Protein 8OV5 (pdb70)

Solvent-accessible surface area: 48465 Å² total; per-residue (Å²): 111,104,10,21,97,11,1,112,151,14,0,69,15,6,30,43,55,0,108,68,15,30,99,47,19,39,21,100,77,18,14,47,9,170,50,70,40,60,72,21,49,115,1,78,20,80,77,34,47,25,24,10,11,0,56,42,149,52,63,58,50,6,23,88,5,61,64,117,9,28,71,37,39,74,55,128,40,8,18,17,38,76,69,4,42,23,63,16,23,7,7,74,1,68,12,52,8,19,0,10,83,92,31,36,84,56,25,143,61,12,46,53,163,24,37,45,124,145,44,87,70,73,57,82,80,55,17,69,25,68,39,14,95,114,10,127,108,9,106,54,62,18,77,76,35,8,119,148,57,29,62,134,84,45,74,49,115,14,108,111,61,114,62,50,170,10,15,90,15,1,82,112,13,4,101,38,4,43,56,60,25,111,66,35,84,102,67,29,69,35,105,54,34,44,57,17,61,36,57,43,57,96,32,48,139,3,76,16,77,77,42,38,24,23,11,85,1,70,15,71,14,62,24,13,6,24,44,15,59,79,115,9,28,67,33,52,70,94,80,15,8,17,40,54,76,12,26,11,50,15,20,9,6,74,2,40,13,55,22,39,4,74,114,73,11,33,81,75,21,134,88,25,67,58,67,15,40,41,66,38,56,75,32,62,60,32,50,122,15,64,28,44,32,10,20,22,8,41,46,18,99,130,81,15,77,78,46,7,78,87,61,68,113,105,11,20,99,11,1,115,153,14,0,69,16,5,31,43,55,0,106,67,16,30,100,47,18,40,23,100,77,18,12,46,9,171,48,73,40,62,71,21,49,119,1,79,23,80,76,34,40,27,26,9,8,0,55,41,148,52,64,55,50,6,24,87,4,59,65,117,9,29,71,36,38,73,54,127,39,9,18,17,39,76,70,6,41,22,61,16,23,7,6,73,2,68,10,51,8,19,0,10,83,90,29,36,87,44,26,144,62,16,47,51,164,25,38,47,125,143,43,85,70,73,58,85,80,53,17,71,24,68,39,15,92,115,11,126,110,9,107,54,63,18,81,76,34,7,118,143,61,28,62,132,81,47,70,48,117,12,107,118,57,110,61,52,170,11,6,87,15,0,78,114,13,4,124,38,4,44,57,59,25,110,69,36,84,105,66,29,68,36,104,56,33,43,55,16,59,36,56,44,56,94,32,49,135,4,76,17,78,75,42,52,22,24,11,92,1,69,15,68,14,61,24,13,6,25,43,14,57,81,131,8,28,68,44,56,70,94,79,14,8,18,39,54,76,13,26,9,43,16,21,6,7,74,2,40,12,57,22,39,4,59,113,73,16,32,83,74,22,137,87,23,66,58,67,15,38,42,66,40,56,73,33,63,59,31,50,119,14,63,29,44,34,11,20,20,8,41,43,17,99,130,82,16,75,76,45,8,79,87,62,67,112,93,10,21,97,10,1,111,146,14,1,68,17,6,31,41,54,0,106,71,17,31,101,48,18,38,21,99,77,18,12,45,9,170,52,72,39,59,72,21,48,120,1,77,23,81,76,34,40,26,24,9,8,0,54,38,148,53,62,57,50,6,23,88,4,60,63,119,8,29,70,38,39,75,54,128,41,8,18,17,38,73,70,4,42,23,63,16,24,6,6,72,2,69,11,52,8,17,0,10,84,90,31,36,85,47,26,143,62,14,48,52,162,22,36,46,125,144,42,84,70,74,58,83,80,55,17,70,26,69,39,15,94,115,9,126,110,8,104,54,62,17,77,78,31,7,116,136,56,30,62,134,81,44,70,48,114,17,103,92,68,113,60,44,172,10,6,88,14,0,77,113,14,5,124,38,3,41,58,59,24,113,65,34,84,105,65,29,69,34,106,55,31,43,55,19,60,36,57,42,58,97,32,51,138,3,76,16,77,76,42,39,24,22,10,85,1,68,14,58,15,60,24,12,6,25,47,14,59,80,120,8,30,69,45,54,65,92,78,14,8,18,40,49,78,12,26,8,39,16,20,6,5,74,2,38,10,55,22,39,5,73,116,72,12,32,79,75,22,135,86,24,65,59,66,14,39,43,66,37,58,75,33,60,58,29,52,120,16,64,27,45,34,11,20,22,8,41,43,16,99,130,81,16,77,77,44,8,81,88,62,68

Foldseek 3Di:
DLLLVLLLLLLVQAVQVLVQAQQQDLCVLDFQPDQDPLLVVQLVLLVLVLLLQFDLLLLLQLLVLVLVQLVQFDDRSRGGDSVSSSSNSSSVLNRQQSAAPVSVVSNVVSSVVRHDPCSVVVSCVSGPVSSVVSSVVSVVSSVVSSPVSHDHHTDDAFDQDDPDLLLVLLLVLLVLQVQVLVQFQSRDPVSSDAQPPATPSLVVVLVSLVSNLSSQFDSRLSSQLSVLVSQQQVQADPRRGGDSVSSSSNSSSVLNRLLRHAPVSVVSNVVSVVVRHDPVVVVVRCVRGDVVSVVSSVVSVVVSVVSSNVSD/DLLLVLLLLLLVQAVQVLVQAQQQDLCVLDFQPDQDPLLVVQLVLLVLVLLLQFDLLLLLQLLVLVLVQLVQFDDRRRGGDSVSSSSNSSSVLNRQQSAAPVSVVSNVVSSVVRHDPCSVVVSCVSGPVSSVVSSVVSVVVSVVSSPVSHDHHTDDGFDQDDDDLLLVLLLQLLVLQVQVLVLAQSRDPPSSDAQPPATPSLVVVLVSLVSVLSSQFDSRLSSQLSVLVSVQQVQADPSRGGDSVSSSSNSSSVLNRLLRHAPVSVVSNVVSVVVRHDPVVVVVRCVSGDVVSVVSSVVSVVVSVVSSNVSD/DLLLVLLLLLLVQAVLVLVQAQQQDLCVLDFQPDQDPLLVVQLVLLVLVLLLQFDLLLLLQLLVLVLVQLVQFDDRRRGGDSVSSSSNSSSVLNRQQSAAPVSVVSNVVSSVVRHDPCSVVVRCVSGPVSSVVSSVVSVVVSVVSSPVSHDHHTDDGFDDDDPDLLLVLLLVLLVLQVQVLVLAQSRDPVSSDAQPPATPSLVVVLVSLVSVLSSQFDSRLSSQLSVLVSVQQVQADPRRGGDSVSSSSNSSSVLNRLLRDAPVSVVSNVVSVVVRHDPCVVVVRCVSGDVVSVVSSVVSVVVSVVSSNVSD

Radius of gyration: 34.54 Å; Cα contacts (8 Å, |Δi|>4): 1325; chains: 3; bounding box: 96×94×40 Å

Secondary structure (DSSP, 8-state):
-HHHHHHHHHHHHHHHHHHHS-TT-GGGGS-SSS--HHHHHHHHHHHHHHHHHS-HHHHHHHHHHHHHHHHT-BTTTTBPPHHHHHHHHHHHHHHHHTS-HHHHHHHHHHHHHHS-TTHHHHHHHTS-HHHHHHHHHHHHHHHHHHHHT--SS---PPP---S-HHHHHHHHHHHHHHHHHHHS-TT-SGGGSPPTT--HHHHHHHHHHHHHHHHHS-HHHHHHHHHHHHHHHHT--TTSPPPHHHHHHHHHHHHHHHTTS-HHHHHHHHHHHHHH--THHHHHHHHTS-HHHHHHHHHHHHHHHHHHHHH-/-HHHHHHHHHHHHHHHHHHHS-TT-GGGGS-SSS--HHHHHHHHHHHHHHHHHS-HHHHHHHHHHHHHHHHT-BTTTTBPPHHHHHHHHHHHHHHHHTS-HHHHHHHHHHHHHHS-TTHHHHHHHTS-HHHHHHHHHHHHHHHHHHHHT--SSPPP------S-HHHHHHHHHHHHHHHHHHHS-TT-SGGGSPPTT--HHHHHHHHHHHHHHHHHS-HHHHHHHHHHHHHHHHT--TTSPPPHHHHHHHHHHHHHHHTTS-HHHHHHHHHHHHHHS-THHHHHHHHTS-HHHHHHHHHHHHHHHHHHHHH-/-HHHHHHHHHHHHHHHHHHHS-TT-GGGGS-SSS--HHHHHHHHHHHHHHHHHS-HHHHHHHHHHHHHHHHT-BTTTTBPPHHHHHHHHHHHHHHHHTS-HHHHHHHHHHHHHHS-TTHHHHHHHTS-HHHHHHHHHHHHHHHHHHHHT--SSPPP-----SS-HHHHHHHHHHHHHHHHHHHS-TT-SGGGSPPTT--HHHHHHHHHHHHHHHHHS-HHHHHHHHHHHHHHHHT--TTSPPPHHHHHHHHHHHHHHHTTS-HHHHHHHHHHHHHHS-THHHHHHHHTS-HHHHHHHHHHHHHHHHHHHHH-

B-factor: mean 18.93, std 8.78, range [5.9, 73.39]

Nearest PDB structures (foldseek):
  8ov5-assembly1_O  TM=1.003E+00  e=8.237E-46  Amphidinium carterae
  3iis-assembly1_M  TM=1.005E+00  e=4.940E-17  Amphidinium carterae
  3iiu-assembly1_M-2  TM=1.005E+00  e=6.900E-17  Amphidinium carterae
  8ow6-assembly2_C  TM=9.645E-01  e=2.485E-11  Heterocapsa pygmaea
  8ow6-assembly2_D  TM=9.666E-01  e=7.105E-11  Heterocapsa pygmaea

Structure (mmCIF, N/CA/C/O backbone):
data_8OV5
#
_entry.id   8OV5
#
_cell.length_a   197.140
_cell.length_b   115.610
_cell.length_c   65.880
_cell.angle_alpha   90.000
_cell.angle_beta   94.970
_cell.angle_gamma   90.000
#
_symmetry.space_group_name_H-M   'C 1 2 1'
#
loop_
_entity.id
_entity.type
_entity.pdbx_description
1 polymer 'Peridinin-chlorophyll a-binding protein 1, chloroplastic'
2 non-polymer 'CHLOROPHYLL A'
3 non-polymer PERIDININ
4 non-polymer '[(2~{S})-3-[(2~{R},3~{R},4~{S},5~{R},6~{R})-6-[[(2~{S},3~{R},4~{S},5~{R},6~{R})-6-(hydroxymethyl)-3,4,5-tris(oxidanyl)oxan-2-yl]oxymethyl]-3,4,5-tris(oxidanyl)oxan-2-yl]oxy-2-[(6~{Z},9~{Z},12~{Z},15~{Z})-octadeca-6,9,12,15-tetraenoyl]oxy-propyl] (5~{Z},8~{Z},11~{Z},14~{Z},17~{Z})-icosa-5,8,11,14,17-pentaenoate'
5 non-polymer 'TETRAETHYLENE GLYCOL'
6 water water
#
loop_
_atom_site.group_PDB
_atom_site.id
_atom_site.type_symbol
_atom_site.label_atom_id
_atom_site.label_alt_id
_atom_site.label_comp_id
_atom_site.label_asym_id
_atom_site.label_entity_id
_atom_site.label_seq_id
_atom_site.pdbx_PDB_ins_code
_atom_site.Cartn_x
_atom_site.Cartn_y
_atom_site.Cartn_z
_atom_site.occupancy
_atom_site.B_iso_or_equiv
_atom_site.auth_seq_id
_atom_site.auth_comp_id
_atom_site.auth_asym_id
_atom_site.auth_atom_id
_atom_site.pdbx_PDB_model_num
ATOM 1 N N . ASP A 1 1 ? 77.37403 19.92196 30.54477 1.000 22.00477 1 ASP M N 1
ATOM 2 C CA . ASP A 1 1 ? 77.18038 19.02804 29.36466 1.000 21.20994 1 ASP M CA 1
ATOM 3 C C . ASP A 1 1 ? 78.30133 19.32088 28.36128 1.000 20.65725 1 ASP M C 1
ATOM 4 O O . ASP A 1 1 ? 79.19588 20.12213 28.64343 1.000 20.24667 1 ASP M O 1
ATOM 15 N N . GLU A 1 2 ? 78.28629 18.67135 27.19619 1.000 21.59157 2 GLU M N 1
ATOM 16 C CA . GLU A 1 2 ? 79.41591 18.81899 26.28090 1.000 22.18111 2 GLU M CA 1
ATOM 17 C C . GLU A 1 2 ? 79.53608 20.24710 25.76827 1.000 20.04928 2 GLU M C 1
ATOM 18 O O . GLU A 1 2 ? 80.64097 20.78164 25.65659 1.000 19.62291 2 GLU M O 1
ATOM 30 N N . ILE A 1 3 ? 78.41470 20.87410 25.42564 1.000 18.52015 3 ILE M N 1
ATOM 31 C CA . ILE A 1 3 ? 78.47135 22.23540 24.90794 1.000 17.78848 3 ILE M CA 1
ATOM 32 C C . ILE A 1 3 ? 78.91083 23.20502 25.99770 1.000 17.46476 3 ILE M C 1
ATOM 33 O O . ILE A 1 3 ? 79.70762 24.10685 25.74460 1.000 17.36738 3 ILE M O 1
ATOM 49 N N . GLY A 1 4 ? 78.45922 23.00047 27.23337 1.000 17.76479 4 GLY M N 1
ATOM 50 C CA . GLY A 1 4 ? 78.89651 23.86294 28.32097 1.000 17.80690 4 GLY M CA 1
ATOM 51 C C . GLY A 1 4 ? 80.38502 23.74963 28.59077 1.000 18.10168 4 GLY M C 1
ATOM 52 O O . GLY A 1 4 ? 81.07307 24.75488 28.78379 1.000 17.87007 4 GLY M O 1
ATOM 56 N N . ASP A 1 5 ? 80.90534 22.52332 28.59571 1.000 18.79650 5 ASP M N 1
ATOM 57 C CA . ASP A 1 5 ? 82.33831 22.33620 28.76629 1.000 19.35445 5 ASP M CA 1
ATOM 58 C C . ASP A 1 5 ? 83.09072 23.02580 27.63537 1.000 18.45962 5 ASP M C 1
ATOM 59 O O . ASP A 1 5 ? 84.10309 23.69840 27.86666 1.000 19.43868 5 ASP M O 1
ATOM 68 N N . ALA A 1 6 ? 82.59152 22.88909 26.40034 1.000 17.49371 6 ALA M N 1
ATOM 69 C CA . ALA A 1 6 ? 83.23432 23.54561 25.26770 1.000 17.17262 6 ALA M CA 1
ATOM 70 C C . ALA A 1 6 ? 83.13970 25.06528 25.34909 1.000 16.99364 6 ALA M C 1
ATOM 71 O O . ALA A 1 6 ? 84.04208 25.76696 24.88330 1.000 17.39633 6 ALA M O 1
ATOM 78 N N . ALA A 1 7 ? 82.04847 25.59466 25.89703 1.000 16.12249 7 ALA M N 1
ATOM 79 C CA . ALA A 1 7 ? 81.93378 27.03909 26.06017 1.000 16.27777 7 ALA M CA 1
ATOM 80 C C . ALA A 1 7 ? 82.96441 27.56757 27.04986 1.000 16.63834 7 ALA M C 1
ATOM 81 O O . ALA A 1 7 ? 83.42305 28.70522 26.91933 1.000 16.27515 7 ALA M O 1
ATOM 88 N N . LYS A 1 8 ? 83.35311 26.76451 28.03660 1.000 17.52266 8 LYS M N 1
ATOM 89 C CA . LYS A 1 8 ? 84.39430 27.21829 28.94455 1.000 18.51489 8 LYS M CA 1
ATOM 90 C C . LYS A 1 8 ? 85.71737 27.34742 28.20782 1.000 18.16747 8 LYS M C 1
ATOM 91 O O . LYS A 1 8 ? 86.43214 28.33874 28.37919 1.000 18.03062 8 LYS M O 1
ATOM 110 N N . LYS A 1 9 ? 86.04510 26.37791 27.35190 1.000 18.36486 9 LYS M N 1
ATOM 111 C CA . LYS A 1 9 ? 87.25411 26.50154 26.54099 1.000 18.71228 9 LYS M CA 1
ATOM 112 C C . LYS A 1 9 ? 87.15954 27.69049 25.59570 1.000 17.58056 9 LYS M C 1
ATOM 113 O O . LYS A 1 9 ? 88.14381 28.41958 25.38950 1.000 17.64109 9 LYS M O 1
ATOM 132 N N . LEU A 1 10 ? 85.97390 27.91312 25.02473 1.000 16.74889 10 LEU M N 1
ATOM 133 C CA . LEU A 1 10 ? 85.80785 29.05448 24.13941 1.000 16.44358 10 LEU M CA 1
ATOM 134 C C . LEU A 1 10 ? 86.04085 30.35128 24.89332 1.000 16.14881 10 LEU M C 1
ATOM 135 O O . LEU A 1 10 ? 86.62380 31.29332 24.34932 1.000 15.93299 10 LEU M O 1
ATOM 151 N N . GLY A 1 11 ? 85.59436 30.41939 26.15108 1.000 16.11986 11 GLY M N 1
ATOM 152 C CA . GLY A 1 11 ? 85.81344 31.62453 26.93906 1.000 16.15934 11 GLY M CA 1
ATOM 153 C C . GLY A 1 11 ? 87.28618 31.86397 27.21956 1.000 16.87784 11 GLY M C 1
ATOM 154 O O . GLY A 1 11 ? 87.76271 33.00430 27.18687 1.000 16.98575 11 GLY M O 1
ATOM 158 N N . ASP A 1 12 ? 88.03433 30.78855 27.47739 1.000 17.22263 12 ASP M N 1
ATOM 159 C CA . ASP A 1 12 ? 89.47398 30.91995 27.66548 1.000 18.20432 12 ASP M CA 1
ATOM 160 C C . ASP A 1 12 ? 90.09853 31.55569 26.43431 1.000 18.43329 12 ASP M C 1
ATOM 161 O O . ASP A 1 12 ? 91.02673 32.36685 26.53867 1.000 19.20707 12 ASP M O 1
ATOM 170 N N . ALA A 1 13 ? 89.58851 31.19649 25.25393 1.000 17.72269 13 ALA M N 1
ATOM 171 C CA . ALA A 1 13 ? 90.14059 31.69753 24.00580 1.000 17.73584 13 ALA M CA 1
ATOM 172 C C . ALA A 1 13 ? 89.64768 33.09129 23.63952 1.000 17.55160 13 ALA M C 1
ATOM 173 O O . ALA A 1 13 ? 90.34524 33.80338 22.90889 1.000 18.10431 13 ALA M O 1
ATOM 180 N N . SER A 1 14 ? 88.44864 33.49141 24.09835 1.000 16.24093 14 SER M N 1
ATOM 181 C CA . SER A 1 14 ? 87.74864 34.62639 23.51048 1.000 15.93563 14 SER M CA 1
ATOM 182 C C . SER A 1 14 ? 87.43570 35.75753 24.46424 1.000 15.51979 14 SER M C 1
ATOM 183 O O . SER A 1 14 ? 87.08168 36.83492 23.98843 1.000 15.12238 14 SER M O 1
ATOM 191 N N . TYR A 1 15 ? 87.57620 35.57302 25.77529 1.000 16.13038 15 TYR M N 1
ATOM 192 C CA . TYR A 1 15 ? 87.14633 36.63542 26.67665 1.000 15.28555 15 TYR M CA 1
ATOM 193 C C . TYR A 1 15 ? 88.08594 37.84239 26.61164 1.000 15.50663 15 TYR M C 1
ATOM 194 O O . TYR A 1 15 ? 87.64501 38.97672 26.82709 1.000 15.53032 15 TYR M O 1
ATOM 212 N N . ALA A 1 16 ? 89.37660 37.64120 26.31979 1.000 16.03564 16 ALA M N 1
ATOM 213 C CA . ALA A 1 16 ? 90.26151 38.79831 26.16060 1.000 16.06985 16 ALA M CA 1
ATOM 214 C C . ALA A 1 16 ? 89.75289 39.71248 25.04591 1.000 15.80930 16 ALA M C 1
ATOM 215 O O . ALA A 1 16 ? 89.69639 40.94017 25.19792 1.000 16.24356 16 ALA M O 1
ATOM 222 N N . PHE A 1 17 ? 89.36010 39.11662 23.92328 1.000 15.34609 17 PHE M N 1
ATOM 223 C CA . PHE A 1 17 ? 88.74229 39.85940 22.83419 1.000 15.19606 17 PHE M CA 1
ATOM 224 C C . PHE A 1 17 ? 87.46778 40.54268 23.29895 1.000 14.37755 17 PHE M C 1
ATOM 225 O O . PHE A 1 17 ? 87.25739 41.72729 23.02115 1.000 14.49861 17 PHE M O 1
ATOM 242 N N . ALA A 1 18 ? 86.60090 39.81576 24.01473 1.000 14.16173 18 ALA M N 1
ATOM 243 C CA . ALA A 1 18 ? 85.33896 40.40957 24.45480 1.000 14.24069 18 ALA M CA 1
ATOM 244 C C . ALA A 1 18 ? 85.58017 41.65739 25.29461 1.000 13.50903 18 ALA M C 1
ATOM 245 O O . ALA A 1 18 ? 84.85305 42.64659 25.17649 1.000 13.65641 18 ALA M O 1
ATOM 252 N N . LYS A 1 19 ? 86.58791 41.61985 26.16647 1.000 14.35912 19 LYS M N 1
ATOM 253 C CA . LYS A 1 19 ? 86.87742 42.77113 27.01467 1.000 15.39609 19 LYS M CA 1
ATOM 254 C C . LYS A 1 19 ? 87.35201 43.96333 26.20348 1.000 15.96721 19 LYS M C 1
ATOM 255 O O . LYS A 1 19 ? 87.16716 45.10938 26.62815 1.000 17.30947 19 LYS M O 1
ATOM 274 N N A GLU A 1 20 ? 87.95082 43.73843 25.03824 0.547 15.88562 20 GLU M N 1
ATOM 275 N N B GLU A 1 20 ? 87.93134 43.70865 25.02503 0.453 15.47768 20 GLU M N 1
ATOM 276 C CA A GLU A 1 20 ? 88.44142 44.87654 24.28043 0.547 16.23566 20 GLU M CA 1
ATOM 277 C CA B GLU A 1 20 ? 88.50100 44.74480 24.17424 0.453 15.36977 20 GLU M CA 1
ATOM 278 C C A GLU A 1 20 ? 87.42341 45.46158 23.31288 0.547 14.63284 20 GLU M C 1
ATOM 279 C C B GLU A 1 20 ? 87.48794 45.40144 23.25393 0.453 14.21437 20 GLU M C 1
ATOM 280 O O A GLU A 1 20 ? 87.56328 46.62840 22.92905 0.547 15.27239 20 GLU M O 1
ATOM 281 O O B GLU A 1 20 ? 87.69845 46.54716 22.83990 0.453 14.70390 20 GLU M O 1
ATOM 304 N N . VAL A 1 21 ? 86.42151 44.68544 22.89269 1.000 13.11687 21 VAL M N 1
ATOM 305 C CA . VAL A 1 21 ? 85.38436 45.23158 22.02560 1.000 12.34836 21 VAL M CA 1
ATOM 306 C C . VAL A 1 21 ? 84.67968 46.35660 22.76653 1.000 12.45626 21 VAL M C 1
ATOM 307 O O . VAL A 1 21 ? 84.37821 46.24103 23.95584 1.000 12.90895 21 VAL M O 1
ATOM 321 N N . ASP A 1 22 ? 84.42358 47.45802 22.06976 1.000 11.82724 22 ASP M N 1
ATOM 322 C CA . ASP A 1 22 ? 83.65739 48.57611 22.61868 1.000 11.53510 22 ASP M CA 1
ATOM 323 C C . ASP A 1 22 ? 82.19127 48.31947 22.29385 1.000 11.30349 22 ASP M C 1
ATOM 324 O O . ASP A 1 22 ? 81.67480 48.73125 21.24981 1.000 12.12728 22 ASP M O 1
ATOM 333 N N . TRP A 1 23 ? 81.50829 47.63219 23.21616 1.000 11.35613 23 TRP M N 1
ATOM 334 C CA . TRP A 1 23 ? 80.12627 47.22854 22.99813 1.000 11.46930 23 TRP M CA 1
ATOM 335 C C . TRP A 1 23 ? 79.16554 48.40690 23.01424 1.000 11.68248 23 TRP M C 1
ATOM 336 O O . TRP A 1 23 ? 78.01113 48.24377 22.59948 1.000 12.01148 23 TRP M O 1
ATOM 357 N N . ASN A 1 24 ? 79.60502 49.56773 23.49972 1.000 11.62458 24 ASN M N 1
ATOM 358 C CA . ASN A 1 24 ? 78.78351 50.75999 23.56813 1.000 11.56405 24 ASN M CA 1
ATOM 359 C C . ASN A 1 24 ? 78.88069 51.59961 22.30700 1.000 10.98767 24 ASN M C 1
ATOM 360 O O . ASN A 1 24 ? 78.26753 52.66626 22.25568 1.000 11.82724 24 ASN M O 1
ATOM 371 N N . ASN A 1 25 ? 79.61115 51.14008 21.29197 1.000 10.92187 25 ASN M N 1
ATOM 372 C CA . ASN A 1 25 ? 79.71087 51.86844 20.02995 1.000 11.19032 25 ASN M CA 1
ATOM 373 C C . ASN A 1 25 ? 78.34289 51.89841 19.34786 1.000 11.12189 25 ASN M C 1
ATOM 374 O O . ASN A 1 25 ? 77.69056 50.86300 19.20447 1.000 11.59300 25 ASN M O 1
ATOM 385 N N . GLY A 1 26 ? 77.90255 53.08419 18.92763 1.000 10.77975 26 GLY M N 1
ATOM 386 C CA . GLY A 1 26 ? 76.65531 53.19765 18.19738 1.000 11.42719 26 GLY M CA 1
ATOM 387 C C . GLY A 1 26 ? 76.66709 52.57509 16.81807 1.000 11.35087 26 GLY M C 1
ATOM 388 O O . GLY A 1 26 ? 75.59586 52.40500 16.22595 1.000 11.54826 26 GLY M O 1
ATOM 392 N N . ILE A 1 27 ? 77.83827 52.20311 16.30699 1.000 11.79566 27 ILE M N 1
ATOM 393 C CA . ILE A 1 27 ? 77.89737 51.65451 14.96013 1.000 12.11411 27 ILE M CA 1
ATOM 394 C C . ILE A 1 27 ? 77.03065 50.41139 14.82581 1.000 10.78501 27 ILE M C 1
ATOM 395 O O . ILE A 1 27 ? 76.52341 50.12927 13.73500 1.000 11.05347 27 ILE M O 1
ATOM 411 N N . PHE A 1 28 ? 76.84776 49.64633 15.91183 1.000 10.65868 28 PHE M N 1
ATOM 412 C CA . PHE A 1 28 ? 76.11632 48.38459 15.82640 1.000 10.89028 28 PHE M CA 1
ATOM 413 C C . PHE A 1 28 ? 74.61884 48.57088 15.61715 1.000 10.86923 28 PHE M C 1
ATOM 414 O O . PHE A 1 28 ? 73.93111 47.58412 15.33923 1.000 12.18781 28 PHE M O 1
ATOM 431 N N . LEU A 1 29 ? 74.11010 49.80117 15.74093 1.000 10.64289 29 LEU M N 1
ATOM 432 C CA . LEU A 1 29 ? 72.72847 50.09674 15.37177 1.000 10.72974 29 LEU M CA 1
ATOM 433 C C . LEU A 1 29 ? 72.56840 50.12349 13.85968 1.000 10.51656 29 LEU M C 1
ATOM 434 O O . LEU A 1 29 ? 71.45779 49.95342 13.33779 1.000 11.27718 29 LEU M O 1
ATOM 450 N N . GLN A 1 30 ? 73.65438 50.40110 13.15586 1.000 11.02451 30 GLN M N 1
ATOM 451 C CA . GLN A 1 30 ? 73.63485 50.57450 11.71878 1.000 11.34297 30 GLN M CA 1
ATOM 452 C C . GLN A 1 30 ? 73.81349 49.24766 10.98329 1.000 12.01411 30 GLN M C 1
ATOM 453 O O . GLN A 1 30 ? 74.33175 48.25804 11.51064 1.000 12.57996 30 GLN M O 1
ATOM 467 N N . ALA A 1 31 ? 73.41239 49.25800 9.72180 1.000 12.32730 31 ALA M N 1
ATOM 468 C CA . ALA A 1 31 ? 73.66453 48.12526 8.86540 1.000 13.05107 31 ALA M CA 1
ATOM 469 C C . ALA A 1 31 ? 75.16524 47.93267 8.68151 1.000 13.30373 31 ALA M C 1
ATOM 470 O O . ALA A 1 31 ? 75.93540 48.88581 8.76053 1.000 13.34322 31 ALA M O 1
ATOM 477 N N . PRO A 1 32 ? 75.59089 46.71649 8.37890 1.000 13.40112 32 PRO M N 1
ATOM 478 C CA . PRO A 1 32 ? 77.02623 46.42580 8.23551 1.000 13.80379 32 PRO M CA 1
ATOM 479 C C . PRO A 1 32 ? 77.52961 46.76508 6.84025 1.000 13.52482 32 PRO M C 1
ATOM 480 O O . PRO A 1 32 ? 78.02623 45.91863 6.10712 1.000 14.00382 32 PRO M O 1
ATOM 491 N N . GLY A 1 33 ? 77.41860 48.02749 6.49102 1.000 14.39333 33 GLY M N 1
ATOM 492 C CA . GLY A 1 33 ? 77.64538 48.53646 5.16430 1.000 15.23817 33 GLY M CA 1
ATOM 493 C C . GLY A 1 33 ? 76.42296 49.30990 4.71528 1.000 15.40399 33 GLY M C 1
ATOM 494 O O . GLY A 1 33 ? 75.56543 49.68464 5.51659 1.000 15.95931 33 GLY M O 1
ATOM 498 N N . LYS A 1 34 ? 76.32354 49.58195 3.42858 1.000 16.40937 34 LYS M N 1
ATOM 499 C CA . LYS A 1 34 ? 75.16648 50.30286 2.92574 1.000 17.56740 34 LYS M CA 1
ATOM 500 C C . LYS A 1 34 ? 73.87891 49.55131 3.25608 1.000 16.01722 34 LYS M C 1
ATOM 501 O O . LYS A 1 34 ? 73.79517 48.32560 3.11686 1.000 15.54085 34 LYS M O 1
ATOM 520 N N . LEU A 1 35 ? 72.86680 50.29838 3.69243 1.000 15.43820 35 LEU M N 1
ATOM 521 C CA . LEU A 1 35 ? 71.58286 49.70270 4.02928 1.000 14.84602 35 LEU M CA 1
ATOM 522 C C . LEU A 1 35 ? 70.87159 49.22747 2.76302 1.000 14.35386 35 LEU M C 1
ATOM 523 O O . LEU A 1 35 ? 70.72072 49.97702 1.79649 1.000 15.60137 35 LEU M O 1
ATOM 539 N N . GLN A 1 36 ? 70.45080 47.96833 2.76204 1.000 14.11699 36 GLN M N 1
ATOM 540 C CA . GLN A 1 36 ? 69.76232 47.33580 1.63273 1.000 14.57494 36 GLN M CA 1
ATOM 541 C C . GLN A 1 36 ? 68.54345 46.64638 2.22917 1.000 13.74589 36 GLN M C 1
ATOM 542 O O . GLN A 1 36 ? 68.58543 45.44072 2.51325 1.000 12.95107 36 GLN M O 1
ATOM 556 N N . PRO A 1 37 ? 67.44680 47.38430 2.45255 1.000 13.07476 37 PRO M N 1
ATOM 557 C CA . PRO A 1 37 ? 66.38865 46.85068 3.32576 1.000 12.81946 37 PRO M CA 1
ATOM 558 C C . PRO A 1 37 ? 65.80417 45.53559 2.86681 1.000 12.47732 37 PRO M C 1
ATOM 559 O O . PRO A 1 37 ? 65.61794 44.64013 3.69032 1.000 12.93527 37 PRO M O 1
ATOM 570 N N . LEU A 1 38 ? 65.48582 45.39068 1.58394 1.000 12.46679 38 LEU M N 1
ATOM 571 C CA . LEU A 1 38 ? 64.87052 44.14053 1.13736 1.000 13.11424 38 LEU M CA 1
ATOM 572 C C . LEU A 1 38 ? 65.86788 42.98082 1.09467 1.000 13.48007 38 LEU M C 1
ATOM 573 O O . LEU A 1 38 ? 65.47093 41.82609 1.30811 1.000 14.24595 38 LEU M O 1
ATOM 589 N N . GLU A 1 39 ? 67.15391 43.25585 0.84044 1.000 13.61693 39 GLU M N 1
ATOM 590 C CA . GLU A 1 39 ? 68.15046 42.19702 0.95088 1.000 13.88801 39 GLU M CA 1
ATOM 591 C C . GLU A 1 39 ? 68.34035 41.80355 2.40639 1.000 12.81157 39 GLU M C 1
ATOM 592 O O . GLU A 1 39 ? 68.49897 40.61856 2.72119 1.000 13.24583 39 GLU M O 1
ATOM 604 N N . ALA A 1 40 ? 68.33789 42.78589 3.30663 1.000 12.03253 40 ALA M N 1
ATOM 605 C CA . ALA A 1 40 ? 68.43583 42.47203 4.72475 1.000 12.04305 40 ALA M CA 1
ATOM 606 C C . ALA A 1 40 ? 67.22244 41.68402 5.19123 1.000 11.71144 40 ALA M C 1
ATOM 607 O O . ALA A 1 40 ? 67.32833 40.81972 6.06923 1.000 12.07464 40 ALA M O 1
ATOM 614 N N . LEU A 1 41 ? 66.04722 42.01551 4.66311 1.000 11.11927 41 LEU M N 1
ATOM 615 C CA . LEU A 1 41 ? 64.83677 41.31241 5.06719 1.000 11.32982 41 LEU M CA 1
ATOM 616 C C . LEU A 1 41 ? 64.93917 39.82769 4.74616 1.000 11.60353 41 LEU M C 1
ATOM 617 O O . LEU A 1 41 ? 64.39187 38.99322 5.47102 1.000 11.68512 41 LEU M O 1
ATOM 633 N N . LYS A 1 42 ? 65.61418 39.48073 3.65067 1.000 11.44825 42 LYS M N 1
ATOM 634 C CA . LYS A 1 42 ? 65.86402 38.07476 3.33728 1.000 12.48258 42 LYS M CA 1
ATOM 635 C C . LYS A 1 42 ? 66.67109 37.40067 4.43529 1.000 12.21676 42 LYS M C 1
ATOM 636 O O . LYS A 1 42 ? 66.42729 36.23898 4.77377 1.000 12.96685 42 LYS M O 1
ATOM 655 N N . ALA A 1 43 ? 67.65098 38.11162 4.99087 1.000 12.07727 43 ALA M N 1
ATOM 656 C CA . ALA A 1 43 ? 68.45619 37.55477 6.07643 1.000 11.97200 43 ALA M CA 1
ATOM 657 C C . ALA A 1 43 ? 67.64149 37.41535 7.35479 1.000 11.58511 43 ALA M C 1
ATOM 658 O O . ALA A 1 43 ? 67.70491 36.37921 8.02943 1.000 12.08254 43 ALA M O 1
ATOM 665 N N . ILE A 1 44 ? 66.86263 38.44256 7.69772 1.000 11.09295 44 ILE M N 1
ATOM 666 C CA . ILE A 1 44 ? 65.95851 38.33093 8.83666 1.000 11.63248 44 ILE M CA 1
ATOM 667 C C . ILE A 1 44 ? 65.01130 37.14929 8.64185 1.000 11.26138 44 ILE M C 1
ATOM 668 O O . ILE A 1 44 ? 64.70218 36.42183 9.59182 1.000 11.15085 44 ILE M O 1
ATOM 684 N N . ASP A 1 45 ? 64.50328 36.96353 7.42207 1.000 11.61406 45 ASP M N 1
ATOM 685 C CA . ASP A 1 45 ? 63.61633 35.83555 7.16024 1.000 11.96147 45 ASP M CA 1
ATOM 686 C C . ASP A 1 45 ? 64.30427 34.51627 7.50171 1.000 12.09043 45 ASP M C 1
ATOM 687 O O . ASP A 1 45 ? 63.70749 33.63760 8.13311 1.000 12.65629 45 ASP M O 1
ATOM 696 N N . LYS A 1 46 ? 65.56514 34.35033 7.08842 1.000 12.47205 46 LYS M N 1
ATOM 697 C CA . LYS A 1 46 ? 66.26961 33.11497 7.42769 1.000 12.99054 46 LYS M CA 1
ATOM 698 C C . LYS A 1 46 ? 66.39910 32.94808 8.94166 1.000 11.98516 46 LYS M C 1
ATOM 699 O O . LYS A 1 46 ? 66.29512 31.82671 9.45976 1.000 12.23255 46 LYS M O 1
ATOM 718 N N . MET A 1 47 ? 66.63158 34.04790 9.66838 1.000 11.45878 47 MET M N 1
ATOM 719 C CA A MET A 1 47 ? 66.69745 33.97480 11.12497 0.642 11.15085 47 MET M CA 1
ATOM 720 C CA B MET A 1 47 ? 66.70479 33.94666 11.12160 0.358 11.73249 47 MET M CA 1
ATOM 721 C C . MET A 1 47 ? 65.34407 33.59519 11.71770 1.000 11.37719 47 MET M C 1
ATOM 722 O O . MET A 1 47 ? 65.26952 32.80378 12.66379 1.000 11.85093 47 MET M O 1
ATOM 749 N N . ILE A 1 48 ? 64.25932 34.16481 11.17757 1.000 11.65091 48 ILE M N 1
ATOM 750 C CA . ILE A 1 48 ? 62.91294 33.86595 11.66823 1.000 11.87988 48 ILE M CA 1
ATOM 751 C C . ILE A 1 48 ? 62.58598 32.38848 11.47156 1.000 12.49311 48 ILE M C 1
ATOM 752 O O . ILE A 1 48 ? 62.05255 31.72581 12.37102 1.000 13.24320 48 ILE M O 1
ATOM 768 N N . VAL A 1 49 ? 62.91493 31.84646 10.29878 1.000 13.46691 49 VAL M N 1
ATOM 769 C CA . VAL A 1 49 ? 62.69699 30.42532 10.02623 1.000 14.54335 49 VAL M CA 1
ATOM 770 C C . VAL A 1 49 ? 63.48284 29.57625 11.01230 1.000 13.99856 49 VAL M C 1
ATOM 771 O O . VAL A 1 49 ? 62.97215 28.59159 11.57062 1.000 14.79602 49 VAL M O 1
ATOM 784 N N . MET A 1 50 ? 64.73109 29.96288 11.25919 1.000 13.78274 50 MET M N 1
ATOM 785 C CA . MET A 1 50 ? 65.55444 29.23586 12.21135 1.000 13.71957 50 MET M CA 1
ATOM 786 C C . MET A 1 50 ? 64.98679 29.33265 13.62143 1.000 13.68009 50 MET M C 1
ATOM 787 O O . MET A 1 50 ? 64.90022 28.32991 14.33320 1.000 14.10383 50 MET M O 1
ATOM 801 N N . GLY A 1 51 ? 64.57838 30.52464 14.04420 1.000 13.21951 51 GLY M N 1
ATOM 802 C CA . GLY A 1 51 ? 64.03265 30.65080 15.38437 1.000 13.41690 51 GLY M CA 1
ATOM 803 C C . GLY A 1 51 ? 62.75297 29.86213 15.56965 1.000 14.04330 51 GLY M C 1
ATOM 804 O O . GLY A 1 51 ? 62.52035 29.27703 16.63120 1.000 14.95130 51 GLY M O 1
ATOM 808 N N . ALA A 1 52 ? 61.91589 29.81294 14.53186 1.000 15.05131 52 ALA M N 1
ATOM 809 C CA . ALA A 1 52 ? 60.70509 29.00199 14.61313 1.000 16.74099 52 ALA M CA 1
ATOM 810 C C . ALA A 1 52 ? 61.02165 27.50889 14.72390 1.000 18.46488 52 ALA M C 1
ATOM 811 O O . ALA A 1 52 ? 60.22907 26.73951 15.28353 1.000 20.55197 52 ALA M O 1
ATOM 818 N N . ALA A 1 53 ? 62.15908 27.07226 14.19716 1.000 17.71742 53 ALA M N 1
ATOM 819 C CA . ALA A 1 53 ? 62.53316 25.67117 14.27152 1.000 18.32012 53 ALA M CA 1
ATOM 820 C C . ALA A 1 53 ? 63.24969 25.32110 15.56433 1.000 18.27801 53 ALA M C 1
ATOM 821 O O . ALA A 1 53 ? 63.25923 24.15225 15.95683 1.000 19.31497 53 ALA M O 1
ATOM 828 N N . ALA A 1 54 ? 63.79700 26.30558 16.25877 1.000 17.68584 54 ALA M N 1
ATOM 829 C CA . ALA A 1 54 ? 64.62126 26.04341 17.42211 1.000 17.64899 54 ALA M CA 1
ATOM 830 C C . ALA A 1 54 ? 63.78265 25.51718 18.58236 1.000 17.01207 54 ALA M C 1
ATOM 831 O O . ALA A 1 54 ? 62.57594 25.75504 18.68582 1.000 17.64636 54 ALA M O 1
ATOM 838 N N . ASP A 1 55 ? 64.44463 24.80240 19.46949 1.000 15.88299 55 ASP M N 1
ATOM 839 C CA A ASP A 1 55 ? 63.76090 24.26426 20.63407 0.504 15.78034 55 ASP M CA 1
ATOM 840 C CA B ASP A 1 55 ? 63.77859 24.25935 20.64595 0.496 15.94879 55 ASP M CA 1
ATOM 841 C C . ASP A 1 55 ? 63.28980 25.41513 21.51916 1.000 15.45399 55 ASP M C 1
ATOM 842 O O . ASP A 1 55 ? 64.11724 26.22523 21.96303 1.000 14.69338 55 ASP M O 1
ATOM 859 N N . PRO A 1 56 ? 61.97729 25.54113 21.79844 1.000 14.99078 56 PRO M N 1
ATOM 860 C CA . PRO A 1 56 ? 61.52881 26.71343 22.58226 1.000 14.52230 56 PRO M CA 1
ATOM 861 C C . PRO A 1 56 ? 62.12001 26.82086 23.97501 1.000 13.73274 56 PRO M C 1
ATOM 862 O O . PRO A 1 56 ? 62.34950 27.94175 24.44760 1.000 13.25373 56 PRO M O 1
ATOM 873 N N . LYS A 1 57 ? 62.37907 25.70168 24.65090 1.000 14.91445 57 LYS M N 1
ATOM 874 C CA . LYS A 1 57 ? 62.97545 25.79393 25.97502 1.000 15.61190 57 LYS M CA 1
ATOM 875 C C . LYS A 1 57 ? 64.41886 26.25938 25.89420 1.000 14.83813 57 LYS M C 1
ATOM 876 O O . LYS A 1 57 ? 64.87160 26.99081 26.77886 1.000 14.46177 57 LYS M O 1
ATOM 895 N N . LEU A 1 58 ? 65.14434 25.88469 24.83491 1.000 15.03552 58 LEU M N 1
ATOM 896 C CA . LEU A 1 58 ? 66.50901 26.37987 24.68238 1.000 14.94604 58 LEU M CA 1
ATOM 897 C C . LEU A 1 58 ? 66.53745 27.84850 24.27619 1.000 14.87760 58 LEU M C 1
ATOM 898 O O . LEU A 1 58 ? 67.42339 28.58904 24.70414 1.000 15.01973 58 LEU M O 1
ATOM 914 N N . LEU A 1 59 ? 65.58652 28.30176 23.45921 1.000 14.68021 59 LEU M N 1
ATOM 915 C CA . LEU A 1 59 ? 65.50197 29.73830 23.20309 1.000 13.88012 59 LEU M CA 1
ATOM 916 C C . LEU A 1 59 ? 65.24454 30.50220 24.49888 1.000 12.50100 59 LEU M C 1
ATOM 917 O O . LEU A 1 59 ? 65.85761 31.54303 24.74875 1.000 12.79051 59 LEU M O 1
ATOM 933 N N A LYS A 1 60 ? 64.30353 30.00329 25.30772 0.457 12.09043 60 LYS M N 1
ATOM 934 N N B LYS A 1 60 ? 64.34600 29.99716 25.34733 0.324 12.36415 60 LYS M N 1
ATOM 935 N N C LYS A 1 60 ? 64.34193 29.99767 25.34411 0.219 12.36151 60 LYS M N 1
ATOM 936 C CA A LYS A 1 60 ? 64.00632 30.60411 26.60249 0.457 12.04042 60 LYS M CA 1
ATOM 937 C CA B LYS A 1 60 ? 64.03334 30.70703 26.58657 0.324 12.46416 60 LYS M CA 1
ATOM 938 C CA C LYS A 1 60 ? 64.02971 30.69442 26.59159 0.219 12.40362 60 LYS M CA 1
ATOM 939 C C A LYS A 1 60 ? 65.27911 30.73892 27.41915 0.457 11.39298 60 LYS M C 1
ATOM 940 C C B LYS A 1 60 ? 65.22428 30.70920 27.54164 0.324 11.97726 60 LYS M C 1
ATOM 941 C C C LYS A 1 60 ? 65.22850 30.71154 27.53329 0.219 12.06148 60 LYS M C 1
ATOM 942 O O A LYS A 1 60 ? 65.63523 31.83256 27.87804 0.457 10.37707 60 LYS M O 1
ATOM 943 O O B LYS A 1 60 ? 65.44555 31.69086 28.26388 0.324 11.80355 60 LYS M O 1
ATOM 944 O O C LYS A 1 60 ? 65.45988 31.70127 28.23954 0.219 11.91936 60 LYS M O 1
ATOM 999 N N . ALA A 1 61 ? 66.00567 29.62787 27.55502 1.000 12.17991 61 ALA M N 1
ATOM 1000 C CA . ALA A 1 61 ? 67.20341 29.60506 28.37864 1.000 12.38521 61 ALA M CA 1
ATOM 1001 C C . ALA A 1 61 ? 68.25109 30.56252 27.84507 1.000 12.69313 61 ALA M C 1
ATOM 1002 O O . ALA A 1 61 ? 68.97181 31.19152 28.62304 1.000 12.85104 61 ALA M O 1
ATOM 1011 N N . ALA A 1 62 ? 68.34527 30.70070 26.52868 1.000 12.39573 62 ALA M N 1
ATOM 1012 C CA . ALA A 1 62 ? 69.30617 31.64463 25.97855 1.000 12.37731 62 ALA M CA 1
ATOM 1013 C C . ALA A 1 62 ? 68.88743 33.07496 26.27919 1.000 11.96147 62 ALA M C 1
ATOM 1014 O O . ALA A 1 62 ? 69.73491 33.92123 26.57269 1.000 12.49311 62 ALA M O 1
ATOM 1021 N N . ALA A 1 63 ? 67.58673 33.36992 26.22065 1.000 11.63775 63 ALA M N 1
ATOM 1022 C CA . ALA A 1 63 ? 67.13585 34.69923 26.61974 1.000 11.23507 63 ALA M CA 1
ATOM 1023 C C . ALA A 1 63 ? 67.47447 34.95060 28.08331 1.000 11.35351 63 ALA M C 1
ATOM 1024 O O . ALA A 1 63 ? 67.98958 36.01336 28.45065 1.000 12.11675 63 ALA M O 1
ATOM 1031 N N . GLU A 1 64 ? 67.18205 33.97760 28.93974 1.000 11.95620 64 GLU M N 1
ATOM 1032 C CA . GLU A 1 64 ? 67.50452 34.13485 30.34906 1.000 12.09570 64 GLU M CA 1
ATOM 1033 C C . GLU A 1 64 ? 68.99553 34.39532 30.55793 1.000 11.86146 64 GLU M C 1
ATOM 1034 O O . GLU A 1 64 ? 69.38332 35.20794 31.40244 1.000 12.41679 64 GLU M O 1
ATOM 1046 N N . ALA A 1 65 ? 69.85385 33.68665 29.82781 1.000 11.37719 65 ALA M N 1
ATOM 1047 C CA . ALA A 1 65 ? 71.29105 33.90607 29.96761 1.000 11.99042 65 ALA M CA 1
ATOM 1048 C C . ALA A 1 65 ? 71.67841 35.33560 29.59851 1.000 11.79302 65 ALA M C 1
ATOM 1049 O O . ALA A 1 65 ? 72.57580 35.91595 30.21139 1.000 12.00358 65 ALA M O 1
ATOM 1056 N N . HIS A 1 66 ? 71.04654 35.91095 28.57445 1.000 11.25876 66 HIS M N 1
ATOM 1057 C CA . HIS A 1 66 ? 71.35639 37.29170 28.21622 1.000 11.49826 66 HIS M CA 1
ATOM 1058 C C . HIS A 1 66 ? 70.85544 38.26300 29.27793 1.000 11.15611 66 HIS M C 1
ATOM 1059 O O . HIS A 1 66 ? 71.53739 39.24481 29.59263 1.000 11.52458 66 HIS M O 1
ATOM 1073 N N . HIS A 1 67 ? 69.66546 38.01615 29.83421 1.000 11.10610 67 HIS M N 1
ATOM 1074 C CA . HIS A 1 67 ? 69.19294 38.83287 30.94929 1.000 11.21665 67 HIS M CA 1
ATOM 1075 C C . HIS A 1 67 ? 70.21323 38.83718 32.08313 1.000 11.84040 67 HIS M C 1
ATOM 1076 O O . HIS A 1 67 ? 70.55931 39.89228 32.62883 1.000 12.34836 67 HIS M O 1
ATOM 1090 N N . LYS A 1 68 ? 70.70375 37.65875 32.45689 1.000 12.13518 68 LYS M N 1
ATOM 1091 C CA . LYS A 1 68 ? 71.68460 37.60087 33.53269 1.000 13.11161 68 LYS M CA 1
ATOM 1092 C C . LYS A 1 68 ? 72.96248 38.34767 33.14590 1.000 12.50100 68 LYS M C 1
ATOM 1093 O O . LYS A 1 68 ? 73.54883 39.06687 33.96489 1.000 13.42743 68 LYS M O 1
ATOM 1112 N N . ALA A 1 69 ? 73.40261 38.19669 31.89334 1.000 11.56669 69 ALA M N 1
ATOM 1113 C CA . ALA A 1 69 ? 74.63092 38.84258 31.42428 1.000 11.99568 69 ALA M CA 1
ATOM 1114 C C . ALA A 1 69 ? 74.53744 40.36380 31.48993 1.000 12.19833 69 ALA M C 1
ATOM 1115 O O . ALA A 1 69 ? 75.51354 41.04836 31.83686 1.000 12.94053 69 ALA M O 1
ATOM 1122 N N . ILE A 1 70 ? 73.36001 40.90807 31.19086 1.000 11.85620 70 ILE M N 1
ATOM 1123 C CA . ILE A 1 70 ? 73.16946 42.35273 31.27199 1.000 12.02463 70 ILE M CA 1
ATOM 1124 C C . ILE A 1 70 ? 73.43068 42.83836 32.68854 1.000 13.08002 70 ILE M C 1
ATOM 1125 O O . ILE A 1 70 ? 73.97334 43.92669 32.89066 1.000 14.05119 70 ILE M O 1
ATOM 1141 N N . GLY A 1 71 ? 73.07153 42.03493 33.69013 1.000 13.61167 71 GLY M N 1
ATOM 1142 C CA . GLY A 1 71 ? 73.24196 42.46213 35.06409 1.000 15.05394 71 GLY M CA 1
ATOM 1143 C C . GLY A 1 71 ? 74.68545 42.53790 35.52195 1.000 15.78297 71 GLY M C 1
ATOM 1144 O O . GLY A 1 71 ? 74.96468 43.20476 36.52102 1.000 17.39369 71 GLY M O 1
ATOM 1148 N N . SER A 1 72 ? 75.61658 41.90161 34.80682 1.000 14.80918 72 SER M N 1
ATOM 1149 C CA . SER A 1 72 ? 77.00808 41.86779 35.23993 1.000 14.81181 72 SER M CA 1
ATOM 1150 C C . SER A 1 72 ? 77.92782 42.73765 34.40186 1.000 14.93814 72 SER M C 1
ATOM 1151 O O . SER A 1 72 ? 79.14452 42.68160 34.58597 1.000 16.23303 72 SER M O 1
ATOM 1159 N N A VAL A 1 73 ? 77.37435 43.55853 33.50795 0.655 14.56967 73 VAL M N 1
ATOM 1160 N N B VAL A 1 73 ? 77.37601 43.54801 33.49635 0.345 14.98551 73 VAL M N 1
ATOM 1161 C CA A VAL A 1 73 ? 78.18560 44.46365 32.70114 0.655 14.38281 73 VAL M CA 1
ATOM 1162 C CA B VAL A 1 73 ? 78.20268 44.44312 32.70181 0.345 15.07237 73 VAL M CA 1
ATOM 1163 C C A VAL A 1 73 ? 78.98315 45.40670 33.59019 0.655 15.42504 73 VAL M C 1
ATOM 1164 C C B VAL A 1 73 ? 79.01463 45.34469 33.62693 0.345 15.66191 73 VAL M C 1
ATOM 1165 O O A VAL A 1 73 ? 78.47539 45.93082 34.58859 0.655 16.39883 73 VAL M O 1
ATOM 1166 O O B VAL A 1 73 ? 78.56722 45.72868 34.71172 0.345 16.21987 73 VAL M O 1
ATOM 1191 N N . SER A 1 74 ? 80.23200 45.66315 33.20515 1.000 16.00406 74 SER M N 1
ATOM 1192 C CA . SER A 1 74 ? 81.06197 46.58241 33.96694 1.000 17.98851 74 SER M CA 1
ATOM 1193 C C . SER A 1 74 ? 82.12600 47.16416 33.05649 1.000 19.26234 74 SER M C 1
ATOM 1194 O O . SER A 1 74 ? 82.48026 46.56964 32.03715 1.000 20.47564 74 SER M O 1
ATOM 1203 N N . GLY A 1 75 ? 82.68646 48.29733 33.48788 1.000 19.33604 75 GLY M N 1
ATOM 1204 C CA . GLY A 1 75 ? 83.77601 48.93855 32.79257 1.000 19.60185 75 GLY M CA 1
ATOM 1205 C C . GLY A 1 75 ? 83.27912 49.76739 31.62864 1.000 19.49658 75 GLY M C 1
ATOM 1206 O O . GLY A 1 75 ? 82.10247 49.73833 31.25993 1.000 20.18876 75 GLY M O 1
ATOM 1210 N N . PRO A 1 76 ? 84.18670 50.49411 30.98515 1.000 19.56764 76 PRO M N 1
ATOM 1211 C CA . PRO A 1 76 ? 83.75273 51.47402 29.98424 1.000 19.70186 76 PRO M CA 1
ATOM 1212 C C . PRO A 1 76 ? 83.36569 50.88039 28.64647 1.000 18.03851 76 PRO M C 1
ATOM 1213 O O . PRO A 1 76 ? 82.73823 51.58692 27.84536 1.000 18.70964 76 PRO M O 1
ATOM 1224 N N . ASN A 1 77 ? 83.69682 49.61705 28.38175 1.000 16.70415 77 ASN M N 1
ATOM 1225 C CA . ASN A 1 77 ? 83.34476 48.97412 27.12545 1.000 16.16460 77 ASN M CA 1
ATOM 1226 C C . ASN A 1 77 ? 82.04625 48.18827 27.19784 1.000 14.51441 77 ASN M C 1
ATOM 1227 O O . ASN A 1 77 ? 81.62473 47.65351 26.17859 1.000 14.88550 77 ASN M O 1
ATOM 1238 N N . GLY A 1 78 ? 81.42178 48.08228 28.36648 1.000 13.93539 78 GLY M N 1
ATOM 1239 C CA . GLY A 1 78 ? 80.16155 47.37515 28.49309 1.000 14.12225 78 GLY M CA 1
ATOM 1240 C C . GLY A 1 78 ? 80.24497 45.86151 28.50047 1.000 13.64325 78 GLY M C 1
ATOM 1241 O O . GLY A 1 78 ? 79.26260 45.18972 28.16787 1.000 14.85655 78 GLY M O 1
ATOM 1245 N N . VAL A 1 79 ? 81.37061 45.28655 28.88196 1.000 13.63009 79 VAL M N 1
ATOM 1246 C CA . VAL A 1 79 ? 81.50744 43.83550 28.80639 1.000 14.32227 79 VAL M CA 1
ATOM 1247 C C . VAL A 1 79 ? 80.90180 43.14845 30.02375 1.000 13.68273 79 VAL M C 1
ATOM 1248 O O . VAL A 1 79 ? 81.10411 43.56150 31.16796 1.000 13.74589 79 VAL M O 1
ATOM 1261 N N . THR A 1 80 ? 80.16838 42.06813 29.76559 1.000 12.75893 80 THR M N 1
ATOM 1262 C CA . THR A 1 80 ? 79.62354 41.19114 30.79364 1.000 12.79315 80 THR M CA 1
ATOM 1263 C C . THR A 1 80 ? 80.76074 40.40878 31.45802 1.000 13.27741 80 THR M C 1
ATOM 1264 O O . THR A 1 80 ? 81.90131 40.41063 30.99404 1.000 13.57745 80 THR M O 1
ATOM 1275 N N . SER A 1 81 ? 80.44747 39.75669 32.57728 1.000 14.02750 81 SER M N 1
ATOM 1276 C CA . SER A 1 81 ? 81.44777 38.98220 33.30172 1.000 14.67495 81 SER M CA 1
ATOM 1277 C C . SER A 1 81 ? 81.89474 37.76823 32.49203 1.000 14.46177 81 SER M C 1
ATOM 1278 O O . SER A 1 81 ? 81.19007 37.29213 31.59686 1.000 14.66705 81 SER M O 1
ATOM 1286 N N . ARG A 1 82 ? 83.06275 37.23103 32.86377 1.000 15.24080 82 ARG M N 1
ATOM 1287 C CA . ARG A 1 82 ? 83.56196 36.02440 32.21173 1.000 15.34082 82 ARG M CA 1
ATOM 1288 C C . ARG A 1 82 ? 82.56368 34.87742 32.34546 1.000 14.96183 82 ARG M C 1
ATOM 1289 O O . ARG A 1 82 ? 82.29360 34.16419 31.37544 1.000 15.71981 82 ARG M O 1
ATOM 1310 N N . ALA A 1 83 ? 81.97229 34.70406 33.52659 1.000 15.36714 83 ALA M N 1
ATOM 1311 C CA . ALA A 1 83 ? 81.04198 33.59467 33.71384 1.000 15.71981 83 ALA M CA 1
ATOM 1312 C C . ALA A 1 83 ? 79.81518 33.75787 32.82997 1.000 15.19080 83 ALA M C 1
ATOM 1313 O O . ALA A 1 83 ? 79.31438 32.78850 32.25279 1.000 15.45399 83 ALA M O 1
ATOM 1320 N N . ASP A 1 84 ? 79.33362 34.98717 32.68718 1.000 14.30649 84 ASP M N 1
ATOM 1321 C CA . ASP A 1 84 ? 78.15363 35.22138 31.86188 1.000 14.06436 84 ASP M CA 1
ATOM 1322 C C . ASP A 1 84 ? 78.45602 35.12119 30.38004 1.000 13.89065 84 ASP M C 1
ATOM 1323 O O . ASP A 1 84 ? 77.58909 34.69281 29.61060 1.000 14.35912 84 ASP M O 1
ATOM 1332 N N . TRP A 1 85 ? 79.65636 35.52441 29.96326 1.000 13.59324 85 TRP M N 1
ATOM 1333 C CA . TRP A 1 85 ? 80.08166 35.29269 28.58922 1.000 13.23531 85 TRP M CA 1
ATOM 1334 C C . TRP A 1 85 ? 79.97087 33.81083 28.25987 1.000 13.50639 85 TRP M C 1
ATOM 1335 O O . TRP A 1 85 ? 79.38283 33.42870 27.24093 1.000 13.92486 85 TRP M O 1
ATOM 1356 N N . ASP A 1 86 ? 80.51336 32.95599 29.13373 1.000 14.39333 86 ASP M N 1
ATOM 1357 C CA . ASP A 1 86 ? 80.47724 31.51940 28.88259 1.000 15.18290 86 ASP M CA 1
ATOM 1358 C C . ASP A 1 86 ? 79.04358 31.01016 28.89154 1.000 14.39071 86 ASP M C 1
ATOM 1359 O O . ASP A 1 86 ? 78.67228 30.15148 28.08754 1.000 14.75654 86 ASP M O 1
ATOM 1368 N N A ASN A 1 87 ? 78.22341 31.53493 29.79601 0.685 14.05909 87 ASN M N 1
ATOM 1369 N N B ASN A 1 87 ? 78.23245 31.50039 29.83123 0.315 14.33017 87 ASN M N 1
ATOM 1370 C CA A ASN A 1 87 ? 76.85158 31.06285 29.93567 0.685 14.41965 87 ASN M CA 1
ATOM 1371 C CA B ASN A 1 87 ? 76.84647 31.05687 29.91633 0.315 14.49861 87 ASN M CA 1
ATOM 1372 C C A ASN A 1 87 ? 76.02816 31.42619 28.70541 0.685 13.40374 87 ASN M C 1
ATOM 1373 C C B ASN A 1 87 ? 76.10607 31.38851 28.62890 0.315 13.88012 87 ASN M C 1
ATOM 1374 O O A ASN A 1 87 ? 75.17812 30.63937 28.26593 0.685 13.28005 87 ASN M O 1
ATOM 1375 O O B ASN A 1 87 ? 75.41075 30.54112 28.05805 0.315 14.15646 87 ASN M O 1
ATOM 1396 N N . VAL A 1 88 ? 76.26077 32.61904 28.14521 1.000 13.27215 88 VAL M N 1
ATOM 1397 C CA . VAL A 1 88 ? 75.61903 33.00551 26.89449 1.000 12.88263 88 VAL M CA 1
ATOM 1398 C C . VAL A 1 88 ? 76.07333 32.10123 25.76006 1.000 12.76157 88 VAL M C 1
ATOM 1399 O O . VAL A 1 88 ? 75.25334 31.61676 24.97250 1.000 12.85631 88 VAL M O 1
ATOM 1413 N N . ASN A 1 89 ? 77.38662 31.89323 25.62816 1.000 13.83274 89 ASN M N 1
ATOM 1414 C CA . ASN A 1 89 ? 77.86838 31.10284 24.50270 1.000 13.96434 89 ASN M CA 1
ATOM 1415 C C . ASN A 1 89 ? 77.37053 29.67084 24.57639 1.000 14.06961 89 ASN M C 1
ATOM 1416 O O . ASN A 1 89 ? 76.98202 29.09022 23.55370 1.000 14.27753 89 ASN M O 1
ATOM 1427 N N . ALA A 1 90 ? 77.36473 29.08238 25.77261 1.000 14.28806 90 ALA M N 1
ATOM 1428 C CA . ALA A 1 90 ? 76.83018 27.73277 25.90719 1.000 14.32754 90 ALA M CA 1
ATOM 1429 C C . ALA A 1 90 ? 75.36097 27.68761 25.50087 1.000 13.93802 90 ALA M C 1
ATOM 1430 O O . ALA A 1 90 ? 74.92816 26.79877 24.75427 1.000 15.07236 90 ALA M O 1
ATOM 1437 N N . ALA A 1 91 ? 74.57206 28.64243 25.98952 1.000 13.19319 91 ALA M N 1
ATOM 1438 C CA . ALA A 1 91 ? 73.14962 28.63632 25.67202 1.000 13.79326 91 ALA M CA 1
ATOM 1439 C C . ALA A 1 91 ? 72.91018 28.80245 24.17491 1.000 13.38269 91 ALA M C 1
ATOM 1440 O O . ALA A 1 91 ? 72.01453 28.16288 23.61070 1.000 13.24320 91 ALA M O 1
ATOM 1447 N N . LEU A 1 92 ? 73.67031 29.68226 23.51808 1.000 13.07477 92 LEU M N 1
ATOM 1448 C CA . LEU A 1 92 ? 73.51296 29.83665 22.07557 1.000 13.43006 92 LEU M CA 1
ATOM 1449 C C . LEU A 1 92 ? 73.95915 28.58729 21.33194 1.000 13.27215 92 LEU M C 1
ATOM 1450 O O . LEU A 1 92 ? 73.32384 28.18357 20.35581 1.000 13.99592 92 LEU M O 1
ATOM 1466 N N . GLY A 1 93 ? 75.04289 27.95661 21.77096 1.000 13.50113 93 GLY M N 1
ATOM 1467 C CA . GLY A 1 93 ? 75.45315 26.72058 21.12800 1.000 14.43281 93 GLY M CA 1
ATOM 1468 C C . GLY A 1 93 ? 74.36298 25.66316 21.18341 1.000 14.49335 93 GLY M C 1
ATOM 1469 O O . GLY A 1 93 ? 74.13398 24.93388 20.21063 1.000 14.31964 93 GLY M O 1
ATOM 1473 N N . ARG A 1 94 ? 73.67423 25.55658 22.32797 1.000 14.44335 94 ARG M N 1
ATOM 1474 C CA . ARG A 1 94 ? 72.57178 24.60193 22.42231 1.000 14.57230 94 ARG M CA 1
ATOM 1475 C C . ARG A 1 94 ? 71.44684 24.95629 21.45202 1.000 14.81444 94 ARG M C 1
ATOM 1476 O O . ARG A 1 94 ? 70.83133 24.06302 20.85546 1.000 15.40398 94 ARG M O 1
ATOM 1497 N N . VAL A 1 95 ? 71.13686 26.25127 21.30921 1.000 14.36702 95 VAL M N 1
ATOM 1498 C CA . VAL A 1 95 ? 70.13614 26.67617 20.32695 1.000 14.80654 95 VAL M CA 1
ATOM 1499 C C . VAL A 1 95 ? 70.54753 26.24437 18.92054 1.000 14.71443 95 VAL M C 1
ATOM 1500 O O . VAL A 1 95 ? 69.74121 25.68983 18.16220 1.000 15.05657 95 VAL M O 1
ATOM 1513 N N . ILE A 1 96 ? 71.79880 26.53669 18.53906 1.000 14.49335 96 ILE M N 1
ATOM 1514 C CA . ILE A 1 96 ? 72.29843 26.18990 17.21041 1.000 15.16974 96 ILE M CA 1
ATOM 1515 C C . ILE A 1 96 ? 72.15559 24.69522 16.96819 1.000 14.95656 96 ILE M C 1
ATOM 1516 O O . ILE A 1 96 ? 71.75076 24.26735 15.88473 1.000 15.38556 96 ILE M O 1
ATOM 1532 N N . ALA A 1 97 ? 72.48608 23.87694 17.97223 1.000 15.03815 97 ALA M N 1
ATOM 1533 C CA . ALA A 1 97 ? 72.40428 22.43003 17.81784 1.000 15.89089 97 ALA M CA 1
ATOM 1534 C C . ALA A 1 97 ? 70.97458 21.94373 17.66196 1.000 15.91194 97 ALA M C 1
ATOM 1535 O O . ALA A 1 97 ? 70.76840 20.81931 17.18504 1.000 16.74888 97 ALA M O 1
ATOM 1542 N N . SER A 1 98 ? 69.99141 22.76884 18.02000 1.000 15.48031 98 SER M N 1
ATOM 1543 C CA . SER A 1 98 ? 68.59774 22.34613 17.96849 1.000 16.03827 98 SER M CA 1
ATOM 1544 C C . SER A 1 98 ? 67.94813 22.53032 16.60352 1.000 16.13039 98 SER M C 1
ATOM 1545 O O . SER A 1 98 ? 66.78057 22.15485 16.44470 1.000 15.87509 98 SER M O 1
ATOM 1553 N N . VAL A 1 99 ? 68.67373 23.07234 15.62870 1.000 15.50399 99 VAL M N 1
ATOM 1554 C CA . VAL A 1 99 ? 68.17311 23.22874 14.26443 1.000 16.16723 99 VAL M CA 1
ATOM 1555 C C . VAL A 1 99 ? 69.16833 22.59777 13.30196 1.000 16.26725 99 VAL M C 1
ATOM 1556 O O . VAL A 1 99 ? 70.36507 22.46790 13.60021 1.000 15.95405 99 VAL M O 1
ATOM 1569 N N . PRO A 1 100 ? 68.71155 22.18956 12.12952 1.000 17.07787 100 PRO M N 1
ATOM 1570 C CA . PRO A 1 100 ? 69.63834 21.57298 11.18595 1.000 17.45160 100 PRO M CA 1
ATOM 1571 C C . PRO A 1 100 ? 70.64550 22.56801 10.61594 1.000 16.66466 100 PRO M C 1
ATOM 1572 O O . PRO A 1 100 ? 70.41582 23.77787 10.51833 1.000 16.31462 100 PRO M O 1
ATOM 1583 N N . GLU A 1 101 ? 71.77402 22.00578 10.18935 1.000 17.26473 101 GLU M N 1
ATOM 1584 C CA . GLU A 1 101 ? 72.88003 22.79390 9.66775 1.000 17.61478 101 GLU M CA 1
ATOM 1585 C C . GLU A 1 101 ? 72.45100 23.74275 8.55708 1.000 17.24105 101 GLU M C 1
ATOM 1586 O O . GLU A 1 101 ? 72.91730 24.88678 8.50132 1.000 17.00681 101 GLU M O 1
ATOM 1598 N N . ASN A 1 102 ? 71.56789 23.29511 7.65853 1.000 17.60425 102 ASN M N 1
ATOM 1599 C CA . ASN A 1 102 ? 71.22141 24.14167 6.51901 1.000 18.63595 102 ASN M CA 1
ATOM 1600 C C . ASN A 1 102 ? 70.56404 25.44143 6.96172 1.000 17.42528 102 ASN M C 1
ATOM 1601 O O . ASN A 1 102 ? 70.77098 26.48193 6.33082 1.000 17.58056 102 ASN M O 1
ATOM 1612 N N . MET A 1 103 ? 69.78056 25.40953 8.04239 1.000 16.30146 103 MET M N 1
ATOM 1613 C CA . MET A 1 103 ? 69.13230 26.63358 8.50664 1.000 16.31988 103 MET M CA 1
ATOM 1614 C C . MET A 1 103 ? 70.15851 27.63028 9.01867 1.000 16.13564 103 MET M C 1
ATOM 1615 O O . MET A 1 103 ? 70.00791 28.84397 8.81495 1.000 15.72245 103 MET M O 1
ATOM 1629 N N . VAL A 1 104 ? 71.20403 27.12083 9.68258 1.000 15.20133 104 VAL M N 1
ATOM 1630 C CA . VAL A 1 104 ? 72.26349 27.96267 10.22494 1.000 14.91182 104 VAL M CA 1
ATOM 1631 C C . VAL A 1 104 ? 73.08324 28.56091 9.08788 1.000 14.74338 104 VAL M C 1
ATOM 1632 O O . VAL A 1 104 ? 73.37697 29.76324 9.06731 1.000 14.86708 104 VAL M O 1
ATOM 1645 N N . MET A 1 105 ? 73.46719 27.71925 8.12465 1.000 15.32767 105 MET M N 1
ATOM 1646 C CA . MET A 1 105 ? 74.21757 28.19582 6.96992 1.000 16.62782 105 MET M CA 1
ATOM 1647 C C . MET A 1 105 ? 73.41160 29.19147 6.13968 1.000 16.25409 105 MET M C 1
ATOM 1648 O O . MET A 1 105 ? 73.98899 30.11193 5.55006 1.000 16.21987 105 MET M O 1
ATOM 1662 N N . ASP A 1 106 ? 72.08319 29.03764 6.08453 1.000 15.99879 106 ASP M N 1
ATOM 1663 C CA . ASP A 1 106 ? 71.26141 29.98485 5.33516 1.000 16.38305 106 ASP M CA 1
ATOM 1664 C C . ASP A 1 106 ? 71.32631 31.37375 5.96111 1.000 15.58295 106 ASP M C 1
ATOM 1665 O O . ASP A 1 106 ? 71.33391 32.38246 5.24650 1.000 15.20133 106 ASP M O 1
ATOM 1674 N N . VAL A 1 107 ? 71.38196 31.44493 7.29847 1.000 14.69601 107 VAL M N 1
ATOM 1675 C CA . VAL A 1 107 ? 71.56220 32.73297 7.96583 1.000 13.75905 107 VAL M CA 1
ATOM 1676 C C . VAL A 1 107 ? 72.92267 33.31403 7.61075 1.000 13.23794 107 VAL M C 1
ATOM 1677 O O . VAL A 1 107 ? 73.02378 34.45907 7.17211 1.000 13.66957 107 VAL M O 1
ATOM 1690 N N . TYR A 1 108 ? 73.98895 32.52771 7.78033 1.000 13.97487 108 TYR M N 1
ATOM 1691 C CA . TYR A 1 108 ? 75.32869 33.00253 7.44453 1.000 14.84076 108 TYR M CA 1
ATOM 1692 C C . TYR A 1 108 ? 75.38858 33.54358 6.02217 1.000 14.78023 108 TYR M C 1
ATOM 1693 O O . TYR A 1 108 ? 75.93205 34.62666 5.78084 1.000 15.16448 108 TYR M O 1
ATOM 1711 N N . ASP A 1 109 ? 74.86433 32.78183 5.06031 1.000 14.82760 109 ASP M N 1
ATOM 1712 C CA . ASP A 1 109 ? 74.94961 33.19479 3.66677 1.000 15.55400 109 ASP M CA 1
ATOM 1713 C C . ASP A 1 109 ? 74.18091 34.48518 3.42952 1.000 14.84339 109 ASP M C 1
ATOM 1714 O O . ASP A 1 109 ? 74.65468 35.36896 2.71073 1.000 15.75666 109 ASP M O 1
ATOM 1723 N N A SER A 1 110 ? 72.98226 34.60945 4.01643 0.587 13.87749 110 SER M N 1
ATOM 1724 N N B SER A 1 110 ? 72.97810 34.59710 3.98738 0.413 14.41966 110 SER M N 1
ATOM 1725 C CA A SER A 1 110 ? 72.14441 35.77679 3.74907 0.587 13.51955 110 SER M CA 1
ATOM 1726 C CA B SER A 1 110 ? 72.18200 35.78611 3.71914 0.413 14.41966 110 SER M CA 1
ATOM 1727 C C A SER A 1 110 ? 72.66441 37.02732 4.45178 0.587 13.68272 110 SER M C 1
ATOM 1728 C C B SER A 1 110 ? 72.78290 37.01474 4.38653 0.413 13.95907 110 SER M C 1
ATOM 1729 O O A SER A 1 110 ? 72.46296 38.14169 3.95522 0.587 14.20647 110 SER M O 1
ATOM 1730 O O B SER A 1 110 ? 72.79035 38.09789 3.79013 0.413 14.04593 110 SER M O 1
ATOM 1745 N N . VAL A 1 111 ? 73.30522 36.86915 5.61148 1.000 13.66957 111 VAL M N 1
ATOM 1746 C CA . VAL A 1 111 ? 73.94883 38.00306 6.27205 1.000 13.99592 111 VAL M CA 1
ATOM 1747 C C . VAL A 1 111 ? 75.20806 38.40484 5.51989 1.000 14.29069 111 VAL M C 1
ATOM 1748 O O . VAL A 1 111 ? 75.47933 39.59443 5.33935 1.000 14.19594 111 VAL M O 1
ATOM 1762 N N A SER A 1 112 ? 75.99634 37.41863 5.07842 0.467 14.69074 112 SER M N 1
ATOM 1763 N N B SER A 1 112 ? 75.98115 37.42920 5.03560 0.533 14.92761 112 SER M N 1
ATOM 1764 C CA A SER A 1 112 ? 77.18453 37.71236 4.28808 0.467 15.55400 112 SER M CA 1
ATOM 1765 C CA B SER A 1 112 ? 77.19888 37.76359 4.30415 0.533 16.07512 112 SER M CA 1
ATOM 1766 C C A SER A 1 112 ? 76.83533 38.63749 3.13474 0.467 15.43030 112 SER M C 1
ATOM 1767 C C B SER A 1 112 ? 76.88735 38.57575 3.05687 0.533 15.77508 112 SER M C 1
ATOM 1768 O O A SER A 1 112 ? 77.53565 39.62496 2.88514 0.467 15.22238 112 SER M O 1
ATOM 1769 O O B SER A 1 112 ? 77.68949 39.42186 2.65117 0.533 15.82245 112 SER M O 1
ATOM 1784 N N . LYS A 1 113 ? 75.72127 38.35525 2.45132 1.000 15.54348 113 LYS M N 1
ATOM 1785 C CA . LYS A 1 113 ? 75.36792 39.10159 1.25192 1.000 16.70677 113 LYS M CA 1
ATOM 1786 C C . LYS A 1 113 ? 75.16223 40.58545 1.51748 1.000 16.48832 113 LYS M C 1
ATOM 1787 O O . LYS A 1 113 ? 75.35302 41.38943 0.60263 1.000 17.95428 113 LYS M O 1
ATOM 1807 N N . ILE A 1 114 ? 74.76600 40.97412 2.73493 1.000 14.63811 114 ILE M N 1
ATOM 1808 C CA . ILE A 1 114 ? 74.58596 42.38507 3.06459 1.000 15.08553 114 ILE M CA 1
ATOM 1809 C C . ILE A 1 114 ? 75.76437 42.98282 3.80898 1.000 14.78286 114 ILE M C 1
ATOM 1810 O O . ILE A 1 114 ? 75.73260 44.17798 4.10647 1.000 14.95919 114 ILE M O 1
ATOM 1826 N N . THR A 1 115 ? 76.79616 42.21037 4.12200 1.000 14.46966 115 THR M N 1
ATOM 1827 C CA . THR A 1 115 ? 77.90574 42.70759 4.92671 1.000 14.73811 115 THR M CA 1
ATOM 1828 C C . THR A 1 115 ? 79.02826 43.17264 4.00646 1.000 14.72759 115 THR M C 1
ATOM 1829 O O . THR A 1 115 ? 79.53069 42.39201 3.19601 1.000 15.90404 115 THR M O 1
ATOM 1840 N N . ASP A 1 116 ? 79.41457 44.43784 4.12314 1.000 15.03552 116 ASP M N 1
ATOM 1841 C CA . ASP A 1 116 ? 80.51157 44.94492 3.30729 1.000 15.75666 116 ASP M CA 1
ATOM 1842 C C . ASP A 1 116 ? 81.76847 44.13127 3.59633 1.000 16.23040 116 ASP M C 1
ATOM 1843 O O . ASP A 1 116 ? 82.05851 43.84139 4.75723 1.000 15.88299 116 ASP M O 1
ATOM 1852 N N . PRO A 1 117 ? 82.51841 43.73397 2.56616 1.000 16.87522 117 PRO M N 1
ATOM 1853 C CA . PRO A 1 117 ? 83.70304 42.89908 2.79978 1.000 17.85954 117 PRO M CA 1
ATOM 1854 C C . PRO A 1 117 ? 84.70550 43.50102 3.75059 1.000 17.03313 117 PRO M C 1
ATOM 1855 O O . PRO A 1 117 ? 85.51868 42.75041 4.30528 1.000 17.69373 117 PRO M O 1
ATOM 1866 N N . LYS A 1 118 ? 84.71220 44.82288 3.92291 1.000 16.13039 118 LYS M N 1
ATOM 1867 C CA . LYS A 1 118 ? 85.68920 45.49594 4.76945 1.000 16.44358 118 LYS M CA 1
ATOM 1868 C C . LYS A 1 118 ? 85.26855 45.55625 6.23210 1.000 14.91445 118 LYS M C 1
ATOM 1869 O O . LYS A 1 118 ? 86.05729 45.99634 7.07049 1.000 14.56178 118 LYS M O 1
ATOM 1888 N N . VAL A 1 119 ? 84.06111 45.09622 6.56159 1.000 14.26437 119 VAL M N 1
ATOM 1889 C CA . VAL A 1 119 ? 83.58513 45.14782 7.94948 1.000 13.87749 119 VAL M CA 1
ATOM 1890 C C . VAL A 1 119 ? 84.47533 44.34257 8.89639 1.000 13.78537 119 VAL M C 1
ATOM 1891 O O . VAL A 1 119 ? 84.89313 44.88430 9.93229 1.000 13.70114 119 VAL M O 1
ATOM 1904 N N . PRO A 1 120 ? 84.80364 43.08500 8.61861 1.000 14.40386 120 PRO M N 1
ATOM 1905 C CA . PRO A 1 120 ? 85.66643 42.34966 9.56317 1.000 14.63810 120 PRO M CA 1
ATOM 1906 C C . PRO A 1 120 ? 86.96152 43.07828 9.87781 1.000 14.69074 120 PRO M C 1
ATOM 1907 O O . PRO A 1 120 ? 87.32718 43.21248 11.05153 1.000 14.86971 120 PRO M O 1
ATOM 1918 N N . ALA A 1 121 ? 87.66347 43.57113 8.85634 1.000 14.52230 121 ALA M N 1
ATOM 1919 C CA . ALA A 1 121 ? 88.93570 44.23885 9.10452 1.000 14.78812 121 ALA M CA 1
ATOM 1920 C C . ALA A 1 121 ? 88.74769 45.50048 9.94129 1.000 14.55389 121 ALA M C 1
ATOM 1921 O O . ALA A 1 121 ? 89.58273 45.80812 10.79933 1.000 15.23554 121 ALA M O 1
ATOM 1928 N N . TYR A 1 122 ? 87.65090 46.23788 9.73009 1.000 14.26438 122 TYR M N 1
ATOM 1929 C CA . TYR A 1 122 ? 87.43493 47.43506 10.53994 1.000 14.24595 122 TYR M CA 1
ATOM 1930 C C . TYR A 1 122 ? 87.18849 47.05191 11.99832 1.000 13.63009 122 TYR M C 1
ATOM 1931 O O . TYR A 1 122 ? 87.79252 47.61806 12.91714 1.000 13.60903 122 TYR M O 1
ATOM 1949 N N . MET A 1 123 ? 86.33850 46.05117 12.23064 1.000 13.41165 123 MET M N 1
ATOM 1950 C CA . MET A 1 123 ? 86.09977 45.59444 13.59812 1.000 13.56692 123 MET M CA 1
ATOM 1951 C C . MET A 1 123 ? 87.39487 45.13137 14.25995 1.000 13.45375 123 MET M C 1
ATOM 1952 O O . MET A 1 123 ? 87.68961 45.49097 15.41042 1.000 14.29069 123 MET M O 1
ATOM 1966 N N . LYS A 1 124 ? 88.19206 44.33949 13.53846 1.000 13.76958 124 LYS M N 1
ATOM 1967 C CA . LYS A 1 124 ? 89.43118 43.83847 14.11818 1.000 14.97762 124 LYS M CA 1
ATOM 1968 C C . LYS A 1 124 ? 90.39106 44.98104 14.40298 1.000 15.14606 124 LYS M C 1
ATOM 1969 O O . LYS A 1 124 ? 91.16086 44.91434 15.36139 1.000 16.08564 124 LYS M O 1
ATOM 1988 N N . SER A 1 125 ? 90.35413 46.04072 13.59430 1.000 15.30660 125 SER M N 1
ATOM 1989 C CA . SER A 1 125 ? 91.28277 47.14942 13.78665 1.000 15.91721 125 SER M CA 1
ATOM 1990 C C . SER A 1 125 ? 91.04629 47.88828 15.09613 1.000 16.58307 125 SER M C 1
ATOM 1991 O O . SER A 1 125 ? 91.94141 48.60255 15.56137 1.000 17.73847 125 SER M O 1
ATOM 1999 N N . LEU A 1 126 ? 89.87197 47.71594 15.71042 1.000 15.58559 126 LEU M N 1
ATOM 2000 C CA . LEU A 1 126 ? 89.55671 48.37907 16.96700 1.000 15.85667 126 LEU M CA 1
ATOM 2001 C C . LEU A 1 126 ? 89.99530 47.59445 18.19157 1.000 16.01722 126 LEU M C 1
ATOM 2002 O O . LEU A 1 126 ? 89.87247 48.11418 19.30343 1.000 16.06459 126 LEU M O 1
ATOM 2018 N N . VAL A 1 127 ? 90.50392 46.37638 18.02193 1.000 16.60413 127 VAL M N 1
ATOM 2019 C CA . VAL A 1 127 ? 90.87848 45.51660 19.13066 1.000 17.54634 127 VAL M CA 1
ATOM 2020 C C . VAL A 1 127 ? 92.29539 44.99978 18.90844 1.000 19.32813 127 VAL M C 1
ATOM 2021 O O . VAL A 1 127 ? 92.92101 45.24731 17.87851 1.000 19.47553 127 VAL M O 1
ATOM 2034 N N . ASN A 1 128 ? 92.79844 44.28344 19.90194 1.000 20.35194 128 ASN M N 1
ATOM 2035 C CA . ASN A 1 128 ? 94.07963 43.61838 19.75551 1.000 21.20468 128 ASN M CA 1
ATOM 2036 C C . ASN A 1 128 ? 93.92525 42.47947 18.75843 1.000 20.45196 128 ASN M C 1
ATOM 2037 O O . ASN A 1 128 ? 93.14242 41.55254 18.98657 1.000 19.74398 128 ASN M O 1
ATOM 2048 N N . GLY A 1 129 ? 94.69516 42.52483 17.67135 1.000 20.31773 129 GLY M N 1
ATOM 2049 C CA . GLY A 1 129 ? 94.50186 41.55044 16.61063 1.000 20.18877 129 GLY M CA 1
ATOM 2050 C C . GLY A 1 129 ? 94.75054 40.12117 17.05614 1.000 20.36510 129 GLY M C 1
ATOM 2051 O O . GLY A 1 129 ? 94.02535 39.20374 16.66037 1.000 20.24141 129 GLY M O 1
ATOM 2055 N N . ALA A 1 130 ? 95.79545 39.90123 17.86101 1.000 20.67830 130 ALA M N 1
ATOM 2056 C CA . ALA A 1 130 ? 96.08069 38.54203 18.31995 1.000 20.71515 130 ALA M CA 1
ATOM 2057 C C . ALA A 1 130 ? 94.92661 37.99575 19.15803 1.000 20.36247 130 ALA M C 1
ATOM 2058 O O . ALA A 1 130 ? 94.59731 36.80318 19.09557 1.000 20.39669 130 ALA M O 1
ATOM 2065 N N . ASP A 1 131 ? 94.29558 38.85370 19.95444 1.000 19.99664 131 ASP M N 1
ATOM 2066 C CA . ASP A 1 131 ? 93.16075 38.39034 20.74606 1.000 20.10192 131 ASP M CA 1
ATOM 2067 C C . ASP A 1 131 ? 91.97470 38.03620 19.85975 1.000 18.26749 131 ASP M C 1
ATOM 2068 O O . ASP A 1 131 ? 91.27372 37.05554 20.11968 1.000 17.49108 131 ASP M O 1
ATOM 2077 N N . ALA A 1 132 ? 91.74530 38.80086 18.79586 1.000 17.82532 132 ALA M N 1
ATOM 2078 C CA . ALA A 1 132 ? 90.66994 38.44769 17.87456 1.000 16.78573 132 ALA M CA 1
ATOM 2079 C C . ALA A 1 132 ? 90.97213 37.12343 17.17761 1.000 16.93575 132 ALA M C 1
ATOM 2080 O O . ALA A 1 132 ? 90.09217 36.26651 17.03186 1.000 16.91206 132 ALA M O 1
ATOM 2087 N N . GLU A 1 133 ? 92.22326 36.92657 16.76151 1.000 17.28843 133 GLU M N 1
ATOM 2088 C CA . GLU A 1 133 ? 92.58681 35.67993 16.09063 1.000 18.50435 133 GLU M CA 1
ATOM 2089 C C . GLU A 1 133 ? 92.38592 34.48949 17.01744 1.000 17.85954 133 GLU M C 1
ATOM 2090 O O . GLU A 1 133 ? 91.88521 33.43323 16.59907 1.000 18.61752 133 GLU M O 1
ATOM 2102 N N . LYS A 1 134 ? 92.75137 34.65693 18.29205 1.000 17.28580 134 LYS M N 1
ATOM 2103 C CA . LYS A 1 134 ? 92.57449 33.59505 19.27612 1.000 18.08325 134 LYS M CA 1
ATOM 2104 C C . LYS A 1 134 ? 91.09982 33.31567 19.51681 1.000 17.13840 134 LYS M C 1
ATOM 2105 O O . LYS A 1 134 ? 90.69306 32.16177 19.66131 1.000 17.46212 134 LYS M O 1
ATOM 2124 N N . ALA A 1 135 ? 90.28496 34.36047 19.56150 1.000 16.65940 135 ALA M N 1
ATOM 2125 C CA . ALA A 1 135 ? 88.84943 34.17071 19.72999 1.000 16.37779 135 ALA M CA 1
ATOM 2126 C C . ALA A 1 135 ? 88.25728 33.37372 18.56711 1.000 16.42779 135 ALA M C 1
ATOM 2127 O O . ALA A 1 135 ? 87.41770 32.48488 18.76878 1.000 16.34620 135 ALA M O 1
ATOM 2134 N N . TYR A 1 136 ? 88.67190 33.69000 17.34010 1.000 16.50938 136 TYR M N 1
ATOM 2135 C CA . TYR A 1 136 ? 88.11974 33.01217 16.17443 1.000 16.70151 136 TYR M CA 1
ATOM 2136 C C . TYR A 1 136 ? 88.55162 31.55474 16.14014 1.000 17.45949 136 TYR M C 1
ATOM 2137 O O . TYR A 1 136 ? 87.74400 30.67253 15.83113 1.000 17.08577 136 TYR M O 1
ATOM 2155 N N . GLU A 1 137 ? 89.80783 31.27479 16.49216 1.000 18.33592 137 GLU M N 1
ATOM 2156 C CA . GLU A 1 137 ? 90.22726 29.88474 16.59210 1.000 19.58606 137 GLU M CA 1
ATOM 2157 C C . GLU A 1 137 ? 89.41115 29.17254 17.65183 1.000 18.42277 137 GLU M C 1
ATOM 2158 O O . GLU A 1 137 ? 89.01706 28.01583 17.46856 1.000 18.52278 137 GLU M O 1
ATOM 2170 N N . GLY A 1 138 ? 89.09706 29.87233 18.74547 1.000 17.64899 138 GLY M N 1
ATOM 2171 C CA . GLY A 1 138 ? 88.20574 29.29968 19.74116 1.000 17.15683 138 GLY M CA 1
ATOM 2172 C C . GLY A 1 138 ? 86.81615 29.00871 19.19634 1.000 16.75678 138 GLY M C 1
ATOM 2173 O O . GLY A 1 138 ? 86.24192 27.94573 19.45803 1.000 16.91469 138 GLY M O 1
ATOM 2177 N N . PHE A 1 139 ? 86.25776 29.94751 18.42517 1.000 16.53307 139 PHE M N 1
ATOM 2178 C CA . PHE A 1 139 ? 84.95711 29.72450 17.79548 1.000 16.71730 139 PHE M CA 1
ATOM 2179 C C . PHE A 1 139 ? 84.97782 28.48610 16.90250 1.000 16.80415 139 PHE M C 1
ATOM 2180 O O . PHE A 1 139 ? 84.03609 27.68283 16.91815 1.000 16.76994 139 PHE M O 1
ATOM 2197 N N . LEU A 1 140 ? 86.04294 28.31234 16.11658 1.000 17.33579 140 LEU M N 1
ATOM 2198 C CA . LEU A 1 140 ? 86.09310 27.17462 15.20567 1.000 18.12273 140 LEU M CA 1
ATOM 2199 C C . LEU A 1 140 ? 86.09931 25.85409 15.96849 1.000 18.51752 140 LEU M C 1
ATOM 2200 O O . LEU A 1 140 ? 85.46870 24.88038 15.54068 1.000 19.70976 140 LEU M O 1
ATOM 2216 N N . ALA A 1 141 ? 86.79516 25.80023 17.10821 1.000 18.39645 141 ALA M N 1
ATOM 2217 C CA . ALA A 1 141 ? 86.76512 24.58987 17.93129 1.000 18.67017 141 ALA M CA 1
ATOM 2218 C C . ALA A 1 141 ? 85.38430 24.37785 18.54660 1.000 18.20695 141 ALA M C 1
ATOM 2219 O O . ALA A 1 141 ? 84.86480 23.25196 18.58292 1.000 18.63069 141 ALA M O 1
ATOM 2226 N N . PHE A 1 142 ? 84.76863 25.46035 19.01106 1.000 17.43318 142 PHE M N 1
ATOM 2227 C CA . PHE A 1 142 ? 83.45936 25.36971 19.64341 1.000 16.90417 142 PHE M CA 1
ATOM 2228 C C . PHE A 1 142 ? 82.40778 24.83555 18.67800 1.000 17.06998 142 PHE M C 1
ATOM 2229 O O . PHE A 1 142 ? 81.60274 23.96815 19.03791 1.000 17.85691 142 PHE M O 1
ATOM 2246 N N . LYS A 1 143 ? 82.37853 25.36545 17.45437 1.000 17.86481 143 LYS M N 1
ATOM 2247 C CA . LYS A 1 143 ? 81.33562 24.97447 16.51642 1.000 18.40961 143 LYS M CA 1
ATOM 2248 C C . LYS A 1 143 ? 81.46913 23.50632 16.13083 1.000 19.19391 143 LYS M C 1
ATOM 2249 O O . LYS A 1 143 ? 80.47093 22.87947 15.77003 1.000 19.10969 143 LYS M O 1
ATOM 2268 N N . ASP A 1 144 ? 82.67463 22.92586 16.21156 1.000 19.28077 144 ASP M N 1
ATOM 2269 C CA . ASP A 1 144 ? 82.80146 21.48201 15.98645 1.000 20.37300 144 ASP M CA 1
ATOM 2270 C C . ASP A 1 144 ? 82.04956 20.67989 17.05149 1.000 19.98348 144 ASP M C 1
ATOM 2271 O O . ASP A 1 144 ? 81.46197 19.62816 16.75511 1.000 20.44143 144 ASP M O 1
ATOM 2280 N N . VAL A 1 145 ? 82.10927 21.13057 18.30892 1.000 19.47289 145 VAL M N 1
ATOM 2281 C CA . VAL A 1 145 ? 81.38903 20.44427 19.37726 1.000 19.70713 145 VAL M CA 1
ATOM 2282 C C . VAL A 1 145 ? 79.88610 20.61579 19.18783 1.000 19.59922 145 VAL M C 1
ATOM 2283 O O . VAL A 1 145 ? 79.11399 19.65970 19.32812 1.000 20.36774 145 VAL M O 1
ATOM 2296 N N . VAL A 1 146 ? 79.45359 21.83333 18.84854 1.000 18.98073 146 VAL M N 1
ATOM 2297 C CA . VAL A 1 146 ? 78.04546 22.08904 18.55292 1.000 18.61490 146 VAL M CA 1
ATOM 2298 C C . VAL A 1 146 ? 77.54730 21.14478 17.46411 1.000 19.49132 146 VAL M C 1
ATOM 2299 O O . VAL A 1 146 ? 76.48456 20.52005 17.59291 1.000 20.17824 146 VAL M O 1
ATOM 2312 N N . LYS A 1 147 ? 78.30421 21.03656 16.36826 1.000 20.34142 147 LYS M N 1
ATOM 2313 C CA . LYS A 1 147 ? 77.85030 20.22068 15.25106 1.000 21.85476 147 LYS M CA 1
ATOM 2314 C C . LYS A 1 147 ? 77.67846 18.76109 15.65267 1.000 22.02057 147 LYS M C 1
ATOM 2315 O O . LYS A 1 147 ? 76.79403 18.07762 15.12722 1.000 21.68368 147 LYS M O 1
ATOM 2334 N N . LYS A 1 148 ? 78.50339 18.26125 16.57768 1.000 22.74171 148 LYS M N 1
ATOM 2335 C CA . LYS A 1 148 ? 78.39697 16.85808 16.97558 1.000 24.44718 148 LYS M CA 1
ATOM 2336 C C . LYS A 1 148 ? 77.02730 16.54000 17.55601 1.000 24.27873 148 LYS M C 1
ATOM 2337 O O . LYS A 1 148 ? 76.53157 15.41691 17.40775 1.000 24.45507 148 LYS M O 1
ATOM 2356 N N . SER A 1 149 ? 76.43295 17.51327 18.24782 1.000 24.40244 149 SER M N 1
ATOM 2357 C CA . SER A 1 149 ? 75.15607 17.43639 18.93909 1.000 25.52624 149 SER M CA 1
ATOM 2358 C C . SER A 1 149 ? 73.99131 17.86165 18.04629 1.000 23.45232 149 SER M C 1
ATOM 2359 O O . SER A 1 149 ? 72.83983 17.83347 18.50069 1.000 23.55496 149 SER M O 1
ATOM 2367 N N . GLN A 1 150 ? 74.24795 18.28402 16.80440 1.000 21.10993 150 GLN M N 1
ATOM 2368 C CA . GLN A 1 150 ? 73.22768 19.00566 16.04646 1.000 19.73082 150 GLN M CA 1
ATOM 2369 C C . GLN A 1 150 ? 72.21282 18.05712 15.40232 1.000 20.01769 150 GLN M C 1
ATOM 2370 O O . GLN A 1 150 ? 72.58444 17.03164 14.82963 1.000 20.35984 150 GLN M O 1
ATOM 2384 N N . VAL A 1 151 ? 70.91916 18.41465 15.50079 1.000 20.40195 151 VAL M N 1
ATOM 2385 C CA . VAL A 1 151 ? 69.83781 17.62236 14.89348 1.000 20.68883 151 VAL M CA 1
ATOM 2386 C C . VAL A 1 151 ? 69.97033 17.61816 13.37611 1.000 21.01782 151 VAL M C 1
ATOM 2387 O O . VAL A 1 151 ? 70.57232 18.51186 12.77345 1.000 20.71515 151 VAL M O 1
ATOM 2400 N N . THR A 1 152 ? 69.37899 16.61380 12.74740 1.000 22.85751 152 THR M N 1
ATOM 2401 C CA . THR A 1 152 ? 69.44246 16.53508 11.29601 1.000 25.68680 152 THR M CA 1
ATOM 2402 C C . THR A 1 152 ? 68.12280 16.87446 10.62839 1.000 27.26067 152 THR M C 1
ATOM 2403 O O . THR A 1 152 ? 68.07408 16.95029 9.39928 1.000 28.43449 152 THR M O 1
ATOM 2414 N N . SER A 1 153 ? 67.06401 17.10681 11.39615 1.000 27.87917 153 SER M N 1
ATOM 2415 C CA . SER A 1 153 ? 65.78346 17.48485 10.83056 1.000 28.90297 153 SER M CA 1
ATOM 2416 C C . SER A 1 153 ? 65.13909 18.50935 11.74062 1.000 28.25026 153 SER M C 1
ATOM 2417 O O . SER A 1 153 ? 65.43184 18.58327 12.93450 1.000 27.85021 153 SER M O 1
ATOM 2425 N N . ALA A 1 154 ? 64.25828 19.30506 11.15773 1.000 28.39502 154 ALA M N 1
ATOM 2426 C CA . ALA A 1 154 ? 63.60447 20.36565 11.89362 1.000 29.52147 154 ALA M CA 1
ATOM 2427 C C . ALA A 1 154 ? 62.27712 19.88211 12.44250 1.000 31.25588 154 ALA M C 1
ATOM 2428 O O . ALA A 1 154 ? 61.56105 19.11427 11.79766 1.000 31.53750 154 ALA M O 1
ATOM 2435 N N . ALA A 1 155 ? 61.95414 20.34420 13.64077 1.000 33.24033 155 ALA M N 1
ATOM 2436 C CA . ALA A 1 155 ? 60.63055 20.10818 14.19207 1.000 35.27215 155 ALA M CA 1
ATOM 2437 C C . ALA A 1 155 ? 59.55914 20.79472 13.33933 1.000 36.13278 155 ALA M C 1
ATOM 2438 O O . ALA A 1 155 ? 59.83227 21.71365 12.56406 1.000 36.28543 155 ALA M O 1
ATOM 2445 N N . GLY A 1 156 ? 58.31873 20.32684 13.48088 1.000 36.18805 156 GLY M N 1
ATOM 2446 C CA . GLY A 1 156 ? 57.22291 20.85505 12.69755 1.000 36.06435 156 GLY M CA 1
ATOM 2447 C C . GLY A 1 156 ? 56.70456 22.18577 13.23453 1.000 35.47218 156 GLY M C 1
ATOM 2448 O O . GLY A 1 156 ? 57.16658 22.71804 14.26211 1.000 36.10383 156 GLY M O 1
ATOM 2452 N N . PRO A 1 157 ? 55.74604 22.76312 12.50733 1.000 34.96949 157 PRO M N 1
ATOM 2453 C CA . PRO A 1 157 ? 55.22063 24.08374 12.86929 1.000 33.99305 157 PRO M CA 1
ATOM 2454 C C . PRO A 1 157 ? 54.20529 24.04135 14.00470 1.000 31.54802 157 PRO M C 1
ATOM 2455 O O . PRO A 1 157 ? 53.64594 23.01192 14.37419 1.000 32.76132 157 PRO M O 1
ATOM 2466 N N . ALA A 1 158 ? 53.95696 25.21866 14.54081 1.000 28.15026 158 ALA M N 1
ATOM 2467 C CA . ALA A 1 158 ? 53.05299 25.36226 15.65518 1.000 28.02129 158 ALA M CA 1
ATOM 2468 C C . ALA A 1 158 ? 51.60257 25.27125 15.19217 1.000 30.85320 158 ALA M C 1
ATOM 2469 O O . ALA A 1 158 ? 51.25121 25.63884 14.06491 1.000 31.62961 158 ALA M O 1
ATOM 2476 N N . THR A 1 159 ? 50.73487 24.90703 16.13021 1.000 32.44287 159 THR M N 1
ATOM 2477 C CA . THR A 1 159 ? 49.30175 25.01671 15.88400 1.000 34.11939 159 THR M CA 1
ATOM 2478 C C . THR A 1 159 ? 48.85285 26.47713 15.94576 1.000 34.85368 159 THR M C 1
ATOM 2479 O O . THR A 1 159 ? 49.36046 27.26836 16.75215 1.000 35.48534 159 THR M O 1
ATOM 2490 N N . VAL A 1 160 ? 47.94097 26.83979 15.04201 1.000 35.26952 160 VAL M N 1
ATOM 2491 C CA . VAL A 1 160 ? 47.39117 28.18285 14.88987 1.000 35.23794 160 VAL M CA 1
ATOM 2492 C C . VAL A 1 160 ? 45.92124 28.13412 15.30214 1.000 33.84304 160 VAL M C 1
ATOM 2493 O O . VAL A 1 160 ? 45.10736 27.49818 14.61224 1.000 34.14307 160 VAL M O 1
ATOM 2506 N N . PRO A 1 161 ? 45.53408 28.77782 16.40255 1.000 32.25864 161 PRO M N 1
ATOM 2507 C CA . PRO A 1 161 ? 44.11521 28.83019 16.76418 1.000 31.28747 161 PRO M CA 1
ATOM 2508 C C . PRO A 1 161 ? 43.32395 29.57323 15.69939 1.000 29.97415 161 PRO M C 1
ATOM 2509 O O . PRO A 1 161 ? 43.84985 30.41760 14.97244 1.000 30.06890 161 PRO M O 1
ATOM 2520 N N . SER A 1 162 ? 42.04143 29.26558 15.61342 1.000 29.37408 162 SER M N 1
ATOM 2521 C CA . SER A 1 162 ? 41.16368 29.97219 14.69509 1.000 29.70043 162 SER M CA 1
ATOM 2522 C C . SER A 1 162 ? 39.88418 30.32454 15.43122 1.000 27.53702 162 SER M C 1
ATOM 2523 O O . SER A 1 162 ? 39.27751 29.46177 16.07448 1.000 28.22920 162 SER M O 1
ATOM 2531 N N . GLY A 1 163 ? 39.48239 31.58769 15.34167 1.000 24.84196 163 GLY M N 1
ATOM 2532 C CA . GLY A 1 163 ? 38.23497 32.00033 15.92951 1.000 23.08911 163 GLY M CA 1
ATOM 2533 C C . GLY A 1 163 ? 38.26111 32.21717 17.41975 1.000 20.90990 163 GLY M C 1
ATOM 2534 O O . GLY A 1 163 ? 37.18518 32.34230 18.00850 1.000 21.46260 163 GLY M O 1
ATOM 2538 N N . ASP A 1 164 ? 39.43915 32.24463 18.05465 1.000 17.73058 164 ASP M N 1
ATOM 2539 C CA . ASP A 1 164 ? 39.51661 32.64815 19.45397 1.000 16.10933 164 ASP M CA 1
ATOM 2540 C C . ASP A 1 164 ? 39.26582 34.15069 19.54616 1.000 14.92762 164 ASP M C 1
ATOM 2541 O O . ASP A 1 164 ? 39.19626 34.85823 18.53806 1.000 14.84866 164 ASP M O 1
ATOM 2550 N N . LYS A 1 165 ? 39.08530 34.63837 20.76871 1.000 14.73811 165 LYS M N 1
ATOM 2551 C CA . LYS A 1 165 ? 38.71507 36.03902 20.92991 1.000 14.47230 165 LYS M CA 1
ATOM 2552 C C . LYS A 1 165 ? 39.78828 36.97144 20.38100 1.000 12.78262 165 LYS M C 1
ATOM 2553 O O . LYS A 1 165 ? 39.46592 37.97512 19.73379 1.000 12.26151 165 LYS M O 1
ATOM 2572 N N . ILE A 1 166 ? 41.06797 36.64548 20.59991 1.000 11.65091 166 ILE M N 1
ATOM 2573 C CA . ILE A 1 166 ? 42.14488 37.47492 20.06324 1.000 11.47720 166 ILE M CA 1
ATOM 2574 C C . ILE A 1 166 ? 42.14861 37.44737 18.53820 1.000 11.55089 166 ILE M C 1
ATOM 2575 O O . ILE A 1 166 ? 42.34910 38.47846 17.88818 1.000 11.75618 166 ILE M O 1
ATOM 2591 N N . GLY A 1 167 ? 41.93113 36.27887 17.93984 1.000 12.02463 167 GLY M N 1
ATOM 2592 C CA . GLY A 1 167 ? 41.92979 36.20150 16.48774 1.000 12.23518 167 GLY M CA 1
ATOM 2593 C C . GLY A 1 167 ? 40.82529 37.02846 15.86393 1.000 12.62471 167 GLY M C 1
ATOM 2594 O O . GLY A 1 167 ? 41.04500 37.74427 14.88163 1.000 13.26162 167 GLY M O 1
ATOM 2598 N N . VAL A 1 168 ? 39.62767 36.95333 16.43771 1.000 13.19056 168 VAL M N 1
ATOM 2599 C CA . VAL A 1 168 ? 38.50996 37.74782 15.94516 1.000 14.01171 168 VAL M CA 1
ATOM 2600 C C . VAL A 1 168 ? 38.81621 39.23277 16.09319 1.000 13.03528 168 VAL M C 1
ATOM 2601 O O . VAL A 1 168 ? 38.61851 40.02788 15.16519 1.000 13.40638 168 VAL M O 1
ATOM 2614 N N . ALA A 1 169 ? 39.32538 39.62407 17.25745 1.000 12.24572 169 ALA M N 1
ATOM 2615 C CA . ALA A 1 169 ? 39.65997 41.02598 17.47403 1.000 11.90620 169 ALA M CA 1
ATOM 2616 C C . ALA A 1 169 ? 40.76953 41.49524 16.53834 1.000 11.36666 169 ALA M C 1
ATOM 2617 O O . ALA A 1 169 ? 40.76446 42.64838 16.08352 1.000 11.64037 169 ALA M O 1
ATOM 2624 N N . ALA A 1 170 ? 41.73404 40.61754 16.24465 1.000 11.25612 170 ALA M N 1
ATOM 2625 C CA . ALA A 1 170 ? 42.81899 40.98790 15.34716 1.000 11.61406 170 ALA M CA 1
ATOM 2626 C C . ALA A 1 170 ? 42.31233 41.28112 13.94876 1.000 11.57722 170 ALA M C 1
ATOM 2627 O O . ALA A 1 170 ? 42.88524 42.12463 13.25034 1.000 11.59564 170 ALA M O 1
ATOM 2634 N N A GLN A 1 171 ? 41.23737 40.62190 13.51966 0.462 12.25624 171 GLN M N 1
ATOM 2635 N N B GLN A 1 171 ? 41.24414 40.60287 13.51566 0.538 11.97199 171 GLN M N 1
ATOM 2636 C CA A GLN A 1 171 ? 40.71529 40.91923 12.19190 0.462 13.20635 171 GLN M CA 1
ATOM 2637 C CA B GLN A 1 171 ? 40.68337 40.90917 12.20372 0.538 12.69839 171 GLN M CA 1
ATOM 2638 C C A GLN A 1 171 ? 40.20788 42.35712 12.12258 0.462 12.58523 171 GLN M C 1
ATOM 2639 C C B GLN A 1 171 ? 40.25082 42.36993 12.14973 0.538 12.06938 171 GLN M C 1
ATOM 2640 O O A GLN A 1 171 ? 40.40785 43.04848 11.11691 0.462 13.15371 171 GLN M O 1
ATOM 2641 O O B GLN A 1 171 ? 40.55413 43.09162 11.19456 0.538 12.32467 171 GLN M O 1
ATOM 2668 N N . GLN A 1 172 ? 39.55090 42.82545 13.18964 1.000 12.00359 172 GLN M N 1
ATOM 2669 C CA . GLN A 1 172 ? 39.06665 44.20166 13.22426 1.000 12.96422 172 GLN M CA 1
ATOM 2670 C C . GLN A 1 172 ? 40.22245 45.19355 13.31538 1.000 11.62196 172 GLN M C 1
ATOM 2671 O O . GLN A 1 172 ? 40.23436 46.20309 12.60511 1.000 11.82461 172 GLN M O 1
ATOM 2686 N N . LEU A 1 173 ? 41.20543 44.91947 14.17312 1.000 10.74290 173 LEU M N 1
ATOM 2687 C CA . LEU A 1 173 ? 42.36918 45.78668 14.26589 1.000 10.30075 173 LEU M CA 1
ATOM 2688 C C . LEU A 1 173 ? 43.04332 45.90128 12.91873 1.000 10.43497 173 LEU M C 1
ATOM 2689 O O . LEU A 1 173 ? 43.46070 46.99130 12.50755 1.000 10.64552 173 LEU M O 1
ATOM 2705 N N . SER A 1 174 ? 43.20140 44.76364 12.23920 1.000 10.11652 174 SER M N 1
ATOM 2706 C CA . SER A 1 174 ? 43.95680 44.74951 10.99481 1.000 10.53498 174 SER M CA 1
ATOM 2707 C C . SER A 1 174 ? 43.21675 45.49254 9.88611 1.000 11.02715 174 SER M C 1
ATOM 2708 O O . SER A 1 174 ? 43.83189 46.24263 9.12129 1.000 11.19822 174 SER M O 1
ATOM 2716 N N . GLU A 1 175 ? 41.90211 45.29274 9.76467 1.000 11.72460 175 GLU M N 1
ATOM 2717 C CA . GLU A 1 175 ? 41.13710 46.04650 8.77687 1.000 12.45100 175 GLU M CA 1
ATOM 2718 C C . GLU A 1 175 ? 41.24849 47.53940 9.02664 1.000 12.15096 175 GLU M C 1
ATOM 2719 O O . GLU A 1 175 ? 41.38669 48.32054 8.08424 1.000 12.56943 175 GLU M O 1
ATOM 2731 N N . ALA A 1 176 ? 41.19860 47.95295 10.28861 1.000 11.02189 176 ALA M N 1
ATOM 2732 C CA . ALA A 1 176 ? 41.23393 49.37032 10.59643 1.000 11.22980 176 ALA M CA 1
ATOM 2733 C C . ALA A 1 176 ? 42.60339 49.97764 10.37129 1.000 10.61657 176 ALA M C 1
ATOM 2734 O O . ALA A 1 176 ? 42.69520 51.17406 10.08028 1.000 11.31929 176 ALA M O 1
ATOM 2741 N N . SER A 1 177 ? 43.67147 49.20335 10.55578 1.000 10.25074 177 SER M N 1
ATOM 2742 C CA . SER A 1 177 ? 45.02055 49.75319 10.55110 1.000 9.94018 177 SER M CA 1
ATOM 2743 C C . SER A 1 177 ? 45.82543 49.46056 9.29249 1.000 9.69277 177 SER M C 1
ATOM 2744 O O . SER A 1 177 ? 46.93091 49.99259 9.16802 1.000 9.85069 177 SER M O 1
ATOM 2752 N N . TYR A 1 178 ? 45.33091 48.61723 8.38939 1.000 10.17178 178 TYR M N 1
ATOM 2753 C CA . TYR A 1 178 ? 46.07971 48.33561 7.16965 1.000 10.36391 178 TYR M CA 1
ATOM 2754 C C . TYR A 1 178 ? 46.32636 49.58813 6.33912 1.000 10.24548 178 TYR M C 1
ATOM 2755 O O . TYR A 1 178 ? 47.42045 49.69605 5.75700 1.000 10.86923 178 TYR M O 1
ATOM 2773 N N . PRO A 1 179 ? 45.41516 50.57159 6.26430 1.000 11.01925 179 PRO M N 1
ATOM 2774 C CA . PRO A 1 179 ? 45.76695 51.78667 5.51186 1.000 11.18243 179 PRO M CA 1
ATOM 2775 C C . PRO A 1 179 ? 46.99846 52.48140 6.06490 1.000 11.09820 179 PRO M C 1
ATOM 2776 O O . PRO A 1 179 ? 47.86975 52.90459 5.29734 1.000 11.54563 179 PRO M O 1
ATOM 2787 N N . PHE A 1 180 ? 47.09748 52.58498 7.38804 1.000 10.66658 180 PHE M N 1
ATOM 2788 C CA . PHE A 1 180 ? 48.29272 53.12537 8.03060 1.000 10.24021 180 PHE M CA 1
ATOM 2789 C C . PHE A 1 180 ? 49.51894 52.28337 7.70799 1.000 10.38496 180 PHE M C 1
ATOM 2790 O O . PHE A 1 180 ? 50.57007 52.82240 7.34916 1.000 10.39286 180 PHE M O 1
ATOM 2807 N N . LEU A 1 181 ? 49.40784 50.95658 7.83197 1.000 10.19021 181 LEU M N 1
ATOM 2808 C CA . LEU A 1 181 ? 50.52967 50.07135 7.52378 1.000 10.32970 181 LEU M CA 1
ATOM 2809 C C . LEU A 1 181 ? 51.06831 50.33674 6.12687 1.000 11.08242 181 LEU M C 1
ATOM 2810 O O . LEU A 1 181 ? 52.28426 50.38183 5.92142 1.000 11.80882 181 LEU M O 1
ATOM 2826 N N . LYS A 1 182 ? 50.17230 50.49823 5.15347 1.000 12.06148 182 LYS M N 1
ATOM 2827 C CA . LYS A 1 182 ? 50.57921 50.70798 3.77164 1.000 13.56955 182 LYS M CA 1
ATOM 2828 C C . LYS A 1 182 ? 51.27099 52.04454 3.54649 1.000 13.81432 182 LYS M C 1
ATOM 2829 O O . LYS A 1 182 ? 52.03138 52.17831 2.58444 1.000 15.64874 182 LYS M O 1
ATOM 2848 N N A GLU A 1 183 ? 51.04261 53.03263 4.39818 0.420 13.09845 183 GLU M N 1
ATOM 2849 N N B GLU A 1 183 ? 50.98785 53.03596 4.40427 0.580 13.14845 183 GLU M N 1
ATOM 2850 C CA A GLU A 1 183 ? 51.61511 54.35765 4.18556 0.420 13.35637 183 GLU M CA 1
ATOM 2851 C CA B GLU A 1 183 ? 51.56126 54.37739 4.27989 0.580 13.92222 183 GLU M CA 1
ATOM 2852 C C A GLU A 1 183 ? 52.96493 54.54952 4.87133 0.420 11.71143 183 GLU M C 1
ATOM 2853 C C B GLU A 1 183 ? 53.02119 54.41977 4.72245 0.580 12.50627 183 GLU M C 1
ATOM 2854 O O A GLU A 1 183 ? 53.62161 55.57936 4.66361 0.420 10.91661 183 GLU M O 1
ATOM 2855 O O B GLU A 1 183 ? 53.80900 55.22393 4.21044 0.580 13.29057 183 GLU M O 1
ATOM 2878 N N . ILE A 1 184 ? 53.37536 53.60830 5.71898 1.000 10.67974 184 ILE M N 1
ATOM 2879 C CA . ILE A 1 184 ? 54.68052 53.69823 6.35520 1.000 10.20337 184 ILE M CA 1
ATOM 2880 C C . ILE A 1 184 ? 55.75492 53.36134 5.33929 1.000 10.84817 184 ILE M C 1
ATOM 2881 O O . ILE A 1 184 ? 55.60116 52.45091 4.52361 1.000 10.80344 184 ILE M O 1
ATOM 2898 N N . ASP A 1 185 ? 56.86339 54.08715 5.38781 1.000 10.93766 185 ASP M N 1
ATOM 2899 C CA . ASP A 1 185 ? 58.01227 53.83127 4.51133 1.000 11.12716 185 ASP M CA 1
ATOM 2900 C C . ASP A 1 185 ? 58.88324 52.73634 5.12530 1.000 10.27180 185 ASP M C 1
ATOM 2901 O O . ASP A 1 185 ? 59.79307 52.99219 5.91428 1.000 11.03768 185 ASP M O 1
ATOM 2910 N N . TRP A 1 186 ? 58.59692 51.49031 4.75107 1.000 10.70079 186 TRP M N 1
ATOM 2911 C CA . TRP A 1 186 ? 59.29589 50.34015 5.30963 1.000 11.05083 186 TRP M CA 1
ATOM 2912 C C . TRP A 1 186 ? 60.74778 50.25269 4.86928 1.000 11.36140 186 TRP M C 1
ATOM 2913 O O . TRP A 1 186 ? 61.51462 49.49842 5.48177 1.000 12.51153 186 TRP M O 1
ATOM 2934 N N . LEU A 1 187 ? 61.14086 50.99675 3.83774 1.000 11.41667 187 LEU M N 1
ATOM 2935 C CA . LEU A 1 187 ? 62.48968 50.94017 3.29236 1.000 12.45100 187 LEU M CA 1
ATOM 2936 C C . LEU A 1 187 ? 63.36135 52.09239 3.75584 1.000 12.53259 187 LEU M C 1
ATOM 2937 O O . LEU A 1 187 ? 64.47046 52.26918 3.23820 1.000 13.84327 187 LEU M O 1
ATOM 2953 N N . SER A 1 188 ? 62.88877 52.86183 4.72399 1.000 11.92199 188 SER M N 1
ATOM 2954 C CA . SER A 1 188 ? 63.60849 54.01296 5.21041 1.000 12.18255 188 SER M CA 1
ATOM 2955 C C . SER A 1 188 ? 64.74186 53.58534 6.12993 1.000 12.42995 188 SER M C 1
ATOM 2956 O O . SER A 1 188 ? 64.68537 52.54631 6.79080 1.000 12.62734 188 SER M O 1
ATOM 2964 N N . ASP A 1 189 ? 65.74057 54.45754 6.22916 1.000 13.01949 189 ASP M N 1
ATOM 2965 C CA . ASP A 1 189 ? 66.82785 54.32761 7.19310 1.000 13.96434 189 ASP M CA 1
ATOM 2966 C C . ASP A 1 189 ? 66.50647 54.96041 8.54487 1.000 12.43258 189 ASP M C 1
ATOM 2967 O O . ASP A 1 189 ? 67.35297 54.92167 9.44335 1.000 12.93527 189 ASP M O 1
ATOM 2976 N N . VAL A 1 190 ? 65.32231 55.55825 8.70370 1.000 11.32192 190 VAL M N 1
ATOM 2977 C CA . VAL A 1 190 ? 65.04000 56.31972 9.91311 1.000 11.60615 190 VAL M CA 1
ATOM 2978 C C . VAL A 1 190 ? 65.04125 55.43119 11.14584 1.000 11.00609 190 VAL M C 1
ATOM 2979 O O . VAL A 1 190 ? 65.33016 55.90135 12.25207 1.000 11.02452 190 VAL M O 1
ATOM 2992 N N . TYR A 1 191 ? 64.74855 54.13580 10.97576 1.000 10.71658 191 TYR M N 1
ATOM 2993 C CA . TYR A 1 191 ? 64.60015 53.22143 12.10987 1.000 10.68237 191 TYR M CA 1
ATOM 2994 C C . TYR A 1 191 ? 65.92503 52.94541 12.78364 1.000 11.76670 191 TYR M C 1
ATOM 2995 O O . TYR A 1 191 ? 65.94177 52.44365 13.91423 1.000 12.94316 191 TYR M O 1
ATOM 3013 N N . MET A 1 192 ? 67.01782 53.25967 12.09936 1.000 11.21139 192 MET M N 1
ATOM 3014 C CA . MET A 1 192 ? 68.35956 53.14409 12.62092 1.000 12.39047 192 MET M CA 1
ATOM 3015 C C . MET A 1 192 ? 68.92960 54.49444 13.02495 1.000 13.04843 192 MET M C 1
ATOM 3016 O O . MET A 1 192 ? 70.11991 54.57921 13.28202 1.000 15.44872 192 MET M O 1
ATOM 3030 N N . LYS A 1 193 ? 68.11577 55.53831 13.14075 1.000 11.83251 193 LYS M N 1
ATOM 3031 C CA . LYS A 1 193 ? 68.62948 56.76191 13.74923 1.000 12.31940 193 LYS M CA 1
ATOM 3032 C C . LYS A 1 193 ? 68.52848 56.63920 15.26847 1.000 12.05358 193 LYS M C 1
ATOM 3033 O O . LYS A 1 193 ? 67.54281 56.10697 15.78950 1.000 12.80104 193 LYS M O 1
ATOM 3052 N N . PRO A 1 194 ? 69.55026 57.07741 15.98950 1.000 11.28770 194 PRO M N 1
ATOM 3053 C CA . PRO A 1 194 ? 69.61580 56.79539 17.42281 1.000 11.85356 194 PRO M CA 1
ATOM 3054 C C . PRO A 1 194 ? 68.59609 57.57965 18.24292 1.000 11.20875 194 PRO M C 1
ATOM 3055 O O . PRO A 1 194 ? 68.03707 58.59819 17.82724 1.000 12.08779 194 PRO M O 1
ATOM 3066 N N . LEU A 1 195 ? 68.35706 57.06229 19.43877 1.000 11.17980 195 LEU M N 1
ATOM 3067 C CA . LEU A 1 195 ? 67.42348 57.66525 20.37834 1.000 10.89029 195 LEU M CA 1
ATOM 3068 C C . LEU A 1 195 ? 68.07832 58.87753 21.03764 1.000 10.82975 195 LEU M C 1
ATOM 3069 O O . LEU A 1 195 ? 69.08268 58.72586 21.73459 1.000 11.24560 195 LEU M O 1
ATOM 3085 N N . PRO A 1 196 ? 67.54899 60.08011 20.86692 1.000 11.07453 196 PRO M N 1
ATOM 3086 C CA . PRO A 1 196 ? 68.25253 61.25795 21.39476 1.000 12.04832 196 PRO M CA 1
ATOM 3087 C C . PRO A 1 196 ? 68.45252 61.16804 22.90057 1.000 12.10622 196 PRO M C 1
ATOM 3088 O O . PRO A 1 196 ? 67.51930 60.87709 23.64479 1.000 12.61417 196 PRO M O 1
ATOM 3099 N N . GLY A 1 197 ? 69.68000 61.42502 23.34636 1.000 12.56417 197 GLY M N 1
ATOM 3100 C CA . GLY A 1 197 ? 69.97347 61.52895 24.75512 1.000 13.88274 197 GLY M CA 1
ATOM 3101 C C . GLY A 1 197 ? 70.04981 60.22240 25.51057 1.000 12.98791 197 GLY M C 1
ATOM 3102 O O . GLY A 1 197 ? 70.11450 60.25383 26.73816 1.000 14.85653 197 GLY M O 1
ATOM 3106 N N . VAL A 1 198 ? 70.08489 59.07728 24.83563 1.000 11.64565 198 VAL M N 1
ATOM 3107 C CA . VAL A 1 198 ? 70.00892 57.77110 25.48426 1.000 10.75344 198 VAL M CA 1
ATOM 3108 C C . VAL A 1 198 ? 71.31602 57.02103 25.25229 1.000 10.93766 198 VAL M C 1
ATOM 3109 O O . VAL A 1 198 ? 71.69913 56.75646 24.10784 1.000 11.75354 198 VAL M O 1
ATOM 3122 N N . SER A 1 199 ? 71.98435 56.65258 26.33142 1.000 11.25349 199 SER M N 1
ATOM 3123 C CA . SER A 1 199 ? 73.22518 55.91117 26.18263 1.000 11.59564 199 SER M CA 1
ATOM 3124 C C . SER A 1 199 ? 72.94079 54.45633 25.80253 1.000 11.20348 199 SER M C 1
ATOM 3125 O O . SER A 1 199 ? 71.85132 53.92371 26.01972 1.000 10.71132 199 SER M O 1
ATOM 3133 N N . ALA A 1 200 ? 73.97320 53.78266 25.30300 1.000 10.66921 200 ALA M N 1
ATOM 3134 C CA . ALA A 1 200 ? 73.83476 52.35910 25.01522 1.000 10.44287 200 ALA M CA 1
ATOM 3135 C C . ALA A 1 200 ? 73.42982 51.57776 26.25773 1.000 10.38760 200 ALA M C 1
ATOM 3136 O O . ALA A 1 200 ? 72.60164 50.66272 26.18687 1.000 10.69026 200 ALA M O 1
ATOM 3143 N N . GLN A 1 201 ? 74.00066 51.92008 27.40954 1.000 10.76922 201 GLN M N 1
ATOM 3144 C CA . GLN A 1 201 ? 73.64674 51.19426 28.62996 1.000 11.17979 201 GLN M CA 1
ATOM 3145 C C . GLN A 1 201 ? 72.19202 51.43517 29.02981 1.000 11.13769 201 GLN M C 1
ATOM 3146 O O . GLN A 1 201 ? 71.52282 50.52792 29.54271 1.000 12.38520 201 GLN M O 1
ATOM 3160 N N . GLN A 1 202 ? 71.67879 52.64407 28.79268 1.000 11.52721 202 GLN M N 1
ATOM 3161 C CA . GLN A 1 202 ? 70.26589 52.91305 29.05657 1.000 11.69565 202 GLN M CA 1
ATOM 3162 C C . GLN A 1 202 ? 69.36043 52.16561 28.08798 1.000 11.22980 202 GLN M C 1
ATOM 3163 O O . GLN A 1 202 ? 68.34542 51.59160 28.49618 1.000 11.76671 202 GLN M O 1
ATOM 3177 N N A SER A 1 203 ? 69.71982 52.15284 26.80642 0.745 10.52709 203 SER M N 1
ATOM 3178 N N B SER A 1 203 ? 69.72091 52.11201 26.80750 0.255 11.25875 203 SER M N 1
ATOM 3179 C CA A SER A 1 203 ? 68.97294 51.34394 25.84991 0.745 10.32443 203 SER M CA 1
ATOM 3180 C CA B SER A 1 203 ? 68.89298 51.34932 25.87821 0.255 11.38771 203 SER M CA 1
ATOM 3181 C C A SER A 1 203 ? 68.97156 49.87968 26.25849 0.745 10.15072 203 SER M C 1
ATOM 3182 C C B SER A 1 203 ? 69.03199 49.84053 26.08152 0.255 11.03504 203 SER M C 1
ATOM 3183 O O A SER A 1 203 ? 67.93069 49.20314 26.20552 0.745 9.43486 203 SER M O 1
ATOM 3184 O O B SER A 1 203 ? 68.13482 49.08913 25.68317 0.255 10.93503 203 SER M O 1
ATOM 3199 N N . LEU A 1 204 ? 70.13525 49.38129 26.68118 1.000 10.74817 204 LEU M N 1
ATOM 3200 C CA . LEU A 1 204 ? 70.26225 47.97356 27.03672 1.000 10.95609 204 LEU M CA 1
ATOM 3201 C C . LEU A 1 204 ? 69.30223 47.60676 28.15974 1.000 11.40351 204 LEU M C 1
ATOM 3202 O O . LEU A 1 204 ? 68.77594 46.49054 28.19983 1.000 11.52721 204 LEU M O 1
ATOM 3219 N N . LYS A 1 205 ? 69.09980 48.51042 29.11098 1.000 12.36415 205 LYS M N 1
ATOM 3220 C CA . LYS A 1 205 ? 68.17300 48.20683 30.19400 1.000 14.26174 205 LYS M CA 1
ATOM 3221 C C . LYS A 1 205 ? 66.72811 48.11103 29.69577 1.000 14.10120 205 LYS M C 1
ATOM 3222 O O . LYS A 1 205 ? 65.92640 47.35487 30.26409 1.000 15.35134 205 LYS M O 1
ATOM 3241 N N . ALA A 1 206 ? 66.36860 48.85012 28.63791 1.000 13.57482 206 ALA M N 1
ATOM 3242 C CA . ALA A 1 206 ? 65.03516 48.69139 28.04597 1.000 13.53008 206 ALA M CA 1
ATOM 3243 C C . ALA A 1 206 ? 64.92827 47.38546 27.25461 1.000 13.27215 206 ALA M C 1
ATOM 3244 O O . ALA A 1 206 ? 63.95217 46.63459 27.39545 1.000 14.21173 206 ALA M O 1
ATOM 3251 N N . ILE A 1 207 ? 65.94385 47.07991 26.44860 1.000 12.05622 207 ILE M N 1
ATOM 3252 C CA . ILE A 1 207 ? 65.99713 45.79719 25.74663 1.000 12.06148 207 ILE M CA 1
ATOM 3253 C C . ILE A 1 207 ? 65.86773 44.64412 26.74349 1.000 11.27191 207 ILE M C 1
ATOM 3254 O O . ILE A 1 207 ? 65.19891 43.64302 26.47349 1.000 11.46667 207 ILE M O 1
ATOM 3270 N N . ASP A 1 208 ? 66.52602 44.75542 27.89757 1.000 10.22706 208 ASP M N 1
ATOM 3271 C CA . ASP A 1 208 ? 66.43799 43.71710 28.91851 1.000 10.55077 208 ASP M CA 1
ATOM 3272 C C . ASP A 1 208 ? 64.99228 43.36278 29.23219 1.000 9.91649 208 ASP M C 1
ATOM 3273 O O . ASP A 1 208 ? 64.67352 42.18621 29.42768 1.000 10.61131 208 ASP M O 1
ATOM 3282 N N . LYS A 1 209 ? 64.11002 44.36308 29.34880 1.000 9.90596 209 LYS M N 1
ATOM 3283 C CA . LYS A 1 209 ? 62.72095 44.04877 29.68050 1.000 9.66646 209 LYS M CA 1
ATOM 3284 C C . LYS A 1 209 ? 62.05328 43.20889 28.59720 1.000 9.42695 209 LYS M C 1
ATOM 3285 O O . LYS A 1 209 ? 61.21155 42.35496 28.90211 1.000 9.48486 209 LYS M O 1
ATOM 3304 N N . MET A 1 210 ? 62.41538 43.43218 27.33470 1.000 9.55065 210 MET M N 1
ATOM 3305 C CA . MET A 1 210 ? 61.87128 42.61719 26.25310 1.000 9.85858 210 MET M CA 1
ATOM 3306 C C . MET A 1 210 ? 62.46777 41.21707 26.25085 1.000 9.80857 210 MET M C 1
ATOM 3307 O O . MET A 1 210 ? 61.75846 40.24253 25.97670 1.000 10.01913 210 MET M O 1
ATOM 3321 N N . ILE A 1 211 ? 63.75321 41.09486 26.58272 1.000 9.97176 211 ILE M N 1
ATOM 3322 C CA . ILE A 1 211 ? 64.37273 39.77895 26.71052 1.000 10.41654 211 ILE M CA 1
ATOM 3323 C C . ILE A 1 211 ? 63.69059 38.98373 27.82537 1.000 10.13757 211 ILE M C 1
ATOM 3324 O O . ILE A 1 211 ? 63.37422 37.79705 27.66355 1.000 10.61920 211 ILE M O 1
ATOM 3340 N N . VAL A 1 212 ? 63.45466 39.63323 28.97363 1.000 10.65868 212 VAL M N 1
ATOM 3341 C CA . VAL A 1 212 ? 62.74906 38.99471 30.08463 1.000 10.91924 212 VAL M CA 1
ATOM 3342 C C . VAL A 1 212 ? 61.36259 38.56146 29.64437 1.000 10.46392 212 VAL M C 1
ATOM 3343 O O . VAL A 1 212 ? 60.90655 37.46188 29.97069 1.000 11.15611 212 VAL M O 1
ATOM 3356 N N . MET A 1 213 ? 60.66049 39.42412 28.91330 1.000 10.43497 213 MET M N 1
ATOM 3357 C CA . MET A 1 213 ? 59.33164 39.06958 28.43103 1.000 10.29811 213 MET M CA 1
ATOM 3358 C C . MET A 1 213 ? 59.38515 37.85204 27.51389 1.000 10.16915 213 MET M C 1
ATOM 3359 O O . MET A 1 213 ? 58.56301 36.93969 27.63094 1.000 10.87976 213 MET M O 1
ATOM 3373 N N . GLY A 1 214 ? 60.34304 37.82897 26.58732 1.000 10.69816 214 GLY M N 1
ATOM 3374 C CA . GLY A 1 214 ? 60.51934 36.66591 25.73390 1.000 11.38771 214 GLY M CA 1
ATOM 3375 C C . GLY A 1 214 ? 60.74865 35.38880 26.51083 1.000 11.48510 214 GLY M C 1
ATOM 3376 O O . GLY A 1 214 ? 60.20549 34.34014 26.16142 1.000 12.26939 214 GLY M O 1
ATOM 3380 N N . ALA A 1 215 ? 61.54593 35.46240 27.57907 1.000 11.40087 215 ALA M N 1
ATOM 3381 C CA . ALA A 1 215 ? 61.81003 34.28000 28.38183 1.000 12.42205 215 ALA M CA 1
ATOM 3382 C C . ALA A 1 215 ? 60.56732 33.80101 29.10607 1.000 13.64061 215 ALA M C 1
ATOM 3383 O O . ALA A 1 215 ? 60.44341 32.60940 29.38170 1.000 14.93813 215 ALA M O 1
ATOM 3390 N N A GLN A 1 216 ? 59.64716 34.70607 29.41988 0.545 13.18003 216 GLN M N 1
ATOM 3391 N N B GLN A 1 216 ? 59.63556 34.69399 29.43057 0.455 13.99592 216 GLN M N 1
ATOM 3392 C CA A GLN A 1 216 ? 58.42418 34.31079 30.09633 0.545 13.56955 216 GLN M CA 1
ATOM 3393 C CA B GLN A 1 216 ? 58.43127 34.26217 30.12255 0.455 15.01446 216 GLN M CA 1
ATOM 3394 C C A GLN A 1 216 ? 57.37777 33.77710 29.14382 0.545 14.00382 216 GLN M C 1
ATOM 3395 C C B GLN A 1 216 ? 57.29901 33.87910 29.18330 0.455 14.56178 216 GLN M C 1
ATOM 3396 O O A GLN A 1 216 ? 56.56093 32.94125 29.53724 0.545 14.82760 216 GLN M O 1
ATOM 3397 O O B GLN A 1 216 ? 56.33746 33.24897 29.62875 0.455 15.02236 216 GLN M O 1
ATOM 3424 N N . ALA A 1 217 ? 57.36428 34.27460 27.91774 1.000 13.67483 217 ALA M N 1
ATOM 3425 C CA . ALA A 1 217 ? 56.27578 33.99918 27.00733 1.000 13.74326 217 ALA M CA 1
ATOM 3426 C C . ALA A 1 217 ? 56.16085 32.50832 26.68453 1.000 14.30385 217 ALA M C 1
ATOM 3427 O O . ALA A 1 217 ? 57.11235 31.72471 26.76875 1.000 16.90152 217 ALA M O 1
ATOM 3435 N N . ASP A 1 218 ? 54.97511 32.13952 26.22837 1.000 12.63787 218 ASP M N 1
ATOM 3436 C CA A ASP A 1 218 ? 54.73250 30.76446 25.82353 0.621 13.16424 218 ASP M CA 1
ATOM 3437 C CA B ASP A 1 218 ? 54.71393 30.76984 25.81261 0.379 13.30110 218 ASP M CA 1
ATOM 3438 C C . ASP A 1 218 ? 55.52001 30.43743 24.55804 1.000 13.38006 218 ASP M C 1
ATOM 3439 O O . ASP A 1 218 ? 55.41032 31.12202 23.53953 1.000 12.80894 218 ASP M O 1
ATOM 3456 N N . GLY A 1 219 ? 56.30750 29.36304 24.62216 1.000 14.34332 219 GLY M N 1
ATOM 3457 C CA . GLY A 1 219 ? 57.16294 29.00797 23.49877 1.000 14.59862 219 GLY M CA 1
ATOM 3458 C C . GLY A 1 219 ? 56.40575 28.67852 22.22352 1.000 14.06435 219 GLY M C 1
ATOM 3459 O O . GLY A 1 219 ? 56.86847 28.98566 21.12171 1.000 14.20648 219 GLY M O 1
ATOM 3463 N N . ASN A 1 220 ? 55.25167 28.01879 22.34791 1.000 14.56967 220 ASN M N 1
ATOM 3464 C CA . ASN A 1 220 ? 54.45435 27.71667 21.16396 1.000 14.96446 220 ASN M CA 1
ATOM 3465 C C . ASN A 1 220 ? 53.87822 28.98636 20.56197 1.000 14.29069 220 ASN M C 1
ATOM 3466 O O . ASN A 1 220 ? 53.83858 29.13142 19.34003 1.000 14.00645 220 ASN M O 1
ATOM 3477 N N . ALA A 1 221 ? 53.40346 29.90745 21.39995 1.000 13.66693 221 ALA M N 1
ATOM 3478 C CA . ALA A 1 221 ? 52.90527 31.17531 20.87788 1.000 13.41954 221 ALA M CA 1
ATOM 3479 C C . ALA A 1 221 ? 54.00842 31.94984 20.16277 1.000 12.37468 221 ALA M C 1
ATOM 3480 O O . ALA A 1 221 ? 53.77218 32.54855 19.10897 1.000 12.34047 221 ALA M O 1
ATOM 3487 N N A LEU A 1 222 ? 55.22857 31.96880 20.73230 0.616 12.37467 222 LEU M N 1
ATOM 3488 N N B LEU A 1 222 ? 55.21524 31.92308 20.69706 0.384 12.74577 222 LEU M N 1
ATOM 3489 C CA A LEU A 1 222 ? 56.34612 32.64887 20.07254 0.616 12.01673 222 LEU M CA 1
ATOM 3490 C CA B LEU A 1 222 ? 56.29749 32.64083 20.04847 0.384 12.92474 222 LEU M CA 1
ATOM 3491 C C A LEU A 1 222 ? 56.63270 31.99993 18.72226 0.616 11.56668 222 LEU M C 1
ATOM 3492 C C B LEU A 1 222 ? 56.67255 31.99201 18.72504 0.384 12.24571 222 LEU M C 1
ATOM 3493 O O A LEU A 1 222 ? 56.80060 32.68743 17.71016 0.616 11.00083 222 LEU M O 1
ATOM 3494 O O B LEU A 1 222 ? 56.97062 32.68239 17.74384 0.384 12.03516 222 LEU M O 1
ATOM 3525 N N . LYS A 1 223 ? 56.69302 30.66289 18.69562 1.000 11.83513 223 LYS M N 1
ATOM 3526 C CA A LYS A 1 223 ? 56.95104 29.94404 17.45287 0.473 11.60616 223 LYS M CA 1
ATOM 3527 C CA B LYS A 1 223 ? 56.94397 29.93325 17.45751 0.527 11.74302 223 LYS M CA 1
ATOM 3528 C C . LYS A 1 223 ? 55.90582 30.28395 16.40039 1.000 11.37456 223 LYS M C 1
ATOM 3529 O O . LYS A 1 223 ? 56.24280 30.56625 15.24600 1.000 11.36403 223 LYS M O 1
ATOM 3566 N N . ALA A 1 224 ? 54.63030 30.27037 16.78157 1.000 11.02715 224 ALA M N 1
ATOM 3567 C CA . ALA A 1 224 ? 53.57866 30.60033 15.83070 1.000 11.70354 224 ALA M CA 1
ATOM 3568 C C . ALA A 1 224 ? 53.72283 32.03088 15.33098 1.000 10.86923 224 ALA M C 1
ATOM 3569 O O . ALA A 1 224 ? 53.49381 32.30963 14.15187 1.000 11.32455 224 ALA M O 1
ATOM 3576 N N . ALA A 1 225 ? 54.11881 32.95417 16.20756 1.000 10.58499 225 ALA M N 1
ATOM 3577 C CA . ALA A 1 225 ? 54.29893 34.33979 15.78163 1.000 10.12704 225 ALA M CA 1
ATOM 3578 C C . ALA A 1 225 ? 55.46883 34.48288 14.81989 1.000 10.44812 225 ALA M C 1
ATOM 3579 O O . ALA A 1 225 ? 55.38154 35.23073 13.83848 1.000 10.28232 225 ALA M O 1
ATOM 3586 N N . ALA A 1 226 ? 56.55723 33.74868 15.05957 1.000 10.51656 226 ALA M N 1
ATOM 3587 C CA . ALA A 1 226 ? 57.65739 33.75086 14.10181 1.000 10.91397 226 ALA M CA 1
ATOM 3588 C C . ALA A 1 226 ? 57.19504 33.20270 12.75880 1.000 11.21401 226 ALA M C 1
ATOM 3589 O O . ALA A 1 226 ? 57.46004 33.79859 11.70652 1.000 10.55867 226 ALA M O 1
ATOM 3596 N N . GLU A 1 227 ? 56.46663 32.08311 12.77938 1.000 11.22454 227 GLU M N 1
ATOM 3597 C CA . GLU A 1 227 ? 55.94194 31.53170 11.53557 1.000 11.03768 227 GLU M CA 1
ATOM 3598 C C . GLU A 1 227 ? 55.07097 32.53021 10.78850 1.000 10.52445 227 GLU M C 1
ATOM 3599 O O . GLU A 1 227 ? 55.13857 32.61440 9.56046 1.000 11.31665 227 GLU M O 1
ATOM 3611 N N . ALA A 1 228 ? 54.24642 33.29077 11.50300 1.000 10.89818 228 ALA M N 1
ATOM 3612 C CA . ALA A 1 228 ? 53.39629 34.27836 10.84499 1.000 11.02715 228 ALA M CA 1
ATOM 3613 C C . ALA A 1 228 ? 54.22131 35.37519 10.18643 1.000 10.41128 228 ALA M C 1
ATOM 3614 O O . ALA A 1 228 ? 53.85705 35.86588 9.10931 1.000 10.52446 228 ALA M O 1
ATOM 3621 N N . HIS A 1 229 ? 55.34785 35.75957 10.80088 1.000 9.95597 229 HIS M N 1
ATOM 3622 C CA . HIS A 1 229 ? 56.20566 36.74865 10.15892 1.000 9.40327 229 HIS M CA 1
ATOM 3623 C C . HIS A 1 229 ? 56.92736 36.17888 8.94192 1.000 9.69278 229 HIS M C 1
ATOM 3624 O O . HIS A 1 229 ? 57.09930 36.89241 7.95033 1.000 10.62973 229 HIS M O 1
ATOM 3638 N N . HIS A 1 230 ? 57.34365 34.90504 8.96985 1.000 10.69552 230 HIS M N 1
ATOM 3639 C CA . HIS A 1 230 ? 57.91735 34.32244 7.75848 1.000 10.84291 230 HIS M CA 1
ATOM 3640 C C . HIS A 1 230 ? 56.91482 34.37839 6.60627 1.000 10.66131 230 HIS M C 1
ATOM 3641 O O . HIS A 1 230 ? 57.25582 34.77432 5.48457 1.000 10.92450 230 HIS M O 1
ATOM 3655 N N . LYS A 1 231 ? 55.66988 33.95427 6.86331 1.000 10.84028 231 LYS M N 1
ATOM 3656 C CA . LYS A 1 231 ? 54.62600 34.04247 5.84427 1.000 11.22454 231 LYS M CA 1
ATOM 3657 C C . LYS A 1 231 ? 54.51173 35.46767 5.31375 1.000 10.85607 231 LYS M C 1
ATOM 3658 O O . LYS A 1 231 ? 54.47354 35.70563 4.09919 1.000 11.31665 231 LYS M O 1
ATOM 3677 N N . ALA A 1 232 ? 54.45177 36.43033 6.22644 1.000 10.34812 232 ALA M N 1
ATOM 3678 C CA . ALA A 1 232 ? 54.22936 37.81689 5.84296 1.000 10.69026 232 ALA M CA 1
ATOM 3679 C C . ALA A 1 232 ? 55.36429 38.35074 4.98701 1.000 10.30337 232 ALA M C 1
ATOM 3680 O O . ALA A 1 232 ? 55.11704 39.10352 4.04447 1.000 10.91924 232 ALA M O 1
ATOM 3687 N N . ILE A 1 233 ? 56.61359 37.98900 5.29688 1.000 10.61920 233 ILE M N 1
ATOM 3688 C CA . ILE A 1 233 ? 57.72758 38.42967 4.46081 1.000 10.71132 233 ILE M CA 1
ATOM 3689 C C . ILE A 1 233 ? 57.53645 37.95215 3.02823 1.000 11.53509 233 ILE M C 1
ATOM 3690 O O . ILE A 1 233 ? 57.82600 38.67359 2.07193 1.000 11.52457 233 ILE M O 1
ATOM 3706 N N . GLY A 1 234 ? 57.06711 36.72374 2.85973 1.000 11.10874 234 GLY M N 1
ATOM 3707 C CA . GLY A 1 234 ? 56.89151 36.15854 1.54259 1.000 11.59300 234 GLY M CA 1
ATOM 3708 C C . GLY A 1 234 ? 55.85105 36.84778 0.69540 1.000 12.03516 234 GLY M C 1
ATOM 3709 O O . GLY A 1 234 ? 55.90375 36.73613 -0.53147 1.000 12.56417 234 GLY M O 1
ATOM 3713 N N . SER A 1 235 ? 54.92679 37.58289 1.30597 1.000 11.94041 235 SER M N 1
ATOM 3714 C CA . SER A 1 235 ? 53.82567 38.17243 0.56564 1.000 11.95620 235 SER M CA 1
ATOM 3715 C C . SER A 1 235 ? 53.98342 39.67426 0.31193 1.000 11.45615 235 SER M C 1
ATOM 3716 O O . SER A 1 235 ? 53.04627 40.28748 -0.19773 1.000 11.92462 235 SER M O 1
ATOM 3724 N N . ILE A 1 236 ? 55.13837 40.27535 0.63491 1.000 11.49036 236 ILE M N 1
ATOM 3725 C CA . ILE A 1 236 ? 55.31308 41.71383 0.44688 1.000 11.90357 236 ILE M CA 1
ATOM 3726 C C . ILE A 1 236 ? 55.23201 42.12143 -1.02030 1.000 12.90896 236 ILE M C 1
ATOM 3727 O O . ILE A 1 236 ? 55.59178 41.37207 -1.93515 1.000 13.68009 236 ILE M O 1
ATOM 3743 N N . ASP A 1 237 ? 54.79127 43.34361 -1.23070 1.000 14.38808 237 ASP M N 1
ATOM 3744 C CA . ASP A 1 237 ? 54.84797 43.98964 -2.52927 1.000 16.37252 237 ASP M CA 1
ATOM 3745 C C . ASP A 1 237 ? 56.21141 44.66613 -2.68686 1.000 17.04629 237 ASP M C 1
ATOM 3746 O O . ASP A 1 237 ? 57.11527 44.49238 -1.86885 1.000 17.53845 237 ASP M O 1
ATOM 3755 N N . ALA A 1 238 ? 56.38069 45.42866 -3.76534 1.000 18.44645 238 ALA M N 1
ATOM 3756 C CA . ALA A 1 238 ? 57.66440 46.04682 -4.08832 1.000 19.57817 238 ALA M CA 1
ATOM 3757 C C . ALA A 1 238 ? 58.07084 47.14074 -3.10559 1.000 20.02822 238 ALA M C 1
ATOM 3758 O O . ALA A 1 238 ? 59.24130 47.54796 -3.10474 1.000 21.51787 238 ALA M O 1
ATOM 3765 N N . THR A 1 239 ? 57.13496 47.63464 -2.29045 1.000 18.82808 239 THR M N 1
ATOM 3766 C CA . THR A 1 239 ? 57.41594 48.62746 -1.26270 1.000 18.71754 239 THR M CA 1
ATOM 3767 C C . THR A 1 239 ? 57.60170 47.98915 0.10012 1.000 16.70677 239 THR M C 1
ATOM 3768 O O . THR A 1 239 ? 57.80919 48.70210 1.08009 1.000 16.82258 239 THR M O 1
ATOM 3779 N N . GLY A 1 240 ? 57.56859 46.66594 0.17070 1.000 14.90393 240 GLY M N 1
ATOM 3780 C CA . GLY A 1 240 ? 57.76236 45.95990 1.40406 1.000 14.32228 240 GLY M CA 1
ATOM 3781 C C . GLY A 1 240 ? 56.51929 45.75174 2.23137 1.000 13.21689 240 GLY M C 1
ATOM 3782 O O . GLY A 1 240 ? 56.64792 45.33317 3.37539 1.000 14.26174 240 GLY M O 1
ATOM 3786 N N . VAL A 1 241 ? 55.32091 46.00616 1.70668 1.000 12.61418 241 VAL M N 1
ATOM 3787 C CA . VAL A 1 241 ? 54.09841 45.87175 2.50142 1.000 13.07476 241 VAL M CA 1
ATOM 3788 C C . VAL A 1 241 ? 53.49919 44.48772 2.29417 1.000 12.20360 241 VAL M C 1
ATOM 3789 O O . VAL A 1 241 ? 53.17379 44.11122 1.16569 1.000 12.64049 241 VAL M O 1
ATOM 3802 N N . THR A 1 242 ? 53.31227 43.75527 3.39121 1.000 11.22454 242 THR M N 1
ATOM 3803 C CA . THR A 1 242 ? 52.72462 42.42008 3.38784 1.000 10.74290 242 THR M CA 1
ATOM 3804 C C . THR A 1 242 ? 51.24543 42.47639 3.03593 1.000 11.07715 242 THR M C 1
ATOM 3805 O O . THR A 1 242 ? 50.62762 43.53767 3.03956 1.000 11.90093 242 THR M O 1
ATOM 3816 N N . SER A 1 243 ? 50.68314 41.30926 2.71786 1.000 11.55616 243 SER M N 1
ATOM 3817 C CA . SER A 1 243 ? 49.28111 41.26613 2.34403 1.000 11.68249 243 SER M CA 1
ATOM 3818 C C . SER A 1 243 ? 48.40451 41.50418 3.57121 1.000 11.50089 243 SER M C 1
ATOM 3819 O O . SER A 1 243 ? 48.80300 41.26646 4.71555 1.000 11.42193 243 SER M O 1
ATOM 3827 N N . ALA A 1 244 ? 47.16742 41.92167 3.31087 1.000 12.34309 244 ALA M N 1
ATOM 3828 C CA . ALA A 1 244 ? 46.22940 42.16578 4.39827 1.000 12.35625 244 ALA M CA 1
ATOM 3829 C C . ALA A 1 244 ? 45.97221 40.91543 5.23123 1.000 11.77724 244 ALA M C 1
ATOM 3830 O O . ALA A 1 244 ? 45.89664 40.99672 6.46215 1.000 11.74039 244 ALA M O 1
ATOM 3837 N N . ALA A 1 245 ? 45.84036 39.75059 4.58887 1.000 11.95094 245 ALA M N 1
ATOM 3838 C CA . ALA A 1 245 ? 45.57759 38.53494 5.35018 1.000 12.58786 245 ALA M CA 1
ATOM 3839 C C . ALA A 1 245 ? 46.76726 38.17301 6.22937 1.000 11.54563 245 ALA M C 1
ATOM 3840 O O . ALA A 1 245 ? 46.60087 37.72629 7.37070 1.000 11.68249 245 ALA M O 1
ATOM 3847 N N . ASP A 1 246 ? 47.97824 38.31132 5.69982 1.000 11.32192 246 ASP M N 1
ATOM 3848 C CA . ASP A 1 246 ? 49.15070 37.94174 6.48301 1.000 11.16400 246 ASP M CA 1
ATOM 3849 C C . ASP A 1 246 ? 49.37463 38.92255 7.62438 1.000 10.59288 246 ASP M C 1
ATOM 3850 O O . ASP A 1 246 ? 49.83473 38.53416 8.69941 1.000 10.60604 246 ASP M O 1
ATOM 3859 N N . TYR A 1 247 ? 49.03756 40.19027 7.41248 1.000 10.14546 247 TYR M N 1
ATOM 3860 C CA . TYR A 1 247 ? 49.08596 41.17928 8.48414 1.000 10.03756 247 TYR M CA 1
ATOM 3861 C C . TYR A 1 247 ? 48.14890 40.79193 9.61883 1.000 9.94806 247 TYR M C 1
ATOM 3862 O O . TYR A 1 247 ? 48.52108 40.84791 10.79979 1.000 10.11125 247 TYR M O 1
ATOM 3880 N N . ALA A 1 248 ? 46.92063 40.39988 9.27787 1.000 9.90597 248 ALA M N 1
ATOM 3881 C CA . ALA A 1 248 ? 45.96778 40.01632 10.31418 1.000 10.74553 248 ALA M CA 1
ATOM 3882 C C . ALA A 1 248 ? 46.47957 38.82616 11.12024 1.000 10.85607 248 ALA M C 1
ATOM 3883 O O . ALA A 1 248 ? 46.32395 38.78203 12.34535 1.000 11.27717 248 ALA M O 1
ATOM 3890 N N . ALA A 1 249 ? 47.10668 37.85619 10.45200 1.000 10.60078 249 ALA M N 1
ATOM 3891 C CA . ALA A 1 249 ? 47.65064 36.70276 11.16168 1.000 10.86660 249 ALA M CA 1
ATOM 3892 C C . ALA A 1 249 ? 48.80942 37.08449 12.07271 1.000 10.24547 249 ALA M C 1
ATOM 3893 O O . ALA A 1 249 ? 48.93924 36.52654 13.16480 1.000 10.43497 249 ALA M O 1
ATOM 3900 N N . VAL A 1 250 ? 49.63802 38.04842 11.66063 1.000 10.29022 250 VAL M N 1
ATOM 3901 C CA . VAL A 1 250 ? 50.67216 38.58723 12.54329 1.000 9.71383 250 VAL M CA 1
ATOM 3902 C C . VAL A 1 250 ? 50.04997 39.22518 13.77709 1.000 9.55329 250 VAL M C 1
ATOM 3903 O O . VAL A 1 250 ? 50.50119 38.98782 14.899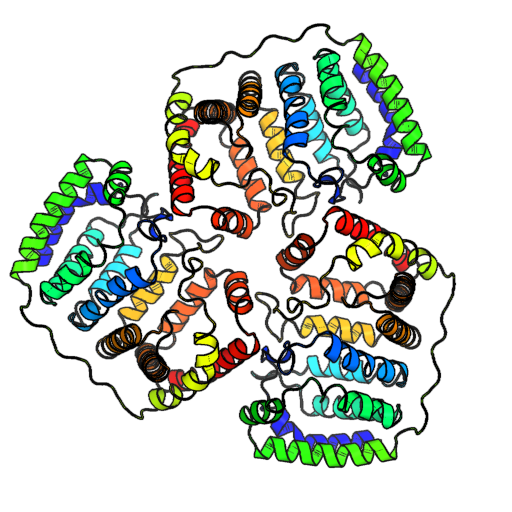25 1.000 10.06387 250 VAL M O 1
ATOM 3916 N N . ASN A 1 251 ? 49.02520 40.06641 13.59364 1.000 9.71647 251 ASN M N 1
ATOM 3917 C CA . ASN A 1 251 ? 48.42837 40.72736 14.74931 1.000 9.90596 251 ASN M CA 1
ATOM 3918 C C . ASN A 1 251 ? 47.80537 39.72505 15.70945 1.000 9.91122 251 ASN M C 1
ATOM 3919 O O . ASN A 1 251 ? 47.93279 39.86069 16.93271 1.000 10.13230 251 ASN M O 1
ATOM 3930 N N . ALA A 1 252 ? 47.13257 38.70609 15.18337 1.000 10.20074 252 ALA M N 1
ATOM 3931 C CA . ALA A 1 252 ? 46.56118 37.70103 16.06863 1.000 10.66394 252 ALA M CA 1
ATOM 3932 C C . ALA A 1 252 ? 47.66541 36.97651 16.82914 1.000 9.97176 252 ALA M C 1
ATOM 3933 O O . ALA A 1 252 ? 47.57033 36.76015 18.04407 1.000 10.35338 252 ALA M O 1
ATOM 3940 N N . ALA A 1 253 ? 48.72259 36.57832 16.11988 1.000 10.28495 253 ALA M N 1
ATOM 3941 C CA . ALA A 1 253 ? 49.78709 35.82789 16.76901 1.000 10.88502 253 ALA M CA 1
ATOM 3942 C C . ALA A 1 253 ? 50.48203 36.66265 17.82874 1.000 10.40076 253 ALA M C 1
ATOM 3943 O O . ALA A 1 253 ? 50.81652 36.15752 18.90542 1.000 10.32706 253 ALA M O 1
ATOM 3950 N N . LEU A 1 254 ? 50.70345 37.94549 17.55172 1.000 10.07177 254 LEU M N 1
ATOM 3951 C CA . LEU A 1 254 ? 51.35545 38.77849 18.55231 1.000 9.72436 254 LEU M CA 1
ATOM 3952 C C . LEU A 1 254 ? 50.44188 39.03573 19.73935 1.000 9.96386 254 LEU M C 1
ATOM 3953 O O . LEU A 1 254 ? 50.90381 39.02300 20.87849 1.000 10.18231 254 LEU M O 1
ATOM 3969 N N . GLY A 1 255 ? 49.14013 39.19447 19.51630 1.000 10.06387 255 GLY M N 1
ATOM 3970 C CA . GLY A 1 255 ? 48.24254 39.30792 20.65121 1.000 10.35864 255 GLY M CA 1
ATOM 3971 C C . GLY A 1 255 ? 48.30590 38.10086 21.56483 1.000 9.84016 255 GLY M C 1
ATOM 3972 O O . GLY A 1 255 ? 48.27318 38.23971 22.78710 1.000 9.90597 255 GLY M O 1
ATOM 3976 N N . ARG A 1 256 ? 48.40502 36.90100 20.98487 1.000 10.36128 256 ARG M N 1
ATOM 3977 C CA . ARG A 1 256 ? 48.52689 35.69959 21.80261 1.000 10.43497 256 ARG M CA 1
ATOM 3978 C C . ARG A 1 256 ? 49.84721 35.67536 22.56932 1.000 10.74553 256 ARG M C 1
ATOM 3979 O O . ARG A 1 256 ? 49.89476 35.18529 23.69876 1.000 11.76407 256 ARG M O 1
ATOM 4000 N N . VAL A 1 257 ? 50.93216 36.18788 21.97891 1.000 10.26653 257 VAL M N 1
ATOM 4001 C CA . VAL A 1 257 ? 52.18480 36.30790 22.72400 1.000 10.27442 257 VAL M CA 1
ATOM 4002 C C . VAL A 1 257 ? 52.00703 37.23335 23.92077 1.000 10.07703 257 VAL M C 1
ATOM 4003 O O . VAL A 1 257 ? 52.40051 36.90447 25.04447 1.000 10.28496 257 VAL M O 1
ATOM 4016 N N . ILE A 1 258 ? 51.41576 38.40733 23.69403 1.000 9.89017 258 ILE M N 1
ATOM 4017 C CA . ILE A 1 258 ? 51.20432 39.36025 24.77787 1.000 9.95596 258 ILE M CA 1
ATOM 4018 C C . ILE A 1 258 ? 50.40363 38.72182 25.90830 1.000 9.90333 258 ILE M C 1
ATOM 4019 O O . ILE A 1 258 ? 50.70397 38.92013 27.09249 1.000 10.37970 258 ILE M O 1
ATOM 4035 N N . ALA A 1 259 ? 49.35610 37.97413 25.56735 1.000 10.12967 259 ALA M N 1
ATOM 4036 C CA . ALA A 1 259 ? 48.49050 37.36621 26.56844 1.000 10.75343 259 ALA M CA 1
ATOM 4037 C C . ALA A 1 259 ? 49.11199 36.15378 27.25486 1.000 10.84029 259 ALA M C 1
ATOM 4038 O O . ALA A 1 259 ? 48.50510 35.62461 28.20087 1.000 11.79566 259 ALA M O 1
ATOM 4045 N N . SER A 1 260 ? 50.30627 35.73387 26.83251 1.000 10.69026 260 SER M N 1
ATOM 4046 C CA . SER A 1 260 ? 51.00125 34.61168 27.44116 1.000 10.72711 260 SER M CA 1
ATOM 4047 C C . SER A 1 260 ? 51.97012 35.02282 28.53578 1.000 10.02177 260 SER M C 1
ATOM 4048 O O . SER A 1 260 ? 52.62247 34.14925 29.11406 1.000 10.85344 260 SER M O 1
ATOM 4056 N N . VAL A 1 261 ? 52.03248 36.30921 28.86763 1.000 9.87964 261 VAL M N 1
ATOM 4057 C CA . VAL A 1 261 ? 52.78199 36.79685 30.02703 1.000 10.44286 261 VAL M CA 1
ATOM 4058 C C . VAL A 1 261 ? 51.84070 37.69678 30.81519 1.000 10.31391 261 VAL M C 1
ATOM 4059 O O . VAL A 1 261 ? 50.85243 38.19497 30.26552 1.000 10.44550 261 VAL M O 1
ATOM 4072 N N . PRO A 1 262 ? 52.06827 37.88309 32.10765 1.000 10.57446 262 PRO M N 1
ATOM 4073 C CA . PRO A 1 262 ? 51.17795 38.75941 32.86945 1.000 10.82449 262 PRO M CA 1
ATOM 4074 C C . PRO A 1 262 ? 51.31582 40.22416 32.47356 1.000 10.30864 262 PRO M C 1
ATOM 4075 O O . PRO A 1 262 ? 52.32743 40.67206 31.93196 1.000 10.16652 262 PRO M O 1
ATOM 4086 N N . LYS A 1 263 ? 50.27917 40.98463 32.83629 1.000 10.22968 263 LYS M N 1
ATOM 4087 C CA A LYS A 1 263 ? 50.25837 42.41543 32.55500 0.444 10.10861 263 LYS M CA 1
ATOM 4088 C CA B LYS A 1 263 ? 50.25458 42.41614 32.56248 0.556 9.99807 263 LYS M CA 1
ATOM 4089 C C . LYS A 1 263 ? 51.53160 43.10848 33.01755 1.000 10.11651 263 LYS M C 1
ATOM 4090 O O . LYS A 1 263 ? 52.06496 43.95283 32.30200 1.000 10.44550 263 LYS M O 1
ATOM 4127 N N . SER A 1 264 ? 52.02706 42.77850 34.21363 1.000 10.64289 264 SER M N 1
ATOM 4128 C CA . SER A 1 264 ? 53.19953 43.47088 34.74541 1.000 10.97977 264 SER M CA 1
ATOM 4129 C C . SER A 1 264 ? 54.42837 43.31600 33.85540 1.000 10.30601 264 SER M C 1
ATOM 4130 O O . SER A 1 264 ? 55.24552 44.23456 33.76204 1.000 11.13769 264 SER M O 1
ATOM 4138 N N . THR A 1 265 ? 54.59555 42.15166 33.22989 1.000 10.05335 265 THR M N 1
ATOM 4139 C CA . THR A 1 265 ? 55.73553 41.91658 32.35115 1.000 10.51129 265 THR M CA 1
ATOM 4140 C C . THR A 1 265 ? 55.66654 42.81559 31.13422 1.000 9.81120 265 THR M C 1
ATOM 4141 O O . THR A 1 265 ? 56.68685 43.35904 30.69338 1.000 10.09020 265 THR M O 1
ATOM 4152 N N . VAL A 1 266 ? 54.46370 42.99814 30.58792 1.000 9.23483 266 VAL M N 1
ATOM 4153 C CA . VAL A 1 266 ? 54.29896 43.86382 29.42239 1.000 9.68225 266 VAL M CA 1
ATOM 4154 C C . VAL A 1 266 ? 54.46413 45.32922 29.81178 1.000 9.49802 266 VAL M C 1
ATOM 4155 O O . VAL A 1 266 ? 55.09712 46.11286 29.09523 1.000 9.61382 266 VAL M O 1
ATOM 4168 N N . MET A 1 267 ? 53.89588 45.72590 30.94420 1.000 9.67699 267 MET M N 1
ATOM 4169 C CA . MET A 1 267 ? 54.05826 47.10345 31.37123 1.000 10.23232 267 MET M CA 1
ATOM 4170 C C . MET A 1 267 ? 55.50045 47.43028 31.70562 1.000 10.10072 267 MET M C 1
ATOM 4171 O O . MET A 1 267 ? 55.91554 48.57589 31.52898 1.000 10.75606 267 MET M O 1
ATOM 4185 N N . ASP A 1 268 ? 56.28984 46.45769 32.16213 1.000 10.10335 268 ASP M N 1
ATOM 4186 C CA . ASP A 1 268 ? 57.70615 46.74883 32.36123 1.000 10.33233 268 ASP M CA 1
ATOM 4187 C C . ASP A 1 268 ? 58.36732 47.13287 31.03622 1.000 9.86648 268 ASP M C 1
ATOM 4188 O O . ASP A 1 268 ? 59.24894 48.00087 30.99819 1.000 10.35865 268 ASP M O 1
ATOM 4197 N N . VAL A 1 269 ? 57.99928 46.45051 29.94650 1.000 9.46117 269 VAL M N 1
ATOM 4198 C CA . VAL A 1 269 ? 58.51167 46.82175 28.62899 1.000 9.14797 269 VAL M CA 1
ATOM 4199 C C . VAL A 1 269 ? 58.07711 48.23158 28.27920 1.000 8.90847 269 VAL M C 1
ATOM 4200 O O . VAL A 1 269 ? 58.89777 49.07251 27.89638 1.000 9.22957 269 VAL M O 1
ATOM 4213 N N . TYR A 1 270 ? 56.76860 48.48762 28.33992 1.000 9.49275 270 TYR M N 1
ATOM 4214 C CA . TYR A 1 270 ? 56.25513 49.79260 27.94929 1.000 9.13482 270 TYR M CA 1
ATOM 4215 C C . TYR A 1 270 ? 56.91458 50.91468 28.74660 1.000 9.04534 270 TYR M C 1
ATOM 4216 O O . TYR A 1 270 ? 57.33366 51.93117 28.17851 1.000 9.41117 270 TYR M O 1
ATOM 4234 N N . ASN A 1 271 ? 56.98805 50.76107 30.06987 1.000 9.40327 271 ASN M N 1
ATOM 4235 C CA . ASN A 1 271 ? 57.54809 51.82268 30.89648 1.000 9.99281 271 ASN M CA 1
ATOM 4236 C C . ASN A 1 271 ? 59.02009 52.04351 30.59228 1.000 9.44802 271 ASN M C 1
ATOM 4237 O O . ASN A 1 271 ? 59.48140 53.18538 30.55203 1.000 10.69290 271 ASN M O 1
ATOM 4248 N N . ALA A 1 272 ? 59.77044 50.97234 30.34459 1.000 10.01650 272 ALA M N 1
ATOM 4249 C CA . ALA A 1 272 ? 61.17525 51.14901 29.99824 1.000 10.23757 272 ALA M CA 1
ATOM 4250 C C . ALA A 1 272 ? 61.32030 51.83512 28.64316 1.000 9.92965 272 ALA M C 1
ATOM 4251 O O . ALA A 1 272 ? 62.16439 52.71960 28.47581 1.000 10.36918 272 ALA M O 1
ATOM 4258 N N . MET A 1 273 ? 60.50295 51.44670 27.66299 1.000 9.55592 273 MET M N 1
ATOM 4259 C CA . MET A 1 273 ? 60.53830 52.11051 26.36669 1.000 9.74278 273 MET M CA 1
ATOM 4260 C C . MET A 1 273 ? 60.14310 53.57495 26.48007 1.000 9.81910 273 MET M C 1
ATOM 4261 O O . MET A 1 273 ? 60.72103 54.43189 25.79955 1.000 9.93228 273 MET M O 1
ATOM 4275 N N . ALA A 1 274 ? 59.14943 53.88402 27.31753 1.000 10.03492 274 ALA M N 1
ATOM 4276 C CA . ALA A 1 274 ? 58.74444 55.27648 27.45989 1.000 10.61921 274 ALA M CA 1
ATOM 4277 C C . ALA A 1 274 ? 59.90549 56.11462 27.97734 1.000 11.30349 274 ALA M C 1
ATOM 4278 O O . ALA A 1 274 ? 60.04199 57.28885 27.62380 1.000 12.35626 274 ALA M O 1
ATOM 4285 N N . GLY A 1 275 ? 60.76105 55.52396 28.81322 1.000 10.76133 275 GLY M N 1
ATOM 4286 C CA . GLY A 1 275 ? 61.89118 56.24261 29.36536 1.000 11.65879 275 GLY M CA 1
ATOM 4287 C C . GLY A 1 275 ? 62.99782 56.51707 28.36527 1.000 11.88514 275 GLY M C 1
ATOM 4288 O O . GLY A 1 275 ? 63.83690 57.38166 28.61519 1.000 13.82484 275 GLY M O 1
ATOM 4292 N N . VAL A 1 276 ? 63.03577 55.80299 27.24118 1.000 10.76660 276 VAL M N 1
ATOM 4293 C CA . VAL A 1 276 ? 64.08137 56.01909 26.24377 1.000 10.85870 276 VAL M CA 1
ATOM 4294 C C . VAL A 1 276 ? 63.56646 56.60713 24.93689 1.000 10.50603 276 VAL M C 1
ATOM 4295 O O . VAL A 1 276 ? 64.37778 56.86179 24.03916 1.000 12.21676 276 VAL M O 1
ATOM 4308 N N . THR A 1 277 ? 62.26228 56.83064 24.78539 1.000 9.69542 277 THR M N 1
ATOM 4309 C CA . THR A 1 277 ? 61.70695 57.27230 23.50781 1.000 10.12967 277 THR M CA 1
ATOM 4310 C C . THR A 1 277 ? 61.36434 58.76312 23.56717 1.000 10.06387 277 THR M C 1
ATOM 4311 O O . THR A 1 277 ? 60.35700 59.15785 24.15348 1.000 11.05346 277 THR M O 1
ATOM 4322 N N . ASP A 1 278 ? 62.16460 59.57703 22.89467 1.000 9.95860 278 ASP M N 1
ATOM 4323 C CA . ASP A 1 278 ? 61.89697 61.00056 22.80791 1.000 10.31917 278 ASP M CA 1
ATOM 4324 C C . ASP A 1 278 ? 60.49432 61.21200 22.25192 1.000 10.60341 278 ASP M C 1
ATOM 4325 O O . ASP A 1 278 ? 60.07361 60.53954 21.30578 1.000 10.57709 278 ASP M O 1
ATOM 4334 N N . THR A 1 279 ? 59.78207 62.20650 22.78902 1.000 11.61406 279 THR M N 1
ATOM 4335 C CA . THR A 1 279 ? 58.40780 62.39765 22.32383 1.000 13.01160 279 THR M CA 1
ATOM 4336 C C . THR A 1 279 ? 58.33743 62.93739 20.89763 1.000 12.73788 279 THR M C 1
ATOM 4337 O O . THR A 1 279 ? 57.26295 62.88720 20.28002 1.000 13.92749 279 THR M O 1
ATOM 4348 N N . SER A 1 280 ? 59.44997 63.39770 20.33688 1.000 12.14044 280 SER M N 1
ATOM 4349 C CA . SER A 1 280 ? 59.41704 63.77127 18.93493 1.000 12.90368 280 SER M CA 1
ATOM 4350 C C . SER A 1 280 ? 59.46514 62.58023 17.98919 1.000 11.34823 280 SER M C 1
ATOM 4351 O O . SER A 1 280 ? 59.20709 62.77169 16.80123 1.000 11.07716 280 SER M O 1
ATOM 4359 N N . ILE A 1 281 ? 59.79051 61.37767 18.46239 1.000 10.22969 281 ILE M N 1
ATOM 4360 C CA . ILE A 1 281 ? 59.85020 60.20682 17.58257 1.000 10.33232 281 ILE M CA 1
ATOM 4361 C C . ILE A 1 281 ? 58.45187 59.79889 17.13487 1.000 10.31390 281 ILE M C 1
ATOM 4362 O O . ILE A 1 281 ? 58.21733 59.69153 15.92262 1.000 9.90596 281 ILE M O 1
ATOM 4378 N N . PRO A 1 282 ? 57.48035 59.61864 18.03021 1.000 10.68764 282 PRO M N 1
ATOM 4379 C CA . PRO A 1 282 ? 56.12705 59.35941 17.51913 1.000 11.37719 282 PRO M CA 1
ATOM 4380 C C . PRO A 1 282 ? 55.63236 60.47993 16.62143 1.000 10.27706 282 PRO M C 1
ATOM 4381 O O . PRO A 1 282 ? 54.97403 60.21075 15.61254 1.000 9.96913 282 PRO M O 1
ATOM 4392 N N . LEU A 1 283 ? 55.92641 61.73872 16.96505 1.000 10.45076 283 LEU M N 1
ATOM 4393 C CA . LEU A 1 283 ? 55.47050 62.84631 16.13092 1.000 10.41128 283 LEU M CA 1
ATOM 4394 C C . LEU A 1 283 ? 56.07753 62.75638 14.74067 1.000 9.96650 283 LEU M C 1
ATOM 4395 O O . LEU A 1 283 ? 55.38968 62.98214 13.74106 1.000 10.39812 283 LEU M O 1
ATOM 4411 N N . ASN A 1 284 ? 57.37932 62.46811 14.66123 1.000 9.69278 284 ASN M N 1
ATOM 4412 C CA . ASN A 1 284 ? 58.03119 62.35447 13.36133 1.000 10.27968 284 ASN M CA 1
ATOM 4413 C C . ASN A 1 284 ? 57.39082 61.24012 12.54098 1.000 9.86911 284 ASN M C 1
ATOM 4414 O O . ASN A 1 284 ? 57.12692 61.40915 11.35389 1.000 10.60604 284 ASN M O 1
ATOM 4425 N N . MET A 1 285 ? 57.13188 60.08897 13.15471 1.000 9.52434 285 MET M N 1
ATOM 4426 C CA . MET A 1 285 ? 56.49979 58.98766 12.42817 1.000 9.46907 285 MET M CA 1
ATOM 4427 C C . MET A 1 285 ? 55.09355 59.35739 11.96984 1.000 9.27167 285 MET M C 1
ATOM 4428 O O . MET A 1 285 ? 54.73169 59.13854 10.80712 1.000 9.62435 285 MET M O 1
ATOM 4442 N N . PHE A 1 286 ? 54.29617 59.93553 12.87223 1.000 9.49801 286 PHE M N 1
ATOM 4443 C CA . PHE A 1 286 ? 52.93659 60.34813 12.54303 1.000 9.63225 286 PHE M CA 1
ATOM 4444 C C . PHE A 1 286 ? 52.94048 61.33864 11.39931 1.000 10.41655 286 PHE M C 1
ATOM 4445 O O . PHE A 1 286 ? 52.07665 61.28515 10.52193 1.000 10.79291 286 PHE M O 1
ATOM 4462 N N . SER A 1 287 ? 53.90936 62.25414 11.39183 1.000 11.09821 287 SER M N 1
ATOM 4463 C CA . SER A 1 287 ? 53.93419 63.32076 10.39992 1.000 12.14570 287 SER M CA 1
ATOM 4464 C C . SER A 1 287 ? 54.17255 62.81253 8.98877 1.000 12.46153 287 SER M C 1
ATOM 4465 O O . SER A 1 287 ? 53.89557 63.54225 8.03641 1.000 13.89327 287 SER M O 1
ATOM 4473 N N . LYS A 1 288 ? 54.64667 61.58378 8.82913 1.000 11.97463 288 LYS M N 1
ATOM 4474 C CA . LYS A 1 288 ? 54.96135 61.03888 7.51699 1.000 12.69313 288 LYS M CA 1
ATOM 4475 C C . LYS A 1 288 ? 53.81171 60.26205 6.89793 1.000 12.60628 288 LYS M C 1
ATOM 4476 O O . LYS A 1 288 ? 53.94992 59.77569 5.77341 1.000 13.97223 288 LYS M O 1
ATOM 4495 N N . VAL A 1 289 ? 52.69693 60.10296 7.60496 1.000 11.76408 289 VAL M N 1
ATOM 4496 C CA . VAL A 1 289 ? 51.57594 59.31299 7.11308 1.000 11.58774 289 VAL M CA 1
ATOM 4497 C C . VAL A 1 289 ? 50.29937 60.15324 7.14215 1.000 11.43772 289 VAL M C 1
ATOM 4498 O O . VAL A 1 289 ? 50.27613 61.27259 7.64703 1.000 12.75366 289 VAL M O 1
ATOM 4511 N N . ASN A 1 290 ? 49.22768 59.59078 6.60723 1.000 11.80619 290 ASN M N 1
ATOM 4512 C CA . ASN A 1 290 ? 47.92113 60.23788 6.67168 1.000 12.36414 290 ASN M CA 1
ATOM 4513 C C . ASN A 1 290 ? 47.45382 60.27846 8.12190 1.000 11.46667 290 ASN M C 1
ATOM 4514 O O . ASN A 1 290 ? 47.37457 59.22715 8.77139 1.000 11.75618 290 ASN M O 1
ATOM 4525 N N . PRO A 1 291 ? 47.13607 61.45464 8.66694 1.000 11.42983 291 PRO M N 1
ATOM 4526 C CA . PRO A 1 291 ? 46.83856 61.53448 10.10490 1.000 11.66143 291 PRO M CA 1
ATOM 4527 C C . PRO A 1 291 ? 45.53611 60.86421 10.47465 1.000 10.71922 291 PRO M C 1
ATOM 4528 O O . PRO A 1 291 ? 45.36786 60.42439 11.62185 1.000 11.34823 291 PRO M O 1
ATOM 4539 N N . LEU A 1 292 ? 44.59864 60.78751 9.52820 1.000 10.78501 292 LEU M N 1
ATOM 4540 C CA . LEU A 1 292 ? 43.34642 60.08826 9.79310 1.000 11.15610 292 LEU M CA 1
ATOM 4541 C C . LEU A 1 292 ? 43.57990 58.59668 9.90134 1.000 11.48773 292 LEU M C 1
ATOM 4542 O O . LEU A 1 292 ? 43.03850 57.94008 10.80191 1.000 11.92463 292 LEU M O 1
ATOM 4558 N N . ASP A 1 293 ? 44.40997 58.05920 9.01121 1.000 11.41666 293 ASP M N 1
ATOM 4559 C CA . ASP A 1 293 ? 44.67817 56.63698 9.05622 1.000 11.50615 293 ASP M CA 1
ATOM 4560 C C . ASP A 1 293 ? 45.46133 56.26894 10.30624 1.000 11.21138 293 ASP M C 1
ATOM 4561 O O . ASP A 1 293 ? 45.26424 55.19195 10.86894 1.000 11.04821 293 ASP M O 1
ATOM 4570 N N . ALA A 1 294 ? 46.37979 57.12752 10.74306 1.000 11.00082 294 ALA M N 1
ATOM 4571 C CA . ALA A 1 294 ? 47.08184 56.85412 11.99357 1.000 10.39549 294 ALA M CA 1
ATOM 4572 C C . ALA A 1 294 ? 46.14547 56.87698 13.19842 1.000 10.14546 294 ALA M C 1
ATOM 4573 O O . ALA A 1 294 ? 46.21711 55.98581 14.05879 1.000 9.89018 294 ALA M O 1
ATOM 4580 N N . ASN A 1 295 ? 45.25263 57.87299 13.28168 1.000 10.50077 295 ASN M N 1
ATOM 4581 C CA . ASN A 1 295 ? 44.29787 57.86393 14.38789 1.000 10.98766 295 ASN M CA 1
ATOM 4582 C C . ASN A 1 295 ? 43.32914 56.68697 14.31328 1.000 10.76659 295 ASN M C 1
ATOM 4583 O O . ASN A 1 295 ? 42.91781 56.16933 15.36411 1.000 11.11663 295 ASN M O 1
ATOM 4594 N N . ALA A 1 296 ? 42.93579 56.26283 13.10174 1.000 10.65868 296 ALA M N 1
ATOM 4595 C CA . ALA A 1 296 ? 42.07005 55.08863 12.99145 1.000 10.61394 296 ALA M CA 1
ATOM 4596 C C . ALA A 1 296 ? 42.78470 53.85693 13.53062 1.000 10.20336 296 ALA M C 1
ATOM 4597 O O . ALA A 1 296 ? 42.18521 53.01480 14.21425 1.000 10.27180 296 ALA M O 1
ATOM 4604 N N . ALA A 1 297 ? 44.07000 53.72584 13.19730 1.000 9.85596 297 ALA M N 1
ATOM 4605 C CA . ALA A 1 297 ? 44.85647 52.59858 13.67003 1.000 9.83753 297 ALA M CA 1
ATOM 4606 C C . ALA A 1 297 ? 44.99873 52.63609 15.17279 1.000 9.50591 297 ALA M C 1
ATOM 4607 O O . ALA A 1 297 ? 44.86301 51.61182 15.83461 1.000 9.46644 297 ALA M O 1
ATOM 4614 N N . ALA A 1 298 ? 45.28325 53.80469 15.72997 1.000 9.50591 298 ALA M N 1
ATOM 4615 C CA . ALA A 1 298 ? 45.49792 53.90028 17.16790 1.000 9.78226 298 ALA M CA 1
ATOM 4616 C C . ALA A 1 298 ? 44.21200 53.61104 17.93350 1.000 9.77173 298 ALA M C 1
ATOM 4617 O O . ALA A 1 298 ? 44.22286 52.87726 18.92698 1.000 9.81910 298 ALA M O 1
ATOM 4624 N N . LYS A 1 299 ? 43.09001 54.18933 17.49790 1.000 10.11651 299 LYS M N 1
ATOM 4625 C CA . LYS A 1 299 ? 41.82040 53.88221 18.14927 1.000 10.34549 299 LYS M CA 1
ATOM 4626 C C . LYS A 1 299 ? 41.55253 52.37980 18.11938 1.000 9.83227 299 LYS M C 1
ATOM 4627 O O . LYS A 1 299 ? 41.12823 51.78736 19.12084 1.000 10.12441 299 LYS M O 1
ATOM 4646 N N . ALA A 1 300 ? 41.79468 51.74804 16.97398 1.000 9.63487 300 ALA M N 1
ATOM 4647 C CA . ALA A 1 300 ? 41.60689 50.30858 16.86412 1.000 9.84017 300 ALA M CA 1
ATOM 4648 C C . ALA A 1 300 ? 42.56174 49.53825 17.76889 1.000 9.61908 300 ALA M C 1
ATOM 4649 O O . ALA A 1 300 ? 42.17513 48.52087 18.34910 1.000 9.87438 300 ALA M O 1
ATOM 4656 N N . PHE A 1 301 ? 43.80705 50.00365 17.90905 1.000 9.30852 301 PHE M N 1
ATOM 4657 C CA . PHE A 1 301 ? 44.74080 49.34563 18.81859 1.000 9.30062 301 PHE M CA 1
ATOM 4658 C C . PHE A 1 301 ? 44.23305 49.39019 20.25610 1.000 9.39274 301 PHE M C 1
ATOM 4659 O O . PHE A 1 301 ? 44.27286 48.38634 20.97790 1.000 9.50065 301 PHE M O 1
ATOM 4676 N N . TYR A 1 302 ? 43.77247 50.55778 20.70010 1.000 9.59803 302 TYR M N 1
ATOM 4677 C CA . TYR A 1 302 ? 43.32462 50.66065 22.08007 1.000 10.24021 302 TYR M CA 1
ATOM 4678 C C . TYR A 1 302 ? 42.06972 49.83987 22.33247 1.000 10.76132 302 TYR M C 1
ATOM 4679 O O . TYR A 1 302 ? 41.86847 49.38026 23.45034 1.000 12.03779 302 TYR M O 1
ATOM 4697 N N . THR A 1 303 ? 41.24536 49.60614 21.31652 1.000 10.24285 303 THR M N 1
ATOM 4698 C CA . THR A 1 303 ? 40.14641 48.64459 21.43198 1.000 10.67184 303 THR M CA 1
ATOM 4699 C C . THR A 1 303 ? 40.66221 47.20521 21.48107 1.000 9.79016 303 THR M C 1
ATOM 4700 O O . THR A 1 303 ? 40.24712 46.40952 22.33344 1.000 10.95608 303 THR M O 1
ATOM 4711 N N . PHE A 1 304 ? 41.57348 46.85546 20.57276 1.000 9.78226 304 PHE M N 1
ATOM 4712 C CA . PHE A 1 304 ? 42.11847 45.49861 20.51390 1.000 9.80068 304 PHE M CA 1
ATOM 4713 C C . PHE A 1 304 ? 42.77835 45.09984 21.81964 1.000 9.96649 304 PHE M C 1
ATOM 4714 O O . PHE A 1 304 ? 42.62553 43.95946 22.28092 1.000 10.44287 304 PHE M O 1
ATOM 4731 N N . LYS A 1 305 ? 43.55229 46.01121 22.41419 1.000 10.08493 305 LYS M N 1
ATOM 4732 C CA A LYS A 1 305 ? 44.29457 45.66293 23.62013 0.498 10.12177 305 LYS M CA 1
ATOM 4733 C CA B LYS A 1 305 ? 44.29491 45.64422 23.61199 0.502 10.29284 305 LYS M CA 1
ATOM 4734 C C . LYS A 1 305 ? 43.36603 45.29740 24.76723 1.000 10.09546 305 LYS M C 1
ATOM 4735 O O . LYS A 1 305 ? 43.78564 44.58821 25.67810 1.000 10.59288 305 LYS M O 1
ATOM 4772 N N . ASP A 1 306 ? 42.10423 45.75035 24.73979 1.000 10.42181 306 ASP M N 1
ATOM 4773 C CA . ASP A 1 306 ? 41.18635 45.33948 25.80122 1.000 11.19296 306 ASP M CA 1
ATOM 4774 C C . ASP A 1 306 ? 40.84277 43.85238 25.69461 1.000 10.95608 306 ASP M C 1
ATOM 4775 O O . ASP A 1 306 ? 40.64511 43.18222 26.71745 1.000 11.11927 306 ASP M O 1
ATOM 4784 N N . VAL A 1 307 ? 40.75618 43.32986 24.46711 1.000 10.68764 307 VAL M N 1
ATOM 4785 C CA . VAL A 1 307 ? 40.53670 41.89868 24.27415 1.000 10.72711 307 VAL M CA 1
ATOM 4786 C C . VAL A 1 307 ? 41.75889 41.10968 24.71882 1.000 10.14020 307 VAL M C 1
ATOM 4787 O O . VAL A 1 307 ? 41.64031 40.09346 25.41714 1.000 10.70605 307 VAL M O 1
ATOM 4800 N N . VAL A 1 308 ? 42.95220 41.58043 24.35150 1.000 10.16125 308 VAL M N 1
ATOM 4801 C CA . VAL A 1 308 ? 44.17818 40.93977 24.81527 1.000 9.75068 308 VAL M CA 1
ATOM 4802 C C . VAL A 1 308 ? 44.25543 40.96936 26.33133 1.000 9.81121 308 VAL M C 1
ATOM 4803 O O . VAL A 1 308 ? 44.60618 39.96777 26.96209 1.000 9.92175 308 VAL M O 1
ATOM 4816 N N . GLN A 1 309 ? 43.93350 42.11990 26.93427 1.000 9.66120 309 GLN M N 1
ATOM 4817 C CA . GLN A 1 309 ? 43.99267 42.26621 28.38213 1.000 9.84806 309 GLN M CA 1
ATOM 4818 C C . GLN A 1 309 ? 43.09579 41.24147 29.06444 1.000 10.19810 309 GLN M C 1
ATOM 4819 O O . GLN A 1 309 ? 43.47021 40.65022 30.08140 1.000 10.02177 309 GLN M O 1
ATOM 4833 N N . ALA A 1 310 ? 41.88644 41.04768 28.54406 1.000 10.27969 310 ALA M N 1
ATOM 4834 C CA . ALA A 1 310 ? 40.97576 40.08717 29.15289 1.000 10.55604 310 ALA M CA 1
ATOM 4835 C C . ALA A 1 310 ? 41.53157 38.66644 29.06495 1.000 10.39023 310 ALA M C 1
ATOM 4836 O O . ALA A 1 310 ? 41.42061 37.88527 30.01597 1.000 10.77185 310 ALA M O 1
ATOM 4843 N N . ALA A 1 311 ? 42.09184 38.29733 27.91321 1.000 10.26916 311 ALA M N 1
ATOM 4844 C CA . ALA A 1 311 ? 42.66665 36.96321 27.75717 1.000 10.21389 311 ALA M CA 1
ATOM 4845 C C . ALA A 1 311 ? 43.88658 36.76529 28.65621 1.000 10.11124 311 ALA M C 1
ATOM 4846 O O . ALA A 1 311 ? 44.10432 35.67315 29.19262 1.000 10.86135 311 ALA M O 1
ATOM 4853 N N . GLN A 1 312 ? 44.69988 37.80108 28.80879 1.000 9.94807 312 GLN M N 1
ATOM 4854 C CA . GLN A 1 312 ? 45.90691 37.76978 29.61464 1.000 9.57434 312 GLN M CA 1
ATOM 4855 C C . GLN A 1 312 ? 45.57675 37.59262 31.07828 1.000 10.30075 312 GLN M C 1
ATOM 4856 O O . GLN A 1 312 ? 46.35285 36.88575 31.75636 1.000 10.80869 312 GLN M O 1
ATOM 4871 N N . ASP B 1 1 ? 96.84212 104.09542 30.75999 1.000 28.05024 1 ASP N N 1
ATOM 4872 C CA . ASP B 1 1 ? 97.67408 104.39583 29.55790 1.000 27.55807 1 ASP N CA 1
ATOM 4873 C C . ASP B 1 1 ? 96.81636 105.24036 28.60588 1.000 27.44490 1 ASP N C 1
ATOM 4874 O O . ASP B 1 1 ? 95.66525 105.57928 28.92199 1.000 27.36067 1 ASP N O 1
ATOM 4885 N N . GLU B 1 2 ? 97.37530 105.57771 27.43955 1.000 27.94759 2 GLU N N 1
ATOM 4886 C CA . GLU B 1 2 ? 96.69227 106.50003 26.53691 1.000 28.66347 2 GLU N CA 1
ATOM 4887 C C . GLU B 1 2 ? 95.41160 105.88323 26.00386 1.000 26.59480 2 GLU N C 1
ATOM 4888 O O . GLU B 1 2 ? 94.38657 106.56074 25.88738 1.000 26.86588 2 GLU N O 1
ATOM 4900 N N . ILE B 1 3 ? 95.44970 104.59970 25.66992 1.000 25.37097 3 ILE N N 1
ATOM 4901 C CA . ILE B 1 3 ? 94.24914 103.96834 25.14655 1.000 24.33400 3 ILE N CA 1
ATOM 4902 C C . ILE B 1 3 ? 93.18667 103.84625 26.23338 1.000 23.51811 3 ILE N C 1
ATOM 4903 O O . ILE B 1 3 ? 91.99775 104.05703 25.96998 1.000 23.18386 3 ILE N O 1
ATOM 4919 N N . GLY B 1 4 ? 93.58883 103.52433 27.47128 1.000 23.84710 4 GLY N N 1
ATOM 4920 C CA . GLY B 1 4 ? 92.62007 103.47312 28.56394 1.000 23.86815 4 GLY N CA 1
ATOM 4921 C C . GLY B 1 4 ? 91.95987 104.81488 28.83614 1.000 24.14188 4 GLY N C 1
ATOM 4922 O O . GLY B 1 4 ? 90.73959 104.89955 29.02825 1.000 24.42085 4 GLY N O 1
ATOM 4926 N N . ASP B 1 5 ? 92.75554 105.88269 28.86804 1.000 24.62877 5 ASP N N 1
ATOM 4927 C CA . ASP B 1 5 ? 92.18103 107.20792 29.05523 1.000 25.05777 5 ASP N CA 1
ATOM 4928 C C . ASP B 1 5 ? 91.20452 107.51699 27.92863 1.000 23.99449 5 ASP N C 1
ATOM 4929 O O . ASP B 1 5 ? 90.11744 108.06417 28.15743 1.000 24.27083 5 ASP N O 1
ATOM 4938 N N . ALA B 1 6 ? 91.58189 107.17402 26.69639 1.000 23.24703 6 ALA N N 1
ATOM 4939 C CA . ALA B 1 6 ? 90.70271 107.43594 25.56707 1.000 22.89699 6 ALA N CA 1
ATOM 4940 C C . ALA B 1 6 ? 89.43311 106.59055 25.62722 1.000 22.17584 6 ALA N C 1
ATOM 4941 O O . ALA B 1 6 ? 88.37750 107.03980 25.16651 1.000 22.43903 6 ALA N O 1
ATOM 4948 N N . ALA B 1 7 ? 89.51251 105.35933 26.15785 1.000 21.10467 7 ALA N N 1
ATOM 4949 C CA . ALA B 1 7 ? 88.31568 104.53151 26.29602 1.000 21.05992 7 ALA N CA 1
ATOM 4950 C C . ALA B 1 7 ? 87.33455 105.15047 27.27826 1.000 20.98097 7 ALA N C 1
ATOM 4951 O O . ALA B 1 7 ? 86.12081 104.97850 27.12959 1.000 20.66778 7 ALA N O 1
ATOM 4958 N N . LYS B 1 8 ? 87.83002 105.88368 28.27785 1.000 21.91792 8 LYS N N 1
ATOM 4959 C CA . LYS B 1 8 ? 86.90765 106.57195 29.17406 1.000 22.99174 8 LYS N CA 1
ATOM 4960 C C . LYS B 1 8 ? 86.13298 107.64418 28.41610 1.000 22.70749 8 LYS N C 1
ATOM 4961 O O . LYS B 1 8 ? 84.90933 107.75924 28.56025 1.000 22.48115 8 LYS N O 1
ATOM 4980 N N . LYS B 1 9 ? 86.81727 108.41221 27.56837 1.000 22.95489 9 LYS N N 1
ATOM 4981 C CA . LYS B 1 9 ? 86.11541 109.40642 26.75893 1.000 23.33388 9 LYS N CA 1
ATOM 4982 C C . LYS B 1 9 ? 85.15394 108.73715 25.77856 1.000 22.07057 9 LYS N C 1
ATOM 4983 O O . LYS B 1 9 ? 84.03203 109.21241 25.56592 1.000 22.11794 9 LYS N O 1
ATOM 5002 N N . LEU B 1 10 ? 85.56778 107.61927 25.18117 1.000 21.06255 10 LEU N N 1
ATOM 5003 C CA . LEU B 1 10 ? 84.65942 106.87095 24.31572 1.000 20.14666 10 LEU N CA 1
ATOM 5004 C C . LEU B 1 10 ? 83.40503 106.45192 25.07106 1.000 19.26761 10 LEU N C 1
ATOM 5005 O O . LEU B 1 10 ? 82.29595 106.49448 24.52542 1.000 19.59659 10 LEU N O 1
ATOM 5021 N N . GLY B 1 11 ? 83.56577 106.03349 26.32675 1.000 19.58343 11 GLY N N 1
ATOM 5022 C CA . GLY B 1 11 ? 82.41776 105.60870 27.11072 1.000 19.86504 11 GLY N CA 1
ATOM 5023 C C . GLY B 1 11 ? 81.46316 106.75083 27.40348 1.000 20.03612 11 GLY N C 1
ATOM 5024 O O . GLY B 1 11 ? 80.23803 106.59007 27.32890 1.000 19.94400 11 GLY N O 1
ATOM 5028 N N . ASP B 1 12 ? 82.00942 107.92548 27.72626 1.000 20.81516 12 ASP N N 1
ATOM 5029 C CA . ASP B 1 12 ? 81.17174 109.11011 27.87299 1.000 21.40471 12 ASP N CA 1
ATOM 5030 C C . ASP B 1 12 ? 80.33091 109.33276 26.61818 1.000 21.20994 12 ASP N C 1
ATOM 5031 O O . ASP B 1 12 ? 79.16922 109.74702 26.69530 1.000 22.14426 12 ASP N O 1
ATOM 5040 N N . ALA B 1 13 ? 80.91552 109.07658 25.44726 1.000 20.83621 13 ALA N N 1
ATOM 5041 C CA . ALA B 1 13 ? 80.21999 109.33016 24.19535 1.000 20.84411 13 ALA N CA 1
ATOM 5042 C C . ALA B 1 13 ? 79.25197 108.22297 23.79305 1.000 20.48617 13 ALA N C 1
ATOM 5043 O O . ALA B 1 13 ? 78.30369 108.50299 23.05780 1.000 20.52039 13 ALA N O 1
ATOM 5050 N N . SER B 1 14 ? 79.47102 106.96884 24.22896 1.000 19.60975 14 SER N N 1
ATOM 5051 C CA . SER B 1 14 ? 78.81926 105.80924 23.62107 1.000 19.12285 14 SER N CA 1
ATOM 5052 C C . SER B 1 14 ? 77.99224 104.97028 24.57273 1.000 18.57278 14 SER N C 1
ATOM 5053 O O . SER B 1 14 ? 77.22394 104.12742 24.10028 1.000 18.12537 14 SER N O 1
ATOM 5061 N N . TYR B 1 15 ? 78.12126 105.15279 25.88568 1.000 18.02536 15 TYR N N 1
ATOM 5062 C CA . TYR B 1 15 ? 77.39619 104.25466 26.78114 1.000 18.03588 15 TYR N CA 1
ATOM 5063 C C . TYR B 1 15 ? 75.88290 104.46089 26.71432 1.000 18.15168 15 TYR N C 1
ATOM 5064 O O . TYR B 1 15 ? 75.12952 103.50707 26.93665 1.000 18.58068 15 TYR N O 1
ATOM 5082 N N . ALA B 1 16 ? 75.41388 105.67844 26.42405 1.000 18.07272 16 ALA N N 1
ATOM 5083 C CA . ALA B 1 16 ? 73.97745 105.88120 26.25348 1.000 17.89112 16 ALA N CA 1
ATOM 5084 C C . ALA B 1 16 ? 73.44301 104.99615 25.13144 1.000 17.69899 16 ALA N C 1
ATOM 5085 O O . ALA B 1 16 ? 72.40614 104.34384 25.27799 1.000 17.79374 16 ALA N O 1
ATOM 5092 N N . PHE B 1 17 ? 74.14481 104.97094 23.99454 1.000 16.91469 17 PHE N N 1
ATOM 5093 C CA . PHE B 1 17 ? 73.82229 104.05114 22.90237 1.000 16.16460 17 PHE N CA 1
ATOM 5094 C C . PHE B 1 17 ? 73.87854 102.59858 23.36404 1.000 15.65665 17 PHE N C 1
ATOM 5095 O O . PHE B 1 17 ? 72.94028 101.82283 23.12548 1.000 16.02774 17 PHE N O 1
ATOM 5112 N N . ALA B 1 18 ? 74.94649 102.22262 24.07829 1.000 16.06722 18 ALA N N 1
ATOM 5113 C CA . ALA B 1 18 ? 75.06002 100.83413 24.52351 1.000 15.95668 18 ALA N CA 1
ATOM 5114 C C . ALA B 1 18 ? 73.85555 100.40679 25.37208 1.000 15.84877 18 ALA N C 1
ATOM 5115 O O . ALA B 1 18 ? 73.36364 99.27909 25.24032 1.000 15.74350 18 ALA N O 1
ATOM 5122 N N . LYS B 1 19 ? 73.35321 101.29930 26.23883 1.000 16.37252 19 LYS N N 1
ATOM 5123 C CA . LYS B 1 19 ? 72.21051 100.95684 27.08813 1.000 17.35685 19 LYS N CA 1
ATOM 5124 C C . LYS B 1 19 ? 70.94740 100.75220 26.26702 1.000 17.65688 19 LYS N C 1
ATOM 5125 O O . LYS B 1 19 ? 70.06056 99.98956 26.67405 1.000 18.92545 19 LYS N O 1
ATOM 5144 N N A GLU B 1 20 ? 70.84349 101.39399 25.10584 0.482 17.21999 20 GLU N N 1
ATOM 5145 N N B GLU B 1 20 ? 70.87129 101.41733 25.10948 0.518 17.01734 20 GLU N N 1
ATOM 5146 C CA A GLU B 1 20 ? 69.63024 101.27362 24.31460 0.482 17.18578 20 GLU N CA 1
ATOM 5147 C CA B GLU B 1 20 ? 69.71308 101.37490 24.22640 0.518 16.84626 20 GLU N CA 1
ATOM 5148 C C A GLU B 1 20 ? 69.67499 100.18020 23.25199 0.482 15.73560 20 GLU N C 1
ATOM 5149 C C B GLU B 1 20 ? 69.68570 100.12317 23.35928 0.518 15.63033 20 GLU N C 1
ATOM 5150 O O A GLU B 1 20 ? 68.62076 99.84140 22.69921 0.482 15.63033 20 GLU N O 1
ATOM 5151 O O B GLU B 1 20 ? 68.60787 99.60010 23.06296 0.518 15.66717 20 GLU N O 1
ATOM 5174 N N . VAL B 1 21 ? 70.85194 99.64189 22.92615 1.000 14.59863 21 VAL N N 1
ATOM 5175 C CA . VAL B 1 21 ? 70.90697 98.47880 22.04886 1.000 13.55113 21 VAL N CA 1
ATOM 5176 C C . VAL B 1 21 ? 70.26462 97.29346 22.75558 1.000 12.53522 21 VAL N C 1
ATOM 5177 O O . VAL B 1 21 ? 70.50186 97.05940 23.94612 1.000 13.29847 21 VAL N O 1
ATOM 5191 N N . ASP B 1 22 ? 69.44744 96.53126 22.02650 1.000 12.56154 22 ASP N N 1
ATOM 5192 C CA . ASP B 1 22 ? 68.85311 95.30607 22.56485 1.000 12.28520 22 ASP N CA 1
ATOM 5193 C C . ASP B 1 22 ? 69.80049 94.16282 22.24969 1.000 11.86409 22 ASP N C 1
ATOM 5194 O O . ASP B 1 22 ? 69.72374 93.52947 21.20063 1.000 12.36941 22 ASP N O 1
ATOM 5203 N N . TRP B 1 23 ? 70.72474 93.91412 23.17449 1.000 11.55089 23 TRP N N 1
ATOM 5204 C CA . TRP B 1 23 ? 71.76586 92.91381 22.96494 1.000 11.43509 23 TRP N CA 1
ATOM 5205 C C . TRP B 1 23 ? 71.22393 91.49279 22.98121 1.000 11.73249 23 TRP N C 1
ATOM 5206 O O . TRP B 1 23 ? 71.93563 90.57321 22.55064 1.000 12.14833 23 TRP N O 1
ATOM 5227 N N . ASN B 1 24 ? 69.99508 91.30426 23.46633 1.000 11.58248 24 ASN N N 1
ATOM 5228 C CA . ASN B 1 24 ? 69.35266 90.00519 23.52230 1.000 11.34298 24 ASN N CA 1
ATOM 5229 C C . ASN B 1 24 ? 68.59970 89.67422 22.24513 1.000 11.19559 24 ASN N C 1
ATOM 5230 O O . ASN B 1 24 ? 67.99467 88.60734 22.17471 1.000 11.74566 24 ASN N O 1
ATOM 5241 N N . ASN B 1 25 ? 68.63996 90.54123 21.23305 1.000 11.35087 25 ASN N N 1
ATOM 5242 C CA . ASN B 1 25 ? 67.98124 90.25488 19.95979 1.000 11.46667 25 ASN N CA 1
ATOM 5243 C C . ASN B 1 25 ? 68.64482 89.05313 19.28888 1.000 11.61142 25 ASN N C 1
ATOM 5244 O O . ASN B 1 25 ? 69.86708 88.99440 19.16815 1.000 12.24571 25 ASN N O 1
ATOM 5255 N N . GLY B 1 26 ? 67.84030 88.08271 18.85789 1.000 11.55879 26 GLY N N 1
ATOM 5256 C CA . GLY B 1 26 ? 68.37770 86.94573 18.13674 1.000 12.33782 26 GLY N CA 1
ATOM 5257 C C . GLY B 1 26 ? 68.91901 87.27189 16.77332 1.000 11.80356 26 GLY N C 1
ATOM 5258 O O . GLY B 1 26 ? 69.59950 86.43010 16.18362 1.000 12.18255 26 GLY N O 1
ATOM 5262 N N . ILE B 1 27 ? 68.63885 88.46459 16.25631 1.000 11.75355 27 ILE N N 1
ATOM 5263 C CA . ILE B 1 27 ? 69.08491 88.78934 14.91167 1.000 12.52995 27 ILE N CA 1
ATOM 5264 C C . ILE B 1 27 ? 70.59878 88.67195 14.77846 1.000 11.25612 27 ILE N C 1
ATOM 5265 O O . ILE B 1 27 ? 71.09659 88.38550 13.68562 1.000 11.41403 27 ILE N O 1
ATOM 5281 N N . PHE B 1 28 ? 71.35540 88.87514 15.86915 1.000 11.13768 28 PHE N N 1
ATOM 5282 C CA . PHE B 1 28 ? 72.81160 88.87422 15.77447 1.000 11.84566 28 PHE N CA 1
ATOM 5283 C C . PHE B 1 28 ? 73.38761 87.48615 15.56508 1.000 11.62722 28 PHE N C 1
ATOM 5284 O O . PHE B 1 28 ? 74.57571 87.37924 15.26156 1.000 13.13266 28 PHE N O 1
ATOM 5301 N N . LEU B 1 29 ? 72.58419 86.43308 15.70564 1.000 11.32718 29 LEU N N 1
ATOM 5302 C CA . LEU B 1 29 ? 73.01132 85.09739 15.30932 1.000 11.79303 29 LEU N CA 1
ATOM 5303 C C . LEU B 1 29 ? 73.05541 84.96764 13.79732 1.000 11.65354 29 LEU N C 1
ATOM 5304 O O . LEU B 1 29 ? 73.76175 84.10566 13.26559 1.000 12.41415 29 LEU N O 1
ATOM 5320 N N . GLN B 1 30 ? 72.28358 85.78280 13.10110 1.000 11.26665 30 GLN N N 1
ATOM 5321 C CA . GLN B 1 30 ? 72.13192 85.66664 11.66258 1.000 11.77197 30 GLN N CA 1
ATOM 5322 C C . GLN B 1 30 ? 73.18505 86.49470 10.93549 1.000 12.29835 30 GLN N C 1
ATOM 5323 O O . GLN B 1 30 ? 73.78895 87.41604 11.49383 1.000 13.05897 30 GLN N O 1
ATOM 5337 N N . ALA B 1 31 ? 73.39805 86.14540 9.66941 1.000 12.91421 31 ALA N N 1
ATOM 5338 C CA . ALA B 1 31 ? 74.26146 86.93416 8.81930 1.000 13.77221 31 ALA N CA 1
ATOM 5339 C C . ALA B 1 31 ? 73.67254 88.33006 8.64565 1.000 13.78800 31 ALA N C 1
ATOM 5340 O O . ALA B 1 31 ? 72.45196 88.51363 8.71106 1.000 14.07488 31 ALA N O 1
ATOM 5347 N N . PRO B 1 32 ? 74.51728 89.32345 8.37609 1.000 14.29596 32 PRO N N 1
ATOM 5348 C CA . PRO B 1 32 ? 74.04358 90.70836 8.20784 1.000 14.60652 32 PRO N CA 1
ATOM 5349 C C . PRO B 1 32 ? 73.50721 90.96136 6.80540 1.000 14.73812 32 PRO N C 1
ATOM 5350 O O . PRO B 1 32 ? 74.01010 91.80285 6.05434 1.000 15.18291 32 PRO N O 1
ATOM 5361 N N . GLY B 1 33 ? 72.44033 90.24729 6.47526 1.000 15.71455 33 GLY N N 1
ATOM 5362 C CA . GLY B 1 33 ? 71.90830 90.18384 5.13499 1.000 16.06985 33 GLY N CA 1
ATOM 5363 C C . GLY B 1 33 ? 71.84945 88.74717 4.66928 1.000 16.74888 33 GLY N C 1
ATOM 5364 O O . GLY B 1 33 ? 71.95197 87.83274 5.48544 1.000 17.01207 33 GLY N O 1
ATOM 5368 N N . LYS B 1 34 ? 71.67772 88.52609 3.37469 1.000 17.70163 34 LYS N N 1
ATOM 5369 C CA . LYS B 1 34 ? 71.65372 87.16782 2.85273 1.000 18.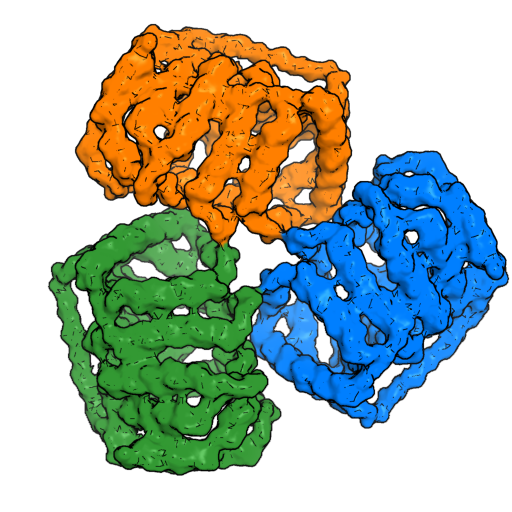59121 34 LYS N CA 1
ATOM 5370 C C . LYS B 1 34 ? 72.95316 86.43453 3.18951 1.000 17.49371 34 LYS N C 1
ATOM 5371 O O . LYS B 1 34 ? 74.05291 86.98165 3.06532 1.000 16.92785 34 LYS N O 1
ATOM 5390 N N . LEU B 1 35 ? 72.82693 85.18130 3.61823 1.000 16.39884 35 LEU N N 1
ATOM 5391 C CA . LEU B 1 35 ? 74.00309 84.38772 3.95424 1.000 16.25672 35 LEU N CA 1
ATOM 5392 C C . LEU B 1 35 ? 74.78339 84.04583 2.68650 1.000 16.58834 35 LEU N C 1
ATOM 5393 O O . LEU B 1 35 ? 74.20775 83.57540 1.70319 1.000 17.19630 35 LEU N O 1
ATOM 5409 N N . GLN B 1 36 ? 76.09373 84.30505 2.70214 1.000 15.84088 36 GLN N N 1
ATOM 5410 C CA . GLN B 1 36 ? 76.98845 84.04490 1.57303 1.000 16.49885 36 GLN N CA 1
ATOM 5411 C C . GLN B 1 36 ? 78.19342 83.32604 2.15724 1.000 15.64085 36 GLN N C 1
ATOM 5412 O O . GLN B 1 36 ? 79.20586 83.95658 2.48543 1.000 15.98037 36 GLN N O 1
ATOM 5426 N N . PRO B 1 37 ? 78.08829 82.01780 2.38751 1.000 14.79339 37 PRO N N 1
ATOM 5427 C CA . PRO B 1 37 ? 79.08969 81.36571 3.24895 1.000 14.91709 37 PRO N CA 1
ATOM 5428 C C . PRO B 1 37 ? 80.52583 81.51670 2.78269 1.000 14.99604 37 PRO N C 1
ATOM 5429 O O . PRO B 1 37 ? 81.40982 81.76782 3.61012 1.000 15.16185 37 PRO N O 1
ATOM 5440 N N . LEU B 1 38 ? 80.80796 81.30085 1.49594 1.000 15.67244 38 LEU N N 1
ATOM 5441 C CA . LEU B 1 38 ? 82.19837 81.40778 1.04608 1.000 16.55939 38 LEU N CA 1
ATOM 5442 C C . LEU B 1 38 ? 82.70154 82.84939 1.04756 1.000 16.96996 38 LEU N C 1
ATOM 5443 O O . LEU B 1 38 ? 83.89248 83.07783 1.27123 1.000 17.30685 38 LEU N O 1
ATOM 5459 N N . GLU B 1 39 ? 81.83575 83.82810 0.79445 1.000 16.83574 39 GLU N N 1
ATOM 5460 C CA . GLU B 1 39 ? 82.26383 85.21340 0.93501 1.000 17.29369 39 GLU N CA 1
ATOM 5461 C C . GLU B 1 39 ? 82.48265 85.56640 2.40043 1.000 16.08302 39 GLU N C 1
ATOM 5462 O O . GLU B 1 39 ? 83.41920 86.30215 2.73626 1.000 16.94627 39 GLU N O 1
ATOM 5474 N N . ALA B 1 40 ? 81.62717 85.06333 3.28914 1.000 15.61717 40 ALA N N 1
ATOM 5475 C CA . ALA B 1 40 ? 81.84812 85.30543 4.70653 1.000 15.32240 40 ALA N CA 1
ATOM 5476 C C . ALA B 1 40 ? 83.12077 84.62034 5.18551 1.000 15.07500 40 ALA N C 1
ATOM 5477 O O . ALA B 1 40 ? 83.83849 85.15841 6.03472 1.000 15.30397 40 ALA N O 1
ATOM 5484 N N . LEU B 1 41 ? 83.42571 83.43631 4.64955 1.000 14.30122 41 LEU N N 1
ATOM 5485 C CA . LEU B 1 41 ? 84.65081 82.75532 5.04731 1.000 15.02499 41 LEU N CA 1
ATOM 5486 C C . LEU B 1 41 ? 85.87898 83.59489 4.72906 1.000 14.80918 41 LEU N C 1
ATOM 5487 O O . LEU B 1 41 ? 86.87615 83.53004 5.45904 1.000 15.64085 41 LEU N O 1
ATOM 5503 N N . LYS B 1 42 ? 85.83205 84.38874 3.65390 1.000 15.25134 42 LYS N N 1
ATOM 5504 C CA . LYS B 1 42 ? 86.93626 85.30123 3.36679 1.000 16.21724 42 LYS N CA 1
ATOM 5505 C C . LYS B 1 42 ? 87.10352 86.33576 4.47121 1.000 16.03038 42 LYS N C 1
ATOM 5506 O O . LYS B 1 42 ? 88.22805 86.71142 4.82189 1.000 16.84100 42 LYS N O 1
ATOM 5525 N N . ALA B 1 43 ? 85.99634 86.82346 5.02142 1.000 15.67507 43 ALA N N 1
ATOM 5526 C CA . ALA B 1 43 ? 86.09300 87.78008 6.11933 1.000 15.06447 43 ALA N CA 1
ATOM 5527 C C . ALA B 1 43 ? 86.60337 87.11032 7.39339 1.000 14.88813 43 ALA N C 1
ATOM 5528 O O . ALA B 1 43 ? 87.46674 87.65674 8.09204 1.000 15.50663 43 ALA N O 1
ATOM 5535 N N . ILE B 1 44 ? 86.08699 85.92369 7.71464 1.000 14.96446 44 ILE N N 1
ATOM 5536 C CA . ILE B 1 44 ? 86.62865 85.17432 8.84436 1.000 15.35661 44 ILE N CA 1
ATOM 5537 C C . ILE B 1 44 ? 88.12954 84.95483 8.66522 1.000 15.45925 44 ILE N C 1
ATOM 5538 O O . ILE B 1 44 ? 88.90135 85.06458 9.62273 1.000 15.90931 44 ILE N O 1
ATOM 5554 N N . ASP B 1 45 ? 88.57032 84.63644 7.44326 1.000 15.43031 45 ASP N N 1
ATOM 5555 C CA . ASP B 1 45 ? 90.00052 84.42775 7.20689 1.000 16.41200 45 ASP N CA 1
ATOM 5556 C C . ASP B 1 45 ? 90.81808 85.66950 7.55834 1.000 16.91469 45 ASP N C 1
ATOM 5557 O O . ASP B 1 45 ? 91.86205 85.56585 8.21395 1.000 17.52266 45 ASP N O 1
ATOM 5566 N N . LYS B 1 46 ? 90.34768 86.85327 7.15680 1.000 16.96733 46 LYS N N 1
ATOM 5567 C CA . LYS B 1 46 ? 91.03303 88.08495 7.53121 1.000 17.61215 46 LYS N CA 1
ATOM 5568 C C . LYS B 1 46 ? 91.06040 88.27491 9.04470 1.000 16.94364 46 LYS N C 1
ATOM 5569 O O . LYS B 1 46 ? 92.05814 88.75455 9.58651 1.000 16.77520 46 LYS N O 1
ATOM 5588 N N . MET B 1 47 ? 89.99362 87.88676 9.75267 1.000 16.20145 47 MET N N 1
ATOM 5589 C CA A MET B 1 47 ? 90.01009 87.96741 11.21286 0.470 15.86720 47 MET N CA 1
ATOM 5590 C CA B MET B 1 47 ? 90.02177 87.97711 11.21048 0.530 16.37515 47 MET N CA 1
ATOM 5591 C C . MET B 1 47 ? 91.01846 86.99078 11.80509 1.000 16.13302 47 MET N C 1
ATOM 5592 O O . MET B 1 47 ? 91.73303 87.32415 12.75811 1.000 16.21461 47 MET N O 1
ATOM 5619 N N . ILE B 1 48 ? 91.08866 85.77916 11.24919 1.000 15.75666 48 ILE N N 1
ATOM 5620 C CA . ILE B 1 48 ? 92.03697 84.77709 11.73266 1.000 16.35410 48 ILE N CA 1
ATOM 5621 C C . ILE B 1 48 ? 93.47536 85.25843 11.54489 1.000 17.42528 48 ILE N C 1
ATOM 5622 O O . ILE B 1 48 ? 94.31334 85.10620 12.44022 1.000 17.55424 48 ILE N O 1
ATOM 5638 N N . VAL B 1 49 ? 93.79046 85.83311 10.37825 1.000 18.34118 49 VAL N N 1
ATOM 5639 C CA . VAL B 1 49 ? 95.12480 86.38811 10.13467 1.000 19.24655 49 VAL N CA 1
ATOM 5640 C C . VAL B 1 49 ? 95.44660 87.45646 11.17155 1.000 18.72806 49 VAL N C 1
ATOM 5641 O O . VAL B 1 49 ? 96.53492 87.48202 11.76058 1.000 18.87282 49 VAL N O 1
ATOM 5654 N N . MET B 1 50 ? 94.48857 88.34682 11.41725 1.000 17.96219 50 MET N N 1
ATOM 5655 C CA . MET B 1 50 ? 94.68193 89.40519 12.39746 1.000 18.11220 50 MET N CA 1
ATOM 5656 C C . MET B 1 50 ? 94.87609 88.83554 13.79235 1.000 18.10431 50 MET N C 1
ATOM 5657 O O . MET B 1 50 ? 95.77120 89.26347 14.52860 1.000 18.29380 50 MET N O 1
ATOM 5671 N N . GLY B 1 51 ? 94.03989 87.87515 14.18008 1.000 18.29907 51 GLY N N 1
ATOM 5672 C CA . GLY B 1 51 ? 94.17205 87.30376 15.50692 1.000 18.24906 51 GLY N CA 1
ATOM 5673 C C . GLY B 1 51 ? 95.50378 86.60840 15.70679 1.000 18.59121 51 GLY N C 1
ATOM 5674 O O . GLY B 1 51 ? 96.09216 86.67241 16.78849 1.000 18.42013 51 GLY N O 1
ATOM 5678 N N . ALA B 1 52 ? 95.98705 85.91584 14.67128 1.000 19.67029 52 ALA N N 1
ATOM 5679 C CA . ALA B 1 52 ? 97.28906 85.25516 14.75019 1.000 20.80200 52 ALA N CA 1
ATOM 5680 C C . ALA B 1 52 ? 98.43783 86.25964 14.88173 1.000 22.00477 52 ALA N C 1
ATOM 5681 O O . ALA B 1 52 ? 99.49244 85.93931 15.45098 1.000 23.60759 52 ALA N O 1
ATOM 5688 N N . ALA B 1 53 ? 98.25894 87.47314 14.35394 1.000 21.63368 53 ALA N N 1
ATOM 5689 C CA . ALA B 1 53 ? 99.28533 88.50723 14.43577 1.000 21.73369 53 ALA N CA 1
ATOM 5690 C C . ALA B 1 53 ? 99.22342 89.29474 15.74114 1.000 21.65210 53 ALA N C 1
ATOM 5691 O O . ALA B 1 53 ? 100.22182 89.90737 16.13329 1.000 22.15479 53 ALA N O 1
ATOM 5698 N N . ALA B 1 54 ? 98.08994 89.27291 16.43336 1.000 21.16520 54 ALA N N 1
ATOM 5699 C CA . ALA B 1 54 ? 97.89248 90.10483 17.60968 1.000 20.94675 54 ALA N CA 1
ATOM 5700 C C . ALA B 1 54 ? 98.75883 89.62385 18.76918 1.000 20.82306 54 ALA N C 1
ATOM 5701 O O . ALA B 1 54 ? 99.13365 88.45690 18.86117 1.000 21.40470 54 ALA N O 1
ATOM 5708 N N . ASP B 1 55 ? 99.05312 90.54103 19.67144 1.000 20.77831 55 ASP N N 1
ATOM 5709 C CA A ASP B 1 55 ? 99.84414 90.20859 20.83993 0.449 20.64935 55 ASP N CA 1
ATOM 5710 C CA B ASP B 1 55 ? 99.84165 90.22125 20.85033 0.551 20.79411 55 ASP N CA 1
ATOM 5711 C C . ASP B 1 55 ? 99.07392 89.21571 21.70211 1.000 20.48880 55 ASP N C 1
ATOM 5712 O O . ASP B 1 55 ? 97.96960 89.53051 22.15573 1.000 19.90979 55 ASP N O 1
ATOM 5729 N N . PRO B 1 56 ? 99.61445 88.02104 21.96889 1.000 20.00717 56 PRO N N 1
ATOM 5730 C CA . PRO B 1 56 ? 98.81573 87.04157 22.73295 1.000 19.67292 56 PRO N CA 1
ATOM 5731 C C . PRO B 1 56 ? 98.40584 87.49840 24.12978 1.000 19.10442 56 PRO N C 1
ATOM 5732 O O . PRO B 1 56 ? 97.32505 87.13316 24.60124 1.000 18.48067 56 PRO N O 1
ATOM 5743 N N . LYS B 1 57 ? 99.25361 88.24754 24.83474 1.000 19.19128 57 LYS N N 1
ATOM 5744 C CA . LYS B 1 57 ? 98.87581 88.72896 26.16394 1.000 19.63081 57 LYS N CA 1
ATOM 5745 C C . LYS B 1 57 ? 97.73035 89.73273 26.08947 1.000 19.14127 57 LYS N C 1
ATOM 5746 O O . LYS B 1 57 ? 96.86105 89.75367 26.97155 1.000 19.01231 57 LYS N O 1
ATOM 5765 N N . LEU B 1 58 ? 97.70622 90.56671 25.03916 1.000 19.37288 58 LEU N N 1
ATOM 5766 C CA . LEU B 1 58 ? 96.60104 91.50791 24.86736 1.000 19.56501 58 LEU N CA 1
ATOM 5767 C C . LEU B 1 58 ? 95.31568 90.80654 24.43479 1.000 19.06232 58 LEU N C 1
ATOM 5768 O O . LEU B 1 58 ? 94.22352 91.21452 24.84041 1.000 19.38078 58 LEU N O 1
ATOM 5784 N N . LEU B 1 59 ? 95.41205 89.75683 23.61185 1.000 18.11221 59 LEU N N 1
ATOM 5785 C CA . LEU B 1 59 ? 94.22145 88.96485 23.32165 1.000 17.99903 59 LEU N CA 1
ATOM 5786 C C . LEU B 1 59 ? 93.66820 88.36920 24.60441 1.000 16.71466 59 LEU N C 1
ATOM 5787 O O . LEU B 1 59 ? 92.45913 88.41600 24.85491 1.000 16.41990 59 LEU N O 1
ATOM 5803 N N A LYS B 1 60 ? 94.54828 87.78489 25.41746 0.420 16.06196 60 LYS N N 1
ATOM 5804 N N B LYS B 1 60 ? 94.54404 87.81190 25.44563 0.377 16.18039 60 LYS N N 1
ATOM 5805 N N C LYS B 1 60 ? 94.54039 87.81955 25.45180 0.203 16.23303 60 LYS N N 1
ATOM 5806 C CA A LYS B 1 60 ? 94.13860 87.22947 26.69798 0.420 16.04090 60 LYS N CA 1
ATOM 5807 C CA B LYS B 1 60 ? 94.07206 87.21093 26.68826 0.377 16.22777 60 LYS N CA 1
ATOM 5808 C CA C LYS B 1 60 ? 94.05785 87.21187 26.68769 0.203 16.03827 60 LYS N CA 1
ATOM 5809 C C A LYS B 1 60 ? 93.42257 88.27260 27.54036 0.420 15.79350 60 LYS N C 1
ATOM 5810 C C B LYS B 1 60 ? 93.44187 88.25254 27.60424 0.377 15.83825 60 LYS N C 1
ATOM 5811 C C C LYS B 1 60 ? 93.45264 88.24946 27.62495 0.203 15.85667 60 LYS N C 1
ATOM 5812 O O A LYS B 1 60 ? 92.34299 88.01601 28.08076 0.420 15.55663 60 LYS N O 1
ATOM 5813 O O B LYS B 1 60 ? 92.43252 87.97310 28.25971 0.377 15.54084 60 LYS N O 1
ATOM 5814 O O C LYS B 1 60 ? 92.46935 87.96209 28.31648 0.203 15.71192 60 LYS N O 1
ATOM 5869 N N . ALA B 1 61 ? 94.01657 89.45742 27.66703 1.000 15.91720 61 ALA N N 1
ATOM 5870 C CA . ALA B 1 61 ? 93.43124 90.49244 28.51141 1.000 16.25145 61 ALA N CA 1
ATOM 5871 C C . ALA B 1 61 ? 92.07202 90.92496 27.97374 1.000 15.74613 61 ALA N C 1
ATOM 5872 O O . ALA B 1 61 ? 91.16128 91.24519 28.74454 1.000 15.45926 61 ALA N O 1
ATOM 5881 N N . ALA B 1 62 ? 91.92115 90.97258 26.65137 1.000 15.88562 62 ALA N N 1
ATOM 5882 C CA . ALA B 1 62 ? 90.62706 91.33241 26.08611 1.000 16.11722 62 ALA N CA 1
ATOM 5883 C C . ALA B 1 62 ? 89.59379 90.24395 26.34766 1.000 15.55400 62 ALA N C 1
ATOM 5884 O O . ALA B 1 62 ? 88.43968 90.54810 26.64533 1.000 15.43294 62 ALA N O 1
ATOM 5891 N N . ALA B 1 63 ? 89.98449 88.97112 26.26520 1.000 14.81971 63 ALA N N 1
ATOM 5892 C CA . ALA B 1 63 ? 89.06975 87.89981 26.65400 1.000 14.55915 63 ALA N CA 1
ATOM 5893 C C . ALA B 1 63 ? 88.66954 88.04066 28.12061 1.000 14.55388 63 ALA N C 1
ATOM 5894 O O . ALA B 1 63 ? 87.48261 87.96444 28.46753 1.000 14.74601 63 ALA N O 1
ATOM 5901 N N . GLU B 1 64 ? 89.65010 88.28489 28.99476 1.000 15.01184 64 GLU N N 1
ATOM 5902 C CA . GLU B 1 64 ? 89.34733 88.48055 30.40777 1.000 16.06985 64 GLU N CA 1
ATOM 5903 C C . GLU B 1 64 ? 88.36600 89.62951 30.62347 1.000 15.62769 64 GLU N C 1
ATOM 5904 O O . GLU B 1 64 ? 87.46753 89.53411 31.47086 1.000 15.95668 64 GLU N O 1
ATOM 5916 N N . ALA B 1 65 ? 88.55434 90.74168 29.90253 1.000 14.75391 65 ALA N N 1
ATOM 5917 C CA . ALA B 1 65 ? 87.65696 91.88668 30.03834 1.000 15.21712 65 ALA N CA 1
ATOM 5918 C C . ALA B 1 65 ? 86.22352 91.50799 29.67096 1.000 14.80391 65 ALA N C 1
ATOM 5919 O O . ALA B 1 65 ? 85.27032 91.98601 30.29166 1.000 15.36450 65 ALA N O 1
ATOM 5926 N N . HIS B 1 66 ? 86.04443 90.67900 28.64080 1.000 14.34597 66 HIS N N 1
ATOM 5927 C CA . HIS B 1 66 ? 84.69813 90.24517 28.28479 1.000 13.98276 66 HIS N CA 1
ATOM 5928 C C . HIS B 1 66 ? 84.11264 89.30712 29.33188 1.000 13.23004 66 HIS N C 1
ATOM 5929 O O . HIS B 1 66 ? 82.92395 89.40354 29.64690 1.000 13.37480 66 HIS N O 1
ATOM 5943 N N . HIS B 1 67 ? 84.92076 88.39212 29.87499 1.000 13.61166 67 HIS N N 1
ATOM 5944 C CA . HIS B 1 67 ? 84.46260 87.55952 30.98414 1.000 13.75116 67 HIS N CA 1
ATOM 5945 C C . HIS B 1 67 ? 83.93047 88.41582 32.12725 1.000 14.53020 67 HIS N C 1
ATOM 5946 O O . HIS B 1 67 ? 82.82530 88.19092 32.64201 1.000 15.10395 67 HIS N O 1
ATOM 5960 N N . LYS B 1 68 ? 84.68753 89.44136 32.50020 1.000 15.10132 68 LYS N N 1
ATOM 5961 C CA . LYS B 1 68 ? 84.24440 90.32055 33.57391 1.000 15.86457 68 LYS N CA 1
ATOM 5962 C C . LYS B 1 68 ? 82.96063 91.05579 33.20175 1.000 15.64085 68 LYS N C 1
ATOM 5963 O O . LYS B 1 68 ? 82.03602 91.16446 34.01995 1.000 16.10407 68 LYS N O 1
ATOM 5982 N N . ALA B 1 69 ? 82.87527 91.52892 31.95809 1.000 14.67758 69 ALA N N 1
ATOM 5983 C CA . ALA B 1 69 ? 81.70568 92.27125 31.50676 1.000 14.43545 69 ALA N CA 1
ATOM 5984 C C . ALA B 1 69 ? 80.44256 91.41111 31.54325 1.000 14.83286 69 ALA N C 1
ATOM 5985 O O . ALA B 1 69 ? 79.35908 91.90582 31.86253 1.000 15.36187 69 ALA N O 1
ATOM 5992 N N . ILE B 1 70 ? 80.55149 90.12016 31.22796 1.000 14.59863 70 ILE N N 1
ATOM 5993 C CA . ILE B 1 70 ? 79.38361 89.23596 31.29088 1.000 14.31438 70 ILE N CA 1
ATOM 5994 C C . ILE B 1 70 ? 78.80855 89.21487 32.70154 1.000 15.23291 70 ILE N C 1
ATOM 5995 O O . ILE B 1 70 ? 77.59107 89.13102 32.88967 1.000 15.52768 70 ILE N O 1
ATOM 6011 N N . GLY B 1 71 ? 79.67606 89.27829 33.71471 1.000 15.60927 71 GLY N N 1
ATOM 6012 C CA . GLY B 1 71 ? 79.21525 89.24542 35.09111 1.000 16.69097 71 GLY N CA 1
ATOM 6013 C C . GLY B 1 71 ? 78.41358 90.45765 35.53761 1.000 17.31737 71 GLY N C 1
ATOM 6014 O O . GLY B 1 71 ? 77.63932 90.34744 36.49559 1.000 19.04915 71 GLY N O 1
ATOM 6018 N N . SER B 1 72 ? 78.53488 91.59512 34.84994 1.000 16.95417 72 SER N N 1
ATOM 6019 C CA . SER B 1 72 ? 77.85546 92.81159 35.28727 1.000 17.14103 72 SER N CA 1
ATOM 6020 C C . SER B 1 72 ? 76.63347 93.16743 34.44259 1.000 16.89627 72 SER N C 1
ATOM 6021 O O . SER B 1 72 ? 76.05616 94.23909 34.63336 1.000 17.63056 72 SER N O 1
ATOM 6029 N N A VAL B 1 73 ? 76.22030 92.28871 33.52730 0.591 16.50675 73 VAL N N 1
ATOM 6030 N N B VAL B 1 73 ? 76.22951 92.29755 33.51422 0.409 16.74888 73 VAL N N 1
ATOM 6031 C CA A VAL B 1 73 ? 75.04369 92.54285 32.70412 0.591 16.39358 73 VAL N CA 1
ATOM 6032 C CA B VAL B 1 73 ? 75.05262 92.57715 32.70365 0.409 16.83047 73 VAL N CA 1
ATOM 6033 C C A VAL B 1 73 ? 73.81764 92.74782 33.58017 0.591 17.18841 73 VAL N C 1
ATOM 6034 C C B VAL B 1 73 ? 73.84917 92.79555 33.60611 0.409 17.46739 73 VAL N C 1
ATOM 6035 O O A VAL B 1 73 ? 73.61644 92.04308 34.57579 0.591 17.50160 73 VAL N O 1
ATOM 6036 O O B VAL B 1 73 ? 73.70921 92.16120 34.65858 0.409 17.78848 73 VAL N O 1
ATOM 6061 N N . SER B 1 74 ? 72.97250 93.70383 33.19780 1.000 17.91218 74 SER N N 1
ATOM 6062 C CA . SER B 1 74 ? 71.76202 93.97433 33.95800 1.000 19.85189 74 SER N CA 1
ATOM 6063 C C . SER B 1 74 ? 70.75497 94.64146 33.04022 1.000 20.55723 74 SER N C 1
ATOM 6064 O O . SER B 1 74 ? 71.11526 95.25212 32.03069 1.000 21.43628 74 SER N O 1
ATOM 6073 N N . GLY B 1 75 ? 69.48813 94.53916 33.42671 1.000 20.25456 75 GLY N N 1
ATOM 6074 C CA . GLY B 1 75 ? 68.41419 95.19680 32.72589 1.000 19.92295 75 GLY N CA 1
ATOM 6075 C C . GLY B 1 75 ? 67.91946 94.35631 31.56904 1.000 19.93611 75 GLY N C 1
ATOM 6076 O O . GLY B 1 75 ? 68.52232 93.34458 31.19458 1.000 20.38616 75 GLY N O 1
ATOM 6080 N N . PRO B 1 76 ? 66.84889 94.81825 30.92051 1.000 20.20456 76 PRO N N 1
ATOM 6081 C CA . PRO B 1 76 ? 66.18140 93.97830 29.91527 1.000 19.80188 76 PRO N CA 1
ATOM 6082 C C . PRO B 1 76 ? 66.92157 93.88618 28.59331 1.000 18.01219 76 PRO N C 1
ATOM 6083 O O . PRO B 1 76 ? 66.62456 92.98832 27.79609 1.000 18.53067 76 PRO N O 1
ATOM 6094 N N . ASN B 1 77 ? 67.86498 94.78148 28.32782 1.000 16.84889 77 ASN N N 1
ATOM 6095 C CA . ASN B 1 77 ? 68.59831 94.80620 27.07135 1.000 15.86193 77 ASN N CA 1
ATOM 6096 C C . ASN B 1 77 ? 69.94377 94.09219 27.14399 1.000 14.41440 77 ASN N C 1
ATOM 6097 O O . ASN B 1 77 ? 70.62593 93.98753 26.12460 1.000 14.41702 77 ASN N O 1
ATOM 6108 N N . GLY B 1 78 ? 70.33971 93.59078 28.30889 1.000 14.39597 78 GLY N N 1
ATOM 6109 C CA . GLY B 1 78 ? 71.58073 92.85167 28.42581 1.000 14.38018 78 GLY N CA 1
ATOM 6110 C C . GLY B 1 78 ? 72.84669 93.67466 28.46473 1.000 14.76706 78 GLY N C 1
ATOM 6111 O O . GLY B 1 78 ? 73.90768 93.13503 28.15894 1.000 15.15396 78 GLY N O 1
ATOM 6115 N N . VAL B 1 79 ? 72.79489 94.95025 28.84509 1.000 14.62231 79 VAL N N 1
ATOM 6116 C CA . VAL B 1 79 ? 73.99423 95.78596 28.80629 1.000 15.14606 79 VAL N CA 1
ATOM 6117 C C . VAL B 1 79 ? 74.86090 95.57827 30.04465 1.000 14.96709 79 VAL N C 1
ATOM 6118 O O . VAL B 1 79 ? 74.37556 95.53651 31.18461 1.000 15.38030 79 VAL N O 1
ATOM 6131 N N . THR B 1 80 ? 76.16614 95.45065 29.80403 1.000 14.66969 80 THR N N 1
ATOM 6132 C CA . THR B 1 80 ? 77.17902 95.41630 30.84847 1.000 14.91972 80 THR N CA 1
ATOM 6133 C C . THR B 1 80 ? 77.29446 96.78579 31.52632 1.000 15.45926 80 THR N C 1
ATOM 6134 O O . THR B 1 80 ? 76.73295 97.78217 31.08019 1.000 15.76455 80 THR N O 1
ATOM 6145 N N . SER B 1 81 ? 78.02964 96.83141 32.62904 1.000 16.01985 81 SER N N 1
ATOM 6146 C CA . SER B 1 81 ? 78.14816 98.07891 33.36484 1.000 16.49359 81 SER N CA 1
ATOM 6147 C C . SER B 1 81 ? 78.99645 99.08380 32.59246 1.000 17.18841 81 SER N C 1
ATOM 6148 O O . SER B 1 81 ? 79.74012 98.73262 31.66790 1.000 17.32000 81 SER N O 1
ATOM 6156 N N . ARG B 1 82 ? 78.88915 100.35333 32.99966 1.000 17.83586 82 ARG N N 1
ATOM 6157 C CA . ARG B 1 82 ? 79.66944 101.39355 32.34172 1.000 18.55436 82 ARG N CA 1
ATOM 6158 C C . ARG B 1 82 ? 81.16075 101.11286 32.46913 1.000 18.68859 82 ARG N C 1
ATOM 6159 O O . ARG B 1 82 ? 81.91737 101.28126 31.50775 1.000 18.55173 82 ARG N O 1
ATOM 6180 N N . ALA B 1 83 ? 81.60615 100.70521 33.65565 1.000 18.50436 83 ALA N N 1
ATOM 6181 C CA . ALA B 1 83 ? 83.02553 100.44486 33.85518 1.000 18.93599 83 ALA N CA 1
ATOM 6182 C C . ALA B 1 83 ? 83.50527 99.31029 32.96407 1.000 18.48330 83 ALA N C 1
ATOM 6183 O O . ALA B 1 83 ? 84.62265 99.34825 32.43322 1.000 19.16496 83 ALA N O 1
ATOM 6190 N N . ASP B 1 84 ? 82.68402 98.27890 32.80606 1.000 17.62004 84 ASP N N 1
ATOM 6191 C CA . ASP B 1 84 ? 83.10173 97.14322 31.99930 1.000 17.55424 84 ASP N CA 1
ATOM 6192 C C . ASP B 1 84 ? 83.02647 97.44170 30.51348 1.000 16.76731 84 ASP N C 1
ATOM 6193 O O . ASP B 1 84 ? 83.82223 96.89574 29.74363 1.000 16.77257 84 ASP N O 1
ATOM 6202 N N . TRP B 1 85 ? 82.08524 98.28961 30.09462 1.000 16.69098 85 TRP N N 1
ATOM 6203 C CA . TRP B 1 85 ? 82.08523 98.78299 28.72453 1.000 16.76731 85 TRP N CA 1
ATOM 6204 C C . TRP B 1 85 ? 83.41102 99.45330 28.40668 1.000 16.83047 85 TRP N C 1
ATOM 6205 O O . TRP B 1 85 ? 84.03950 99.14984 27.38854 1.000 17.12788 85 TRP N O 1
ATOM 6226 N N . ASP B 1 86 ? 83.87607 100.33868 29.29290 1.000 16.92522 86 ASP N N 1
ATOM 6227 C CA . ASP B 1 86 ? 85.14999 101.01266 29.05845 1.000 17.61478 86 ASP N CA 1
ATOM 6228 C C . ASP B 1 86 ? 86.31221 100.02394 29.07606 1.000 17.58583 86 ASP N C 1
ATOM 6229 O O . ASP B 1 86 ? 87.24791 100.13853 28.27389 1.000 18.23327 86 ASP N O 1
ATOM 6238 N N A ASN B 1 87 ? 86.26398 99.04091 29.97446 0.725 17.40159 87 ASN N N 1
ATOM 6239 N N B ASN B 1 87 ? 86.28433 99.06072 30.00225 0.275 17.63057 87 ASN N N 1
ATOM 6240 C CA A ASN B 1 87 ? 87.36758 98.09220 30.10699 0.725 17.85691 87 ASN N CA 1
ATOM 6241 C CA B ASN B 1 87 ? 87.37842 98.09837 30.09350 0.275 17.87270 87 ASN N CA 1
ATOM 6242 C C A ASN B 1 87 ? 87.48281 97.22925 28.85476 0.725 17.35948 87 ASN N C 1
ATOM 6243 C C B ASN B 1 87 ? 87.48062 97.27380 28.81678 0.275 17.24631 87 ASN N C 1
ATOM 6244 O O A ASN B 1 87 ? 88.59277 96.95373 28.37531 0.725 17.66741 87 ASN N O 1
ATOM 6245 O O B ASN B 1 87 ? 88.58081 97.04312 28.29789 0.275 17.36211 87 ASN N O 1
ATOM 6266 N N . VAL B 1 88 ? 86.33657 96.82562 28.29597 1.000 16.48569 88 VAL N N 1
ATOM 6267 C CA . VAL B 1 88 ? 86.32350 96.08369 27.03920 1.000 15.76456 88 VAL N CA 1
ATOM 6268 C C . VAL B 1 88 ? 86.87121 96.93915 25.90518 1.000 15.84877 88 VAL N C 1
ATOM 6269 O O . VAL B 1 88 ? 87.69974 96.47664 25.11750 1.000 16.20408 88 VAL N O 1
ATOM 6283 N N . ASN B 1 89 ? 86.38009 98.17753 25.76457 1.000 16.23830 89 ASN N N 1
ATOM 6284 C CA . ASN B 1 89 ? 86.84007 99.01391 24.65760 1.000 17.20683 89 ASN N CA 1
ATOM 6285 C C . ASN B 1 89 ? 88.33882 99.27638 24.74029 1.000 17.82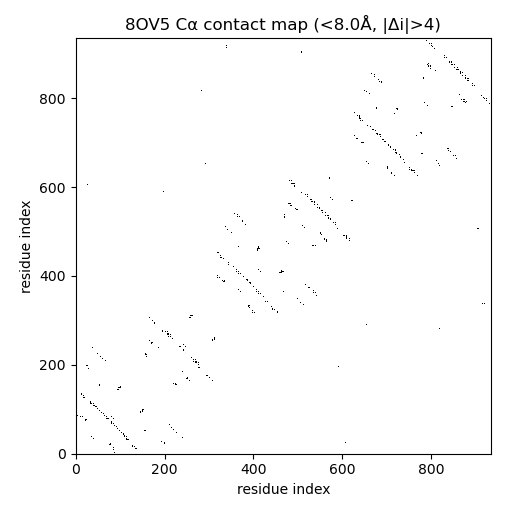796 89 ASN N C 1
ATOM 6286 O O . ASN B 1 89 ? 89.03067 99.24792 23.71915 1.000 18.12010 89 ASN N O 1
ATOM 6297 N N . ALA B 1 90 ? 88.85882 99.55291 25.93958 1.000 18.00166 90 ALA N N 1
ATOM 6298 C CA . ALA B 1 90 ? 90.29278 99.77946 26.07927 1.000 18.79386 90 ALA N CA 1
ATOM 6299 C C . ALA B 1 90 ? 91.06517 98.53071 25.68364 1.000 18.15168 90 ALA N C 1
ATOM 6300 O O . ALA B 1 90 ? 92.03684 98.60661 24.92436 1.000 18.78860 90 ALA N O 1
ATOM 6307 N N . ALA B 1 91 ? 90.61666 97.36221 26.14739 1.000 17.29895 91 ALA N N 1
ATOM 6308 C CA . ALA B 1 91 ? 91.33522 96.12916 25.84287 1.000 16.90943 91 ALA N CA 1
ATOM 6309 C C . ALA B 1 91 ? 91.31760 95.84173 24.34819 1.000 17.08313 91 ALA N C 1
ATOM 6310 O O . ALA B 1 91 ? 92.32858 95.41603 23.78193 1.000 17.19368 91 ALA N O 1
ATOM 6317 N N . LEU B 1 92 ? 90.18519 96.08999 23.68587 1.000 16.80415 92 LEU N N 1
ATOM 6318 C CA . LEU B 1 92 ? 90.12376 95.88270 22.24254 1.000 16.59623 92 LEU N CA 1
ATOM 6319 C C . LEU B 1 92 ? 90.98706 96.89262 21.50629 1.000 17.00944 92 LEU N C 1
ATOM 6320 O O . LEU B 1 92 ? 91.67140 96.53525 20.54437 1.000 17.52266 92 LEU N O 1
ATOM 6336 N N . GLY B 1 93 ? 90.98686 98.15023 21.94965 1.000 17.57266 93 GLY N N 1
ATOM 6337 C CA . GLY B 1 93 ? 91.88322 99.12647 21.34480 1.000 18.48856 93 GLY N CA 1
ATOM 6338 C C . GLY B 1 93 ? 93.34197 98.68885 21.40121 1.000 18.73860 93 GLY N C 1
ATOM 6339 O O . GLY B 1 93 ? 94.10253 98.85799 20.43857 1.000 19.40446 93 GLY N O 1
ATOM 6343 N N . ARG B 1 94 ? 93.76086 98.11377 22.53057 1.000 19.17286 94 ARG N N 1
ATOM 6344 C CA . ARG B 1 94 ? 95.14903 97.66432 22.62923 1.000 19.73608 94 ARG N CA 1
ATOM 6345 C C . ARG B 1 94 ? 95.42107 96.51945 21.65615 1.000 19.38341 94 ARG N C 1
ATOM 6346 O O . ARG B 1 94 ? 96.50497 96.43461 21.06786 1.000 20.41248 94 ARG N O 1
ATOM 6367 N N . VAL B 1 95 ? 94.44728 95.62486 21.47822 1.000 18.76229 95 VAL N N 1
ATOM 6368 C CA . VAL B 1 95 ? 94.59010 94.54161 20.50632 1.000 19.18865 95 VAL N CA 1
ATOM 6369 C C . VAL B 1 95 ? 94.74752 95.10522 19.10100 1.000 19.88610 95 VAL N C 1
ATOM 6370 O O . VAL B 1 95 ? 95.62877 94.68525 18.33808 1.000 20.19666 95 VAL N O 1
ATOM 6383 N N . ILE B 1 96 ? 93.87482 96.05285 18.73621 1.000 20.14402 96 ILE N N 1
ATOM 6384 C CA . ILE B 1 96 ? 93.93290 96.68162 17.42042 1.000 20.68093 96 ILE N CA 1
ATOM 6385 C C . ILE B 1 96 ? 95.30041 97.31353 17.18693 1.000 21.21520 96 ILE N C 1
ATOM 6386 O O . ILE B 1 96 ? 95.88225 97.18786 16.10396 1.000 21.40470 96 ILE N O 1
ATOM 6402 N N . ALA B 1 97 ? 95.83264 98.00911 18.19207 1.000 21.20205 97 ALA N N 1
ATOM 6403 C CA . ALA B 1 97 ? 97.12811 98.65997 18.03691 1.000 21.73369 97 ALA N CA 1
ATOM 6404 C C . ALA B 1 97 ? 98.27945 97.66486 17.89470 1.000 21.80212 97 ALA N C 1
ATOM 6405 O O . ALA B 1 97 ? 99.36879 98.04505 17.45359 1.000 22.47851 97 ALA N O 1
ATOM 6412 N N . SER B 1 98 ? 98.06765 96.39910 18.23734 1.000 21.23100 98 SER N N 1
ATOM 6413 C CA . SER B 1 98 ? 99.13147 95.40326 18.17773 1.000 21.46787 98 SER N CA 1
ATOM 6414 C C . SER B 1 98 ? 99.27897 94.77089 16.79974 1.000 21.81002 98 SER N C 1
ATOM 6415 O O . SER B 1 98 ? 100.18323 93.94983 16.61123 1.000 22.57853 98 SER N O 1
ATOM 6423 N N . VAL B 1 99 ? 98.40833 95.09520 15.85224 1.000 21.54156 99 VAL N N 1
ATOM 6424 C CA . VAL B 1 99 ? 98.55986 94.60482 14.48441 1.000 21.70474 99 VAL N CA 1
ATOM 6425 C C . VAL B 1 99 ? 98.64898 95.79536 13.54329 1.000 21.96266 99 VAL N C 1
ATOM 6426 O O . VAL B 1 99 ? 98.14460 96.89019 13.84724 1.000 22.53378 99 VAL N O 1
ATOM 6439 N N . PRO B 1 100 ? 99.20930 95.59418 12.34843 1.000 22.65749 100 PRO N N 1
ATOM 6440 C CA . PRO B 1 100 ? 99.28318 96.69443 11.38611 1.000 23.08122 100 PRO N CA 1
ATOM 6441 C C . PRO B 1 100 ? 97.91525 97.09498 10.84606 1.000 22.74697 100 PRO N C 1
ATOM 6442 O O . PRO B 1 100 ? 96.97366 96.29969 10.76215 1.000 22.40482 100 PRO N O 1
ATOM 6453 N N . GLU B 1 101 ? 97.84814 98.35418 10.42523 1.000 22.91541 101 GLU N N 1
ATOM 6454 C CA . GLU B 1 101 ? 96.62656 98.94511 9.89700 1.000 23.68392 101 GLU N CA 1
ATOM 6455 C C . GLU B 1 101 ? 96.00913 98.11505 8.77841 1.000 23.46285 101 GLU N C 1
ATOM 6456 O O . GLU B 1 101 ? 94.78510 97.96888 8.71144 1.000 23.03121 101 GLU N O 1
ATOM 6468 N N . ASN B 1 102 ? 96.82907 97.56197 7.88506 1.000 23.88395 102 ASN N N 1
ATOM 6469 C CA . ASN B 1 102 ? 96.25758 96.86931 6.73424 1.000 24.42612 102 ASN N CA 1
ATOM 6470 C C . ASN B 1 102 ? 95.44131 95.66154 7.16883 1.000 22.97331 102 ASN N C 1
ATOM 6471 O O . ASN B 1 102 ? 94.44865 95.31453 6.52295 1.000 23.03121 102 ASN N O 1
ATOM 6482 N N . MET B 1 103 ? 95.86665 94.97998 8.23515 1.000 22.14427 103 MET N N 1
ATOM 6483 C CA . MET B 1 103 ? 95.13106 93.80148 8.69063 1.000 21.68631 103 MET N CA 1
ATOM 6484 C C . MET B 1 103 ? 93.75580 94.18972 9.22436 1.000 20.98360 103 MET N C 1
ATOM 6485 O O . MET B 1 103 ? 92.77011 93.46495 9.02197 1.000 20.90991 103 MET N O 1
ATOM 6499 N N . VAL B 1 104 ? 93.68220 95.32982 9.91728 1.000 20.91254 104 VAL N N 1
ATOM 6500 C CA . VAL B 1 104 ? 92.41261 95.84790 10.41646 1.000 20.23614 104 VAL N CA 1
ATOM 6501 C C . VAL B 1 104 ? 91.51921 96.26937 9.25535 1.000 19.98611 104 VAL N C 1
ATOM 6502 O O . VAL B 1 104 ? 90.34646 95.89697 9.18746 1.000 19.59133 104 VAL N O 1
ATOM 6515 N N . MET B 1 105 ? 92.06023 97.03838 8.31421 1.000 20.54408 105 MET N N 1
ATOM 6516 C CA . MET B 1 105 ? 91.26461 97.45863 7.16447 1.000 21.06256 105 MET N CA 1
ATOM 6517 C C . MET B 1 105 ? 90.80772 96.27081 6.32497 1.000 20.64672 105 MET N C 1
ATOM 6518 O O . MET B 1 105 ? 89.71401 96.30363 5.75127 1.000 21.06782 105 MET N O 1
ATOM 6532 N N . ASP B 1 106 ? 91.61992 95.21649 6.24136 1.000 20.26509 106 ASP N N 1
ATOM 6533 C CA . ASP B 1 106 ? 91.20778 94.03239 5.49917 1.000 20.44669 106 ASP N CA 1
ATOM 6534 C C . ASP B 1 106 ? 89.97528 93.38480 6.11771 1.000 19.24655 106 ASP N C 1
ATOM 6535 O O . ASP B 1 106 ? 89.10299 92.89347 5.39452 1.000 19.21760 106 ASP N O 1
ATOM 6544 N N . VAL B 1 107 ? 89.88351 93.36201 7.45290 1.000 18.22275 107 VAL N N 1
ATOM 6545 C CA . VAL B 1 107 ? 88.67031 92.84954 8.09533 1.000 18.06483 107 VAL N CA 1
ATOM 6546 C C . VAL B 1 107 ? 87.47908 93.73107 7.74311 1.000 17.98324 107 VAL N C 1
ATOM 6547 O O . VAL B 1 107 ? 86.43285 93.25072 7.29043 1.000 17.62004 107 VAL N O 1
ATOM 6560 N N . TYR B 1 108 ? 87.64077 95.04268 7.90365 1.000 18.18327 108 TYR N N 1
ATOM 6561 C CA . TYR B 1 108 ? 86.56397 95.96570 7.57268 1.000 19.04126 108 TYR N CA 1
ATOM 6562 C C . TYR B 1 108 ? 86.08920 95.76970 6.13676 1.000 18.82808 108 TYR N C 1
ATOM 6563 O O . TYR B 1 108 ? 84.88332 95.67573 5.88344 1.000 19.36498 108 TYR N O 1
ATOM 6581 N N . ASP B 1 109 ? 87.02049 95.71106 5.17818 1.000 18.79650 109 ASP N N 1
ATOM 6582 C CA . ASP B 1 109 ? 86.62312 95.59754 3.77573 1.000 19.52027 109 ASP N CA 1
ATOM 6583 C C . ASP B 1 109 ? 85.88538 94.28555 3.51810 1.000 18.62279 109 ASP N C 1
ATOM 6584 O O . ASP B 1 109 ? 84.86939 94.25532 2.81022 1.000 19.24918 109 ASP N O 1
ATOM 6593 N N A SER B 1 110 ? 86.37524 93.18667 4.09814 0.767 17.85428 110 SER N N 1
ATOM 6594 N N B SER B 1 110 ? 86.37947 93.18690 4.09010 0.233 18.13326 110 SER N N 1
ATOM 6595 C CA A SER B 1 110 ? 85.76991 91.88249 3.82235 0.767 17.88849 110 SER N CA 1
ATOM 6596 C CA B SER B 1 110 ? 85.76680 91.88856 3.82330 0.233 17.90691 110 SER N CA 1
ATOM 6597 C C A SER B 1 110 ? 84.41178 91.70987 4.51019 0.767 17.39633 110 SER N C 1
ATOM 6598 C C B SER B 1 110 ? 84.39098 91.76919 4.47574 0.233 17.53845 110 SER N C 1
ATOM 6599 O O A SER B 1 110 ? 83.51689 91.04967 3.96493 0.767 17.69899 110 SER N O 1
ATOM 6600 O O B SER B 1 110 ? 83.46414 91.20968 3.87741 0.233 17.67531 110 SER N O 1
ATOM 6615 N N . VAL B 1 111 ? 84.23146 92.28712 5.69627 1.000 17.21473 111 VAL N N 1
ATOM 6616 C CA . VAL B 1 111 ? 82.91417 92.27091 6.32713 1.000 17.28842 111 VAL N CA 1
ATOM 6617 C C . VAL B 1 111 ? 81.95591 93.17980 5.56800 1.000 17.32264 111 VAL N C 1
ATOM 6618 O O . VAL B 1 111 ? 80.78175 92.83269 5.35609 1.000 17.61477 111 VAL N O 1
ATOM 6632 N N A SER B 1 112 ? 82.43331 94.35790 5.15215 0.461 17.65425 112 SER N N 1
ATOM 6633 N N B SER B 1 112 ? 82.43561 94.33881 5.11218 0.539 17.80953 112 SER N N 1
ATOM 6634 C CA A SER B 1 112 ? 81.58666 95.24779 4.36963 0.461 18.53067 112 SER N CA 1
ATOM 6635 C CA B SER B 1 112 ? 81.54130 95.23320 4.39019 0.539 18.95967 112 SER N CA 1
ATOM 6636 C C A SER B 1 112 ? 80.94632 94.48234 3.22432 0.461 18.70964 112 SER N C 1
ATOM 6637 C C B SER B 1 112 ? 80.98569 94.57382 3.13637 0.539 18.91230 112 SER N C 1
ATOM 6638 O O A SER B 1 112 ? 79.73600 94.57719 2.99733 0.461 18.52541 112 SER N O 1
ATOM 6639 O O B SER B 1 112 ? 79.86814 94.88498 2.71362 0.539 18.58858 112 SER N O 1
ATOM 6654 N N . LYS B 1 113 ? 81.75138 93.67624 2.51875 1.000 19.02547 113 LYS N N 1
ATOM 6655 C CA . LYS B 1 113 ? 81.27676 93.02479 1.30459 1.000 20.33353 113 LYS N CA 1
ATOM 6656 C C . LYS B 1 113 ? 80.09089 92.10695 1.55969 1.000 20.05717 113 LYS N C 1
ATOM 6657 O O . LYS B 1 113 ? 79.29329 91.88254 0.64475 1.000 21.47576 113 LYS N O 1
ATOM 6677 N N . ILE B 1 114 ? 79.96329 91.54421 2.76510 1.000 18.04115 114 ILE N N 1
ATOM 6678 C CA . ILE B 1 114 ? 78.83425 90.66854 3.06610 1.000 17.79901 114 ILE N CA 1
ATOM 6679 C C . ILE B 1 114 ? 77.72493 91.36839 3.83032 1.000 17.03576 114 ILE N C 1
ATOM 6680 O O . ILE B 1 114 ? 76.69008 90.74279 4.09901 1.000 16.84890 114 ILE N O 1
ATOM 6696 N N . THR B 1 115 ? 77.87772 92.64314 4.15938 1.000 16.61203 115 THR N N 1
ATOM 6697 C CA . THR B 1 115 ? 76.87699 93.34568 4.94684 1.000 16.59887 115 THR N CA 1
ATOM 6698 C C . THR B 1 115 ? 75.92118 94.08751 4.01394 1.000 16.68309 115 THR N C 1
ATOM 6699 O O . THR B 1 115 ? 76.34926 94.93741 3.22541 1.000 17.50949 115 THR N O 1
ATOM 6710 N N . ASP B 1 116 ? 74.63155 93.77465 4.11300 1.000 16.64624 116 ASP N N 1
ATOM 6711 C CA . ASP B 1 116 ? 73.64343 94.45307 3.28954 1.000 17.07524 116 ASP N CA 1
ATOM 6712 C C . ASP B 1 116 ? 73.70110 95.94601 3.58240 1.000 17.46213 116 ASP N C 1
ATOM 6713 O O . ASP B 1 116 ? 73.80790 96.34031 4.75016 1.000 16.99629 116 ASP N O 1
ATOM 6722 N N . PRO B 1 117 ? 73.68338 96.79772 2.54900 1.000 18.70438 117 PRO N N 1
ATOM 6723 C CA . PRO B 1 117 ? 73.80764 98.24418 2.78834 1.000 19.04916 117 PRO N CA 1
ATOM 6724 C C . PRO B 1 117 ? 72.77788 98.82393 3.74352 1.000 18.40171 117 PRO N C 1
ATOM 6725 O O . PRO B 1 117 ? 73.02550 99.91089 4.29342 1.000 19.32813 117 PRO N O 1
ATOM 6736 N N . LYS B 1 118 ? 71.62993 98.15852 3.92430 1.000 17.73058 118 LYS N N 1
ATOM 6737 C CA . LYS B 1 118 ? 70.54762 98.65069 4.76098 1.000 18.20958 118 LYS N CA 1
ATOM 6738 C C . LYS B 1 118 ? 70.70507 98.26218 6.21850 1.000 16.46464 118 LYS N C 1
ATOM 6739 O O . LYS B 1 118 ? 69.90558 98.69972 7.04556 1.000 16.18039 118 LYS N O 1
ATOM 6758 N N . VAL B 1 119 ? 71.70669 97.44842 6.55151 1.000 15.44610 119 VAL N N 1
ATOM 6759 C CA . VAL B 1 119 ? 71.89162 97.02015 7.94248 1.000 15.31713 119 VAL N CA 1
ATOM 6760 C C . VAL B 1 119 ? 72.13763 98.19559 8.88415 1.000 15.99352 119 VAL N C 1
ATOM 6761 O O . VAL B 1 119 ? 71.48208 98.26589 9.93650 1.000 15.41978 119 VAL N O 1
ATOM 6774 N N . PRO B 1 120 ? 73.06211 99.11131 8.60420 1.000 16.40674 120 PRO N N 1
ATOM 6775 C CA . PRO B 1 120 ? 73.30460 100.19939 9.56677 1.000 16.36989 120 PRO N CA 1
ATOM 6776 C C . PRO B 1 120 ? 72.03115 100.97111 9.88549 1.000 15.41188 120 PRO N C 1
ATOM 6777 O O . PRO B 1 120 ? 71.72282 101.21806 11.06163 1.000 15.61190 120 PRO N O 1
ATOM 6788 N N . ALA B 1 121 ? 71.25956 101.34466 8.85803 1.000 15.87773 121 ALA N N 1
ATOM 6789 C CA . ALA B 1 121 ? 70.02196 102.08032 9.09619 1.000 16.08301 121 ALA N CA 1
ATOM 6790 C C . ALA B 1 121 ? 69.03244 101.27852 9.94038 1.000 15.30660 121 ALA N C 1
ATOM 6791 O O . ALA B 1 121 ? 68.36104 101.84570 10.80237 1.000 15.98037 121 ALA N O 1
ATOM 6798 N N . TYR B 1 122 ? 68.93615 99.96263 9.74048 1.000 14.09857 122 TYR N N 1
ATOM 6799 C CA . TYR B 1 122 ? 67.99568 99.19193 10.55102 1.000 14.10646 122 TYR N CA 1
ATOM 6800 C C . TYR B 1 122 ? 68.44200 99.16491 12.01028 1.000 13.76958 122 TYR N C 1
ATOM 6801 O O . TYR B 1 122 ? 67.63873 99.38265 12.92423 1.000 14.60915 122 TYR N O 1
ATOM 6819 N N . MET B 1 123 ? 69.72758 98.90554 12.25063 1.000 13.52482 123 MET N N 1
ATOM 6820 C CA . MET B 1 123 ? 70.23358 98.94179 13.61793 1.000 14.52230 123 MET N CA 1
ATOM 6821 C C . MET B 1 123 ? 69.98085 100.30278 14.25627 1.000 14.92498 123 MET N C 1
ATOM 6822 O O . MET B 1 123 ? 69.50326 100.38884 15.39240 1.000 15.26186 123 MET N O 1
ATOM 6836 N N . LYS B 1 124 ? 70.29384 101.38372 13.53936 1.000 14.60916 124 LYS N N 1
ATOM 6837 C CA . LYS B 1 124 ? 70.09226 102.70904 14.11051 1.000 15.74350 124 LYS N CA 1
ATOM 6838 C C . LYS B 1 124 ? 68.62176 102.95077 14.40640 1.000 15.65402 124 LYS N C 1
ATOM 6839 O O . LYS B 1 124 ? 68.29483 103.60494 15.39981 1.000 16.73045 124 LYS N O 1
ATOM 6858 N N . SER B 1 125 ? 67.72322 102.39643 13.58383 1.000 15.45136 125 SER N N 1
ATOM 6859 C CA . SER B 1 125 ? 66.29198 102.61612 13.77529 1.000 16.48306 125 SER N CA 1
ATOM 6860 C C . SER B 1 125 ? 65.78224 102.04590 15.09518 1.000 16.82784 125 SER N C 1
ATOM 6861 O O . SER B 1 125 ? 64.71674 102.45472 15.57453 1.000 17.88059 125 SER N O 1
ATOM 6869 N N . LEU B 1 126 ? 66.51356 101.11363 15.69413 1.000 16.30673 126 LEU N N 1
ATOM 6870 C CA . LEU B 1 126 ? 66.09083 100.49301 16.93758 1.000 16.28830 126 LEU N CA 1
ATOM 6871 C C . LEU B 1 126 ? 66.54222 101.26486 18.16543 1.000 16.71466 126 LEU N C 1
ATOM 6872 O O . LEU B 1 126 ? 66.14847 100.90998 19.27306 1.000 17.00680 126 LEU N O 1
ATOM 6888 N N . VAL B 1 127 ? 67.33199 102.32151 18.00136 1.000 16.86469 127 VAL N N 1
ATOM 6889 C CA . VAL B 1 127 ? 67.88930 103.07056 19.11797 1.000 17.73321 127 VAL N CA 1
ATOM 6890 C C . VAL B 1 127 ? 67.63052 104.55394 18.88653 1.000 19.01757 127 VAL N C 1
ATOM 6891 O O . VAL B 1 127 ? 67.12042 104.97480 17.84726 1.000 19.21233 127 VAL N O 1
ATOM 6904 N N . ASN B 1 128 ? 67.98204 105.34486 19.88475 1.000 20.33352 128 ASN N N 1
ATOM 6905 C CA . ASN B 1 128 ? 67.92319 106.78793 19.74455 1.000 21.74159 128 ASN N CA 1
ATOM 6906 C C . ASN B 1 128 ? 69.00886 107.24662 18.77755 1.000 21.57841 128 ASN N C 1
ATOM 6907 O O . ASN B 1 128 ? 70.19923 107.01932 19.00928 1.000 21.15994 128 ASN N O 1
ATOM 6918 N N . GLY B 1 129 ? 68.59824 107.88939 17.68705 1.000 22.09426 129 GLY N N 1
ATOM 6919 C CA . GLY B 1 129 ? 69.54487 108.21239 16.63265 1.000 22.24954 129 GLY N CA 1
ATOM 6920 C C . GLY B 1 129 ? 70.65589 109.14110 17.08451 1.000 22.28638 129 GLY N C 1
ATOM 6921 O O . GLY B 1 129 ? 71.81041 108.96814 16.69524 1.000 21.97583 129 GLY N O 1
ATOM 6925 N N . ALA B 1 130 ? 70.32132 110.15201 17.89588 1.000 22.02583 130 ALA N N 1
ATOM 6926 C CA . ALA B 1 130 ? 71.34034 111.08278 18.38185 1.000 22.51799 130 ALA N CA 1
ATOM 6927 C C . ALA B 1 130 ? 72.38176 110.36602 19.23254 1.000 22.52589 130 ALA N C 1
ATOM 6928 O O . ALA B 1 130 ? 73.57518 110.68810 19.17308 1.000 22.91278 130 ALA N O 1
ATOM 6935 N N . ASP B 1 131 ? 71.95086 109.39940 20.04196 1.000 21.76527 131 ASP N N 1
ATOM 6936 C CA . ASP B 1 131 ? 72.91616 108.64784 20.83117 1.000 22.14163 131 ASP N CA 1
ATOM 6937 C C . ASP B 1 131 ? 73.80301 107.77724 19.95122 1.000 20.16508 131 ASP N C 1
ATOM 6938 O O . ASP B 1 131 ? 74.99339 107.62630 20.23622 1.000 19.96769 131 ASP N O 1
ATOM 6947 N N . ALA B 1 132 ? 73.25592 107.18699 18.88694 1.000 19.89399 132 ALA N N 1
ATOM 6948 C CA . ALA B 1 132 ? 74.11031 106.44232 17.96719 1.000 19.58080 132 ALA N CA 1
ATOM 6949 C C . ALA B 1 132 ? 75.12085 107.36314 17.28804 1.000 19.85452 132 ALA N C 1
ATOM 6950 O O . ALA B 1 132 ? 76.29595 107.00245 17.14156 1.000 18.97810 132 ALA N O 1
ATOM 6957 N N . GLU B 1 133 ? 74.68589 108.56630 16.88505 1.000 20.59408 133 GLU N N 1
ATOM 6958 C CA . GLU B 1 133 ? 75.59081 109.51129 16.23414 1.000 21.85212 133 GLU N CA 1
ATOM 6959 C C . GLU B 1 133 ? 76.70541 109.92504 17.18594 1.000 21.45734 133 GLU N C 1
ATOM 6960 O O . GLU B 1 133 ? 77.87416 110.01260 16.79005 1.000 22.14953 133 GLU N O 1
ATOM 6972 N N . LYS B 1 134 ? 76.35634 110.17176 18.45238 1.000 21.04940 134 LYS N N 1
ATOM 6973 C CA . LYS B 1 134 ? 77.34971 110.52467 19.46052 1.000 21.34944 134 LYS N CA 1
ATOM 6974 C C . LYS B 1 134 ? 78.33926 109.38734 19.67977 1.000 20.81252 134 LYS N C 1
ATOM 6975 O O . LYS B 1 134 ? 79.53639 109.62614 19.86563 1.000 21.20731 134 LYS N O 1
ATOM 6994 N N . ALA B 1 135 ? 77.85234 108.14339 19.68083 1.000 19.95453 135 ALA N N 1
ATOM 6995 C CA . ALA B 1 135 ? 78.72957 106.99192 19.85212 1.000 19.28603 135 ALA N CA 1
ATOM 6996 C C . ALA B 1 135 ? 79.70465 106.86302 18.69002 1.000 19.55974 135 ALA N C 1
ATOM 6997 O O . ALA B 1 135 ? 80.89447 106.60102 18.89881 1.000 19.82557 135 ALA N O 1
ATOM 7004 N N . TYR B 1 136 ? 79.23028 107.07106 17.45775 1.000 19.70976 136 TYR N N 1
ATOM 7005 C CA . TYR B 1 136 ? 80.12180 106.95532 16.30718 1.000 20.25983 136 TYR N CA 1
ATOM 7006 C C . TYR B 1 136 ? 81.15962 108.07273 16.29878 1.000 21.12309 136 TYR N C 1
ATOM 7007 O O . TYR B 1 136 ? 82.33989 107.83159 16.01761 1.000 20.80200 136 TYR N O 1
ATOM 7025 N N . GLU B 1 137 ? 80.75713 109.29883 16.63077 1.000 21.36523 137 GLU N N 1
ATOM 7026 C CA . GLU B 1 137 ? 81.75762 110.35258 16.75737 1.000 22.40746 137 GLU N CA 1
ATOM 7027 C C . GLU B 1 137 ? 82.78964 109.98029 17.81551 1.000 21.83370 137 GLU N C 1
ATOM 7028 O O . GLU B 1 137 ? 83.98681 110.21869 17.63359 1.000 22.57589 137 GLU N O 1
ATOM 7040 N N . GLY B 1 138 ? 82.34735 109.35596 18.91112 1.000 20.71778 138 GLY N N 1
ATOM 7041 C CA . GLY B 1 138 ? 83.29016 108.87873 19.91490 1.000 20.49407 138 GLY N CA 1
ATOM 7042 C C . GLY B 1 138 ? 84.24186 107.81661 19.38808 1.000 20.20456 138 GLY N C 1
ATOM 7043 O O . GLY B 1 138 ? 85.44501 107.84914 19.67018 1.000 20.79937 138 GLY N O 1
ATOM 7047 N N . PHE B 1 139 ? 83.71973 106.86790 18.60508 1.000 19.87294 139 PHE N N 1
ATOM 7048 C CA . PHE B 1 139 ? 84.56813 105.85773 17.98351 1.000 19.97821 139 PHE N CA 1
ATOM 7049 C C . PHE B 1 139 ? 85.61973 106.50232 17.08941 1.000 19.90189 139 PHE N C 1
ATOM 7050 O O . PHE B 1 139 ? 86.79406 106.10804 17.10845 1.000 20.05191 139 PHE N O 1
ATOM 7067 N N . LEU B 1 140 ? 85.22521 107.51388 16.31272 1.000 20.73883 140 LEU N N 1
ATOM 7068 C CA . LEU B 1 140 ? 86.19121 108.14643 15.42266 1.000 21.64158 140 LEU N CA 1
ATOM 7069 C C . LEU B 1 140 ? 87.32280 108.80837 16.20166 1.000 22.24165 140 LEU N C 1
ATOM 7070 O O . LEU B 1 140 ? 88.47714 108.78031 15.76752 1.000 23.53390 140 LEU N O 1
ATOM 7086 N N . ALA B 1 141 ? 87.01439 109.43506 17.33570 1.000 21.99951 141 ALA N N 1
ATOM 7087 C CA . ALA B 1 141 ? 88.07321 110.00446 18.15983 1.000 22.31797 141 ALA N CA 1
ATOM 7088 C C . ALA B 1 141 ? 88.93886 108.90720 18.76723 1.000 22.59168 141 ALA N C 1
ATOM 7089 O O . ALA B 1 141 ? 90.16904 109.02079 18.79542 1.000 23.24703 141 ALA N O 1
ATOM 7096 N N . PHE B 1 142 ? 88.31032 107.82118 19.22430 1.000 21.77053 142 PHE N N 1
ATOM 7097 C CA . PHE B 1 142 ? 89.04191 106.73561 19.87019 1.000 21.35470 142 PHE N CA 1
ATOM 7098 C C . PHE B 1 142 ? 90.02841 106.08697 18.91258 1.000 21.59946 142 PHE N C 1
ATOM 7099 O O . PHE B 1 142 ? 91.18015 105.82823 19.27909 1.000 21.60209 142 PHE N O 1
ATOM 7116 N N . LYS B 1 143 ? 89.60118 105.81679 17.68160 1.000 22.37851 143 LYS N N 1
ATOM 7117 C CA . LYS B 1 143 ? 90.47354 105.11595 16.74938 1.000 23.30230 143 LYS N CA 1
ATOM 7118 C C . LYS B 1 143 ? 91.67692 105.97206 16.37286 1.000 23.98922 143 LYS N C 1
ATOM 7119 O O . LYS B 1 143 ? 92.72109 105.42982 15.99746 1.000 24.43664 143 LYS N O 1
ATOM 7138 N N . ASP B 1 144 ? 91.57122 107.29957 16.49019 1.000 24.48928 144 ASP N N 1
ATOM 7139 C CA . ASP B 1 144 ? 92.74731 108.14106 16.27549 1.000 25.45255 144 ASP N CA 1
ATOM 7140 C C . ASP B 1 144 ? 93.80455 107.90637 17.35237 1.000 25.24990 144 ASP N C 1
ATOM 7141 O O . ASP B 1 144 ? 95.00963 107.95153 17.06777 1.000 25.82628 144 ASP N O 1
ATOM 7150 N N . VAL B 1 145 ? 93.37418 107.70038 18.60169 1.000 24.75510 145 VAL N N 1
ATOM 7151 C CA . VAL B 1 145 ? 94.32098 107.39854 19.67134 1.000 24.63930 145 VAL N CA 1
ATOM 7152 C C . VAL B 1 145 ? 94.93469 106.02141 19.45829 1.000 24.79195 145 VAL N C 1
ATOM 7153 O O . VAL B 1 145 ? 96.14445 105.82377 19.64404 1.000 25.28148 145 VAL N O 1
ATOM 7166 N N . VAL B 1 146 ? 94.10548 105.04782 19.06874 1.000 24.04186 146 VAL N N 1
ATOM 7167 C CA . VAL B 1 146 ? 94.59890 103.70465 18.77693 1.000 23.92343 146 VAL N CA 1
ATOM 7168 C C . VAL B 1 146 ? 95.65529 103.75405 17.68337 1.000 24.75510 146 VAL N C 1
ATOM 7169 O O . VAL B 1 146 ? 96.72059 103.13940 17.80019 1.000 24.80511 146 VAL N O 1
ATOM 7182 N N . LYS B 1 147 ? 95.40127 104.51623 16.62171 1.000 25.61574 147 LYS N N 1
ATOM 7183 C CA . LYS B 1 147 ? 96.34363 104.53369 15.51097 1.000 27.12644 147 LYS N CA 1
ATOM 7184 C C . LYS B 1 147 ? 97.69622 105.09038 15.94355 1.000 27.55544 147 LYS N C 1
ATOM 7185 O O . LYS B 1 147 ? 98.73669 104.64014 15.45333 1.000 27.08959 147 LYS N O 1
ATOM 7204 N N . LYS B 1 148 ? 97.70940 106.06073 16.86067 1.000 28.40555 148 LYS N N 1
ATOM 7205 C CA . LYS B 1 148 ? 98.97462 106.65748 17.28718 1.000 30.12680 148 LYS N CA 1
ATOM 7206 C C . LYS B 1 148 ? 99.93659 105.62324 17.86111 1.000 30.30051 148 LYS N C 1
ATOM 7207 O O . LYS B 1 148 ? 101.16145 105.79138 17.77151 1.000 30.63212 148 LYS N O 1
ATOM 7226 N N . SER B 1 149 ? 99.39450 104.57300 18.48408 1.000 30.47684 149 SER N N 1
ATOM 7227 C CA . SER B 1 149 ? 100.13999 103.51361 19.15679 1.000 30.76635 149 SER N CA 1
ATOM 7228 C C . SER B 1 149 ? 100.29000 102.25913 18.31253 1.000 28.72663 149 SER N C 1
ATOM 7229 O O . SER B 1 149 ? 100.85836 101.26879 18.78625 1.000 29.07667 149 SER N O 1
ATOM 7237 N N . GLN B 1 150 ? 99.81192 102.27702 17.07638 1.000 26.53164 150 GLN N N 1
ATOM 7238 C CA . GLN B 1 150 ? 99.69990 101.05632 16.29234 1.000 25.43151 150 GLN N CA 1
ATOM 7239 C C . GLN B 1 150 ? 101.03484 100.67151 15.66249 1.000 25.88155 150 GLN N C 1
ATOM 7240 O O . GLN B 1 150 ? 101.76442 101.51929 15.14771 1.000 25.99735 150 GLN N O 1
ATOM 7254 N N . VAL B 1 151 ? 101.35006 99.37230 15.71051 1.000 26.13422 151 VAL N N 1
ATOM 7255 C CA . VAL B 1 151 ? 102.59368 98.85853 15.11693 1.000 26.81851 151 VAL N CA 1
ATOM 7256 C C . VAL B 1 151 ? 102.54506 98.99253 13.60136 1.000 27.98444 151 VAL N C 1
ATOM 7257 O O . VAL B 1 151 ? 101.47270 99.07699 12.99354 1.000 27.31331 151 VAL N O 1
ATOM 7270 N N . THR B 1 152 ? 103.72699 98.96825 12.97745 1.000 29.90572 152 THR N N 1
ATOM 7271 C CA . THR B 1 152 ? 103.80447 99.09311 11.52887 1.000 32.01124 152 THR N CA 1
ATOM 7272 C C . THR B 1 152 ? 104.06796 97.77141 10.82117 1.000 33.21927 152 THR N C 1
ATOM 7273 O O . THR B 1 152 ? 103.90439 97.70423 9.59888 1.000 34.34309 152 THR N O 1
ATOM 7284 N N . SER B 1 153 ? 104.44374 96.72310 11.54796 1.000 33.09032 153 SER N N 1
ATOM 7285 C CA . SER B 1 153 ? 104.71145 95.43271 10.93870 1.000 33.43772 153 SER N CA 1
ATOM 7286 C C . SER B 1 153 ? 104.15972 94.33886 11.83222 1.000 33.35614 153 SER N C 1
ATOM 7287 O O . SER B 1 153 ? 104.00798 94.51529 13.04369 1.000 33.15348 153 SER N O 1
ATOM 7295 N N . ALA B 1 154 ? 103.86306 93.19898 11.22055 1.000 33.58774 154 ALA N N 1
ATOM 7296 C CA . ALA B 1 154 ? 103.24517 92.10201 11.93701 1.000 34.34836 154 ALA N CA 1
ATOM 7297 C C . ALA B 1 154 ? 104.30971 91.26300 12.61986 1.000 35.50376 154 ALA N C 1
ATOM 7298 O O . ALA B 1 154 ? 105.38063 91.01025 12.05958 1.000 35.56956 154 ALA N O 1
ATOM 7305 N N . ALA B 1 155 ? 104.00372 90.83837 13.83760 1.000 36.79076 155 ALA N N 1
ATOM 7306 C CA . ALA B 1 155 ? 104.86158 89.89337 14.52215 1.000 37.79614 155 ALA N CA 1
ATOM 7307 C C . ALA B 1 155 ? 104.91177 88.58448 13.74090 1.000 38.17776 155 ALA N C 1
ATOM 7308 O O . ALA B 1 155 ? 104.04710 88.29042 12.91219 1.000 38.11723 155 ALA N O 1
ATOM 7315 N N . GLY B 1 156 ? 105.94582 87.79561 14.01405 1.000 38.37779 156 GLY N N 1
ATOM 7316 C CA . GLY B 1 156 ? 106.19292 86.56925 13.27755 1.000 38.24356 156 GLY N CA 1
ATOM 7317 C C . GLY B 1 156 ? 105.25162 85.45573 13.68081 1.000 37.97774 156 GLY N C 1
ATOM 7318 O O . GLY B 1 156 ? 104.48461 85.55261 14.64055 1.000 38.11723 156 GLY N O 1
ATOM 7322 N N . PRO B 1 157 ? 105.29095 84.36323 12.91459 1.000 37.82246 157 PRO N N 1
ATOM 7323 C CA . PRO B 1 157 ? 104.40333 83.22540 13.18763 1.000 37.94879 157 PRO N CA 1
ATOM 7324 C C . PRO B 1 157 ? 104.84822 82.38645 14.38326 1.000 38.36726 157 PRO N C 1
ATOM 7325 O O . PRO B 1 157 ? 105.89487 82.59210 15.00105 1.000 39.16999 157 PRO N O 1
ATOM 7336 N N . ALA B 1 158 ? 104.00521 81.41975 14.70734 1.000 37.78562 158 ALA N N 1
ATOM 7337 C CA . ALA B 1 158 ? 104.26800 80.52829 15.81954 1.000 38.41464 158 ALA N CA 1
ATOM 7338 C C . ALA B 1 158 ? 105.09770 79.34203 15.34796 1.000 40.06483 158 ALA N C 1
ATOM 7339 O O . ALA B 1 158 ? 105.14359 79.01454 14.15804 1.000 40.04378 158 ALA N O 1
ATOM 7346 N N . THR B 1 159 ? 105.73534 78.67841 16.30777 1.000 41.47290 159 THR N N 1
ATOM 7347 C CA . THR B 1 159 ? 106.40648 77.41300 16.03913 1.000 42.54408 159 THR N CA 1
ATOM 7348 C C . THR B 1 159 ? 105.37624 76.28451 15.91176 1.000 43.21784 159 THR N C 1
ATOM 7349 O O . THR B 1 159 ? 104.44897 76.17967 16.72945 1.000 43.45472 159 THR N O 1
ATOM 7360 N N . VAL B 1 160 ? 105.52170 75.47841 14.85744 1.000 43.58894 160 VAL N N 1
ATOM 7361 C CA . VAL B 1 160 ? 104.63814 74.35124 14.56117 1.000 43.72580 160 VAL N CA 1
ATOM 7362 C C . VAL B 1 160 ? 105.34170 73.07679 15.02442 1.000 43.30733 160 VAL N C 1
ATOM 7363 O O . VAL B 1 160 ? 106.32175 72.65434 14.38249 1.000 43.60473 160 VAL N O 1
ATOM 7376 N N . PRO B 1 161 ? 104.89974 72.44344 16.10980 1.000 42.63619 161 PRO N N 1
ATOM 7377 C CA . PRO B 1 161 ? 105.53082 71.19126 16.52964 1.000 41.84926 161 PRO N CA 1
ATOM 7378 C C . PRO B 1 161 ? 105.31525 70.10275 15.49053 1.000 40.47278 161 PRO N C 1
ATOM 7379 O O . PRO B 1 161 ? 104.38979 70.14098 14.67503 1.000 40.68859 161 PRO N O 1
ATOM 7390 N N . SER B 1 162 ? 106.19755 69.11872 15.51896 1.000 38.90417 162 SER N N 1
ATOM 7391 C CA . SER B 1 162 ? 106.06928 67.99608 14.61195 1.000 37.25397 162 SER N CA 1
ATOM 7392 C C . SER B 1 162 ? 106.41354 66.73529 15.37632 1.000 34.75893 162 SER N C 1
ATOM 7393 O O . SER B 1 162 ? 107.41560 66.70435 16.09634 1.000 34.91685 162 SER N O 1
ATOM 7401 N N . GLY B 1 163 ? 105.57813 65.71073 15.21905 1.000 32.10599 163 GLY N N 1
ATOM 7402 C CA . GLY B 1 163 ? 105.84852 64.39987 15.76142 1.000 29.46883 163 GLY N CA 1
ATOM 7403 C C . GLY B 1 163 ? 105.61663 64.24014 17.24526 1.000 26.99221 163 GLY N C 1
ATOM 7404 O O . GLY B 1 163 ? 106.05134 63.22917 17.80886 1.000 27.04485 163 GLY N O 1
ATOM 7408 N N . ASP B 1 164 ? 105.01398 65.22444 17.91284 1.000 24.23136 164 ASP N N 1
ATOM 7409 C CA . ASP B 1 164 ? 104.63711 65.03335 19.30500 1.000 21.89950 164 ASP N CA 1
ATOM 7410 C C . ASP B 1 164 ? 103.47839 64.04368 19.36848 1.000 19.81768 164 ASP N C 1
ATOM 7411 O O . ASP B 1 164 ? 102.90845 63.65560 18.34816 1.000 19.25445 164 ASP N O 1
ATOM 7420 N N . LYS B 1 165 ? 103.14779 63.59490 20.57896 1.000 19.36762 165 LYS N N 1
ATOM 7421 C CA . LYS B 1 165 ? 102.10996 62.56976 20.70202 1.000 18.87283 165 LYS N CA 1
ATOM 7422 C C . LYS B 1 165 ? 100.76990 63.04672 20.14428 1.000 16.86468 165 LYS N C 1
ATOM 7423 O O . LYS B 1 165 ? 100.04450 62.26831 19.51124 1.000 16.00406 165 LYS N O 1
ATOM 7442 N N . ILE B 1 166 ? 100.40927 64.31333 20.39606 1.000 15.82772 166 ILE N N 1
ATOM 7443 C CA . ILE B 1 166 ? 99.14894 64.84894 19.87926 1.000 15.46189 166 ILE N CA 1
ATOM 7444 C C . ILE B 1 166 ? 99.16162 64.89089 18.35883 1.000 15.48557 166 ILE N C 1
ATOM 7445 O O . ILE B 1 166 ? 98.15889 64.56333 17.71728 1.000 15.27765 166 ILE N O 1
ATOM 7461 N N . GLY B 1 167 ? 100.28853 65.29224 17.75813 1.000 16.19355 167 GLY N N 1
ATOM 7462 C CA . GLY B 1 167 ? 100.36151 65.35003 16.30468 1.000 16.73309 167 GLY N CA 1
ATOM 7463 C C . GLY B 1 167 ? 100.21492 63.98471 15.66656 1.000 16.67519 167 GLY N C 1
ATOM 7464 O O . GLY B 1 167 ? 99.47941 63.81562 14.68942 1.000 17.21472 167 GLY N O 1
ATOM 7468 N N . VAL B 1 168 ? 100.87528 62.98429 16.23848 1.000 16.99365 168 VAL N N 1
ATOM 7469 C CA . VAL B 1 168 ? 100.75273 61.62923 15.71986 1.000 17.36474 168 VAL N CA 1
ATOM 7470 C C . VAL B 1 168 ? 99.31748 61.14398 15.85560 1.000 16.26988 168 VAL N C 1
ATOM 7471 O O . VAL B 1 168 ? 98.73812 60.56454 14.92725 1.000 16.22776 168 VAL N O 1
ATOM 7484 N N . ALA B 1 169 ? 98.71291 61.38243 17.01129 1.000 15.51979 169 ALA N N 1
ATOM 7485 C CA . ALA B 1 169 ? 97.33232 60.95413 17.20803 1.000 15.07763 169 ALA N CA 1
ATOM 7486 C C . ALA B 1 169 ? 96.36178 61.68881 16.28730 1.000 14.48019 169 ALA N C 1
ATOM 7487 O O . ALA B 1 169 ? 95.34985 61.11767 15.85113 1.000 14.78812 169 ALA N O 1
ATOM 7494 N N . ALA B 1 170 ? 96.64927 62.95161 15.98878 1.000 14.60652 170 ALA N N 1
ATOM 7495 C CA . ALA B 1 170 ? 95.79126 63.71960 15.10343 1.000 14.84076 170 ALA N CA 1
ATOM 7496 C C . ALA B 1 170 ? 95.80522 63.16704 13.68643 1.000 15.31450 170 ALA N C 1
ATOM 7497 O O . ALA B 1 170 ? 94.79780 63.27346 12.97864 1.000 14.79339 170 ALA N O 1
ATOM 7504 N N A GLN B 1 171 ? 96.92718 62.58859 13.24695 0.568 16.10144 171 GLN N N 1
ATOM 7505 N N B GLN B 1 171 ? 96.91460 62.56882 13.24953 0.432 16.05669 171 GLN N N 1
ATOM 7506 C CA A GLN B 1 171 ? 96.94665 61.95334 11.93504 0.568 16.83047 171 GLN N CA 1
ATOM 7507 C CA B GLN B 1 171 ? 96.92100 61.97386 11.91864 0.432 16.76730 171 GLN N CA 1
ATOM 7508 C C A GLN B 1 171 ? 95.89388 60.85238 11.87494 0.568 16.03037 171 GLN N C 1
ATOM 7509 C C B GLN B 1 171 ? 95.93199 60.81411 11.84623 0.432 16.16986 171 GLN N C 1
ATOM 7510 O O A GLN B 1 171 ? 95.11187 60.76315 10.92004 0.568 15.89089 171 GLN N O 1
ATOM 7511 O O B GLN B 1 171 ? 95.23215 60.64311 10.84102 0.432 16.24356 171 GLN N O 1
ATOM 7538 N N . GLN B 1 172 ? 95.84393 60.01608 12.91534 1.000 15.78825 172 GLN N N 1
ATOM 7539 C CA . GLN B 1 172 ? 94.89342 58.90838 12.93284 1.000 16.32515 172 GLN N CA 1
ATOM 7540 C C . GLN B 1 172 ? 93.46483 59.40930 13.03343 1.000 14.68285 172 GLN N C 1
ATOM 7541 O O . GLN B 1 172 ? 92.58591 58.92545 12.31569 1.000 14.77760 172 GLN N O 1
ATOM 7556 N N . LEU B 1 173 ? 93.21516 60.39218 13.90067 1.000 13.33795 173 LEU N N 1
ATOM 7557 C CA . LEU B 1 173 ? 91.87429 60.95757 13.98899 1.000 13.26952 173 LEU N CA 1
ATOM 7558 C C . LEU B 1 173 ? 91.43805 61.51269 12.64548 1.000 13.28267 173 LEU N C 1
ATOM 7559 O O . LEU B 1 173 ? 90.29283 61.32896 12.21677 1.000 13.29584 173 LEU N O 1
ATOM 7575 N N . SER B 1 174 ? 92.34457 62.20727 11.97308 1.000 13.33269 174 SER N N 1
ATOM 7576 C CA . SER B 1 174 ? 91.98749 62.90521 10.74699 1.000 13.92749 174 SER N CA 1
ATOM 7577 C C . SER B 1 174 ? 91.70904 61.92836 9.61480 1.000 14.54599 174 SER N C 1
ATOM 7578 O O . SER B 1 174 ? 90.74331 62.10683 8.86210 1.000 14.27490 174 SER N O 1
ATOM 7586 N N . GLU B 1 175 ? 92.52297 60.87500 9.49655 1.000 15.05921 175 GLU N N 1
ATOM 7587 C CA . GLU B 1 175 ? 92.26818 59.85769 8.48346 1.000 16.21724 175 GLU N CA 1
ATOM 7588 C C . GLU B 1 175 ? 90.91066 59.20588 8.70165 1.000 15.30924 175 GLU N C 1
ATOM 7589 O O . GLU B 1 175 ? 90.16952 58.95382 7.74342 1.000 15.54084 175 GLU N O 1
ATOM 7601 N N . ALA B 1 176 ? 90.57949 58.90692 9.95342 1.000 14.00908 176 ALA N N 1
ATOM 7602 C CA . ALA B 1 176 ? 89.33358 58.21762 10.24244 1.000 14.17489 176 ALA N CA 1
ATOM 7603 C C . ALA B 1 176 ? 88.11739 59.10121 10.03111 1.000 13.21951 176 ALA N C 1
ATOM 7604 O O . ALA B 1 176 ? 87.03727 58.59877 9.70252 1.000 13.79590 176 ALA N O 1
ATOM 7611 N N . SER B 1 177 ? 88.26018 60.40344 10.24236 1.000 12.64576 177 SER N N 1
ATOM 7612 C CA . SER B 1 177 ? 87.12781 61.31840 10.24184 1.000 12.34046 177 SER N CA 1
ATOM 7613 C C . SER B 1 177 ? 87.00715 62.19599 9.00610 1.000 12.52206 177 SER N C 1
ATOM 7614 O O . SER B 1 177 ? 85.99256 62.88424 8.86793 1.000 12.62207 177 SER N O 1
ATOM 7622 N N . TYR B 1 178 ? 87.97211 62.16943 8.09441 1.000 13.22214 178 TYR N N 1
ATOM 7623 C CA . TYR B 1 178 ? 87.84457 62.98974 6.89488 1.000 13.63535 178 TYR N CA 1
ATOM 7624 C C . TYR B 1 178 ? 86.64410 62.61083 6.04120 1.000 13.28531 178 TYR N C 1
ATOM 7625 O O . TYR B 1 178 ? 86.00854 63.52511 5.49262 1.000 13.61430 178 TYR N O 1
ATOM 7643 N N . PRO B 1 179 ? 86.24467 61.34439 5.91696 1.000 13.88012 179 PRO N N 1
ATOM 7644 C CA . PRO B 1 179 ? 85.01262 61.07533 5.16044 1.000 13.48270 179 PRO N CA 1
ATOM 7645 C C . PRO B 1 179 ? 83.80713 61.80907 5.72850 1.000 13.54850 179 PRO N C 1
ATOM 7646 O O . PRO B 1 179 ? 82.99241 62.33802 4.96981 1.000 14.03803 179 PRO N O 1
ATOM 7657 N N . PHE B 1 180 ? 83.64276 61.80118 7.05050 1.000 12.85631 180 PHE N N 1
ATOM 7658 C CA . PHE B 1 180 ? 82.57271 62.55709 7.70215 1.000 12.73787 180 PHE N CA 1
ATOM 7659 C C . PHE B 1 180 ? 82.70684 64.04274 7.40352 1.000 12.26677 180 PHE N C 1
ATOM 7660 O O . PHE B 1 180 ? 81.72517 64.70207 7.03700 1.000 12.81157 180 PHE N O 1
ATOM 7677 N N . LEU B 1 181 ? 83.91964 64.58850 7.55014 1.000 12.36152 181 LEU N N 1
ATOM 7678 C CA . LEU B 1 181 ? 84.12310 66.00719 7.30451 1.000 12.62997 181 LEU N CA 1
ATOM 7679 C C . LEU B 1 181 ? 83.66606 66.38114 5.90987 1.000 13.48797 181 LEU N C 1
ATOM 7680 O O . LEU B 1 181 ? 83.03436 67.42847 5.72000 1.000 14.22226 181 LEU N O 1
ATOM 7696 N N . LYS B 1 182 ? 83.98911 65.53581 4.92109 1.000 14.44071 182 LYS N N 1
ATOM 7697 C CA . LYS B 1 182 ? 83.61845 65.80711 3.53746 1.000 15.96195 182 LYS N CA 1
ATOM 7698 C C . LYS B 1 182 ? 82.11215 65.76652 3.28989 1.000 16.42779 182 LYS N C 1
ATOM 7699 O O . LYS B 1 182 ? 81.63758 66.39392 2.33600 1.000 18.08061 182 LYS N O 1
ATOM 7718 N N A GLU B 1 183 ? 81.35274 65.03103 4.10293 0.367 15.73297 183 GLU N N 1
ATOM 7719 N N B GLU B 1 183 ? 81.36904 64.99382 4.09785 0.633 16.23830 183 GLU N N 1
ATOM 7720 C CA A GLU B 1 183 ? 79.91527 64.86956 3.90161 0.367 15.64348 183 GLU N CA 1
ATOM 7721 C CA B GLU B 1 183 ? 79.92067 64.85232 3.94505 0.633 17.14893 183 GLU N CA 1
ATOM 7722 C C A GLU B 1 183 ? 79.07812 65.92606 4.61835 0.367 14.65652 183 GLU N C 1
ATOM 7723 C C B GLU B 1 183 ? 79.17095 66.08898 4.43769 0.633 15.71981 183 GLU N C 1
ATOM 7724 O O A GLU B 1 183 ? 77.85489 65.98096 4.41798 0.367 14.28543 183 GLU N O 1
ATOM 7725 O O B GLU B 1 183 ? 78.07890 66.40722 3.94444 0.633 16.00406 183 GLU N O 1
ATOM 7748 N N . ILE B 1 184 ? 79.69606 66.73911 5.47341 1.000 13.54851 184 ILE N N 1
ATOM 7749 C CA . ILE B 1 184 ? 78.97699 67.82762 6.11512 1.000 12.93527 184 ILE N CA 1
ATOM 7750 C C . ILE B 1 184 ? 78.71673 68.94033 5.11719 1.000 13.10371 184 ILE N C 1
ATOM 7751 O O . ILE B 1 184 ? 79.57759 69.28945 4.30791 1.000 14.01171 184 ILE N O 1
ATOM 7768 N N . ASP B 1 185 ? 77.53754 69.54467 5.20340 1.000 12.43521 185 ASP N N 1
ATOM 7769 C CA . ASP B 1 185 ? 77.18806 70.66730 4.33086 1.000 12.87473 185 ASP N CA 1
ATOM 7770 C C . ASP B 1 185 ? 77.71053 71.95329 4.95994 1.000 13.08002 185 ASP N C 1
ATOM 7771 O O . ASP B 1 185 ? 77.04601 72.60097 5.76335 1.000 12.77473 185 ASP N O 1
ATOM 7780 N N . TRP B 1 186 ? 78.91805 72.34272 4.56700 1.000 13.24584 186 TRP N N 1
ATOM 7781 C CA . TRP B 1 186 ? 79.56418 73.51070 5.15585 1.000 13.56166 186 TRP N CA 1
ATOM 7782 C C . TRP B 1 186 ? 78.91997 74.82201 4.74443 1.000 13.72747 186 TRP N C 1
ATOM 7783 O O . TRP B 1 186 ? 79.19746 75.85071 5.37659 1.000 14.09856 186 TRP N O 1
ATOM 7804 N N . LEU B 1 187 ? 78.06617 74.79985 3.72381 1.000 13.44586 187 LEU N N 1
ATOM 7805 C CA . LEU B 1 187 ? 77.45328 75.99243 3.16626 1.000 14.06435 187 LEU N CA 1
ATOM 7806 C C . LEU B 1 187 ? 76.01659 76.15362 3.63260 1.000 13.92486 187 LEU N C 1
ATOM 7807 O O . LEU B 1 187 ? 75.30951 77.04291 3.15298 1.000 15.35397 187 LEU N O 1
ATOM 7823 N N . SER B 1 188 ? 75.60145 75.36393 4.61077 1.000 13.23531 188 SER N N 1
ATOM 7824 C CA . SER B 1 188 ? 74.23539 75.39705 5.08894 1.000 13.55639 188 SER N CA 1
ATOM 7825 C C . SER B 1 188 ? 74.00680 76.57780 6.03074 1.000 13.43796 188 SER N C 1
ATOM 782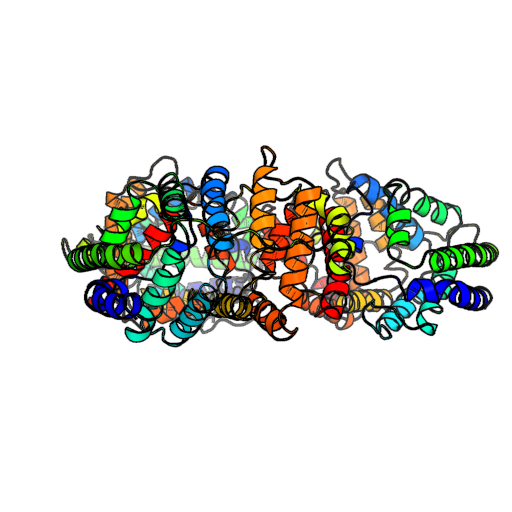6 O O . SER B 1 188 ? 74.92150 77.06803 6.69299 1.000 13.46691 188 SER N O 1
ATOM 7834 N N . ASP B 1 189 ? 72.74618 76.99657 6.12365 1.000 13.95381 189 ASP N N 1
ATOM 7835 C CA . ASP B 1 189 ? 72.31925 77.98071 7.11010 1.000 14.35913 189 ASP N CA 1
ATOM 7836 C C . ASP B 1 189 ? 71.92149 77.36659 8.44916 1.000 13.19846 189 ASP N C 1
ATOM 7837 O O . ASP B 1 189 ? 71.54988 78.11108 9.36254 1.000 13.66167 189 ASP N O 1
ATOM 7846 N N . VAL B 1 190 ? 72.01987 76.04101 8.60072 1.000 12.35362 190 VAL N N 1
ATOM 7847 C CA . VAL B 1 190 ? 71.49221 75.38876 9.79758 1.000 11.71670 190 VAL N CA 1
ATOM 7848 C C . VAL B 1 190 ? 72.25438 75.82487 11.04128 1.000 11.41403 190 VAL N C 1
ATOM 7849 O O . VAL B 1 190 ? 71.70059 75.81759 12.14613 1.000 11.67459 190 VAL N O 1
ATOM 7862 N N . TYR B 1 191 ? 73.52371 76.21982 10.88876 1.000 11.39298 191 TYR N N 1
ATOM 7863 C CA . TYR B 1 191 ? 74.37789 76.51497 12.04106 1.000 11.92462 191 TYR N CA 1
ATOM 7864 C C . TYR B 1 191 ? 73.95042 77.80426 12.70899 1.000 12.59312 191 TYR N C 1
ATOM 7865 O O . TYR B 1 191 ? 74.37149 78.08057 13.83598 1.000 13.65903 191 TYR N O 1
ATOM 7883 N N . MET B 1 192 ? 73.13806 78.59961 12.01805 1.000 11.81409 192 MET N N 1
ATOM 7884 C CA . MET B 1 192 ? 72.56191 79.81915 12.54682 1.000 12.74840 192 MET N CA 1
ATOM 7885 C C . MET B 1 192 ? 71.09981 79.64513 12.95681 1.000 13.35374 192 MET N C 1
ATOM 7886 O O . MET B 1 192 ? 70.42900 80.63853 13.21233 1.000 15.32502 192 MET N O 1
ATOM 7900 N N . LYS B 1 193 ? 70.60081 78.41743 13.07820 1.000 12.25361 193 LYS N N 1
ATOM 7901 C CA . LYS B 1 193 ? 69.28332 78.22868 13.66734 1.000 12.17992 193 LYS N CA 1
ATOM 7902 C C . LYS B 1 193 ? 69.44916 78.20029 15.17946 1.000 11.88514 193 LYS N C 1
ATOM 7903 O O . LYS B 1 193 ? 70.40753 77.62021 15.68769 1.000 12.58785 193 LYS N O 1
ATOM 7922 N N . PRO B 1 194 ? 68.56627 78.85898 15.90723 1.000 11.15348 194 PRO N N 1
ATOM 7923 C CA . PRO B 1 194 ? 68.78146 79.03372 17.33902 1.000 11.59037 194 PRO N CA 1
ATOM 7924 C C . PRO B 1 194 ? 68.57954 77.76092 18.14392 1.000 11.60354 194 PRO N C 1
ATOM 7925 O O . PRO B 1 194 ? 67.97643 76.77203 17.71084 1.000 12.45099 194 PRO N O 1
ATOM 7936 N N . LEU B 1 195 ? 69.09906 77.82281 19.35412 1.000 11.17453 195 LEU N N 1
ATOM 7937 C CA . LEU B 1 195 ? 69.03746 76.70624 20.27152 1.000 11.07452 195 LEU N CA 1
ATOM 7938 C C . LEU B 1 195 ? 67.67579 76.67949 20.95414 1.000 11.01661 195 LEU N C 1
ATOM 7939 O O . LEU B 1 195 ? 67.33127 77.63202 21.65981 1.000 11.40614 195 LEU N O 1
ATOM 7955 N N . PRO B 1 196 ? 66.88140 75.62578 20.78481 1.000 10.81397 196 PRO N N 1
ATOM 7956 C CA . PRO B 1 196 ? 65.51683 75.64751 21.32976 1.000 12.64312 196 PRO N CA 1
ATOM 7957 C C . PRO B 1 196 ? 65.50151 75.85106 22.83641 1.000 12.03253 196 PRO N C 1
ATOM 7958 O O . PRO B 1 196 ? 66.22952 75.19182 23.57194 1.000 12.40625 196 PRO N O 1
ATOM 7969 N N . GLY B 1 197 ? 64.65270 76.76296 23.29846 1.000 11.91936 197 GLY N N 1
ATOM 7970 C CA . GLY B 1 197 ? 64.45844 76.94863 24.71869 1.000 13.49059 197 GLY N CA 1
ATOM 7971 C C . GLY B 1 197 ? 65.55876 77.68016 25.45870 1.000 13.21688 197 GLY N C 1
ATOM 7972 O O . GLY B 1 197 ? 65.50600 77.73712 26.68848 1.000 15.39608 197 GLY N O 1
ATOM 7976 N N . VAL B 1 198 ? 66.52415 78.28631 24.76827 1.000 11.65618 198 VAL N N 1
ATOM 7977 C CA . VAL B 1 198 ? 67.70093 78.88342 25.40642 1.000 11.40351 198 VAL N CA 1
ATOM 7978 C C . VAL B 1 198 ? 67.68625 80.39360 25.17610 1.000 11.56142 198 VAL N C 1
ATOM 7979 O O . VAL B 1 198 ? 67.73018 80.85691 24.03216 1.000 12.24307 198 VAL N O 1
ATOM 7992 N N . SER B 1 199 ? 67.67317 81.16341 26.25208 1.000 11.62984 199 SER N N 1
ATOM 7993 C CA . SER B 1 199 ? 67.69697 82.61173 26.10183 1.000 11.74828 199 SER N CA 1
ATOM 7994 C C . SER B 1 199 ? 69.10403 83.09001 25.74266 1.000 11.10084 199 SER N C 1
ATOM 7995 O O . SER B 1 199 ? 70.10000 82.39172 25.95864 1.000 11.19822 199 SER N O 1
ATOM 8003 N N . ALA B 1 200 ? 69.18476 84.32318 25.23796 1.000 10.52183 200 ALA N N 1
ATOM 8004 C CA . ALA B 1 200 ? 70.48963 84.90247 24.96081 1.000 10.76659 200 ALA N CA 1
ATOM 8005 C C . ALA B 1 200 ? 71.35667 84.93852 26.20986 1.000 11.16400 200 ALA N C 1
ATOM 8006 O O . ALA B 1 200 ? 72.55700 84.68069 26.13485 1.000 11.93252 200 ALA N O 1
ATOM 8013 N N . GLN B 1 201 ? 70.77551 85.23184 27.37113 1.000 11.47720 201 GLN N N 1
ATOM 8014 C CA . GLN B 1 201 ? 71.58791 85.28515 28.58308 1.000 12.28782 201 GLN N CA 1
ATOM 8015 C C . GLN B 1 201 ? 72.09106 83.90583 28.99247 1.000 12.50627 201 GLN N C 1
ATOM 8016 O O . GLN B 1 201 ? 73.21517 83.78430 29.48674 1.000 13.06686 201 GLN N O 1
ATOM 8030 N N . GLN B 1 202 ? 71.31373 82.85336 28.73389 1.000 12.34573 202 GLN N N 1
ATOM 8031 C CA . GLN B 1 202 ? 71.78827 81.49316 28.98079 1.000 12.73788 202 GLN N CA 1
ATOM 8032 C C . GLN B 1 202 ? 72.89085 81.09849 28.00459 1.000 12.42205 202 GLN N C 1
ATOM 8033 O O . GLN B 1 202 ? 73.88635 80.47991 28.39658 1.000 13.36953 202 GLN N O 1
ATOM 8047 N N A SER B 1 203 ? 72.70970 81.41098 26.72469 0.785 11.88251 203 SER N N 1
ATOM 8048 N N B SER B 1 203 ? 72.74731 81.44358 26.72724 0.215 12.30624 203 SER N N 1
ATOM 8049 C CA A SER B 1 203 ? 73.77566 81.18192 25.76365 0.785 11.41404 203 SER N CA 1
ATOM 8050 C CA B SER B 1 203 ? 73.81009 81.12025 25.78460 0.215 12.19570 203 SER N CA 1
ATOM 8051 C C A SER B 1 203 ? 75.03585 81.90874 26.18232 0.785 11.32981 203 SER N C 1
ATOM 8052 C C B SER B 1 203 ? 75.04668 81.98385 26.00347 0.215 11.85619 203 SER N C 1
ATOM 8053 O O A SER B 1 203 ? 76.13446 81.34957 26.11418 0.785 11.41140 203 SER N O 1
ATOM 8054 O O B SER B 1 203 ? 76.14319 81.57761 25.60764 0.215 11.40877 203 SER N O 1
ATOM 8069 N N . LEU B 1 204 ? 74.89177 83.17106 26.59968 1.000 11.97989 204 LEU N N 1
ATOM 8070 C CA . LEU B 1 204 ? 76.04998 83.97760 26.97531 1.000 12.32466 204 LEU N CA 1
ATOM 8071 C C . LEU B 1 204 ? 76.84792 83.31916 28.10203 1.000 12.66682 204 LEU N C 1
ATOM 8072 O O . LEU B 1 204 ? 78.08361 83.40287 28.13190 1.000 12.99844 204 LEU N O 1
ATOM 8089 N N . LYS B 1 205 ? 76.16468 82.68218 29.05548 1.000 14.04067 205 LYS N N 1
ATOM 8090 C CA . LYS B 1 205 ? 76.88150 82.02030 30.14080 1.000 15.70928 205 LYS N CA 1
ATOM 8091 C C . LYS B 1 205 ? 77.66613 80.80646 29.64147 1.000 15.26187 205 LYS N C 1
ATOM 8092 O O . LYS B 1 205 ? 78.70831 80.47682 30.21593 1.000 16.53043 205 LYS N O 1
ATOM 8111 N N . ALA B 1 206 ? 77.21433 80.15037 28.55978 1.000 14.66179 206 ALA N N 1
ATOM 8112 C CA . ALA B 1 206 ? 78.00023 79.06538 27.95516 1.000 14.47230 206 ALA N CA 1
ATOM 8113 C C . ALA B 1 206 ? 79.20639 79.62328 27.18178 1.000 14.43282 206 ALA N C 1
ATOM 8114 O O . ALA B 1 206 ? 80.34163 79.14164 27.31881 1.000 15.62506 206 ALA N O 1
ATOM 8121 N N . ILE B 1 207 ? 78.98068 80.66364 26.38178 1.000 13.06950 207 ILE N N 1
ATOM 8122 C CA . ILE B 1 207 ? 80.07306 81.33800 25.68523 1.000 13.80642 207 ILE N CA 1
ATOM 8123 C C . ILE B 1 207 ? 81.12573 81.79768 26.68295 1.000 12.44311 207 ILE N C 1
ATOM 8124 O O . ILE B 1 207 ? 82.32938 81.70580 26.41945 1.000 13.54060 207 ILE N O 1
ATOM 8140 N N . ASP B 1 208 ? 80.68914 82.30491 27.84025 1.000 12.03780 208 ASP N N 1
ATOM 8141 C CA . ASP B 1 208 ? 81.62781 82.74130 28.87253 1.000 12.20624 208 ASP N CA 1
ATOM 8142 C C . ASP B 1 208 ? 82.64461 81.64936 29.19752 1.000 12.52995 208 ASP N C 1
ATOM 8143 O O . ASP B 1 208 ? 83.82460 81.93576 29.40532 1.000 13.09844 208 ASP N O 1
ATOM 8152 N N . LYS B 1 209 ? 82.21590 80.39118 29.28287 1.000 12.13518 209 LYS N N 1
ATOM 8153 C CA . LYS B 1 209 ? 83.18030 79.34415 29.61312 1.000 12.59575 209 LYS N CA 1
ATOM 8154 C C . LYS B 1 209 ? 84.24993 79.19312 28.53881 1.000 12.21150 209 LYS N C 1
ATOM 8155 O O . LYS B 1 209 ? 85.40297 78.87823 28.85940 1.000 11.93252 209 LYS N O 1
ATOM 8174 N N . MET B 1 210 ? 83.89051 79.40440 27.26735 1.000 12.40625 210 MET N N 1
ATOM 8175 C CA . MET B 1 210 ? 84.87642 79.34750 26.18995 1.000 12.34572 210 MET N CA 1
ATOM 8176 C C . MET B 1 210 ? 85.79150 80.56583 26.21671 1.000 12.78525 210 MET N C 1
ATOM 8177 O O . MET B 1 210 ? 86.99881 80.44206 25.99392 1.000 13.30110 210 MET N O 1
ATOM 8191 N N . ILE B 1 211 ? 85.25388 81.73637 26.55709 1.000 12.80368 211 ILE N N 1
ATOM 8192 C CA . ILE B 1 211 ? 86.09089 82.92786 26.71084 1.000 13.11161 211 ILE N CA 1
ATOM 8193 C C . ILE B 1 211 ? 87.11730 82.72582 27.82449 1.000 13.53271 211 ILE N C 1
ATOM 8194 O O . ILE B 1 211 ? 88.31239 83.01897 27.65899 1.000 14.02224 211 ILE N O 1
ATOM 8210 N N . VAL B 1 212 ? 86.66923 82.18126 28.96017 1.000 13.40374 212 VAL N N 1
ATOM 8211 C CA . VAL B 1 212 ? 87.56064 81.87320 30.07932 1.000 13.52218 212 VAL N CA 1
ATOM 8212 C C . VAL B 1 212 ? 88.63920 80.88513 29.64719 1.000 13.88801 212 VAL N C 1
ATOM 8213 O O . VAL B 1 212 ? 89.82048 81.02720 29.98624 1.000 14.56967 212 VAL N O 1
ATOM 8226 N N . MET B 1 213 ? 88.24854 79.85402 28.91049 1.000 13.55376 213 MET N N 1
ATOM 8227 C CA . MET B 1 213 ? 89.22458 78.88302 28.43528 1.000 13.39059 213 MET N CA 1
ATOM 8228 C C . MET B 1 213 ? 90.24653 79.53270 27.51098 1.000 13.83275 213 MET N C 1
ATOM 8229 O O . MET B 1 213 ? 91.44820 79.26520 27.61619 1.000 14.27753 213 MET N O 1
ATOM 8243 N N . GLY B 1 214 ? 89.78760 80.38532 26.59741 1.000 14.11436 214 GLY N N 1
ATOM 8244 C CA . GLY B 1 214 ? 90.70980 81.10040 25.73881 1.000 15.06446 214 GLY N CA 1
ATOM 8245 C C . GLY B 1 214 ? 91.70625 81.92727 26.52495 1.000 15.53822 214 GLY N C 1
ATOM 8246 O O . GLY B 1 214 ? 92.88824 81.97739 26.18210 1.000 17.15682 214 GLY N O 1
ATOM 8250 N N . ALA B 1 215 ? 91.23919 82.59513 27.58593 1.000 15.62243 215 ALA N N 1
ATOM 8251 C CA . ALA B 1 215 ? 92.12680 83.41408 28.40567 1.000 16.67782 215 ALA N CA 1
ATOM 8252 C C . ALA B 1 215 ? 93.17532 82.57068 29.11790 1.000 17.16472 215 ALA N C 1
ATOM 8253 O O . ALA B 1 215 ? 94.25658 83.06812 29.43997 1.000 18.27011 215 ALA N O 1
ATOM 8260 N N A GLN B 1 216 ? 92.87228 81.30702 29.38947 0.593 16.90153 216 GLN N N 1
ATOM 8261 N N B GLN B 1 216 ? 92.87089 81.30633 29.39905 0.407 17.32264 216 GLN N N 1
ATOM 8262 C CA A GLN B 1 216 ? 93.80989 80.45175 30.09814 0.593 17.61740 216 GLN N CA 1
ATOM 8263 C CA B GLN B 1 216 ? 93.81542 80.43883 30.09073 0.407 18.18853 216 GLN N CA 1
ATOM 8264 C C A GLN B 1 216 ? 94.75356 79.69319 29.17658 0.593 18.00430 216 GLN N C 1
ATOM 8265 C C B GLN B 1 216 ? 94.79259 79.75272 29.15376 0.407 18.17537 216 GLN N C 1
ATOM 8266 O O A GLN B 1 216 ? 95.79987 79.22284 29.63548 0.593 18.60963 216 GLN N O 1
ATOM 8267 O O B GLN B 1 216 ? 95.89954 79.39891 29.57347 0.407 18.73596 216 GLN N O 1
ATOM 8294 N N . ALA B 1 217 ? 94.38903 79.52826 27.91075 1.000 17.70690 217 ALA N N 1
ATOM 8295 C CA . ALA B 1 217 ? 95.14637 78.69893 27.00075 1.000 18.04377 217 ALA N CA 1
ATOM 8296 C C . ALA B 1 217 ? 96.49909 79.32667 26.67345 1.000 18.43856 217 ALA N C 1
ATOM 8297 O O . ALA B 1 217 ? 96.71389 80.53638 26.79172 1.000 19.97031 217 ALA N O 1
ATOM 8305 N N . ASP B 1 218 ? 97.41008 78.48131 26.20830 1.000 18.17538 218 ASP N N 1
ATOM 8306 C CA A ASP B 1 218 ? 98.73631 78.94302 25.82182 0.656 18.69122 218 ASP N CA 1
ATOM 8307 C CA B ASP B 1 218 ? 98.74093 78.92861 25.81361 0.344 18.80439 218 ASP N CA 1
ATOM 8308 C C . ASP B 1 218 ? 98.64177 79.82973 24.58542 1.000 18.34381 218 ASP N C 1
ATOM 8309 O O . ASP B 1 218 ? 98.09132 79.42375 23.55818 1.000 17.16999 218 ASP N O 1
ATOM 8326 N N . GLY B 1 219 ? 99.19110 81.04411 24.68474 1.000 19.05178 219 GLY N N 1
ATOM 8327 C CA . GLY B 1 219 ? 99.08147 82.00228 23.58967 1.000 19.51500 219 GLY N CA 1
ATOM 8328 C C . GLY B 1 219 ? 99.74158 81.54817 22.30071 1.000 19.40446 219 GLY N C 1
ATOM 8329 O O . GLY B 1 219 ? 99.23536 81.82008 21.20658 1.000 19.07021 219 GLY N O 1
ATOM 8333 N N . ASN B 1 220 ? 100.87942 80.85651 22.40591 1.000 19.35446 220 ASN N N 1
ATOM 8334 C CA . ASN B 1 220 ? 101.53507 80.34746 21.20516 1.000 19.49658 220 ASN N CA 1
ATOM 8335 C C . ASN B 1 220 ? 100.71878 79.22491 20.57424 1.000 18.77281 220 ASN N C 1
ATOM 8336 O O . ASN B 1 220 ? 100.58253 79.16421 19.34905 1.000 18.73070 220 ASN N O 1
ATOM 8347 N N . ALA B 1 221 ? 100.17020 78.32411 21.39480 1.000 18.64384 221 ALA N N 1
ATOM 8348 C CA . ALA B 1 221 ? 99.28233 77.28618 20.87307 1.000 17.89639 221 ALA N CA 1
ATOM 8349 C C . ALA B 1 221 ? 98.05624 77.88541 20.17985 1.000 16.63571 221 ALA N C 1
ATOM 8350 O O . ALA B 1 221 ? 97.64098 77.41633 19.11544 1.000 16.60939 221 ALA N O 1
ATOM 8357 N N A LEU B 1 222 ? 97.43573 78.90826 20.78011 0.622 16.12775 222 LEU N N 1
ATOM 8358 N N B LEU B 1 222 ? 97.46881 78.91982 20.76486 0.378 16.55149 222 LEU N N 1
ATOM 8359 C CA A LEU B 1 222 ? 96.30363 79.56070 20.11877 0.622 15.71192 222 LEU N CA 1
ATOM 8360 C CA B LEU B 1 222 ? 96.32143 79.54820 20.12619 0.378 16.52254 222 LEU N CA 1
ATOM 8361 C C A LEU B 1 222 ? 96.73029 80.15265 18.78343 0.622 15.77771 222 LEU N C 1
ATOM 8362 C C B LEU B 1 222 ? 96.71204 80.18643 18.80369 0.378 16.26724 222 LEU N C 1
ATOM 8363 O O A LEU B 1 222 ? 96.04543 79.99045 17.76694 0.622 15.56190 222 LEU N O 1
ATOM 8364 O O B LEU B 1 222 ? 95.97939 80.08624 17.81225 0.378 16.22777 222 LEU N O 1
ATOM 8395 N N . LYS B 1 223 ? 97.85645 80.86707 18.78123 1.000 15.89089 223 LYS N N 1
ATOM 8396 C CA A LYS B 1 223 ? 98.35745 81.48065 17.55777 0.537 16.28040 223 LYS N CA 1
ATOM 8397 C CA B LYS B 1 223 ? 98.34899 81.48086 17.55604 0.463 16.44358 223 LYS N CA 1
ATOM 8398 C C . LYS B 1 223 ? 98.59573 80.43060 16.47973 1.000 16.44621 223 LYS N C 1
ATOM 8399 O O . LYS B 1 223 ? 98.18638 80.60047 15.32569 1.000 16.60939 223 LYS N O 1
ATOM 8436 N N . ALA B 1 224 ? 99.23894 79.32308 16.84648 1.000 15.83035 224 ALA N N 1
ATOM 8437 C CA . ALA B 1 224 ? 99.49048 78.26285 15.88119 1.000 15.78035 224 ALA N CA 1
ATOM 8438 C C . ALA B 1 224 ? 98.18653 77.68959 15.35719 1.000 15.53295 224 ALA N C 1
ATOM 8439 O O . ALA B 1 224 ? 98.07606 77.37524 14.17148 1.000 15.54348 224 ALA N O 1
ATOM 8446 N N . ALA B 1 225 ? 97.18003 77.56651 16.21969 1.000 15.37503 225 ALA N N 1
ATOM 8447 C CA . ALA B 1 225 ? 95.90485 77.02087 15.77872 1.000 14.39334 225 ALA N CA 1
ATOM 8448 C C . ALA B 1 225 ? 95.19736 77.97685 14.83530 1.000 14.74075 225 ALA N C 1
ATOM 8449 O O . ALA B 1 225 ? 94.58905 77.54085 13.85318 1.000 14.78023 225 ALA N O 1
ATOM 8456 N N . ALA B 1 226 ? 95.29433 79.28504 15.08962 1.000 14.87760 226 ALA N N 1
ATOM 8457 C CA . ALA B 1 226 ? 94.74668 80.24825 14.14051 1.000 15.01710 226 ALA N CA 1
ATOM 8458 C C . ALA B 1 226 ? 95.45194 80.12496 12.79799 1.000 15.43030 226 ALA N C 1
ATOM 8459 O O . ALA B 1 226 ? 94.80628 80.06114 11.74330 1.000 15.10132 226 ALA N O 1
ATOM 8466 N N . GLU B 1 227 ? 96.78200 80.03424 12.82504 1.000 16.16723 227 GLU N N 1
ATOM 8467 C CA . GLU B 1 227 ? 97.53194 79.90937 11.58274 1.000 17.01734 227 GLU N CA 1
ATOM 8468 C C . GLU B 1 227 ? 97.14854 78.64850 10.82487 1.000 16.12249 227 GLU N C 1
ATOM 8469 O O . GLU B 1 227 ? 97.03624 78.68027 9.59883 1.000 16.45674 227 GLU N O 1
ATOM 8481 N N . ALA B 1 228 ? 96.91620 77.53435 11.52791 1.000 15.83298 228 ALA N N 1
ATOM 8482 C CA . ALA B 1 228 ? 96.49333 76.31321 10.84178 1.000 15.36977 228 ALA N CA 1
ATOM 8483 C C . ALA B 1 228 ? 95.13562 76.47930 10.16407 1.000 14.34597 228 ALA N C 1
ATOM 8484 O O . ALA B 1 228 ? 94.91060 75.91647 9.08516 1.000 14.57757 228 ALA N O 1
ATOM 8491 N N . HIS B 1 229 ? 94.22240 77.25221 10.76417 1.000 14.43282 229 HIS N N 1
ATOM 8492 C CA . HIS B 1 229 ? 92.93453 77.47814 10.11537 1.000 14.11699 229 HIS N CA 1
ATOM 8493 C C . HIS B 1 229 ? 93.08660 78.38679 8.90567 1.000 14.58810 229 HIS N C 1
ATOM 8494 O O . HIS B 1 229 ? 92.40856 78.18389 7.89330 1.000 14.93550 229 HIS N O 1
ATOM 8508 N N . HIS B 1 230 ? 93.96457 79.39285 8.98548 1.000 14.99604 230 HIS N N 1
ATOM 8509 C CA . HIS B 1 230 ? 94.22074 80.21832 7.81261 1.000 16.04880 230 HIS N CA 1
ATOM 8510 C C . HIS B 1 230 ? 94.73225 79.36047 6.66152 1.000 16.02248 230 HIS N C 1
ATOM 8511 O O . HIS B 1 230 ? 94.28051 79.49984 5.52135 1.000 16.60676 230 HIS N O 1
ATOM 8525 N N . LYS B 1 231 ? 95.68791 78.46842 6.93516 1.000 16.13039 231 LYS N N 1
ATOM 8526 C CA . LYS B 1 231 ? 96.17396 77.58095 5.88093 1.000 17.44370 231 LYS N CA 1
ATOM 8527 C C . LYS B 1 231 ? 95.05049 76.69702 5.34479 1.000 16.94364 231 LYS N C 1
ATOM 8528 O O . LYS B 1 231 ? 94.92782 76.50230 4.12965 1.000 17.64636 231 LYS N O 1
ATOM 8547 N N . ALA B 1 232 ? 94.21834 76.15411 6.23694 1.000 16.06986 232 ALA N N 1
ATOM 8548 C CA . ALA B 1 232 ? 93.14879 75.25732 5.80704 1.000 16.03300 232 ALA N CA 1
ATOM 8549 C C . ALA B 1 232 ? 92.15387 75.97789 4.90478 1.000 15.43294 232 ALA N C 1
ATOM 8550 O O . ALA B 1 232 ? 91.66753 75.40937 3.91989 1.000 15.98037 232 ALA N O 1
ATOM 8557 N N . ILE B 1 233 ? 91.84104 77.23402 5.21288 1.000 15.71718 233 ILE N N 1
ATOM 8558 C CA . ILE B 1 233 ? 90.94400 77.98325 4.33996 1.000 15.94615 233 ILE N CA 1
ATOM 8559 C C . ILE B 1 233 ? 91.53255 78.06546 2.93658 1.000 16.65940 233 ILE N C 1
ATOM 8560 O O . ILE B 1 233 ? 90.80600 78.00781 1.93599 1.000 17.05155 233 ILE N O 1
ATOM 8576 N N . GLY B 1 234 ? 92.86066 78.17762 2.84033 1.000 17.44107 234 GLY N N 1
ATOM 8577 C CA . GLY B 1 234 ? 93.48180 78.32722 1.53910 1.000 18.50698 234 GLY N CA 1
ATOM 8578 C C . GLY B 1 234 ? 93.31880 77.13103 0.62113 1.000 19.23602 234 GLY N C 1
ATOM 8579 O O . GLY B 1 234 ? 93.41399 77.28636 -0.60358 1.000 20.69672 234 GLY N O 1
ATOM 8583 N N . SER B 1 235 ? 93.07967 75.94094 1.17536 1.000 18.63332 235 SER N N 1
ATOM 8584 C CA . SER B 1 235 ? 93.04306 74.71856 0.38246 1.000 18.93335 235 SER N CA 1
ATOM 8585 C C . SER B 1 235 ? 91.63310 74.18240 0.15441 1.000 19.12548 235 SER N C 1
ATOM 8586 O O . SER B 1 235 ? 91.48085 73.06061 -0.33582 1.000 19.99400 235 SER N O 1
ATOM 8594 N N . ILE B 1 236 ? 90.59676 74.96761 0.45618 1.000 18.96757 236 ILE N N 1
ATOM 8595 C CA . ILE B 1 236 ? 89.23670 74.47296 0.30170 1.000 19.15970 236 ILE N CA 1
ATOM 8596 C C . ILE B 1 236 ? 88.89828 74.17790 -1.15819 1.000 19.91242 236 ILE N C 1
ATOM 8597 O O . ILE B 1 236 ? 89.37464 74.84751 -2.08108 1.000 20.32826 236 ILE N O 1
ATOM 8613 N N . ASP B 1 237 ? 88.02343 73.18848 -1.35786 1.000 20.78358 237 ASP N N 1
ATOM 8614 C CA . ASP B 1 237 ? 87.43946 72.91106 -2.66335 1.000 21.97056 237 ASP N CA 1
ATOM 8615 C C . ASP B 1 237 ? 86.16577 73.73763 -2.85268 1.000 22.52325 237 ASP N C 1
ATOM 8616 O O . ASP B 1 237 ? 85.84494 74.61857 -2.05238 1.000 21.80212 237 ASP N O 1
ATOM 8625 N N . ALA B 1 238 ? 85.42772 73.46197 -3.92894 1.000 23.39441 238 ALA N N 1
ATOM 8626 C CA . ALA B 1 238 ? 84.26502 74.27031 -4.26633 1.000 24.26294 238 ALA N CA 1
ATOM 8627 C C . ALA B 1 238 ? 83.12125 74.08157 -3.28452 1.000 24.25241 238 ALA N C 1
ATOM 8628 O O . ALA B 1 238 ? 82.17374 74.88002 -3.28933 1.000 25.56046 238 ALA N O 1
ATOM 8635 N N . THR B 1 239 ? 83.16599 73.03447 -2.46555 1.000 23.24966 239 THR N N 1
ATOM 8636 C CA . THR B 1 239 ? 82.15991 72.84620 -1.43211 1.000 22.72328 239 THR N CA 1
ATOM 8637 C C . THR B 1 239 ? 82.62588 73.36679 -0.08183 1.000 20.78621 239 THR N C 1
ATOM 8638 O O . THR B 1 239 ? 81.91209 73.20330 0.91334 1.000 20.89938 239 THR N O 1
ATOM 8649 N N . GLY B 1 240 ? 83.80404 73.98103 -0.02536 1.000 19.04916 240 GLY N N 1
ATOM 8650 C CA . GLY B 1 240 ? 84.33501 74.49845 1.21234 1.000 17.64110 240 GLY N CA 1
ATOM 8651 C C . GLY B 1 240 ? 85.15146 73.53071 2.04023 1.000 16.92259 240 GLY N C 1
ATOM 8652 O O . GLY B 1 240 ? 85.56037 73.89008 3.14545 1.000 17.98323 240 GLY N O 1
ATOM 8656 N N . VAL B 1 241 ? 85.43454 72.33413 1.54619 1.000 16.56992 241 VAL N N 1
ATOM 8657 C CA . VAL B 1 241 ? 86.15346 71.33058 2.32793 1.000 16.46990 241 VAL N CA 1
ATOM 8658 C C . VAL B 1 241 ? 87.66124 71.47505 2.11776 1.000 15.79614 241 VAL N C 1
ATOM 8659 O O . VAL B 1 241 ? 88.15515 71.36983 0.99107 1.000 16.35673 241 VAL N O 1
ATOM 8672 N N . THR B 1 242 ? 88.39697 71.64454 3.21820 1.000 14.99341 242 THR N N 1
ATOM 8673 C CA . THR B 1 242 ? 89.85028 71.77682 3.22197 1.000 15.13554 242 THR N CA 1
ATOM 8674 C C . THR B 1 242 ? 90.51111 70.44882 2.87210 1.000 15.64085 242 THR N C 1
ATOM 8675 O O . THR B 1 242 ? 89.87612 69.39208 2.87644 1.000 16.00142 242 THR N O 1
ATOM 8686 N N . SER B 1 243 ? 91.81306 70.50508 2.60262 1.000 16.11196 243 SER N N 1
ATOM 8687 C CA . SER B 1 243 ? 92.51629 69.28665 2.25106 1.000 16.28304 243 SER N CA 1
ATOM 8688 C C . SER B 1 243 ? 92.71722 68.39118 3.47571 1.000 16.14618 243 SER N C 1
ATOM 8689 O O . SER B 1 243 ? 92.66504 68.83035 4.62361 1.000 15.88036 243 SER N O 1
ATOM 8697 N N . ALA B 1 244 ? 92.97427 67.11019 3.20887 1.000 16.39621 244 ALA N N 1
ATOM 8698 C CA . ALA B 1 244 ? 93.17666 66.15076 4.28840 1.000 17.35948 244 ALA N CA 1
ATOM 8699 C C . ALA B 1 244 ? 94.36352 66.53805 5.15067 1.000 16.72520 244 ALA N C 1
ATOM 8700 O O . ALA B 1 244 ? 94.30537 66.42113 6.38124 1.000 17.33053 244 ALA N O 1
ATOM 8707 N N . ALA B 1 245 ? 95.43948 67.02230 4.51873 1.000 16.78573 245 ALA N N 1
ATOM 8708 C CA . ALA B 1 245 ? 96.63268 67.40863 5.26058 1.000 17.62267 245 ALA N CA 1
ATOM 8709 C C . ALA B 1 245 ? 96.36233 68.61825 6.13780 1.000 17.40159 245 ALA N C 1
ATOM 8710 O O . ALA B 1 245 ? 96.80027 68.66112 7.28915 1.000 18.10957 245 ALA N O 1
ATOM 8717 N N . ASP B 1 246 ? 95.65890 69.61988 5.61658 1.000 16.26988 246 ASP N N 1
ATOM 8718 C CA . ASP B 1 246 ? 95.41509 70.80658 6.42694 1.000 15.96458 246 ASP N CA 1
ATOM 8719 C C . ASP B 1 246 ? 94.42657 70.52569 7.54127 1.000 15.25134 246 ASP N C 1
ATOM 8720 O O . ASP B 1 246 ? 94.52449 71.12018 8.61676 1.000 15.14080 246 ASP N O 1
ATOM 8729 N N . TYR B 1 247 ? 93.47995 69.62528 7.29925 1.000 14.64863 247 TYR N N 1
ATOM 8730 C CA . TYR B 1 247 ? 92.58047 69.17230 8.35155 1.000 14.39333 247 TYR N CA 1
ATOM 8731 C C . TYR B 1 247 ? 93.35447 68.51512 9.48704 1.000 14.18805 247 TYR N C 1
ATOM 8732 O O . TYR B 1 247 ? 93.12221 68.81289 10.66290 1.000 14.39597 247 TYR N O 1
ATOM 8750 N N . ALA B 1 248 ? 94.30157 67.63459 9.15486 1.000 14.67495 248 ALA N N 1
ATOM 8751 C CA . ALA B 1 248 ? 95.10145 66.99382 10.19459 1.000 15.23028 248 ALA N CA 1
ATOM 8752 C C . ALA B 1 248 ? 95.87182 68.02459 11.01287 1.000 15.40925 248 ALA N C 1
ATOM 8753 O O . ALA B 1 248 ? 95.97616 67.90218 12.23855 1.000 15.84351 248 ALA N O 1
ATOM 8760 N N . ALA B 1 249 ? 96.42138 69.04637 10.35529 1.000 15.38556 249 ALA N N 1
ATOM 8761 C CA . ALA B 1 249 ? 97.16401 70.06483 11.08944 1.000 15.53558 249 ALA N CA 1
ATOM 8762 C C . ALA B 1 249 ? 96.24951 70.88766 11.99581 1.000 14.89076 249 ALA N C 1
ATOM 8763 O O . ALA B 1 249 ? 96.66329 71.29291 13.09064 1.000 14.97762 249 ALA N O 1
ATOM 8770 N N . VAL B 1 250 ? 95.00472 71.13110 11.57072 1.000 14.16173 250 VAL N N 1
ATOM 8771 C CA . VAL B 1 250 ? 94.02291 71.77157 12.44565 1.000 13.65377 250 VAL N CA 1
ATOM 8772 C C . VAL B 1 250 ? 93.76357 70.91016 13.67423 1.000 13.66957 250 VAL N C 1
ATOM 8773 O O . VAL B 1 250 ? 93.75285 71.41064 14.80386 1.000 14.03803 250 VAL N O 1
ATOM 8786 N N . ASN B 1 251 ? 93.52495 69.60610 13.47659 1.000 13.54324 251 ASN N N 1
ATOM 8787 C CA . ASN B 1 251 ? 93.23874 68.74641 14.62213 1.000 13.81695 251 ASN N CA 1
ATOM 8788 C C . ASN B 1 251 ? 94.40122 68.70358 15.59908 1.000 13.97750 251 ASN N C 1
ATOM 8789 O O . ASN B 1 251 ? 94.19475 68.74891 16.81860 1.000 13.92749 251 ASN N O 1
ATOM 8800 N N . ALA B 1 252 ? 95.62898 68.62480 15.08086 1.000 14.07225 252 ALA N N 1
ATOM 8801 C CA . ALA B 1 252 ? 96.79892 68.61587 15.94596 1.000 14.82759 252 ALA N CA 1
ATOM 8802 C C . ALA B 1 252 ? 96.87466 69.91851 16.71970 1.000 14.46177 252 ALA N C 1
ATOM 8803 O O . ALA B 1 252 ? 97.05062 69.92637 17.94338 1.000 14.47230 252 ALA N O 1
ATOM 8810 N N . ALA B 1 253 ? 96.68655 71.03911 16.02364 1.000 14.24858 253 ALA N N 1
ATOM 8811 C CA . ALA B 1 253 ? 96.80679 72.33152 16.69084 1.000 14.21437 253 ALA N CA 1
ATOM 8812 C C . ALA B 1 253 ? 95.72289 72.50990 17.74892 1.000 14.03014 253 ALA N C 1
ATOM 8813 O O . ALA B 1 253 ? 95.98231 73.04077 18.83335 1.000 14.21700 253 ALA N O 1
ATOM 8820 N N . LEU B 1 254 ? 94.49962 72.07217 17.46243 1.000 13.80380 254 LEU N N 1
ATOM 8821 C CA . LEU B 1 254 ? 93.44648 72.21252 18.46479 1.000 13.25635 254 LEU N CA 1
ATOM 8822 C C . LEU B 1 254 ? 93.67931 71.28649 19.65046 1.000 13.15898 254 LEU N C 1
ATOM 8823 O O . LEU B 1 254 ? 93.46386 71.67809 20.79625 1.000 13.65904 254 LEU N O 1
ATOM 8839 N N . GLY B 1 255 ? 94.16043 70.07729 19.41127 1.000 13.14318 255 GLY N N 1
ATOM 8840 C CA . GLY B 1 255 ? 94.52048 69.22422 20.52637 1.000 13.06160 255 GLY N CA 1
ATOM 8841 C C . GLY B 1 255 ? 95.52656 69.86713 21.45648 1.000 13.51165 255 GLY N C 1
ATOM 8842 O O . GLY B 1 255 ? 95.40409 69.75987 22.67921 1.000 13.40901 255 GLY N O 1
ATOM 8846 N N . ARG B 1 256 ? 96.52766 70.55236 20.89599 1.000 13.74853 256 ARG N N 1
ATOM 8847 C CA . ARG B 1 256 ? 97.50421 71.22720 21.74612 1.000 14.31438 256 ARG N CA 1
ATOM 8848 C C . ARG B 1 256 ? 96.85607 72.35967 22.53845 1.000 14.21963 256 ARG N C 1
ATOM 8849 O O . ARG B 1 256 ? 97.23774 72.61933 23.68112 1.000 14.99077 256 ARG N O 1
ATOM 8870 N N . VAL B 1 257 ? 95.89643 73.06861 21.94257 1.000 13.68536 257 VAL N N 1
ATOM 8871 C CA . VAL B 1 257 ? 95.15416 74.08519 22.68946 1.000 14.08540 257 VAL N CA 1
ATOM 8872 C C . VAL B 1 257 ? 94.41685 73.45792 23.86713 1.000 13.50902 257 VAL N C 1
ATOM 8873 O O . VAL B 1 257 ? 94.50002 73.94836 24.99557 1.000 13.69062 257 VAL N O 1
ATOM 8886 N N . ILE B 1 258 ? 93.69543 72.35704 23.62122 1.000 13.42217 258 ILE N N 1
ATOM 8887 C CA . ILE B 1 258 ? 92.95707 71.67097 24.68331 1.000 13.30373 258 ILE N CA 1
ATOM 8888 C C . ILE B 1 258 ? 93.90075 71.28289 25.81626 1.000 13.44585 258 ILE N C 1
ATOM 8889 O O . ILE B 1 258 ? 93.58061 71.45103 26.99843 1.000 13.38795 258 ILE N O 1
ATOM 8905 N N . ALA B 1 259 ? 95.07117 70.73472 25.47108 1.000 13.37216 259 ALA N N 1
ATOM 8906 C CA . ALA B 1 259 ? 96.00564 70.26055 26.48383 1.000 13.90117 259 ALA N CA 1
ATOM 8907 C C . ALA B 1 259 ? 96.74476 71.38934 27.20079 1.000 13.74853 259 ALA N C 1
ATOM 8908 O O . ALA B 1 259 ? 97.48392 71.11768 28.15506 1.000 14.36964 259 ALA N O 1
ATOM 8915 N N . SER B 1 260 ? 96.54203 72.64369 26.79810 1.000 13.67484 260 SER N N 1
ATOM 8916 C CA . SER B 1 260 ? 97.18799 73.79572 27.42233 1.000 14.16700 260 SER N CA 1
ATOM 8917 C C . SER B 1 260 ? 96.33556 74.42795 28.52661 1.000 13.99329 260 SER N C 1
ATOM 8918 O O . SER B 1 260 ? 96.73709 75.43597 29.11813 1.000 14.62494 260 SER N O 1
ATOM 8926 N N . VAL B 1 261 ? 95.17506 73.85761 28.82688 1.000 13.98013 261 VAL N N 1
ATOM 8927 C CA . VAL B 1 261 ? 94.37115 74.25364 29.98355 1.000 13.76695 261 VAL N CA 1
ATOM 8928 C C . VAL B 1 261 ? 94.05294 72.97961 30.75043 1.000 13.64851 261 VAL N C 1
ATOM 8929 O O . VAL B 1 261 ? 94.09449 71.88679 30.17941 1.000 13.59324 261 VAL N O 1
ATOM 8942 N N . PRO B 1 262 ? 93.74643 73.06669 32.03376 1.000 13.81695 262 PRO N N 1
ATOM 8943 C CA . PRO B 1 262 ? 93.43645 71.83877 32.77892 1.000 13.78537 262 PRO N CA 1
ATOM 8944 C C . PRO B 1 262 ? 92.09216 71.24286 32.37356 1.000 12.88526 262 PRO N C 1
ATOM 8945 O O . PRO B 1 262 ? 91.20919 71.91008 31.82233 1.000 12.70893 262 PRO N O 1
ATOM 8956 N N . LYS B 1 263 ? 91.93185 69.96196 32.71416 1.000 12.52469 263 LYS N N 1
ATOM 8957 C CA A LYS B 1 263 ? 90.69849 69.25097 32.39140 0.407 12.39573 263 LYS N CA 1
ATOM 8958 C CA B LYS B 1 263 ? 90.69946 69.24632 32.39886 0.593 12.59312 263 LYS N CA 1
ATOM 8959 C C . LYS B 1 263 ? 89.46097 70.00089 32.87387 1.000 12.21413 263 LYS N C 1
ATOM 8960 O O . LYS B 1 263 ? 88.46210 70.07082 32.15755 1.000 12.16939 263 LYS N O 1
ATOM 8997 N N . SER B 1 264 ? 89.50932 70.58364 34.07519 1.000 12.90105 264 SER N N 1
ATOM 8998 C CA . SER B 1 264 ? 88.32712 71.24717 34.62719 1.000 13.79853 264 SER N CA 1
ATOM 8999 C C . SER B 1 264 ? 87.87046 72.42415 33.76419 1.000 12.94843 264 SER N C 1
ATOM 9000 O O . SER B 1 264 ? 86.67216 72.69190 33.65501 1.000 13.34321 264 SER N O 1
ATOM 9008 N N . THR B 1 265 ? 88.81038 73.15368 33.16318 1.000 12.61155 265 THR N N 1
ATOM 9009 C CA . THR B 1 265 ? 88.45718 74.25989 32.27297 1.000 12.97738 265 THR N CA 1
ATOM 9010 C C . THR B 1 265 ? 87.72274 73.76681 31.03828 1.000 12.66418 265 THR N C 1
ATOM 9011 O O . THR B 1 265 ? 86.72951 74.37175 30.61979 1.000 12.40889 265 THR N O 1
ATOM 9022 N N . VAL B 1 266 ? 88.18197 72.65507 30.45570 1.000 12.08517 266 VAL N N 1
ATOM 9023 C CA . VAL B 1 266 ? 87.51573 72.07814 29.29243 1.000 12.02989 266 VAL N CA 1
ATOM 9024 C C . VAL B 1 266 ? 86.15309 71.50656 29.66346 1.000 11.87725 266 VAL N C 1
ATOM 9025 O O . VAL B 1 266 ? 85.17290 71.69373 28.93088 1.000 11.99305 266 VAL N O 1
ATOM 9038 N N . MET B 1 267 ? 86.06360 70.81749 30.80830 1.000 11.95357 267 MET N N 1
ATOM 9039 C CA . MET B 1 267 ? 84.78716 70.24533 31.22540 1.000 12.06675 267 MET N CA 1
ATOM 9040 C C . MET B 1 267 ? 83.78024 71.32760 31.58397 1.000 12.22729 267 MET N C 1
ATOM 9041 O O . MET B 1 267 ? 82.58309 71.13754 31.38049 1.000 12.14307 267 MET N O 1
ATOM 9055 N N . ASP B 1 268 ? 84.23321 72.48848 32.04887 1.000 12.29572 268 ASP N N 1
ATOM 9056 C CA . ASP B 1 268 ? 83.29373 73.58502 32.25293 1.000 11.96410 268 ASP N CA 1
ATOM 9057 C C . ASP B 1 268 ? 82.63908 74.00144 30.92922 1.000 11.55089 268 ASP N C 1
ATOM 9058 O O . ASP B 1 268 ? 81.44242 74.31567 30.88857 1.000 11.79829 268 ASP N O 1
ATOM 9067 N N . VAL B 1 269 ? 83.41790 74.05148 29.84119 1.000 11.52457 269 VAL N N 1
ATOM 9068 C CA . VAL B 1 269 ? 82.84245 74.32264 28.52384 1.000 11.38771 269 VAL N CA 1
ATOM 9069 C C . VAL B 1 269 ? 81.83802 73.24333 28.15305 1.000 11.18769 269 VAL N C 1
ATOM 9070 O O . VAL B 1 269 ? 80.71376 73.53501 27.73782 1.000 11.21928 269 VAL N O 1
ATOM 9083 N N . TYR B 1 270 ? 82.25933 71.98296 28.23210 1.000 11.31139 270 TYR N N 1
ATOM 9084 C CA . TYR B 1 270 ? 81.40975 70.88010 27.81066 1.000 11.50615 270 TYR N CA 1
ATOM 9085 C C . TYR B 1 270 ? 80.10122 70.87650 28.58684 1.000 10.85871 270 TYR N C 1
ATOM 9086 O O . TYR B 1 270 ? 79.02314 70.75784 28.00330 1.000 10.71658 270 TYR N O 1
ATOM 9104 N N . ASN B 1 271 ? 80.17646 71.00125 29.90604 1.000 11.54826 271 ASN N N 1
ATOM 9105 C CA . ASN B 1 271 ? 78.96977 70.95286 30.71789 1.000 11.46931 271 ASN N CA 1
ATOM 9106 C C . ASN B 1 271 ? 78.05144 72.13310 30.43538 1.000 10.97977 271 ASN N C 1
ATOM 9107 O O . ASN B 1 271 ? 76.83293 71.96777 30.37881 1.000 11.61669 271 ASN N O 1
ATOM 9118 N N . ALA B 1 272 ? 78.60619 73.31964 30.20147 1.000 10.95871 272 ALA N N 1
ATOM 9119 C CA . ALA B 1 272 ? 77.76340 74.45678 29.84588 1.000 11.55089 272 ALA N CA 1
ATOM 9120 C C . ALA B 1 272 ? 77.11106 74.24714 28.48357 1.000 11.14295 272 ALA N C 1
ATOM 9121 O O . ALA B 1 272 ? 75.92289 74.52390 28.31044 1.000 11.54563 272 ALA N O 1
ATOM 9128 N N . MET B 1 273 ? 77.85928 73.72762 27.51037 1.000 10.64816 273 MET N N 1
ATOM 9129 C CA . MET B 1 273 ? 77.28070 73.45077 26.20156 1.000 11.23506 273 MET N CA 1
ATOM 9130 C C . MET B 1 273 ? 76.22051 72.36222 26.28391 1.000 10.73764 273 MET N C 1
ATOM 9131 O O . MET B 1 273 ? 75.18902 72.45125 25.61263 1.000 10.82449 273 MET N O 1
ATOM 9145 N N . ALA B 1 274 ? 76.43612 71.33878 27.11531 1.000 11.14032 274 ALA N N 1
ATOM 9146 C CA . ALA B 1 274 ? 75.41996 70.30100 27.26807 1.000 11.22454 274 ALA N CA 1
ATOM 9147 C C . ALA B 1 274 ? 74.12693 70.88217 27.80931 1.000 11.42982 274 ALA N C 1
ATOM 9148 O O . ALA B 1 274 ? 73.03776 70.43101 27.44629 1.000 12.77736 274 ALA N O 1
ATOM 9155 N N . GLY B 1 275 ? 74.22637 71.92707 28.62414 1.000 11.82987 275 GLY N N 1
ATOM 9156 C CA . GLY B 1 275 ? 73.04486 72.55291 29.17008 1.000 12.57733 275 GLY N CA 1
ATOM 9157 C C . GLY B 1 275 ? 72.25167 73.39086 28.19420 1.000 12.12991 275 GLY N C 1
ATOM 9158 O O . GLY B 1 275 ? 71.07700 73.67697 28.47434 1.000 13.80905 275 GLY N O 1
ATOM 9162 N N . VAL B 1 276 ? 72.85834 73.80421 27.07352 1.000 10.99031 276 VAL N N 1
ATOM 9163 C CA . VAL B 1 276 ? 72.16137 74.60593 26.07031 1.000 11.54037 276 VAL N CA 1
ATOM 9164 C C . VAL B 1 276 ? 71.91633 73.87822 24.75803 1.000 11.68512 276 VAL N C 1
ATOM 9165 O O . VAL B 1 276 ? 71.24742 74.44871 23.88736 1.000 12.86683 276 VAL N O 1
ATOM 9178 N N . THR B 1 277 ? 72.35122 72.62462 24.60244 1.000 10.76659 277 THR N N 1
ATOM 9179 C CA . THR B 1 277 ? 72.24550 71.93184 23.32038 1.000 10.42971 277 THR N CA 1
ATOM 9180 C C . THR B 1 277 ? 71.13244 70.88594 23.39675 1.000 10.09546 277 THR N C 1
ATOM 9181 O O . THR B 1 277 ? 71.30119 69.81043 23.97532 1.000 10.56920 277 THR N O 1
ATOM 9192 N N . ASP B 1 278 ? 70.00663 71.17733 22.76368 1.000 10.11651 278 ASP N N 1
ATOM 9193 C CA . ASP B 1 278 ? 68.91639 70.21064 22.66488 1.000 10.34022 278 ASP N CA 1
ATOM 9194 C C . ASP B 1 278 ? 69.43181 68.90242 22.09121 1.000 10.51656 278 ASP N C 1
ATOM 9195 O O . ASP B 1 278 ? 70.21942 68.89435 21.14555 1.000 10.96135 278 ASP N O 1
ATOM 9204 N N . THR B 1 279 ? 68.94381 67.78512 22.62724 1.000 11.10874 279 THR N N 1
ATOM 9205 C CA . THR B 1 279 ? 69.45275 66.49534 22.15573 1.000 12.32467 279 THR N CA 1
ATOM 9206 C C . THR B 1 279 ? 69.02732 66.16220 20.71928 1.000 12.11938 279 THR N C 1
ATOM 9207 O O . THR B 1 279 ? 69.60210 65.25521 20.09884 1.000 12.75104 279 THR N O 1
ATOM 9218 N N . SER B 1 280 ? 68.07476 66.89737 20.15114 1.000 11.56405 280 SER N N 1
ATOM 9219 C CA . SER B 1 280 ? 67.76507 66.70923 18.74250 1.000 11.86936 280 SER N CA 1
ATOM 9220 C C . SER B 1 280 ? 68.77712 67.35433 17.80828 1.000 10.99030 280 SER N C 1
ATOM 9221 O O . SER B 1 280 ? 68.76383 67.04367 16.62028 1.000 11.01662 280 SER N O 1
ATOM 9229 N N . ILE B 1 281 ? 69.63599 68.24341 18.29275 1.000 10.58500 281 ILE N N 1
ATOM 9230 C CA . ILE B 1 281 ? 70.61881 68.88753 17.42063 1.000 10.23231 281 ILE N CA 1
ATOM 9231 C C . ILE B 1 281 ? 71.67314 67.88723 16.95615 1.000 10.30864 281 ILE N C 1
ATOM 9232 O O . ILE B 1 281 ? 71.88020 67.76258 15.73986 1.000 10.37707 281 ILE N O 1
ATOM 9248 N N . PRO B 1 282 ? 72.32492 67.12147 17.83872 1.000 10.64027 282 PRO N N 1
ATOM 9249 C CA . PRO B 1 282 ? 73.22574 66.08121 17.32228 1.000 11.98252 282 PRO N CA 1
ATOM 9250 C C . PRO B 1 282 ? 72.51057 65.10728 16.40562 1.000 10.99030 282 PRO N C 1
ATOM 9251 O O . PRO B 1 282 ? 73.07017 64.69890 15.38174 1.000 10.86397 282 PRO N O 1
ATOM 9262 N N . LEU B 1 283 ? 71.27178 64.73133 16.73127 1.000 11.10347 283 LEU N N 1
ATOM 9263 C CA . LEU B 1 283 ? 70.54072 63.80628 15.86402 1.000 11.18769 283 LEU N CA 1
ATOM 9264 C C . LEU B 1 283 ? 70.29529 64.41063 14.48696 1.000 10.95082 283 LEU N C 1
ATOM 9265 O O . LEU B 1 283 ? 70.43978 63.73186 13.46235 1.000 11.33508 283 LEU N O 1
ATOM 9281 N N . ASN B 1 284 ? 69.90977 65.68420 14.44355 1.000 10.53761 284 ASN N N 1
ATOM 9282 C CA . ASN B 1 284 ? 69.67962 66.32380 13.15772 1.000 10.59551 284 ASN N CA 1
ATOM 9283 C C . ASN B 1 284 ? 70.96217 66.33989 12.33086 1.000 10.97713 284 ASN N C 1
ATOM 9284 O O . ASN B 1 284 ? 70.94792 66.04053 11.13023 1.000 11.61405 284 ASN N O 1
ATOM 9295 N N . MET B 1 285 ? 72.09198 66.66440 12.96003 1.000 10.57446 285 MET N N 1
ATOM 9296 C CA . MET B 1 285 ? 73.36433 66.67195 12.23446 1.000 10.78238 285 MET N CA 1
ATOM 9297 C C . MET B 1 285 ? 73.74392 65.27425 11.74930 1.000 10.55604 285 MET N C 1
ATOM 9298 O O . MET B 1 285 ? 74.09895 65.08272 10.58184 1.000 10.94555 285 MET N O 1
ATOM 9312 N N . PHE B 1 286 ? 73.65357 64.28320 12.63758 1.000 10.33496 286 PHE N N 1
ATOM 9313 C CA . PHE B 1 286 ? 73.94601 62.89461 12.28473 1.000 10.86923 286 PHE N CA 1
ATOM 9314 C C . PHE B 1 286 ? 73.08613 62.43449 11.12061 1.000 11.52984 286 PHE N C 1
ATOM 9315 O O . PHE B 1 286 ? 73.56014 61.72486 10.23168 1.000 12.13780 286 PHE N O 1
ATOM 9332 N N . SER B 1 287 ? 71.82102 62.84207 11.09710 1.000 12.16676 287 SER N N 1
ATOM 9333 C CA . SER B 1 287 ? 70.89097 62.35730 10.08739 1.000 13.60114 287 SER N CA 1
ATOM 9334 C C . SER B 1 287 ? 71.22145 62.83480 8.69009 1.000 14.53282 287 SER N C 1
ATOM 9335 O O . SER B 1 287 ? 70.69304 62.27534 7.73096 1.000 15.90140 287 SER N O 1
ATOM 9343 N N . LYS B 1 288 ? 72.04202 63.86547 8.55562 1.000 13.41691 288 LYS N N 1
ATOM 9344 C CA . LYS B 1 288 ? 72.36989 64.42397 7.25821 1.000 13.82748 288 LYS N CA 1
ATOM 9345 C C . LYS B 1 288 ? 73.60894 63.80957 6.64068 1.000 14.13804 288 LYS N C 1
ATOM 9346 O O . LYS B 1 288 ? 73.95477 64.17180 5.51380 1.000 15.85403 288 LYS N O 1
ATOM 9365 N N . VAL B 1 289 ? 74.28296 62.89297 7.33068 1.000 13.01160 289 VAL N N 1
ATOM 9366 C CA . VAL B 1 289 ? 75.51477 62.30996 6.82776 1.000 13.50112 289 VAL N CA 1
ATOM 9367 C C . VAL B 1 289 ? 75.42389 60.78571 6.84936 1.000 13.71957 289 VAL N C 1
ATOM 9368 O O . VAL B 1 289 ? 74.48062 60.19763 7.36884 1.000 14.41439 289 VAL N O 1
ATOM 9381 N N . ASN B 1 290 ? 76.43629 60.14935 6.30037 1.000 13.48271 290 ASN N N 1
ATOM 9382 C CA . ASN B 1 290 ? 76.52687 58.69163 6.34388 1.000 13.80905 290 ASN N CA 1
ATOM 9383 C C . ASN B 1 290 ? 76.72821 58.24816 7.78752 1.000 12.89316 290 ASN N C 1
ATOM 9384 O O . ASN B 1 290 ? 77.67022 58.70581 8.44807 1.000 12.71946 290 ASN N O 1
ATOM 9395 N N . PRO B 1 291 ? 75.86020 57.38985 8.32266 1.000 12.53523 291 PRO N N 1
ATOM 9396 C CA . PRO B 1 291 ? 75.94854 57.05313 9.75357 1.000 12.32730 291 PRO N CA 1
ATOM 9397 C C . PRO B 1 291 ? 77.17888 56.24990 10.10797 1.000 12.07727 291 PRO N C 1
ATOM 9398 O O . PRO B 1 291 ? 77.64354 56.30458 11.25733 1.000 12.31414 291 PRO N O 1
ATOM 9409 N N . LEU B 1 292 ? 77.70013 55.47833 9.15629 1.000 12.12728 292 LEU N N 1
ATOM 9410 C CA . LEU B 1 292 ? 78.92400 54.72627 9.40904 1.000 12.15623 292 LEU N CA 1
ATOM 9411 C C . LEU B 1 292 ? 80.11557 55.66717 9.51573 1.000 12.37994 292 LEU N C 1
ATOM 9412 O O . LEU B 1 292 ? 80.97100 55.52212 10.40042 1.000 12.75893 292 LEU N O 1
ATOM 9428 N N . ASP B 1 293 ? 80.17449 56.64988 8.62782 1.000 13.09844 293 ASP N N 1
ATOM 9429 C CA . ASP B 1 293 ? 81.27086 57.60448 8.66598 1.000 13.95118 293 ASP N CA 1
ATOM 9430 C C . ASP B 1 293 ? 81.21461 58.46287 9.91898 1.000 12.31678 293 ASP N C 1
ATOM 9431 O O . ASP B 1 293 ? 82.25590 58.79668 10.48707 1.000 12.76420 293 ASP N O 1
ATOM 9440 N N . ALA B 1 294 ? 80.01431 58.82095 10.37364 1.000 12.76419 294 ALA N N 1
ATOM 9441 C CA . ALA B 1 294 ? 79.90620 59.57630 11.61713 1.000 12.46152 294 ALA N CA 1
ATOM 9442 C C . ALA B 1 294 ? 80.35108 58.74720 12.81516 1.000 11.85882 294 ALA N C 1
ATOM 9443 O O . ALA B 1 294 ? 81.07685 59.24306 13.67862 1.000 11.56932 294 ALA N O 1
ATOM 9450 N N . ASN B 1 295 ? 79.94456 57.48008 12.88607 1.000 11.88778 295 ASN N N 1
ATOM 9451 C CA . ASN B 1 295 ? 80.41945 56.63186 13.97959 1.000 12.22729 295 ASN N CA 1
ATOM 9452 C C . ASN B 1 295 ? 81.92126 56.35794 13.89789 1.000 12.19570 295 ASN N C 1
ATOM 9453 O O . ASN B 1 295 ? 82.58090 56.24286 14.93629 1.000 12.33783 295 ASN N O 1
ATOM 9464 N N . ALA B 1 296 ? 82.48588 56.24714 12.69462 1.000 11.87988 296 ALA N N 1
ATOM 9465 C CA . ALA B 1 296 ? 83.93223 56.08986 12.58381 1.000 12.21149 296 ALA N CA 1
ATOM 9466 C C . ALA B 1 296 ? 84.65030 57.31933 13.11971 1.000 11.71407 296 ALA N C 1
ATOM 9467 O O . ALA B 1 296 ? 85.66668 57.20775 13.81084 1.000 11.96147 296 ALA N O 1
ATOM 9474 N N . ALA B 1 297 ? 84.14063 58.50304 12.78924 1.000 11.28244 297 ALA N N 1
ATOM 9475 C CA . ALA B 1 297 ? 84.71772 59.74668 13.28361 1.000 11.61143 297 ALA N CA 1
ATOM 9476 C C . ALA B 1 297 ? 84.61943 59.83660 14.79690 1.000 11.76933 297 ALA N C 1
ATOM 9477 O O . ALA B 1 297 ? 85.58307 60.21711 15.46929 1.000 11.49299 297 ALA N O 1
ATOM 9484 N N . ALA B 1 298 ? 83.45338 59.49450 15.34966 1.000 11.02452 298 ALA N N 1
ATOM 9485 C CA . ALA B 1 298 ? 83.25536 59.60860 16.78872 1.000 11.51667 298 ALA N CA 1
ATOM 9486 C C . ALA B 1 298 ? 84.15205 58.63116 17.54324 1.000 11.06136 298 ALA N C 1
ATOM 9487 O O . ALA B 1 298 ? 84.78238 59.00794 18.53477 1.000 11.49035 298 ALA N O 1
ATOM 9494 N N . LYS B 1 299 ? 84.24390 57.37889 17.08467 1.000 10.96135 299 LYS N N 1
ATOM 9495 C CA . LYS B 1 299 ? 85.12536 56.42340 17.74614 1.000 10.79291 299 LYS N CA 1
ATOM 9496 C C . LYS B 1 299 ? 86.55900 56.92487 17.71260 1.000 11.65353 299 LYS N C 1
ATOM 9497 O O . LYS B 1 299 ? 87.27952 56.85963 18.71751 1.000 12.25097 299 LYS N O 1
ATOM 9516 N N . ALA B 1 300 ? 86.97540 57.47334 16.57280 1.000 11.57984 300 ALA N N 1
ATOM 9517 C CA . ALA B 1 300 ? 88.32026 58.02233 16.46982 1.000 12.02727 300 ALA N CA 1
ATOM 9518 C C . ALA B 1 300 ? 88.50551 59.21676 17.40492 1.000 11.79039 300 ALA N C 1
ATOM 9519 O O . ALA B 1 300 ? 89.57238 59.38469 17.99481 1.000 12.13517 300 ALA N O 1
ATOM 9526 N N . PHE B 1 301 ? 87.48010 60.05632 17.56087 1.000 11.35877 301 PHE N N 1
ATOM 9527 C CA . PHE B 1 301 ? 87.57767 61.18401 18.48177 1.000 11.80618 301 PHE N CA 1
ATOM 9528 C C . PHE B 1 301 ? 87.77759 60.71034 19.91624 1.000 10.97451 301 PHE N C 1
ATOM 9529 O O . PHE B 1 301 ? 88.61589 61.24807 20.64362 1.000 11.16138 301 PHE N O 1
ATOM 9546 N N . TYR B 1 302 ? 86.99993 59.71746 20.35185 1.000 11.40614 302 TYR N N 1
ATOM 9547 C CA . TYR B 1 302 ? 87.11445 59.26351 21.73473 1.000 11.82987 302 TYR N CA 1
ATOM 9548 C C . TYR B 1 302 ? 88.45391 58.57722 21.99010 1.000 12.61418 302 TYR N C 1
ATOM 9549 O O . TYR B 1 302 ? 88.94711 58.61481 23.11857 1.000 14.32753 302 TYR N O 1
ATOM 9567 N N . THR B 1 303 ? 89.09347 58.02723 20.95438 1.000 12.21677 303 THR N N 1
ATOM 9568 C CA . THR B 1 303 ? 90.46817 57.53329 21.08009 1.000 12.58523 303 THR N CA 1
ATOM 9569 C C . THR B 1 303 ? 91.46733 58.68978 21.14436 1.000 12.29835 303 THR N C 1
ATOM 9570 O O . THR B 1 303 ? 92.34935 58.71553 22.00689 1.000 13.04581 303 THR N O 1
ATOM 9581 N N . PHE B 1 304 ? 91.32492 59.67001 20.24848 1.000 11.84040 304 PHE N N 1
ATOM 9582 C CA . PHE B 1 304 ? 92.21295 60.83566 20.21742 1.000 12.36415 304 PHE N CA 1
ATOM 9583 C C . PHE B 1 304 ? 92.20419 61.58381 21.54208 1.000 12.34309 304 PHE N C 1
ATOM 9584 O O . PHE B 1 304 ? 93.26002 61.99196 22.05389 1.000 13.05896 304 PHE N O 1
ATOM 9601 N N . LYS B 1 305 ? 91.02255 61.77657 22.12378 1.000 12.16149 305 LYS N N 1
ATOM 9602 C CA A LYS B 1 305 ? 90.95821 62.58128 23.33523 0.537 12.07727 305 LYS N CA 1
ATOM 9603 C CA B LYS B 1 305 ? 90.95880 62.58061 23.33560 0.463 12.24045 305 LYS N CA 1
ATOM 9604 C C . LYS B 1 305 ? 91.72099 61.93229 24.47727 1.000 12.37731 305 LYS N C 1
ATOM 9605 O O . LYS B 1 305 ? 92.11727 62.62928 25.40958 1.000 12.84052 305 LYS N O 1
ATOM 9642 N N . ASP B 1 306 ? 91.92819 60.61636 24.43091 1.000 12.78262 306 ASP N N 1
ATOM 9643 C CA . ASP B 1 306 ? 92.73715 59.98135 25.46719 1.000 13.92486 306 ASP N CA 1
ATOM 9644 C C . ASP B 1 306 ? 94.19573 60.44118 25.39217 1.000 13.43269 306 ASP N C 1
ATOM 9645 O O . ASP B 1 306 ? 94.86262 60.58522 26.42694 1.000 13.51692 306 ASP N O 1
ATOM 9654 N N . VAL B 1 307 ? 94.70944 60.66867 24.17676 1.000 13.13004 307 VAL N N 1
ATOM 9655 C CA . VAL B 1 307 ? 96.06867 61.18023 24.01777 1.000 13.61429 307 VAL N CA 1
ATOM 9656 C C . VAL B 1 307 ? 96.14048 62.61803 24.50076 1.000 13.33795 307 VAL N C 1
ATOM 9657 O O . VAL B 1 307 ? 97.07146 63.01014 25.21604 1.000 13.73010 307 VAL N O 1
ATOM 9670 N N . VAL B 1 308 ? 95.14830 63.42539 24.13041 1.000 13.09845 308 VAL N N 1
ATOM 9671 C CA . VAL B 1 308 ? 95.08611 64.79852 24.62213 1.000 12.82999 308 VAL N CA 1
ATOM 9672 C C . VAL B 1 308 ? 95.00271 64.82246 26.13923 1.000 12.56680 308 VAL N C 1
ATOM 9673 O O . VAL B 1 308 ? 95.68752 65.61035 26.80181 1.000 12.99317 308 VAL N O 1
ATOM 9686 N N . GLN B 1 309 ? 94.15933 63.96321 26.70803 1.000 12.65892 309 GLN N N 1
ATOM 9687 C CA . GLN B 1 309 ? 93.98603 63.91895 28.15362 1.000 12.48785 309 GLN N CA 1
ATOM 9688 C C . GLN B 1 309 ? 95.29632 63.61368 28.86837 1.000 12.61681 309 GLN N C 1
ATOM 9689 O O . GLN B 1 309 ? 95.60361 64.22808 29.89718 1.000 12.88263 309 GLN N O 1
ATOM 9703 N N . ALA B 1 310 ? 96.09098 62.68161 28.33313 1.000 12.81947 310 ALA N N 1
ATOM 9704 C CA . ALA B 1 310 ? 97.37624 62.36754 28.95080 1.000 13.89854 310 ALA N CA 1
ATOM 9705 C C . ALA B 1 310 ? 98.31992 63.56131 28.89595 1.000 14.01697 310 ALA N C 1
ATOM 9706 O O . ALA B 1 310 ? 99.02394 63.85224 29.86591 1.000 14.38807 310 ALA N O 1
ATOM 9713 N N . ALA B 1 311 ? 98.36255 64.25420 27.76304 1.000 13.19583 311 ALA N N 1
ATOM 9714 C CA . ALA B 1 311 ? 99.23268 65.41765 27.64053 1.000 13.12214 311 ALA N CA 1
ATOM 9715 C C . ALA B 1 311 ? 98.79008 66.55067 28.55352 1.000 13.09318 311 ALA N C 1
ATOM 9716 O O . ALA B 1 311 ? 99.62962 67.28696 29.08476 1.000 14.02751 311 ALA N O 1
ATOM 9723 N N . GLN B 1 312 ? 97.48460 66.73619 28.69306 1.000 12.86684 312 GLN N N 1
ATOM 9724 C CA . GLN B 1 312 ? 96.90556 67.78262 29.50931 1.000 12.93000 312 GLN N CA 1
ATOM 9725 C C . GLN B 1 312 ? 97.20298 67.54051 30.97664 1.000 13.35374 312 GLN N C 1
ATOM 9726 O O . GLN B 1 312 ? 97.39108 68.53382 31.69550 1.000 13.73273 312 GLN N O 1
ATOM 9741 N N . ASP C 1 1 ? 14.52663 79.21114 31.45944 1.000 22.63906 1 ASP O N 1
ATOM 9742 C CA . ASP C 1 1 ? 13.82887 79.80475 30.27894 1.000 21.83370 1 ASP O CA 1
ATOM 9743 C C . ASP C 1 1 ? 13.51341 78.65402 29.29118 1.000 21.57841 1 ASP O C 1
ATOM 9744 O O . ASP C 1 1 ? 13.76544 77.47648 29.58536 1.000 21.17836 1 ASP O O 1
ATOM 9755 N N . GLU C 1 2 ? 12.91596 78.99969 28.14648 1.000 21.94688 2 GLU O N 1
ATOM 9756 C CA . GLU C 1 2 ? 12.43204 77.98729 27.21237 1.000 23.02332 2 GLU O CA 1
ATOM 9757 C C . GLU C 1 2 ? 13.57628 77.14600 26.67894 1.000 20.65988 2 GLU O C 1
ATOM 9758 O O . GLU C 1 2 ? 13.47854 75.91640 26.61151 1.000 20.10982 2 GLU O O 1
ATOM 9770 N N . ILE C 1 3 ? 14.67613 77.78899 26.30267 1.000 19.23602 3 ILE O N 1
ATOM 9771 C CA . ILE C 1 3 ? 15.81016 77.04195 25.77757 1.000 17.58320 3 ILE O CA 1
ATOM 9772 C C . ILE C 1 3 ? 16.44257 76.18821 26.86982 1.000 16.85679 3 ILE O C 1
ATOM 9773 O O . ILE C 1 3 ? 16.85826 75.05601 26.60788 1.000 16.44622 3 ILE O O 1
ATOM 9789 N N . GLY C 1 4 ? 16.51466 76.70157 28.10719 1.000 17.07787 4 GLY O N 1
ATOM 9790 C CA . GLY C 1 4 ? 17.08588 75.91434 29.19236 1.000 17.31474 4 GLY O CA 1
ATOM 9791 C C . GLY C 1 4 ? 16.25207 74.68854 29.50261 1.000 17.40949 4 GLY O C 1
ATOM 9792 O O . GLY C 1 4 ? 16.78196 73.59727 29.72696 1.000 17.47002 4 GLY O O 1
ATOM 9796 N N . ASP C 1 5 ? 14.93135 74.84836 29.49421 1.000 18.08326 5 ASP O N 1
ATOM 9797 C CA . ASP C 1 5 ? 14.04827 73.71129 29.70443 1.000 18.80176 5 ASP O CA 1
ATOM 9798 C C . ASP C 1 5 ? 14.21256 72.69612 28.58125 1.000 18.22537 5 ASP O C 1
ATOM 9799 O O . ASP C 1 5 ? 14.24866 71.48461 28.82380 1.000 18.40960 5 ASP O O 1
ATOM 9808 N N . ALA C 1 6 ? 14.33243 73.17218 27.34197 1.000 17.48055 6 ALA O N 1
ATOM 9809 C CA . ALA C 1 6 ? 14.53200 72.25012 26.23349 1.000 17.14893 6 ALA O CA 1
ATOM 9810 C C . ALA C 1 6 ? 15.87787 71.55139 26.32692 1.000 16.68835 6 ALA O C 1
ATOM 9811 O O . ALA C 1 6 ? 16.00464 70.39760 25.90858 1.000 16.83047 6 ALA O O 1
ATOM 9818 N N . ALA C 1 7 ? 16.89844 72.24595 26.82484 1.000 16.37779 7 ALA O N 1
ATOM 9819 C CA . ALA C 1 7 ? 18.21122 71.63308 26.96331 1.000 16.60413 7 ALA O CA 1
ATOM 9820 C C . ALA C 1 7 ? 18.19296 70.49133 27.96483 1.000 16.43569 7 ALA O C 1
ATOM 9821 O O . ALA C 1 7 ? 18.92446 69.51673 27.78696 1.000 15.92774 7 ALA O O 1
ATOM 9828 N N . LYS C 1 8 ? 17.33856 70.55865 28.99013 1.000 17.51739 8 LYS O N 1
ATOM 9829 C CA . LYS C 1 8 ? 17.22303 69.42256 29.90189 1.000 18.54383 8 LYS O CA 1
ATOM 9830 C C . LYS C 1 8 ? 16.64456 68.20974 29.18234 1.000 17.95429 8 LYS O C 1
ATOM 9831 O O . LYS C 1 8 ? 17.12883 67.08465 29.35746 1.000 18.09378 8 LYS O O 1
ATOM 9850 N N . LYS C 1 9 ? 15.63457 68.42085 28.33937 1.000 17.70952 9 LYS O N 1
ATOM 9851 C CA . LYS C 1 9 ? 15.11223 67.31499 27.54885 1.000 18.23854 9 LYS O CA 1
ATOM 9852 C C . LYS C 1 9 ? 16.16107 66.80619 26.57737 1.000 17.26210 9 LYS O C 1
ATOM 9853 O O . LYS C 1 9 ? 16.27080 65.60015 26.34957 1.000 17.29106 9 LYS O O 1
ATOM 9872 N N . LEU C 1 10 ? 16.92507 67.71000 25.97111 1.000 16.15671 10 LEU O N 1
ATOM 9873 C CA . LEU C 1 10 ? 17.99538 67.26973 25.09023 1.000 15.59348 10 LEU O CA 1
ATOM 9874 C C . LEU C 1 10 ? 18.98501 66.39621 25.84174 1.000 15.04605 10 LEU O C 1
ATOM 9875 O O . LEU C 1 10 ? 19.47250 65.39967 25.30561 1.000 15.00657 10 LEU O O 1
ATOM 9891 N N . GLY C 1 11 ? 19.29487 66.75555 27.08557 1.000 15.38556 11 GLY O N 1
ATOM 9892 C CA . GLY C 1 11 ? 20.24340 65.97035 27.85311 1.000 15.24081 11 GLY O CA 1
ATOM 9893 C C . GLY C 1 11 ? 19.71809 64.58700 28.17740 1.000 16.10670 11 GLY O C 1
ATOM 9894 O O . GLY C 1 11 ? 20.46976 63.60704 28.14595 1.000 15.97247 11 GLY O O 1
ATOM 9898 N N . ASP C 1 12 ? 18.42154 64.48551 28.49323 1.000 16.78836 12 ASP O N 1
ATOM 9899 C CA . ASP C 1 12 ? 17.82210 63.17386 28.69540 1.000 17.21999 12 ASP O CA 1
ATOM 9900 C C . ASP C 1 12 ? 18.01554 62.31077 27.45597 1.000 17.43580 12 ASP O C 1
ATOM 9901 O O . ASP C 1 12 ? 18.24999 61.10180 27.55690 1.000 18.00693 12 ASP O O 1
ATOM 9910 N N . ALA C 1 13 ? 17.90735 62.91968 26.27354 1.000 16.73310 13 ALA O N 1
ATOM 9911 C CA . ALA C 1 13 ? 18.04281 62.18576 25.02285 1.000 17.01733 13 ALA O CA 1
ATOM 9912 C C . ALA C 1 13 ? 19.48992 61.88253 24.62935 1.000 16.56728 13 ALA O C 1
ATOM 9913 O O . ALA C 1 13 ? 19.72491 60.89796 23.91346 1.000 17.14893 13 ALA O O 1
ATOM 9920 N N . SER C 1 14 ? 20.46517 62.71183 25.04673 1.000 15.42504 14 SER O N 1
ATOM 9921 C CA . SER C 1 14 ? 21.78007 62.70173 24.42438 1.000 15.14869 14 SER O CA 1
ATOM 9922 C C . SER C 1 14 ? 22.93921 62.42173 25.35945 1.000 14.50914 14 SER O C 1
ATOM 9923 O O . SER C 1 14 ? 24.04595 62.18662 24.86732 1.000 14.33544 14 SER O O 1
ATOM 9931 N N . TYR C 1 15 ? 22.74412 62.44321 26.67426 1.000 14.61705 15 TYR O N 1
ATOM 9932 C CA . TYR C 1 15 ? 23.90139 62.27851 27.54325 1.000 15.00393 15 TYR O CA 1
ATOM 9933 C C . TYR C 1 15 ? 24.45797 60.86123 27.50177 1.000 14.95919 15 TYR O C 1
ATOM 9934 O O . TYR C 1 15 ? 25.66161 60.68111 27.67531 1.000 14.73022 15 TYR O O 1
ATOM 9952 N N . ALA C 1 16 ? 23.63086 59.85214 27.24363 1.000 15.34872 16 ALA O N 1
ATOM 9953 C CA . ALA C 1 16 ? 24.16729 58.50273 27.08509 1.000 15.55137 16 ALA O CA 1
ATOM 9954 C C . ALA C 1 16 ? 25.17477 58.45132 25.93849 1.000 15.26712 16 ALA O C 1
ATOM 9955 O O . ALA C 1 16 ? 26.26758 57.89041 26.07834 1.000 15.32503 16 ALA O O 1
ATOM 9962 N N . PHE C 1 17 ? 24.83801 59.07641 24.81137 1.000 14.77759 17 PHE O N 1
ATOM 9963 C CA . PHE C 1 17 ? 25.77358 59.22603 23.69853 1.000 14.46703 17 PHE O CA 1
ATOM 9964 C C . PHE C 1 17 ? 27.01435 59.99831 24.11786 1.000 13.46165 17 PHE O C 1
ATOM 9965 O O . PHE C 1 17 ? 28.13822 59.56403 23.85030 1.000 13.93538 17 PHE O O 1
ATOM 9982 N N . ALA C 1 18 ? 26.83919 61.12689 24.81240 1.000 13.02739 18 ALA O N 1
ATOM 9983 C CA . ALA C 1 18 ? 28.00697 61.89934 25.22907 1.000 12.89053 18 ALA O CA 1
ATOM 9984 C C . ALA C 1 18 ? 28.96980 61.07684 26.07953 1.000 13.27215 18 ALA O C 1
ATOM 9985 O O . ALA C 1 18 ? 30.18946 61.19950 25.92787 1.000 13.32479 18 ALA O O 1
ATOM 9992 N N . LYS C 1 19 ? 28.44857 60.24016 26.98722 1.000 13.47218 19 LYS O N 1
ATOM 9993 C CA . LYS C 1 19 ? 29.33104 59.42900 27.82792 1.000 15.17764 19 LYS O CA 1
ATOM 9994 C C . LYS C 1 19 ? 30.11327 58.41371 27.01215 1.000 15.22502 19 LYS O C 1
ATOM 9995 O O . LYS C 1 19 ? 31.21688 58.01812 27.40717 1.000 16.96469 19 LYS O O 1
ATOM 10014 N N A GLU C 1 20 ? 29.59063 57.99134 25.87013 0.546 14.80655 20 GLU O N 1
ATOM 10015 N N B GLU C 1 20 ? 29.56225 58.01308 25.86119 0.454 14.38281 20 GLU O N 1
ATOM 10016 C CA A GLU C 1 20 ? 30.30400 56.97786 25.11700 0.546 15.36187 20 GLU O CA 1
ATOM 10017 C CA B GLU C 1 20 ? 30.16036 56.99827 25.00007 0.454 14.31438 20 GLU O CA 1
ATOM 10018 C C A GLU C 1 20 ? 31.22293 57.52492 24.02962 0.546 13.58535 20 GLU O C 1
ATOM 10019 C C B GLU C 1 20 ? 31.26569 57.56138 24.11697 0.454 13.24057 20 GLU O C 1
ATOM 10020 O O A GLU C 1 20 ? 32.01227 56.75398 23.47993 0.546 13.10634 20 GLU O O 1
ATOM 10021 O O B GLU C 1 20 ? 32.24682 56.86691 23.82827 0.454 13.22740 20 GLU O O 1
ATOM 10044 N N . VAL C 1 21 ? 31.10714 58.80291 23.65432 1.000 12.84842 21 VAL O N 1
ATOM 10045 C CA . VAL C 1 21 ? 32.08794 59.39879 22.75169 1.000 11.76935 21 VAL O CA 1
ATOM 10046 C C . VAL C 1 21 ? 33.43889 59.43997 23.45055 1.000 11.65353 21 VAL O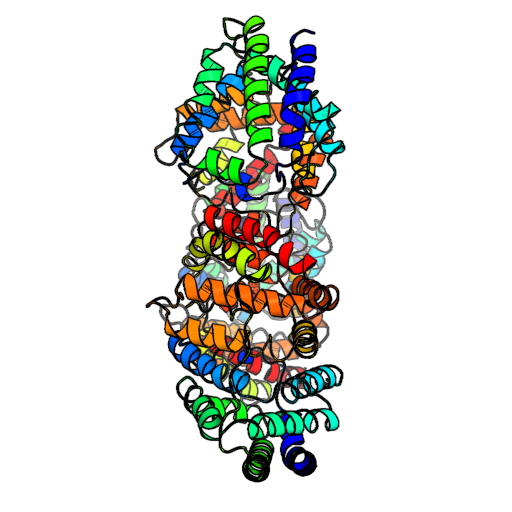 C 1
ATOM 10047 O O . VAL C 1 21 ? 33.53768 59.80065 24.62903 1.000 12.06674 21 VAL O O 1
ATOM 10061 N N . ASP C 1 22 ? 34.49644 59.10589 22.71421 1.000 11.30350 22 ASP O N 1
ATOM 10062 C CA . ASP C 1 22 ? 35.86445 59.19275 23.23313 1.000 11.28770 22 ASP O CA 1
ATOM 10063 C C . ASP C 1 22 ? 36.37808 60.58186 22.88331 1.000 10.54814 22 ASP O C 1
ATOM 10064 O O . ASP C 1 22 ? 36.93448 60.80976 21.80063 1.000 10.70079 22 ASP O O 1
ATOM 10073 N N . TRP C 1 23 ? 36.13953 61.53217 23.80136 1.000 10.50604 23 TRP O N 1
ATOM 10074 C CA . TRP C 1 23 ? 36.49038 62.92790 23.55955 1.000 10.39023 23 TRP O CA 1
ATOM 10075 C C . TRP C 1 23 ? 37.99834 63.15434 23.55797 1.000 10.63763 23 TRP O C 1
ATOM 10076 O O . TRP C 1 23 ? 38.44627 64.22196 23.12083 1.000 11.10347 23 TRP O O 1
ATOM 10097 N N . ASN C 1 24 ? 38.78363 62.17834 24.01947 1.000 10.66395 24 ASN O N 1
ATOM 10098 C CA . ASN C 1 24 ? 40.23082 62.27520 24.03367 1.000 10.53762 24 ASN O CA 1
ATOM 10099 C C . ASN C 1 24 ? 40.87315 61.77843 22.75524 1.000 10.52971 24 ASN O C 1
ATOM 10100 O O . ASN C 1 24 ? 42.09760 61.77632 22.67990 1.000 10.62973 24 ASN O O 1
ATOM 10111 N N . ASN C 1 25 ? 40.09169 61.38181 21.75589 1.000 10.29548 25 ASN O N 1
ATOM 10112 C CA . ASN C 1 25 ? 40.64604 60.91278 20.49493 1.000 10.24284 25 ASN O CA 1
ATOM 10113 C C . ASN C 1 25 ? 41.33356 62.08262 19.79956 1.000 10.20862 25 ASN O C 1
ATOM 10114 O O . ASN C 1 25 ? 40.76893 63.16694 19.66551 1.000 10.77449 25 ASN O O 1
ATOM 10125 N N . GLY C 1 26 ? 42.56929 61.87642 19.37326 1.000 10.45602 26 GLY O N 1
ATOM 10126 C CA . GLY C 1 26 ? 43.27152 62.89636 18.62085 1.000 9.97965 26 GLY O CA 1
ATOM 10127 C C . GLY C 1 26 ? 42.70504 63.18260 17.25071 1.000 10.13757 26 GLY O C 1
ATOM 10128 O O . GLY C 1 26 ? 43.07395 64.19596 16.65058 1.000 10.82976 26 GLY O O 1
ATOM 10132 N N . ILE C 1 27 ? 41.79410 62.35065 16.75493 1.000 10.35602 27 ILE O N 1
ATOM 10133 C CA . ILE C 1 27 ? 41.28418 62.57303 15.40950 1.000 10.90344 27 ILE O CA 1
ATOM 10134 C C . ILE C 1 27 ? 40.62545 63.93188 15.26259 1.000 10.12968 27 ILE O C 1
ATOM 10135 O O . ILE C 1 27 ? 40.60873 64.48615 14.15982 1.000 10.33759 27 ILE O O 1
ATOM 10151 N N . PHE C 1 28 ? 40.08179 64.49149 16.34994 1.000 9.92965 28 PHE O N 1
ATOM 10152 C CA . PHE C 1 28 ? 39.33942 65.74121 16.26404 1.000 10.19021 28 PHE O CA 1
ATOM 10153 C C . PHE C 1 28 ? 40.24098 66.94070 16.03965 1.000 10.49287 28 PHE O C 1
ATOM 10154 O O . PHE C 1 28 ? 39.73376 68.02687 15.74045 1.000 10.87976 28 PHE O O 1
ATOM 10171 N N . LEU C 1 29 ? 41.55988 66.76944 16.16544 1.000 9.64014 29 LEU O N 1
ATOM 10172 C CA . LEU C 1 29 ? 42.48849 67.80865 15.74244 1.000 9.96649 29 LEU O CA 1
ATOM 10173 C C . LEU C 1 29 ? 42.55967 67.90649 14.23009 1.000 9.56645 29 LEU O C 1
ATOM 10174 O O . LEU C 1 29 ? 42.94685 68.95214 13.70340 1.000 11.14821 29 LEU O O 1
ATOM 10190 N N . GLN C 1 30 ? 42.22992 66.82972 13.52634 1.000 9.97176 30 GLN O N 1
ATOM 10191 C CA . GLN C 1 30 ? 42.38218 66.75777 12.08428 1.000 10.52708 30 GLN O CA 1
ATOM 10192 C C . GLN C 1 30 ? 41.13264 67.24813 11.36878 1.000 11.27454 30 GLN O C 1
ATOM 10193 O O . GLN C 1 30 ? 40.03707 67.30183 11.92509 1.000 11.54300 30 GLN O O 1
ATOM 10207 N N . ALA C 1 31 ? 41.31955 67.61770 10.11129 1.000 11.25349 31 ALA O N 1
ATOM 10208 C CA . ALA C 1 31 ? 40.19119 67.94005 9.26140 1.000 12.33520 31 ALA O CA 1
ATOM 10209 C C . ALA C 1 31 ? 39.26709 66.72760 9.13137 1.000 12.48258 31 ALA O C 1
ATOM 10210 O O . ALA C 1 31 ? 39.71107 65.57315 9.21090 1.000 12.80630 31 ALA O O 1
ATOM 10217 N N . PRO C 1 32 ? 37.97282 66.96434 8.88086 1.000 12.46680 32 PRO O N 1
ATOM 10218 C CA . PRO C 1 32 ? 37.01172 65.85269 8.76273 1.000 12.83526 32 PRO O CA 1
ATOM 10219 C C . PRO C 1 32 ? 37.02602 65.22333 7.37289 1.000 12.66945 32 PRO O C 1
ATOM 10220 O O . PRO C 1 32 ? 36.03853 65.22492 6.63886 1.000 13.62482 32 PRO O O 1
ATOM 10231 N N . GLY C 1 33 ? 38.15702 64.65607 7.01692 1.000 13.28268 33 GLY O N 1
ATOM 10232 C CA . GLY C 1 33 ? 38.46025 64.22011 5.67126 1.000 13.67746 33 GLY O CA 1
ATOM 10233 C C . GLY C 1 33 ? 39.74390 64.86589 5.19344 1.000 14.23543 33 GLY O C 1
ATOM 10234 O O . GLY C 1 33 ? 40.49839 65.45259 5.96664 1.000 14.96446 33 GLY O O 1
ATOM 10238 N N . LYS C 1 34 ? 39.98947 64.77806 3.89510 1.000 15.07499 34 LYS O N 1
ATOM 10239 C CA . LYS C 1 34 ? 41.19143 65.39135 3.34651 1.000 15.52505 34 LYS O CA 1
ATOM 10240 C C . LYS C 1 34 ? 41.20486 66.88786 3.64552 1.000 14.22227 34 LYS O C 1
ATOM 10241 O O . LYS C 1 34 ? 40.18881 67.57174 3.49699 1.000 14.36439 34 LYS O O 1
ATOM 10260 N N . LEU C 1 35 ? 42.36295 67.40035 4.06856 1.000 13.63535 35 LEU O N 1
ATOM 10261 C CA . LEU C 1 35 ? 42.49270 68.81944 4.38564 1.000 13.31426 35 LEU O CA 1
ATOM 10262 C C . LEU C 1 35 ? 42.39062 69.65279 3.10706 1.000 13.17214 35 LEU O C 1
ATOM 10263 O O . LEU C 1 35 ? 43.10477 69.40909 2.12921 1.000 14.00644 35 LEU O O 1
ATOM 10279 N N . GLN C 1 36 ? 41.49140 70.63655 3.10785 1.000 12.44311 36 GLN O N 1
ATOM 10280 C CA . GLN C 1 36 ? 41.28395 71.53654 1.96904 1.000 12.99054 36 GLN O CA 1
ATOM 10281 C C . GLN C 1 36 ? 41.32602 72.95701 2.51836 1.000 12.45363 36 GLN O C 1
ATOM 10282 O O . GLN C 1 36 ? 40.27486 73.54610 2.81406 1.000 12.54049 36 GLN O O 1
ATOM 10296 N N . PRO C 1 37 ? 42.52630 73.52500 2.71604 1.000 11.99305 37 PRO O N 1
ATOM 10297 C CA . PRO C 1 37 ? 42.60905 74.73257 3.55993 1.000 11.69302 37 PRO O CA 1
ATOM 10298 C C . PRO C 1 37 ? 41.76470 75.88996 3.08274 1.000 11.66933 37 PRO O C 1
ATOM 10299 O O . PRO C 1 37 ? 41.11470 76.52750 3.90556 1.000 11.80619 37 PRO O O 1
ATOM 10310 N N . LEU C 1 38 ? 41.78606 76.21798 1.79351 1.000 11.58247 38 LEU O N 1
ATOM 10311 C CA . LEU C 1 38 ? 41.00561 77.36388 1.33270 1.000 12.00622 38 LEU O CA 1
ATOM 10312 C C . LEU C 1 38 ? 39.50813 77.09603 1.33729 1.000 12.45889 38 LEU O C 1
ATOM 10313 O O . LEU C 1 38 ? 38.72974 78.02710 1.56973 1.000 12.87473 38 LEU O O 1
ATOM 10329 N N . GLU C 1 39 ? 39.08760 75.84926 1.11075 1.000 12.77999 39 GLU O N 1
ATOM 10330 C CA . GLU C 1 39 ? 37.67404 75.52581 1.26920 1.000 13.15372 39 GLU O CA 1
ATOM 10331 C C . GLU C 1 39 ? 37.25408 75.55990 2.73364 1.000 12.49838 39 GLU O C 1
ATOM 10332 O O . GLU C 1 39 ? 36.15121 76.01934 3.05435 1.000 13.15371 39 GLU O O 1
ATOM 10344 N N . ALA C 1 40 ? 38.11702 75.08557 3.63114 1.000 11.38772 40 ALA O N 1
ATOM 10345 C CA . ALA C 1 40 ? 37.82997 75.18488 5.05519 1.000 11.65880 40 ALA O CA 1
ATOM 10346 C C . ALA C 1 40 ? 37.77737 76.64003 5.50372 1.000 11.17453 40 ALA O C 1
ATOM 10347 O O . ALA C 1 40 ? 36.96813 77.00122 6.36753 1.000 10.92187 40 ALA O O 1
ATOM 10354 N N . LEU C 1 41 ? 38.64947 77.48713 4.94383 1.000 10.09546 41 LEU O N 1
ATOM 10355 C CA . LEU C 1 41 ? 38.64148 78.90141 5.30364 1.000 10.34549 41 LEU O CA 1
ATOM 10356 C C . LEU C 1 41 ? 37.29490 79.53630 4.99445 1.000 10.66395 41 LEU O C 1
ATOM 10357 O O . LEU C 1 41 ? 36.86245 80.43558 5.71848 1.000 11.23770 41 LEU O O 1
ATOM 10373 N N . LYS C 1 42 ? 36.61607 79.08007 3.93622 1.000 10.92714 42 LYS O N 1
ATOM 10374 C CA . LYS C 1 42 ? 35.27152 79.57393 3.64340 1.000 12.00095 42 LYS O CA 1
ATOM 10375 C C . LYS C 1 42 ? 34.30681 79.24632 4.76964 1.000 11.92989 42 LYS O C 1
ATOM 10376 O O . LYS C 1 42 ? 33.43585 80.05435 5.11213 1.000 12.49837 42 LYS O O 1
ATOM 10395 N N . ALA C 1 43 ? 34.44301 78.05767 5.34785 1.000 11.75881 43 ALA O N 1
ATOM 10396 C CA . ALA C 1 43 ? 33.59643 77.67252 6.46979 1.000 11.40088 43 ALA O CA 1
ATOM 10397 C C . ALA C 1 43 ? 33.92214 78.48316 7.71547 1.000 11.44298 43 ALA O C 1
ATOM 10398 O O . ALA C 1 43 ? 33.02094 78.94250 8.42493 1.000 11.67986 43 ALA O O 1
ATOM 10405 N N . ILE C 1 44 ? 35.20690 78.61704 8.03159 1.000 10.81660 44 ILE O N 1
ATOM 10406 C CA . ILE C 1 44 ? 35.59924 79.47330 9.14373 1.000 11.36929 44 ILE O CA 1
ATOM 10407 C C . ILE C 1 44 ? 35.04787 80.88066 8.94561 1.000 11.02715 44 ILE O C 1
ATOM 10408 O O . ILE C 1 44 ? 34.57087 81.50839 9.89439 1.000 11.27981 44 ILE O O 1
ATOM 10424 N N . ASP C 1 45 ? 35.10675 81.40249 7.71653 1.000 11.29296 45 ASP O N 1
ATOM 10425 C CA . ASP C 1 45 ? 34.56386 82.73607 7.46191 1.000 11.45088 45 ASP O CA 1
ATOM 10426 C C . ASP C 1 45 ? 33.07937 82.81249 7.83312 1.000 11.40877 45 ASP O C 1
ATOM 10427 O O . ASP C 1 45 ? 32.63918 83.77716 8.46960 1.000 12.40889 45 ASP O O 1
ATOM 10436 N N . LYS C 1 46 ? 32.28541 81.80399 7.45569 1.000 11.45351 46 LYS O N 1
ATOM 10437 C CA . LYS C 1 46 ? 30.87311 81.82151 7.84047 1.000 12.27992 46 LYS O CA 1
ATOM 10438 C C . LYS C 1 46 ? 30.71128 81.78694 9.35751 1.000 11.71407 46 LYS O C 1
ATOM 10439 O O . LYS C 1 46 ? 29.81810 82.44899 9.90240 1.000 11.74566 46 LYS O O 1
ATOM 10458 N N . MET C 1 47 ? 31.59701 81.08255 10.06094 1.000 10.75081 47 MET O N 1
ATOM 10459 C CA A MET C 1 47 ? 31.54104 81.08484 11.51765 0.528 10.69816 47 MET O CA 1
ATOM 10460 C CA B MET C 1 47 ? 31.51944 81.09255 11.51428 0.472 11.49299 47 MET O CA 1
ATOM 10461 C C . MET C 1 47 ? 31.88063 82.45796 12.07266 1.000 11.19558 47 MET O C 1
ATOM 10462 O O . MET C 1 47 ? 31.25587 82.91511 13.03856 1.000 11.24560 47 MET O O 1
ATOM 10489 N N . ILE C 1 48 ? 32.89638 83.10746 11.49041 1.000 11.04820 48 ILE O N 1
ATOM 10490 C CA . ILE C 1 48 ? 33.30992 84.43689 11.92970 1.000 11.27191 48 ILE O CA 1
ATOM 10491 C C . ILE C 1 48 ? 32.18614 85.44285 11.74552 1.000 12.11149 48 ILE O C 1
ATOM 10492 O O . ILE C 1 48 ? 31.91100 86.24719 12.64224 1.000 12.57470 48 ILE O O 1
ATOM 10508 N N . VAL C 1 49 ? 31.51054 85.39958 10.59397 1.000 12.97211 49 VAL O N 1
ATOM 10509 C CA . VAL C 1 49 ? 30.35352 86.25840 10.34273 1.000 14.36702 49 VAL O CA 1
ATOM 10510 C C . VAL C 1 49 ? 29.28052 86.02472 11.39887 1.000 13.73273 49 VAL O C 1
ATOM 10511 O O . VAL C 1 49 ? 28.70958 86.96765 11.95207 1.000 14.14594 49 VAL O O 1
ATOM 10524 N N . MET C 1 50 ? 28.99333 84.76010 11.69433 1.000 12.97212 50 MET O N 1
ATOM 10525 C CA . MET C 1 50 ? 27.98177 84.43151 12.68992 1.000 12.95369 50 MET O CA 1
ATOM 10526 C C . MET C 1 50 ? 28.38398 84.89908 14.07987 1.000 12.61944 50 MET O C 1
ATOM 10527 O O . MET C 1 50 ? 27.56736 85.47401 14.80203 1.000 13.54323 50 MET O O 1
ATOM 10541 N N . GLY C 1 51 ? 29.63684 84.66217 14.47211 1.000 12.42994 51 GLY O N 1
ATOM 10542 C CA . GLY C 1 51 ? 30.08503 85.11096 15.77550 1.000 12.57733 51 GLY O CA 1
ATOM 10543 C C . GLY C 1 51 ? 30.02679 86.61707 15.90452 1.000 13.21162 51 GLY O C 1
ATOM 10544 O O . GLY C 1 51 ? 29.66202 87.14407 16.95504 1.000 14.21963 51 GLY O O 1
ATOM 10548 N N . ALA C 1 52 ? 30.38195 87.33158 14.83402 1.000 13.68010 52 ALA O N 1
ATOM 10549 C CA . ALA C 1 52 ? 30.30372 88.78528 14.86593 1.000 15.34608 52 ALA O CA 1
ATOM 10550 C C . ALA C 1 52 ? 28.86594 89.26997 14.99517 1.000 16.75678 52 ALA O C 1
ATOM 10551 O O . ALA C 1 52 ? 28.63131 90.35849 15.52786 1.000 19.44920 52 ALA O O 1
ATOM 10558 N N . ALA C 1 53 ? 27.89399 88.49869 14.51263 1.000 16.09091 53 ALA O N 1
ATOM 10559 C CA . ALA C 1 53 ? 26.50339 88.90464 14.61961 1.000 16.32252 53 ALA O CA 1
ATOM 10560 C C . ALA C 1 53 ? 25.87660 88.50972 15.94553 1.000 16.96470 53 ALA O C 1
ATOM 10561 O O . ALA C 1 53 ? 24.84411 89.06432 16.31864 1.000 18.34907 53 ALA O O 1
ATOM 10568 N N . ALA C 1 54 ? 26.45792 87.55382 16.65332 1.000 16.25145 54 ALA O N 1
ATOM 10569 C CA . ALA C 1 54 ? 25.83120 86.99982 17.84135 1.000 16.18829 54 ALA O CA 1
ATOM 10570 C C . ALA C 1 54 ? 25.85679 87.99952 18.99457 1.000 15.48294 54 ALA O C 1
ATOM 10571 O O . ALA C 1 54 ? 26.67056 88.92628 19.04136 1.000 16.43042 54 ALA O O 1
ATOM 10578 N N . ASP C 1 55 ? 24.94193 87.80270 19.92572 1.000 15.22502 55 ASP O N 1
ATOM 10579 C CA A ASP C 1 55 ? 24.87154 88.66672 21.08728 0.448 15.15132 55 ASP O CA 1
ATOM 10580 C CA B ASP C 1 55 ? 24.85705 88.65393 21.10392 0.552 15.39872 55 ASP O CA 1
ATOM 10581 C C . ASP C 1 55 ? 26.12173 88.49260 21.94184 1.000 14.68811 55 ASP O C 1
ATOM 10582 O O . ASP C 1 55 ? 26.39548 87.38162 22.41238 1.000 14.14858 55 ASP O O 1
ATOM 10599 N N . PRO C 1 56 ? 26.89828 89.55448 22.18489 1.000 14.30122 56 PRO O N 1
ATOM 10600 C CA . PRO C 1 56 ? 28.16496 89.36015 22.91677 1.000 13.96697 56 PRO O CA 1
ATOM 10601 C C . PRO C 1 56 ? 27.97884 88.81259 24.31476 1.000 13.92222 56 PRO O C 1
ATOM 10602 O O . PRO C 1 56 ? 28.83407 88.06295 24.78129 1.000 13.33269 56 PRO O O 1
ATOM 10613 N N . LYS C 1 57 ? 26.90599 89.17561 25.01843 1.000 14.25122 57 LYS O N 1
ATOM 10614 C CA . LYS C 1 57 ? 26.70351 88.64586 26.36619 1.000 14.68022 57 LYS O CA 1
ATOM 10615 C C . LYS C 1 57 ? 26.40186 87.14967 26.33653 1.000 14.04593 57 LYS O C 1
ATOM 10616 O O . LYS C 1 57 ? 26.81736 86.40724 27.23751 1.000 13.94065 57 LYS O O 1
ATOM 10635 N N . LEU C 1 58 ? 25.64732 86.69608 25.32943 1.000 14.40649 58 LEU O N 1
ATOM 10636 C CA . LEU C 1 58 ? 25.38842 85.26706 25.18576 1.000 14.40913 58 LEU O CA 1
ATOM 10637 C C . LEU C 1 58 ? 26.64300 84.50736 24.75804 1.000 14.15120 58 LEU O C 1
ATOM 10638 O O . LEU C 1 58 ? 26.85401 83.36825 25.19293 1.000 14.10383 58 LEU O O 1
ATOM 10654 N N . LEU C 1 59 ? 27.48744 85.09863 23.89604 1.000 13.62219 59 LEU O N 1
ATOM 10655 C CA . LEU C 1 59 ? 28.76825 84.44791 23.61210 1.000 13.29584 59 LEU O CA 1
ATOM 10656 C C . LEU C 1 59 ? 29.57828 84.28942 24.88808 1.000 12.49311 59 LEU O C 1
ATOM 10657 O O . LEU C 1 59 ? 30.15762 83.22750 25.14240 1.000 12.19834 59 LEU O O 1
ATOM 10673 N N A LYS C 1 60 ? 29.66581 85.36557 25.67087 0.378 11.97199 60 LYS O N 1
ATOM 10674 N N B LYS C 1 60 ? 29.64157 85.34137 25.70953 0.351 12.22202 60 LYS O N 1
ATOM 10675 N N C LYS C 1 60 ? 29.63438 85.33953 25.71000 0.271 12.34572 60 LYS O N 1
ATOM 10676 C CA A LYS C 1 60 ? 30.36811 85.32429 26.94488 0.378 12.02726 60 LYS O CA 1
ATOM 10677 C CA B LYS C 1 60 ? 30.44037 85.26132 26.92982 0.351 12.52206 60 LYS O CA 1
ATOM 10678 C CA C LYS C 1 60 ? 30.42413 85.27304 26.93629 0.271 12.66681 60 LYS O CA 1
ATOM 10679 C C A LYS C 1 60 ? 29.84727 84.17521 27.79376 0.378 11.45614 60 LYS O C 1
ATOM 10680 C C B LYS C 1 60 ? 29.86346 84.23192 27.90016 0.351 11.76671 60 LYS O C 1
ATOM 10681 C C C LYS C 1 60 ? 29.85798 84.24208 27.90608 0.271 11.93515 60 LYS O C 1
ATOM 10682 O O A LYS C 1 60 ? 30.60905 83.30395 28.23519 0.378 11.23769 60 LYS O O 1
ATOM 10683 O O B LYS C 1 60 ? 30.61787 83.52617 28.58311 0.351 11.81145 60 LYS O O 1
ATOM 10684 O O C LYS C 1 60 ? 30.61507 83.54520 28.59339 0.271 11.95357 60 LYS O O 1
ATOM 10739 N N . ALA C 1 61 ? 28.52943 84.14939 28.00074 1.000 11.92199 61 ALA O N 1
ATOM 10740 C CA . ALA C 1 61 ? 27.92059 83.12417 28.84046 1.000 11.95357 61 ALA O CA 1
ATOM 10741 C C . ALA C 1 61 ? 28.20250 81.72087 28.31536 1.000 11.95884 61 ALA O C 1
ATOM 10742 O O . ALA C 1 61 ? 28.40601 80.79021 29.09682 1.000 12.67734 61 ALA O O 1
ATOM 10749 N N . ALA C 1 62 ? 28.21420 81.53733 26.99865 1.000 11.80619 62 ALA O N 1
ATOM 10750 C CA . ALA C 1 62 ? 28.55300 80.22723 26.45070 1.000 12.15623 62 ALA O CA 1
ATOM 10751 C C . ALA C 1 62 ? 30.01378 79.86947 26.71810 1.000 11.83250 62 ALA O C 1
ATOM 10752 O O . ALA C 1 62 ? 30.32390 78.71326 27.03337 1.000 11.75618 62 ALA O O 1
ATOM 10759 N N . ALA C 1 63 ? 30.92331 80.84641 26.62624 1.000 11.80619 63 ALA O N 1
ATOM 10760 C CA . ALA C 1 63 ? 32.30784 80.58217 27.00522 1.000 11.07189 63 ALA O CA 1
ATOM 10761 C C . ALA C 1 63 ? 32.39404 80.17089 28.47156 1.000 11.38509 63 ALA O C 1
ATOM 10762 O O . ALA C 1 63 ? 33.05246 79.18301 28.81990 1.000 12.22202 63 ALA O O 1
ATOM 10769 N N . GLU C 1 64 ? 31.72216 80.91443 29.34561 1.000 12.02199 64 GLU O N 1
ATOM 10770 C CA . GLU C 1 64 ? 31.72432 80.57068 30.75796 1.000 12.22729 64 GLU O CA 1
ATOM 10771 C C . GLU C 1 64 ? 31.20227 79.15344 30.99647 1.000 12.26151 64 GLU O C 1
ATOM 10772 O O . GLU C 1 64 ? 31.74420 78.41655 31.83116 1.000 12.95106 64 GLU O O 1
ATOM 10784 N N . ALA C 1 65 ? 30.12865 78.76288 30.30373 1.000 12.11938 65 ALA O N 1
ATOM 10785 C CA . ALA C 1 65 ? 29.59096 77.41825 30.48414 1.000 12.16412 65 ALA O CA 1
ATOM 10786 C C . ALA C 1 65 ? 30.62082 76.35617 30.11803 1.000 11.68248 65 ALA O C 1
ATOM 10787 O O . ALA C 1 65 ? 30.67697 75.29059 30.74046 1.000 11.98779 65 ALA O O 1
ATOM 10794 N N . HIS C 1 66 ? 31.41343 76.60440 29.07642 1.000 11.35613 66 HIS O N 1
ATOM 10795 C CA . HIS C 1 66 ? 32.45286 75.64591 28.70410 1.000 10.71922 66 HIS O CA 1
ATOM 10796 C C . HIS C 1 66 ? 33.57091 75.59937 29.74064 1.000 10.59551 66 HIS O C 1
ATOM 10797 O O . HIS C 1 66 ? 34.08132 74.51674 30.06337 1.000 11.20348 66 HIS O O 1
ATOM 10811 N N . HIS C 1 67 ? 33.97456 76.75975 30.25615 1.000 10.76922 67 HIS O N 1
ATOM 10812 C CA . HIS C 1 67 ? 34.93739 76.77572 31.34426 1.000 10.65342 67 HIS O CA 1
ATOM 10813 C C . HIS C 1 67 ? 34.45205 75.91151 32.49816 1.000 11.01136 67 HIS O C 1
ATOM 10814 O O . HIS C 1 67 ? 35.20544 75.09585 33.04204 1.000 12.25887 67 HIS O O 1
ATOM 10828 N N . LYS C 1 68 ? 33.18909 76.07488 32.88853 1.000 12.17992 68 LYS O N 1
ATOM 10829 C CA . LYS C 1 68 ? 32.66931 75.27703 33.98959 1.000 13.18793 68 LYS O CA 1
ATOM 10830 C C . LYS C 1 68 ? 32.65487 73.79586 33.62365 1.000 12.91158 68 LYS O C 1
ATOM 10831 O O . LYS C 1 68 ? 33.01255 72.94944 34.44474 1.000 13.41427 68 LYS O O 1
ATOM 10850 N N . ALA C 1 69 ? 32.27762 73.46358 32.38539 1.000 11.95884 69 ALA O N 1
ATOM 10851 C CA . ALA C 1 69 ? 32.21734 72.06324 31.96985 1.000 12.02200 69 ALA O CA 1
ATOM 10852 C C . ALA C 1 69 ? 33.58937 71.39378 32.00643 1.000 12.30624 69 ALA O C 1
ATOM 10853 O O . ALA C 1 69 ? 33.70289 70.20858 32.34741 1.000 12.77735 69 ALA O O 1
ATOM 10860 N N . ILE C 1 70 ? 34.64421 72.13625 31.67341 1.000 11.89041 70 ILE O N 1
ATOM 10861 C CA . ILE C 1 70 ? 35.98946 71.57070 31.71605 1.000 12.14570 70 ILE O CA 1
ATOM 10862 C C . ILE C 1 70 ? 36.31406 71.09631 33.12402 1.000 13.11160 70 ILE O C 1
ATOM 10863 O O . ILE C 1 70 ? 36.99573 70.07994 33.31386 1.000 14.08277 70 ILE O O 1
ATOM 10879 N N . GLY C 1 71 ? 35.82908 71.82737 34.13111 1.000 13.25900 71 GLY O N 1
ATOM 10880 C CA . GLY C 1 71 ? 36.10870 71.48426 35.50737 1.000 14.84076 71 GLY O CA 1
ATOM 10881 C C . GLY C 1 71 ? 35.47699 70.19376 35.97829 1.000 15.53031 71 GLY O C 1
ATOM 10882 O O . GLY C 1 71 ? 35.96146 69.61171 36.95163 1.000 17.50159 71 GLY O O 1
ATOM 10886 N N . SER C 1 72 ? 34.40533 69.73306 35.33161 1.000 14.61968 72 SER O N 1
ATOM 10887 C CA . SER C 1 72 ? 33.69858 68.54557 35.79997 1.000 14.90129 72 SER O CA 1
ATOM 10888 C C . SER C 1 72 ? 33.97675 67.29810 34.96357 1.000 15.12500 72 SER O C 1
ATOM 10889 O O . SER C 1 72 ? 33.34401 66.26471 35.19343 1.000 15.39346 72 SER O O 1
ATOM 10897 N N A VAL C 1 73 ? 34.93450 67.35248 34.03376 0.656 14.35123 73 VAL O N 1
ATOM 10898 N N B VAL C 1 73 ? 34.91198 67.36037 34.02191 0.344 14.90129 73 VAL O N 1
ATOM 10899 C CA A VAL C 1 73 ? 35.28293 66.17829 33.23545 0.656 14.16699 73 VAL O CA 1
ATOM 10900 C CA B VAL C 1 73 ? 35.25140 66.16904 33.25482 0.344 15.04078 73 VAL O CA 1
ATOM 10901 C C A VAL C 1 73 ? 35.72518 65.02380 34.12829 0.656 14.82760 73 VAL O C 1
ATOM 10902 C C B VAL C 1 73 ? 35.60869 65.02988 34.20415 0.344 15.48557 73 VAL O C 1
ATOM 10903 O O A VAL C 1 73 ? 36.48818 65.20813 35.08073 0.656 15.14869 73 VAL O O 1
ATOM 10904 O O B VAL C 1 73 ? 36.13119 65.24293 35.30806 0.344 16.11986 73 VAL O O 1
ATOM 10929 N N . SER C 1 74 ? 35.28722 63.81003 33.80182 1.000 15.66981 74 SER O N 1
ATOM 10930 C CA . SER C 1 74 ? 35.70366 62.65037 34.56863 1.000 18.22800 74 SER O CA 1
ATOM 10931 C C . SER C 1 74 ? 35.64612 61.42774 33.68016 1.000 19.09127 74 SER O C 1
ATOM 10932 O O . SER C 1 74 ? 34.95711 61.41267 32.66087 1.000 19.81503 74 SER O O 1
ATOM 10941 N N . GLY C 1 75 ? 36.34801 60.38938 34.10608 1.000 19.28866 75 GLY O N 1
ATOM 10942 C CA . GLY C 1 75 ? 36.30828 59.12086 33.42830 1.000 19.35182 75 GLY O CA 1
ATOM 10943 C C . GLY C 1 75 ? 37.23288 59.08307 32.22733 1.000 19.19128 75 GLY O C 1
ATOM 10944 O O . GLY C 1 75 ? 37.81602 60.08530 31.79938 1.000 19.88347 75 GLY O O 1
ATOM 10948 N N . PRO C 1 76 ? 37.33929 57.90562 31.62199 1.000 18.72807 76 PRO O N 1
ATOM 10949 C CA . PRO C 1 76 ? 38.37394 57.70731 30.60657 1.000 18.49120 76 PRO O CA 1
ATOM 10950 C C . PRO C 1 76 ? 38.05863 58.37034 29.28446 1.000 16.80152 76 PRO O C 1
ATOM 10951 O O . PRO C 1 76 ? 38.97321 58.54593 28.47359 1.000 17.38580 76 PRO O O 1
ATOM 10962 N N . ASN C 1 77 ? 36.80532 58.73123 29.03073 1.000 15.22502 77 ASN O N 1
ATOM 10963 C CA . ASN C 1 77 ? 36.41124 59.33716 27.76871 1.000 14.63284 77 ASN O CA 1
ATOM 10964 C C . ASN C 1 77 ? 36.41171 60.85699 27.80543 1.000 13.33532 77 ASN O C 1
ATOM 10965 O O . ASN C 1 77 ? 36.17814 61.47622 26.76882 1.000 13.66693 77 ASN O O 1
ATOM 10976 N N . GLY C 1 78 ? 36.64940 61.47355 28.95688 1.000 12.91685 78 GLY O N 1
ATOM 10977 C CA . GLY C 1 78 ? 36.67525 62.92410 29.02141 1.000 12.88263 78 GLY O CA 1
ATOM 10978 C C . GLY C 1 78 ? 35.33402 63.61521 29.04290 1.000 12.77735 78 GLY O C 1
ATOM 10979 O O . GLY C 1 78 ? 35.27476 64.80862 28.73086 1.000 14.03277 78 GLY O O 1
ATOM 10983 N N . VAL C 1 79 ? 34.27087 62.94328 29.46463 1.000 12.86421 79 VAL O N 1
ATOM 10984 C CA . VAL C 1 79 ? 32.95474 63.57327 29.43843 1.000 12.85895 79 VAL O CA 1
ATOM 10985 C C . VAL C 1 79 ? 32.73993 64.46285 30.65371 1.000 12.21414 79 VAL O C 1
ATOM 10986 O O . VAL C 1 79 ? 33.03122 64.08309 31.78802 1.000 13.08002 79 VAL O O 1
ATOM 10999 N N . THR C 1 80 ? 32.19631 65.64870 30.40288 1.000 12.30887 80 THR O N 1
ATOM 11000 C CA . THR C 1 80 ? 31.73501 66.56367 31.43367 1.000 12.17466 80 THR O CA 1
ATOM 11001 C C . THR C 1 80 ? 30.50091 65.99052 32.12651 1.000 13.18266 80 THR O C 1
ATOM 11002 O O . THR C 1 80 ? 29.91235 65.00027 31.68622 1.000 13.85906 80 THR O O 1
ATOM 11013 N N . SER C 1 81 ? 30.10887 66.62552 33.22753 1.000 13.91433 81 SER O N 1
ATOM 11014 C CA . SER C 1 81 ? 28.95279 66.15854 33.97599 1.000 14.64073 81 SER O CA 1
ATOM 11015 C C . SER C 1 81 ? 27.65460 66.36718 33.18896 1.000 14.59336 81 SER O C 1
ATOM 11016 O O . SER C 1 81 ? 27.56752 67.18400 32.26450 1.000 14.33544 81 SER O O 1
ATOM 11024 N N . ARG C 1 82 ? 26.61807 65.63004 33.59936 1.000 14.70917 82 ARG O N 1
ATOM 11025 C CA . ARG C 1 82 ? 25.29811 65.79902 32.99349 1.000 15.26449 82 ARG O CA 1
ATOM 11026 C C . ARG C 1 82 ? 24.81394 67.24198 33.11215 1.000 14.89866 82 ARG O C 1
ATOM 11027 O O . ARG C 1 82 ? 24.30455 67.81495 32.14168 1.000 14.84603 82 ARG O O 1
ATOM 11048 N N . ALA C 1 83 ? 24.96029 67.84354 34.30051 1.000 14.74601 83 ALA O N 1
ATOM 11049 C CA . ALA C 1 83 ? 24.51084 69.21812 34.49634 1.000 15.70402 83 ALA O CA 1
ATOM 11050 C C . ALA C 1 83 ? 25.24316 70.16967 33.55928 1.000 15.10658 83 ALA O C 1
ATOM 11051 O O . ALA C 1 83 ? 24.63742 71.08195 32.98579 1.000 15.15395 83 ALA O O 1
ATOM 11058 N N . ASP C 1 84 ? 26.54680 69.97404 33.37994 1.000 14.27491 84 ASP O N 1
ATOM 11059 C CA . ASP C 1 84 ? 27.28758 70.89125 32.52592 1.000 14.46177 84 ASP O CA 1
ATOM 11060 C C . ASP C 1 84 ? 27.03846 70.64218 31.04861 1.000 13.84591 84 ASP O C 1
ATOM 11061 O O . ASP C 1 84 ? 27.10743 71.58435 30.25759 1.000 14.27227 84 ASP O O 1
ATOM 11070 N N . TRP C 1 85 ? 26.78943 69.39191 30.65555 1.000 13.68798 85 TRP O N 1
ATOM 11071 C CA . TRP C 1 85 ? 26.33860 69.10951 29.29384 1.000 13.45639 85 TRP O CA 1
ATOM 11072 C C . TRP C 1 85 ? 25.08821 69.92298 28.97092 1.000 13.24320 85 TRP O C 1
ATOM 11073 O O . TRP C 1 85 ? 25.01823 70.62081 27.94773 1.000 13.50113 85 TRP O O 1
ATOM 11094 N N . ASP C 1 86 ? 24.10396 69.88574 29.86861 1.000 13.38533 86 ASP O N 1
ATOM 11095 C CA . ASP C 1 86 ? 22.89062 70.66685 29.65653 1.000 14.37228 86 ASP O CA 1
ATOM 11096 C C . ASP C 1 86 ? 23.18250 72.16330 29.62573 1.000 14.37755 86 ASP O C 1
ATOM 11097 O O . ASP C 1 86 ? 22.59543 72.90066 28.81827 1.000 15.28818 86 ASP O O 1
ATOM 11106 N N A ASN C 1 87 ? 24.05905 72.63094 30.52360 0.677 14.06961 87 ASN O N 1
ATOM 11107 N N B ASN C 1 87 ? 24.03021 72.64065 30.54323 0.323 14.19594 87 ASN O N 1
ATOM 11108 C CA A ASN C 1 87 ? 24.35860 74.05698 30.63025 0.677 13.98013 87 ASN O CA 1
ATOM 11109 C CA B ASN C 1 87 ? 24.33892 74.06524 30.59339 0.323 14.11172 87 ASN O CA 1
ATOM 11110 C C A ASN C 1 87 ? 25.04458 74.56136 29.36834 0.677 13.71167 87 ASN O C 1
ATOM 11111 C C B ASN C 1 87 ? 24.97417 74.52179 29.29067 0.323 13.59061 87 ASN O C 1
ATOM 11112 O O A ASN C 1 87 ? 24.76455 75.67414 28.91035 0.677 13.47218 87 ASN O O 1
ATOM 11113 O O B ASN C 1 87 ? 24.61566 75.56830 28.74073 0.323 13.45375 87 ASN O O 1
ATOM 11134 N N . VAL C 1 88 ? 25.93244 73.74858 28.78732 1.000 12.90105 88 VAL O N 1
ATOM 11135 C CA . VAL C 1 88 ? 26.56869 74.09226 27.52176 1.000 12.49574 88 VAL O CA 1
ATOM 11136 C C . VAL C 1 88 ? 25.53362 74.12681 26.40382 1.000 12.69576 88 VAL O C 1
ATOM 11137 O O . VAL C 1 88 ? 25.49205 75.06995 25.60464 1.000 13.06423 88 VAL O O 1
ATOM 11151 N N . ASN C 1 89 ? 24.70327 73.08382 26.30449 1.000 12.85105 89 ASN O N 1
ATOM 11152 C CA . ASN C 1 89 ? 23.73927 73.04617 25.21186 1.000 13.23267 89 ASN O CA 1
ATOM 11153 C C . ASN C 1 89 ? 22.75866 74.21207 25.29206 1.000 13.50375 89 ASN O C 1
ATOM 11154 O O . ASN C 1 89 ? 22.42136 74.81293 24.26641 1.000 13.74062 89 ASN O O 1
ATOM 11165 N N . ALA C 1 90 ? 22.27958 74.54342 26.49148 1.000 13.59588 90 ALA O N 1
ATOM 11166 C CA . ALA C 1 90 ? 21.38486 75.68735 26.62495 1.000 14.18805 90 ALA O CA 1
ATOM 11167 C C . ALA C 1 90 ? 22.09005 76.96433 26.19483 1.000 13.86696 90 ALA O C 1
ATOM 11168 O O . ALA C 1 90 ? 21.52750 77.79534 25.47064 1.000 13.88275 90 ALA O O 1
ATOM 11175 N N . ALA C 1 91 ? 23.32811 77.14837 26.64577 1.000 13.53271 91 ALA O N 1
ATOM 11176 C CA . ALA C 1 91 ? 24.02271 78.38280 26.31103 1.000 13.33795 91 ALA O CA 1
ATOM 11177 C C . ALA C 1 91 ? 24.24871 78.48256 24.80872 1.000 13.15108 91 ALA O C 1
ATOM 11178 O O . ALA C 1 91 ? 24.14598 79.56724 24.22941 1.000 13.46954 91 ALA O O 1
ATOM 11185 N N . LEU C 1 92 ? 24.57716 77.36758 24.15766 1.000 12.19834 92 LEU O N 1
ATOM 11186 C CA . LEU C 1 92 ? 24.77005 77.41991 22.71494 1.000 12.52206 92 LEU O CA 1
ATOM 11187 C C . LEU C 1 92 ? 23.45371 77.66021 21.99096 1.000 13.31163 92 LEU O C 1
ATOM 11188 O O . LEU C 1 92 ? 23.41254 78.40079 21.00542 1.000 13.79589 92 LEU O O 1
ATOM 11204 N N . GLY C 1 93 ? 22.36616 77.05134 22.45715 1.000 12.82473 93 GLY O N 1
ATOM 11205 C CA . GLY C 1 93 ? 21.07593 77.33454 21.85346 1.000 13.52744 93 GLY O CA 1
ATOM 11206 C C . GLY C 1 93 ? 20.72994 78.81344 21.89100 1.000 14.18016 93 GLY O C 1
ATOM 11207 O O . GLY C 1 93 ? 20.18724 79.35727 20.92722 1.000 14.88550 93 GLY O O 1
ATOM 11211 N N . ARG C 1 94 ? 20.99866 79.47803 23.02010 1.000 14.64337 94 ARG O N 1
ATOM 11212 C CA . ARG C 1 94 ? 20.75103 80.91446 23.09808 1.000 14.50651 94 ARG O CA 1
ATOM 11213 C C . ARG C 1 94 ? 21.60858 81.68352 22.10381 1.000 14.23806 94 ARG O C 1
ATOM 11214 O O . ARG C 1 94 ? 21.13726 82.64916 21.50107 1.000 15.36187 94 ARG O O 1
ATOM 11235 N N . VAL C 1 95 ? 22.86468 81.27983 21.91622 1.000 13.97487 95 VAL O N 1
ATOM 11236 C CA . VAL C 1 95 ? 23.69642 81.92860 20.90659 1.000 13.63009 95 VAL O CA 1
ATOM 11237 C C . VAL C 1 95 ? 23.08873 81.74942 19.52110 1.000 14.17752 95 VAL O C 1
ATOM 11238 O O . VAL C 1 95 ? 22.99662 82.69947 18.73713 1.000 14.69864 95 VAL O O 1
ATOM 11251 N N . ILE C 1 96 ? 22.71604 80.51394 19.18052 1.000 14.14857 96 ILE O N 1
ATOM 11252 C CA . ILE C 1 96 ? 22.11858 80.24213 17.87581 1.000 14.35649 96 ILE O CA 1
ATOM 11253 C C . ILE C 1 96 ? 20.88609 81.12081 17.65694 1.000 14.83549 96 ILE O C 1
ATOM 11254 O O . ILE C 1 96 ? 20.68022 81.66375 16.56910 1.000 15.26976 96 ILE O O 1
ATOM 11270 N N . ALA C 1 97 ? 20.04039 81.26702 18.67859 1.000 15.09605 97 ALA O N 1
ATOM 11271 C CA . ALA C 1 97 ? 18.82307 82.05544 18.52442 1.000 15.33293 97 ALA O CA 1
ATOM 11272 C C . ALA C 1 97 ? 19.11301 83.53695 18.33716 1.000 15.68560 97 ALA O C 1
ATOM 11273 O O . ALA C 1 97 ? 18.23121 84.27146 17.87610 1.000 16.43831 97 ALA O O 1
ATOM 11280 N N . SER C 1 98 ? 20.32619 83.98854 18.65972 1.000 15.40661 98 SER O N 1
ATOM 11281 C CA . SER C 1 98 ? 20.65222 85.40539 18.56523 1.000 15.67243 98 SER O CA 1
ATOM 11282 C C . SER C 1 98 ? 21.10356 85.83153 17.17414 1.000 15.27502 98 SER O C 1
ATOM 11283 O O . SER C 1 98 ? 21.39211 87.01780 16.97418 1.000 15.78560 98 SER O O 1
ATOM 11291 N N . VAL C 1 99 ? 21.20370 84.90065 16.22928 1.000 15.10658 99 VAL O N 1
ATOM 11292 C CA . VAL C 1 99 ? 21.54386 85.24150 14.84979 1.000 15.66454 99 VAL O CA 1
ATOM 11293 C C . VAL C 1 99 ? 20.47986 84.67591 13.92104 1.000 16.05406 99 VAL O C 1
ATOM 11294 O O . VAL C 1 99 ? 19.78369 83.70069 14.25614 1.000 15.64086 99 VAL O O 1
ATOM 11307 N N . PRO C 1 100 ? 20.34595 85.25242 12.72751 1.000 16.51728 100 PRO O N 1
ATOM 11308 C CA . PRO C 1 100 ? 19.33786 84.74700 11.80072 1.000 16.94365 100 PRO O CA 1
ATOM 11309 C C . PRO C 1 100 ? 19.66034 83.35555 11.28427 1.000 16.56202 100 PRO O C 1
ATOM 11310 O O . PRO C 1 100 ? 20.81442 82.93793 11.17480 1.000 16.74888 100 PRO O O 1
ATOM 11321 N N . GLU C 1 101 ? 18.59298 82.66259 10.90762 1.000 17.08050 101 GLU O N 1
ATOM 11322 C CA . GLU C 1 101 ? 18.68741 81.29976 10.40402 1.000 17.16209 101 GLU O CA 1
ATOM 11323 C C . GLU C 1 101 ? 19.70169 81.16103 9.27415 1.000 16.58307 101 GLU O C 1
ATOM 11324 O O . GLU C 1 101 ? 20.45750 80.18820 9.24174 1.000 16.24883 101 GLU O O 1
ATOM 11336 N N . ASN C 1 102 ? 19.73591 82.10792 8.33097 1.000 16.84626 102 ASN O N 1
ATOM 11337 C CA . ASN C 1 102 ? 20.63035 81.95238 7.18245 1.000 17.64373 102 ASN O CA 1
ATOM 11338 C C . ASN C 1 102 ? 22.09827 81.90322 7.59591 1.000 16.57254 102 ASN O C 1
ATOM 11339 O O . ASN C 1 102 ? 22.90033 81.22541 6.94655 1.000 16.67782 102 ASN O O 1
ATOM 11350 N N . MET C 1 103 ? 22.47609 82.60059 8.66759 1.000 15.59612 103 MET O N 1
ATOM 11351 C CA . MET C 1 103 ? 23.87519 82.56643 9.08680 1.000 15.24081 103 MET O CA 1
ATOM 11352 C C . MET C 1 103 ? 24.24049 81.19517 9.62346 1.000 14.86181 103 MET O C 1
ATOM 11353 O O . MET C 1 103 ? 25.35773 80.71302 9.40630 1.000 14.88287 103 MET O O 1
ATOM 11367 N N . VAL C 1 104 ? 23.29651 80.55916 10.31629 1.000 14.55652 104 VAL O N 1
ATOM 11368 C CA . VAL C 1 104 ? 23.50800 79.22350 10.85765 1.000 14.52493 104 VAL O CA 1
ATOM 11369 C C . VAL C 1 104 ? 23.56018 78.19621 9.73528 1.000 14.53546 104 VAL O C 1
ATOM 11370 O O . VAL C 1 104 ? 24.44730 77.33430 9.70056 1.000 14.29332 104 VAL O O 1
ATOM 11383 N N . MET C 1 105 ? 22.62115 78.28637 8.79232 1.000 14.89339 105 MET O N 1
ATOM 11384 C CA . MET C 1 105 ? 22.64308 77.38623 7.64999 1.000 14.76444 105 MET O CA 1
ATOM 11385 C C . MET C 1 105 ? 23.87791 77.57239 6.78638 1.000 14.68811 105 MET O C 1
ATOM 11386 O O . MET C 1 105 ? 24.36336 76.59297 6.21276 1.000 15.18817 105 MET O O 1
ATOM 11400 N N . ASP C 1 106 ? 24.39816 78.80160 6.67824 1.000 14.84602 106 ASP O N 1
ATOM 11401 C CA . ASP C 1 106 ? 25.62021 79.01318 5.91141 1.000 14.95130 106 ASP O CA 1
ATOM 11402 C C . ASP C 1 106 ? 26.79366 78.26653 6.53488 1.000 13.91434 106 ASP O C 1
ATOM 11403 O O . ASP C 1 106 ? 27.64330 77.73231 5.81661 1.000 14.40649 106 ASP O O 1
ATOM 11412 N N . VAL C 1 107 ? 26.85505 78.20274 7.86697 1.000 13.56955 107 VAL O N 1
ATOM 11413 C CA . VAL C 1 107 ? 27.91385 77.42692 8.50758 1.000 13.33532 107 VAL O CA 1
ATOM 11414 C C . VAL C 1 107 ? 27.73747 75.94612 8.18775 1.000 13.62482 107 VAL O C 1
ATOM 11415 O O . VAL C 1 107 ? 28.67031 75.26246 7.75723 1.000 13.54587 107 VAL O O 1
ATOM 11428 N N . TYR C 1 108 ? 26.52153 75.43858 8.35753 1.000 13.73537 108 TYR O N 1
ATOM 11429 C CA . TYR C 1 108 ? 26.25135 74.03568 8.06855 1.000 14.17752 108 TYR O CA 1
ATOM 11430 C C . TYR C 1 108 ? 26.64161 73.68698 6.64374 1.000 13.76432 108 TYR O C 1
ATOM 11431 O O . TYR C 1 108 ? 27.30764 72.67584 6.40165 1.000 13.95118 108 TYR O O 1
ATOM 11449 N N . ASP C 1 109 ? 26.22268 74.50936 5.68370 1.000 14.40123 109 ASP O N 1
ATOM 11450 C CA . ASP C 1 109 ? 26.50404 74.20010 4.29222 1.000 14.95919 109 ASP O CA 1
ATOM 11451 C C . ASP C 1 109 ? 27.99824 74.21729 4.01962 1.000 14.29859 109 ASP O C 1
ATOM 11452 O O . ASP C 1 109 ? 28.51298 73.35538 3.29638 1.000 14.60652 109 ASP O O 1
ATOM 11461 N N A SER C 1 110 ? 28.71527 75.20086 4.57548 0.616 13.53271 110 SER O N 1
ATOM 11462 N N B SER C 1 110 ? 28.70966 75.20702 4.56240 0.384 14.05119 110 SER O N 1
ATOM 11463 C CA A SER C 1 110 ? 30.13657 75.31813 4.26200 0.616 13.06160 110 SER O CA 1
ATOM 11464 C CA B SER C 1 110 ? 30.13135 75.31727 4.25545 0.384 13.97750 110 SER O CA 1
ATOM 11465 C C A SER C 1 110 ? 30.97258 74.24942 4.95949 0.616 12.66418 110 SER O C 1
ATOM 11466 C C B SER C 1 110 ? 30.93615 74.20374 4.92348 0.384 13.33005 110 SER O C 1
ATOM 11467 O O A SER C 1 110 ? 31.99906 73.82407 4.42536 0.616 12.41152 110 SER O O 1
ATOM 11468 O O B SER C 1 110 ? 31.88297 73.67764 4.32713 0.384 13.44322 110 SER O O 1
ATOM 11483 N N . VAL C 1 111 ? 30.57701 73.82211 6.15423 1.000 12.52733 111 VAL O N 1
ATOM 11484 C CA . VAL C 1 111 ? 31.25541 72.69658 6.79413 1.000 12.98264 111 VAL O CA 1
ATOM 11485 C C . VAL C 1 111 ? 30.93629 71.39624 6.06772 1.000 13.00107 111 VAL O C 1
ATOM 11486 O O . VAL C 1 111 ? 31.81213 70.54403 5.87639 1.000 12.96949 111 VAL O O 1
ATOM 11500 N N A SER C 1 112 ? 29.67325 71.21326 5.67000 0.456 13.79853 112 SER O N 1
ATOM 11501 N N B SER C 1 112 ? 29.68997 71.22660 5.63075 0.544 13.89065 112 SER O N 1
ATOM 11502 C CA A SER C 1 112 ? 29.31200 70.03099 4.89874 0.456 14.75654 112 SER O CA 1
ATOM 11503 C CA B SER C 1 112 ? 29.34390 70.00532 4.92114 0.544 14.93814 112 SER O CA 1
ATOM 11504 C C A SER C 1 112 ? 30.26940 69.84396 3.73345 0.456 14.62494 112 SER O C 1
ATOM 11505 C C B SER C 1 112 ? 30.17770 69.83043 3.66026 0.544 14.40387 112 SER O C 1
ATOM 11506 O O A SER C 1 112 ? 30.77988 68.74100 3.51057 0.456 15.04078 112 SER O O 1
ATOM 11507 O O B SER C 1 112 ? 30.47962 68.69710 3.27155 0.544 14.43545 112 SER O O 1
ATOM 11522 N N . LYS C 1 113 ? 30.57623 70.93223 3.02104 1.000 14.53809 113 LYS O N 1
ATOM 11523 C CA . LYS C 1 113 ? 31.37308 70.83050 1.80416 1.000 15.94879 113 LYS O CA 1
ATOM 11524 C C . LYS C 1 113 ? 32.76395 70.26225 2.04787 1.000 15.95931 113 LYS O C 1
ATOM 11525 O O . LYS C 1 113 ? 33.34762 69.68596 1.12557 1.000 17.83321 113 LYS O O 1
ATOM 11545 N N . ILE C 1 114 ? 33.31492 70.41103 3.25784 1.000 14.18806 114 ILE O N 1
ATOM 11546 C CA . ILE C 1 114 ? 34.64636 69.89292 3.56275 1.000 13.75905 114 ILE O CA 1
ATOM 11547 C C . ILE C 1 114 ? 34.59779 68.58269 4.31777 1.000 13.24320 114 ILE O C 1
ATOM 11548 O O . ILE C 1 114 ? 35.65163 67.99324 4.58288 1.000 14.18016 114 ILE O O 1
ATOM 11564 N N . THR C 1 115 ? 33.41266 68.10042 4.66241 1.000 13.50376 115 THR O N 1
ATOM 11565 C CA . THR C 1 115 ? 33.29466 66.90716 5.48520 1.000 13.72221 115 THR O CA 1
ATOM 11566 C C . THR C 1 115 ? 33.11618 65.69494 4.58249 1.000 14.05382 115 THR O C 1
ATOM 11567 O O . THR C 1 115 ? 32.15698 65.62697 3.81389 1.000 14.93287 115 THR O O 1
ATOM 11578 N N . ASP C 1 116 ? 34.01575 64.72574 4.70165 1.000 13.83801 116 ASP O N 1
ATOM 11579 C CA . ASP C 1 116 ? 33.90321 63.50593 3.90880 1.000 14.15120 116 ASP O CA 1
ATOM 11580 C C . ASP C 1 116 ? 32.56662 62.84819 4.22797 1.000 14.70127 116 ASP O C 1
ATOM 11581 O O . ASP C 1 116 ? 32.18292 62.76718 5.40560 1.000 14.37755 116 ASP O O 1
ATOM 11590 N N . PRO C 1 117 ? 31.81922 62.40026 3.22170 1.000 15.71718 117 PRO O N 1
ATOM 11591 C CA . PRO C 1 117 ? 30.51219 61.78942 3.49304 1.000 16.45148 117 PRO O CA 1
ATOM 11592 C C . PRO C 1 117 ? 30.53835 60.60910 4.45513 1.000 15.73034 117 PRO O C 1
ATOM 11593 O O . PRO C 1 117 ? 29.48971 60.27494 5.02299 1.000 16.40936 117 PRO O O 1
ATOM 11604 N N . LYS C 1 118 ? 31.68346 59.95244 4.62877 1.000 14.41440 118 LYS O N 1
ATOM 11605 C CA . LYS C 1 118 ? 31.81413 58.78529 5.49186 1.000 14.89866 118 LYS O CA 1
ATOM 11606 C C . LYS C 1 118 ? 32.08181 59.14495 6.94971 1.000 13.82221 118 LYS O C 1
ATOM 11607 O O . LYS C 1 118 ? 32.08704 58.24985 7.79920 1.000 13.62746 118 LYS O O 1
ATOM 11626 N N . VAL C 1 119 ? 32.30058 60.42342 7.26155 1.000 13.07476 119 VAL O N 1
ATOM 11627 C CA . VAL C 1 119 ? 32.60213 60.82032 8.64070 1.000 12.91948 119 VAL O CA 1
ATOM 11628 C C . VAL C 1 119 ? 31.47625 60.45558 9.60691 1.000 13.17213 119 VAL O C 1
ATOM 11629 O O . VAL C 1 119 ? 31.75576 59.83441 10.64251 1.000 12.25888 119 VAL O O 1
ATOM 11642 N N . PRO C 1 120 ? 30.21976 60.79606 9.34455 1.000 13.66693 120 PRO O N 1
ATOM 11643 C CA . PRO C 1 120 ? 29.17868 60.44021 10.31834 1.000 13.48007 120 PRO O CA 1
ATOM 11644 C C . PRO C 1 120 ? 29.16543 58.95966 10.65163 1.000 13.56429 120 PRO O C 1
ATOM 11645 O O . PRO C 1 120 ? 29.11208 58.58258 11.83214 1.000 13.47218 120 PRO O O 1
ATOM 11656 N N . ALA C 1 121 ? 29.24270 58.10105 9.63619 1.000 13.25110 121 ALA O N 1
ATOM 11657 C CA . ALA C 1 121 ? 29.17313 56.67754 9.91290 1.000 13.66693 121 ALA O CA 1
ATOM 11658 C C . ALA C 1 121 ? 30.36959 56.21891 10.73014 1.000 13.30900 121 ALA O C 1
ATOM 11659 O O . ALA C 1 121 ? 30.22383 55.34458 11.58843 1.000 13.82222 121 ALA O O 1
ATOM 11666 N N . TYR C 1 122 ? 31.56452 56.76922 10.47137 1.000 13.06160 122 TYR O N 1
ATOM 11667 C CA . TYR C 1 122 ? 32.72601 56.37804 11.26678 1.000 12.85631 122 TYR O CA 1
ATOM 11668 C C . TYR C 1 122 ? 32.53688 56.79531 12.72368 1.000 12.44837 122 TYR O C 1
ATOM 11669 O O . TYR C 1 122 ? 32.74384 56.00130 13.64698 1.000 13.03001 122 TYR O O 1
ATOM 11687 N N . MET C 1 123 ? 32.09935 58.03351 12.95168 1.000 12.18255 123 MET O N 1
ATOM 11688 C CA . MET C 1 123 ? 31.83840 58.46781 14.32114 1.000 12.57733 123 MET O CA 1
ATOM 11689 C C . MET C 1 123 ? 30.80933 57.57786 15.00596 1.000 13.01422 123 MET O C 1
ATOM 11690 O O . MET C 1 123 ? 30.98544 57.18064 16.15969 1.000 13.68799 123 MET O O 1
ATOM 11704 N N . LYS C 1 124 ? 29.70615 57.29287 14.33237 1.000 13.38269 124 LYS O N 1
ATOM 11705 C CA . LYS C 1 124 ? 28.67838 56.48073 14.95880 1.000 13.93802 124 LYS O CA 1
ATOM 11706 C C . LYS C 1 124 ? 29.19538 55.08510 15.25832 1.000 14.34333 124 LYS O C 1
ATOM 11707 O O . LYS C 1 124 ? 28.77425 54.46496 16.24212 1.000 14.90919 124 LYS O O 1
ATOM 11726 N N . SER C 1 125 ? 30.11213 54.58184 14.42409 1.000 14.52230 125 SER O N 1
ATOM 11727 C CA . SER C 1 125 ? 30.62682 53.23217 14.60511 1.000 15.09342 125 SER O CA 1
ATOM 11728 C C . SER C 1 125 ? 31.39039 53.08753 15.90752 1.000 15.00657 125 SER O C 1
ATOM 11729 O O . SER C 1 125 ? 31.57443 51.96092 16.37438 1.000 15.87772 125 SER O O 1
ATOM 11737 N N . LEU C 1 126 ? 31.85389 54.18799 16.48940 1.000 14.03541 126 LEU O N 1
ATOM 11738 C CA . LEU C 1 126 ? 32.61470 54.13923 17.72631 1.000 14.44598 126 LEU O CA 1
ATOM 11739 C C . LEU C 1 126 ? 31.73425 54.16546 18.97157 1.000 14.96709 126 LEU O C 1
ATOM 11740 O O . LEU C 1 126 ? 32.25261 54.03897 20.08654 1.000 15.97510 126 LEU O O 1
ATOM 11756 N N . VAL C 1 127 ? 30.42200 54.31527 18.82294 1.000 15.94089 127 VAL O N 1
ATOM 11757 C CA . VAL C 1 127 ? 29.52928 54.47075 19.95997 1.000 16.50938 127 VAL O CA 1
ATOM 11758 C C . VAL C 1 127 ? 28.35155 53.51869 19.77993 1.000 17.75163 127 VAL O C 1
ATOM 11759 O O . VAL C 1 127 ? 28.19988 52.86037 18.75065 1.000 17.69373 127 VAL O O 1
ATOM 11772 N N . ASN C 1 128 ? 27.51739 53.44207 20.80591 1.000 18.25170 128 ASN O N 1
ATOM 11773 C CA . ASN C 1 128 ? 26.27992 52.69032 20.68900 1.000 19.57817 128 ASN O CA 1
ATOM 11774 C C . ASN C 1 128 ? 25.34655 53.38601 19.69936 1.000 19.08864 128 ASN O C 1
ATOM 11775 O O . ASN C 1 128 ? 24.96147 54.54432 19.89190 1.000 18.48857 128 ASN O O 1
ATOM 11786 N N . GLY C 1 129 ? 24.96298 52.67303 18.64465 1.000 19.37814 129 GLY O N 1
ATOM 11787 C CA . GLY C 1 129 ? 24.19941 53.31000 17.58539 1.000 19.62291 129 GLY O CA 1
ATOM 11788 C C . GLY C 1 129 ? 22.84946 53.82880 18.04460 1.000 19.79398 129 GLY O C 1
ATOM 11789 O O . GLY C 1 129 ? 22.42033 54.90881 17.62637 1.000 19.64923 129 GLY O O 1
ATOM 11793 N N . ALA C 1 130 ? 22.13982 53.04499 18.87154 1.000 19.85715 130 ALA O N 1
ATOM 11794 C CA . ALA C 1 130 ? 20.83565 53.47775 19.37448 1.000 20.11771 130 ALA O CA 1
ATOM 11795 C C . ALA C 1 130 ? 20.95323 54.76068 20.18781 1.000 19.62817 130 ALA O C 1
ATOM 11796 O O . ALA C 1 130 ? 20.09438 55.64335 20.09664 1.000 19.67292 130 ALA O O 1
ATOM 11803 N N . ASP C 1 131 ? 22.02530 54.90057 20.96260 1.000 19.02547 131 ASP O N 1
ATOM 11804 C CA . ASP C 1 131 ? 22.20917 56.12952 21.72646 1.000 18.78334 131 ASP O CA 1
ATOM 11805 C C . ASP C 1 131 ? 22.48833 57.31920 20.81859 1.000 17.06471 131 ASP O C 1
ATOM 11806 O O . ASP C 1 131 ? 22.02963 58.43321 21.09568 1.000 16.71993 131 ASP O O 1
ATOM 11815 N N . ALA C 1 132 ? 23.25488 57.11629 19.74909 1.000 16.64360 132 ALA O N 1
ATOM 11816 C CA . ALA C 1 132 ? 23.48352 58.21612 18.82856 1.000 15.84878 132 ALA O CA 1
ATOM 11817 C C . ALA C 1 132 ? 22.18310 58.61164 18.15073 1.000 15.85667 132 ALA O C 1
ATOM 11818 O O . ALA C 1 132 ? 21.90474 59.80020 17.98114 1.000 16.00669 132 ALA O O 1
ATOM 11825 N N . GLU C 1 133 ? 21.36636 57.62790 17.76109 1.000 16.49886 133 GLU O N 1
ATOM 11826 C CA . GLU C 1 133 ? 20.08716 57.94216 17.13050 1.000 17.95692 133 GLU O CA 1
ATOM 11827 C C . GLU C 1 133 ? 19.18977 58.71385 18.08590 1.000 17.24895 133 GLU O C 1
ATOM 11828 O O . GLU C 1 133 ? 18.52802 59.67663 17.68591 1.000 17.53319 133 GLU O O 1
ATOM 11840 N N . LYS C 1 134 ? 19.17414 58.31845 19.35987 1.000 17.21473 134 LYS O N 1
ATOM 11841 C CA . LYS C 1 134 ? 18.36602 59.01857 20.35108 1.000 17.65426 134 LYS O CA 1
ATOM 11842 C C . LYS C 1 134 ? 18.85903 60.44248 20.54753 1.000 16.49096 134 LYS O C 1
ATOM 11843 O O . LYS C 1 134 ? 18.05778 61.37130 20.68428 1.000 16.95417 134 LYS O O 1
ATOM 11862 N N . ALA C 1 135 ? 20.17920 60.62645 20.58138 1.000 15.46452 135 ALA O N 1
ATOM 11863 C CA . ALA C 1 135 ? 20.75351 61.96117 20.69007 1.000 15.20922 135 ALA O CA 1
ATOM 11864 C C . ALA C 1 135 ? 20.33770 62.84966 19.52820 1.000 15.30660 135 ALA O C 1
ATOM 11865 O O . ALA C 1 135 ? 19.99344 64.02045 19.73312 1.000 15.69613 135 ALA O O 1
ATOM 11872 N N . TYR C 1 136 ? 20.37314 62.31657 18.30397 1.000 15.41451 136 TYR O N 1
ATOM 11873 C CA . TYR C 1 136 ? 20.01611 63.12035 17.14574 1.000 15.52242 136 TYR O CA 1
ATOM 11874 C C . TYR C 1 136 ? 18.53798 63.46981 17.14974 1.000 16.27251 136 TYR O C 1
ATOM 11875 O O . TYR C 1 136 ? 18.17053 64.60224 16.82159 1.000 16.81994 136 TYR O O 1
ATOM 11893 N N . GLU C 1 137 ? 17.67275 62.52730 17.52250 1.000 16.57255 137 GLU O N 1
ATOM 11894 C CA . GLU C 1 137 ? 16.26884 62.88531 17.66646 1.000 17.85428 137 GLU O CA 1
ATOM 11895 C C . GLU C 1 137 ? 16.11045 63.97768 18.71514 1.000 17.35422 137 GLU O C 1
ATOM 11896 O O . GLU C 1 137 ? 15.29877 64.89182 18.55058 1.000 18.19906 137 GLU O O 1
ATOM 11908 N N . GLY C 1 138 ? 16.89707 63.91473 19.78849 1.000 16.60939 138 GLY O N 1
ATOM 11909 C CA . GLY C 1 138 ? 16.85761 64.97835 20.77180 1.000 16.04617 138 GLY O CA 1
ATOM 11910 C C . GLY C 1 138 ? 17.28157 66.31071 20.18984 1.000 16.20934 138 GLY O C 1
ATOM 11911 O O . GLY C 1 138 ? 16.65946 67.34066 20.45349 1.000 16.50938 138 GLY O O 1
ATOM 11915 N N . PHE C 1 139 ? 18.35898 66.30982 19.40204 1.000 16.19618 139 PHE O N 1
ATOM 11916 C CA . PHE C 1 139 ? 18.80056 67.52824 18.72636 1.000 15.89088 139 PHE O CA 1
ATOM 11917 C C . PHE C 1 139 ? 17.70121 68.11519 17.84377 1.000 16.36726 139 PHE O C 1
ATOM 11918 O O . PHE C 1 139 ? 17.48135 69.33178 17.84183 1.000 16.83047 139 PHE O O 1
ATOM 11935 N N . LEU C 1 140 ? 17.00075 67.27210 17.08552 1.000 16.29093 140 LEU O N 1
ATOM 11936 C CA . LEU C 1 140 ? 15.97124 67.78932 16.19571 1.000 17.39896 140 LEU O CA 1
ATOM 11937 C C . LEU C 1 140 ? 14.85153 68.46294 16.97849 1.000 17.55951 140 LEU O C 1
ATOM 11938 O O . LEU C 1 140 ? 14.31309 69.48232 16.53885 1.000 18.96493 140 LEU O O 1
ATOM 11954 N N . ALA C 1 141 ? 14.48576 67.91811 18.14278 1.000 17.69374 141 ALA O N 1
ATOM 11955 C CA . ALA C 1 141 ? 13.46092 68.56731 18.95858 1.000 18.52014 141 ALA O CA 1
ATOM 11956 C C . ALA C 1 141 ? 13.98314 69.87294 19.54799 1.000 17.51740 141 ALA O C 1
ATOM 11957 O O . ALA C 1 141 ? 13.25100 70.86605 19.63885 1.000 18.13326 141 ALA O O 1
ATOM 11964 N N . PHE C 1 142 ? 15.24802 69.87723 19.96988 1.000 16.79099 142 PHE O N 1
ATOM 11965 C CA . PHE C 1 142 ? 15.83776 71.05362 20.59613 1.000 16.00669 142 PHE O CA 1
ATOM 11966 C C . PHE C 1 142 ? 15.89745 72.21162 19.61899 1.000 16.13565 142 PHE O C 1
ATOM 11967 O O . PHE C 1 142 ? 15.55945 73.34437 19.97186 1.000 16.59887 142 PHE O O 1
ATOM 11984 N N . LYS C 1 143 ? 16.33584 71.94524 18.38078 1.000 16.70150 143 LYS O N 1
ATOM 11985 C CA . LYS C 1 143 ? 16.49199 73.01715 17.39973 1.000 17.00418 143 LYS O CA 1
ATOM 11986 C C . LYS C 1 143 ? 15.14867 73.65191 17.05223 1.000 17.48318 143 LYS O C 1
ATOM 11987 O O . LYS C 1 143 ? 15.10323 74.82139 16.65961 1.000 17.92534 143 LYS O O 1
ATOM 12006 N N . ASP C 1 144 ? 14.04354 72.91651 17.20837 1.000 18.44909 144 ASP O N 1
ATOM 12007 C CA . ASP C 1 144 ? 12.73422 73.52279 16.98951 1.000 19.72029 144 ASP O CA 1
ATOM 12008 C C . ASP C 1 144 ? 12.44732 74.57829 18.04963 1.000 19.80978 144 ASP O C 1
ATOM 12009 O O . ASP C 1 144 ? 11.84231 75.61970 17.75521 1.000 20.74673 144 ASP O O 1
ATOM 12018 N N . VAL C 1 145 ? 12.85168 74.31264 19.29681 1.000 19.72029 145 VAL O N 1
ATOM 12019 C CA . VAL C 1 145 ? 12.65609 75.29298 20.36013 1.000 19.80714 145 VAL O CA 1
ATOM 12020 C C . VAL C 1 145 ? 13.54256 76.50547 20.12109 1.000 19.81767 145 VAL O C 1
ATOM 12021 O O . VAL C 1 145 ? 13.10172 77.65162 20.25317 1.000 20.49406 145 VAL O O 1
ATOM 12034 N N . VAL C 1 146 ? 14.81031 76.26528 19.77908 1.000 19.08337 146 VAL O N 1
ATOM 12035 C CA . VAL C 1 146 ? 15.71823 77.35737 19.43495 1.000 18.88072 146 VAL O CA 1
ATOM 12036 C C . VAL C 1 146 ? 15.11096 78.22449 18.34118 1.000 19.56238 146 VAL O C 1
ATOM 12037 O O . VAL C 1 146 ? 15.09535 79.45777 18.44418 1.000 20.00717 146 VAL O O 1
ATOM 12050 N N . LYS C 1 147 ? 14.57734 77.58973 17.28698 1.000 20.01243 147 LYS O N 1
ATOM 12051 C CA . LYS C 1 147 ? 14.08594 78.35775 16.14733 1.000 21.13626 147 LYS O CA 1
ATOM 12052 C C . LYS C 1 147 ? 12.93775 79.27454 16.54589 1.000 22.22585 147 LYS O C 1
ATOM 12053 O O . LYS C 1 147 ? 12.81456 80.37959 16.01332 1.000 21.15468 147 LYS O O 1
ATOM 12072 N N . LYS C 1 148 ? 12.10730 78.85007 17.49535 1.000 23.59971 148 LYS O N 1
ATOM 12073 C CA . LYS C 1 148 ? 10.95462 79.65347 17.89769 1.000 26.03684 148 LYS O CA 1
ATOM 12074 C C . LYS C 1 148 ? 11.38537 81.00434 18.46489 1.000 25.67101 148 LYS O C 1
ATOM 12075 O O . LYS C 1 148 ? 10.66494 82.00098 18.31839 1.000 25.94998 148 LYS O O 1
ATOM 12094 N N . SER C 1 149 ? 12.57312 81.05706 19.07618 1.000 25.33939 149 SER O N 1
ATOM 12095 C CA . SER C 1 149 ? 13.14224 82.23499 19.72173 1.000 25.46308 149 SER O CA 1
ATOM 12096 C C . SER C 1 149 ? 14.09845 83.00591 18.82080 1.000 23.19176 149 SER O C 1
ATOM 12097 O O . SER C 1 149 ? 14.64609 84.02528 19.25513 1.000 23.96027 149 SER O O 1
ATOM 12105 N N . GLN C 1 150 ? 14.32938 82.54508 17.59042 1.000 20.81516 150 GLN O N 1
ATOM 12106 C CA . GLN C 1 150 ? 15.43111 83.05632 16.77880 1.000 19.22813 150 GLN O CA 1
ATOM 12107 C C . GLN C 1 150 ? 15.09234 84.39548 16.12998 1.000 19.66239 150 GLN O C 1
ATOM 12108 O O . GLN C 1 150 ? 13.99443 84.58750 15.59858 1.000 20.82305 150 GLN O O 1
ATOM 12122 N N . VAL C 1 151 ? 16.04014 85.33285 16.20858 1.000 19.45184 151 VAL O N 1
ATOM 12123 C CA . VAL C 1 151 ? 15.87340 86.63800 15.57583 1.000 20.23878 151 VAL O CA 1
ATOM 12124 C C . VAL C 1 151 ? 15.74664 86.49054 14.06535 1.000 21.26259 151 VAL O C 1
ATOM 12125 O O . VAL C 1 151 ? 16.20538 85.51620 13.46601 1.000 21.37049 151 VAL O O 1
ATOM 12138 N N . THR C 1 152 ? 15.14890 87.49400 13.43729 1.000 23.49969 152 THR O N 1
ATOM 12139 C CA . THR C 1 152 ? 14.99916 87.44616 11.99343 1.000 25.89209 152 THR O CA 1
ATOM 12140 C C . THR C 1 152 ? 15.97193 88.35695 11.26597 1.000 27.26066 152 THR O C 1
ATOM 12141 O O . THR C 1 152 ? 16.11452 88.22932 10.04784 1.000 28.20025 152 THR O O 1
ATOM 12152 N N . SER C 1 153 ? 16.65444 89.24822 11.97385 1.000 27.47385 153 SER O N 1
ATOM 12153 C CA . SER C 1 153 ? 17.64243 90.10964 11.35277 1.000 28.41607 153 SER O CA 1
ATOM 12154 C C . SER C 1 153 ? 18.85889 90.19639 12.25621 1.000 27.44753 153 SER O C 1
ATOM 12155 O O . SER C 1 153 ? 18.76733 90.05217 13.47842 1.000 27.50017 153 SER O O 1
ATOM 12163 N N . ALA C 1 154 ? 20.00436 90.42647 11.63972 1.000 27.07117 154 ALA O N 1
ATOM 12164 C CA . ALA C 1 154 ? 21.24392 90.44494 12.38971 1.000 27.62124 154 ALA O CA 1
ATOM 12165 C C . ALA C 1 154 ? 21.42745 91.78863 13.06919 1.000 28.52924 154 ALA O C 1
ATOM 12166 O O . ALA C 1 154 ? 21.09374 92.83606 12.51199 1.000 28.79243 154 ALA O O 1
ATOM 12173 N N . ALA C 1 155 ? 21.97739 91.75087 14.27413 1.000 29.34250 155 ALA O N 1
ATOM 12174 C CA . ALA C 1 155 ? 22.34008 92.97367 14.96121 1.000 30.35841 155 ALA O CA 1
ATOM 12175 C C . ALA C 1 155 ? 23.46033 93.67266 14.19588 1.000 30.74793 155 ALA O C 1
ATOM 12176 O O . ALA C 1 155 ? 24.16177 93.06790 13.37916 1.000 31.10323 155 ALA O O 1
ATOM 12183 N N . GLY C 1 156 ? 23.61714 94.96862 14.46368 1.000 30.99532 156 GLY O N 1
ATOM 12184 C CA . GLY C 1 156 ? 24.54582 95.80743 13.72751 1.000 31.05323 156 GLY O CA 1
ATOM 12185 C C . GLY C 1 156 ? 25.99066 95.57477 14.11442 1.000 30.72950 156 GLY O C 1
ATOM 12186 O O . GLY C 1 156 ? 26.31538 94.86436 15.07553 1.000 30.72950 156 GLY O O 1
ATOM 12190 N N . PRO C 1 157 ? 26.89154 96.19038 13.35120 1.000 30.39526 157 PRO O N 1
ATOM 12191 C CA . PRO C 1 157 ? 28.32940 95.97420 13.54504 1.000 29.91099 157 PRO O CA 1
ATOM 12192 C C . PRO C 1 157 ? 28.89530 96.72885 14.74631 1.000 29.16353 157 PRO O C 1
ATOM 12193 O O . PRO C 1 157 ? 28.24179 97.52752 15.42448 1.000 29.93467 157 PRO O O 1
ATO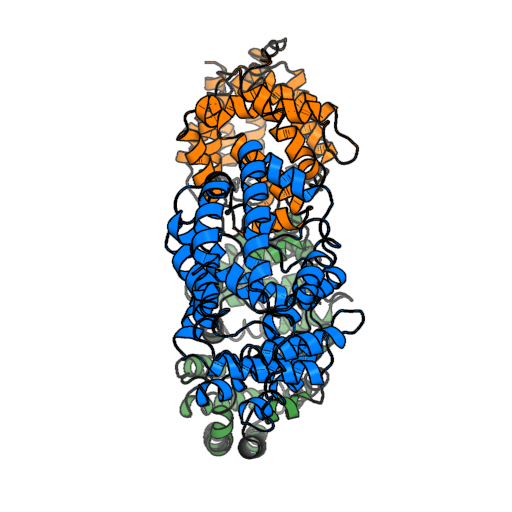M 12204 N N . ALA C 1 158 ? 30.17938 96.50502 14.95911 1.000 27.18435 158 ALA O N 1
ATOM 12205 C CA . ALA C 1 158 ? 30.83735 97.05281 16.12472 1.000 26.61849 158 ALA O CA 1
ATOM 12206 C C . ALA C 1 158 ? 31.29027 98.48659 15.89017 1.000 28.11866 158 ALA O C 1
ATOM 12207 O O . ALA C 1 158 ? 31.40073 98.95038 14.75598 1.000 28.07392 158 ALA O O 1
ATOM 12214 N N . THR C 1 159 ? 31.59495 99.17905 16.98652 1.000 29.00561 159 THR O N 1
ATOM 12215 C CA . THR C 1 159 ? 32.29767 100.45150 16.90877 1.000 29.71622 159 THR O CA 1
ATOM 12216 C C . THR C 1 159 ? 33.80809 100.21102 16.96804 1.000 29.73465 159 THR O C 1
ATOM 12217 O O . THR C 1 159 ? 34.29519 99.31400 17.67583 1.000 29.41356 159 THR O O 1
ATOM 12228 N N . VAL C 1 160 ? 34.55080 101.01735 16.20828 1.000 30.92426 160 VAL O N 1
ATOM 12229 C CA . VAL C 1 160 ? 35.98758 100.85110 16.06612 1.000 31.88228 160 VAL O CA 1
ATOM 12230 C C . VAL C 1 160 ? 36.69340 102.18094 16.28642 1.000 32.82976 160 VAL O C 1
ATOM 12231 O O . VAL C 1 160 ? 36.41185 103.15298 15.57930 1.000 33.01136 160 VAL O O 1
ATOM 12244 N N . PRO C 1 161 ? 37.62345 102.27793 17.23241 1.000 33.79830 161 PRO O N 1
ATOM 12245 C CA . PRO C 1 161 ? 38.46640 103.47242 17.28570 1.000 34.84315 161 PRO O CA 1
ATOM 12246 C C . PRO C 1 161 ? 39.28661 103.59161 16.00456 1.000 35.28268 161 PRO O C 1
ATOM 12247 O O . PRO C 1 161 ? 39.48339 102.63612 15.24855 1.000 36.28543 161 PRO O O 1
ATOM 12258 N N . SER C 1 162 ? 39.75277 104.79764 15.74646 1.000 34.51680 162 SER O N 1
ATOM 12259 C CA . SER C 1 162 ? 40.69772 105.02214 14.66976 1.000 33.31929 162 SER O CA 1
ATOM 12260 C C . SER C 1 162 ? 41.74133 105.94815 15.25203 1.000 30.59001 162 SER O C 1
ATOM 12261 O O . SER C 1 162 ? 41.38546 106.92873 15.91324 1.000 31.50065 162 SER O O 1
ATOM 12269 N N . GLY C 1 163 ? 43.01177 105.62974 15.03217 1.000 27.32910 163 GLY O N 1
ATOM 12270 C CA . GLY C 1 163 ? 44.06774 106.51599 15.46075 1.000 24.53402 163 GLY O CA 1
ATOM 12271 C C . GLY C 1 163 ? 44.33882 106.49736 16.94229 1.000 21.64947 163 GLY O C 1
ATOM 12272 O O . GLY C 1 163 ? 45.03850 107.39344 17.43701 1.000 22.61011 163 GLY O O 1
ATOM 12276 N N . ASP C 1 164 ? 43.81421 105.50467 17.66372 1.000 18.73071 164 ASP O N 1
ATOM 12277 C CA . ASP C 1 164 ? 44.21113 105.31415 19.04881 1.000 16.92522 164 ASP O CA 1
ATOM 12278 C C . ASP C 1 164 ? 45.64796 104.80556 19.10038 1.000 14.67496 164 ASP O C 1
ATOM 12279 O O . ASP C 1 164 ? 46.25110 104.48508 18.07656 1.000 15.09079 164 ASP O O 1
ATOM 12288 N N . LYS C 1 165 ? 46.21397 104.75532 20.30705 1.000 14.40123 165 LYS O N 1
ATOM 12289 C CA . LYS C 1 165 ? 47.61290 104.35753 20.42046 1.000 14.14594 165 LYS O CA 1
ATOM 12290 C C . LYS C 1 165 ? 47.84864 102.95017 19.89367 1.000 12.81157 165 LYS O C 1
ATOM 12291 O O . LYS C 1 165 ? 48.85669 102.70346 19.22747 1.000 12.47732 165 LYS O O 1
ATOM 12310 N N . ILE C 1 166 ? 46.94430 102.01522 20.18454 1.000 12.30888 166 ILE O N 1
ATOM 12311 C CA . ILE C 1 166 ? 47.11031 100.65926 19.68066 1.000 11.66144 166 ILE O CA 1
ATOM 12312 C C . ILE C 1 166 ? 47.04529 100.63558 18.15944 1.000 11.80355 166 ILE O C 1
ATOM 12313 O O . ILE C 1 166 ? 47.80408 99.91381 17.51652 1.000 11.67460 166 ILE O O 1
ATOM 12329 N N . GLY C 1 167 ? 46.11278 101.37182 17.55772 1.000 12.20887 167 GLY O N 1
ATOM 12330 C CA . GLY C 1 167 ? 46.02736 101.37430 16.09932 1.000 12.83262 167 GLY O CA 1
ATOM 12331 C C . GLY C 1 167 ? 47.28424 101.90350 15.43224 1.000 12.25887 167 GLY O C 1
ATOM 12332 O O . GLY C 1 167 ? 47.76721 101.34632 14.43890 1.000 13.08265 167 GLY O O 1
ATOM 12336 N N . VAL C 1 168 ? 47.81948 102.99614 15.95775 1.000 12.80104 168 VAL O N 1
ATOM 12337 C CA . VAL C 1 168 ? 49.05008 103.54566 15.41560 1.000 13.66693 168 VAL O CA 1
ATOM 12338 C C . VAL C 1 168 ? 50.17757 102.54269 15.56866 1.000 13.07738 168 VAL O C 1
ATOM 12339 O O . VAL C 1 168 ? 50.95029 102.30798 14.63566 1.000 13.29057 168 VAL O O 1
ATOM 12352 N N . ALA C 1 169 ? 50.28511 101.92950 16.74578 1.000 11.60091 169 ALA O N 1
ATOM 12353 C CA . ALA C 1 169 ? 51.34459 100.95096 16.95766 1.000 11.74039 169 ALA O CA 1
ATOM 12354 C C . ALA C 1 169 ? 51.17250 99.73334 16.06789 1.000 11.78776 169 ALA O C 1
ATOM 12355 O O . ALA C 1 169 ? 52.16292 99.15545 15.60766 1.000 11.29297 169 ALA O O 1
ATOM 12362 N N . ALA C 1 170 ? 49.92970 99.35113 15.78562 1.000 11.40877 170 ALA O N 1
ATOM 12363 C CA . ALA C 1 170 ? 49.69102 98.20461 14.92157 1.000 11.55089 170 ALA O CA 1
ATOM 12364 C C . ALA C 1 170 ? 50.15129 98.45639 13.50240 1.000 11.89304 170 ALA O C 1
ATOM 12365 O O . ALA C 1 170 ? 50.56891 97.52150 12.81551 1.000 11.69302 170 ALA O O 1
ATOM 12372 N N A GLN C 1 171 ? 50.07196 99.70234 13.03196 0.504 12.34572 171 GLN O N 1
ATOM 12373 N N B GLN C 1 171 ? 50.11387 99.70092 13.04749 0.496 12.63523 171 GLN O N 1
ATOM 12374 C CA A GLN C 1 171 ? 50.60950 100.00521 11.71228 0.504 12.61944 171 GLN O CA 1
ATOM 12375 C CA B GLN C 1 171 ? 50.59674 99.96493 11.70150 0.496 13.28005 171 GLN O CA 1
ATOM 12376 C C A GLN C 1 171 ? 52.08564 99.64963 11.66249 0.504 12.07464 171 GLN O C 1
ATOM 12377 C C B GLN C 1 171 ? 52.09976 99.73833 11.61224 0.496 12.74050 171 GLN O C 1
ATOM 12378 O O A GLN C 1 171 ? 52.54829 98.97169 10.73870 0.504 11.57721 171 GLN O O 1
ATOM 12379 O O B GLN C 1 171 ? 52.59744 99.25071 10.59006 0.496 12.56417 171 GLN O O 1
ATOM 12406 N N . GLN C 1 172 ? 52.83880 100.08860 12.67287 1.000 12.87210 172 GLN O N 1
ATOM 12407 C CA . GLN C 1 172 ? 54.27409 99.82064 12.70309 1.000 12.72472 172 GLN O CA 1
ATOM 12408 C C . GLN C 1 172 ? 54.55922 98.32934 12.80097 1.000 11.60090 172 GLN O C 1
ATOM 12409 O O . GLN C 1 172 ? 55.41370 97.80318 12.07789 1.000 11.87462 172 GLN O O 1
ATOM 12424 N N . LEU C 1 173 ? 53.85322 97.63160 13.69372 1.000 11.00609 173 LEU O N 1
ATOM 12425 C CA . LEU C 1 173 ? 54.02471 96.18564 13.80327 1.000 10.98503 173 LEU O CA 1
ATOM 12426 C C . LEU C 1 173 ? 53.79009 95.51049 12.46077 1.000 10.74290 173 LEU O C 1
ATOM 12427 O O . LEU C 1 173 ? 54.51449 94.58915 12.06303 1.000 10.60605 173 LEU O O 1
ATOM 12443 N N . SER C 1 174 ? 52.71727 95.90927 11.79430 1.000 10.34549 174 SER O N 1
ATOM 12444 C CA . SER C 1 174 ? 52.30012 95.25258 10.56883 1.000 10.67974 174 SER O CA 1
ATOM 12445 C C . SER C 1 174 ? 53.28750 95.51303 9.44215 1.000 10.97188 174 SER O C 1
ATOM 12446 O O . SER C 1 174 ? 53.59679 94.60236 8.67105 1.000 11.19559 174 SER O O 1
ATOM 12454 N N . GLU C 1 175 ? 53.76712 96.74948 9.30249 1.000 11.46404 175 GLU O N 1
ATOM 12455 C CA . GLU C 1 175 ? 54.77959 97.02784 8.28999 1.000 12.31677 175 GLU O CA 1
ATOM 12456 C C . GLU C 1 175 ? 56.03326 96.18257 8.50923 1.000 11.71670 175 GLU O C 1
ATOM 12457 O O . GLU C 1 175 ? 56.61301 95.65907 7.55301 1.000 12.74840 175 GLU O O 1
ATOM 12469 N N . ALA C 1 176 ? 56.45935 96.03449 9.76206 1.000 11.12716 176 ALA O N 1
ATOM 12470 C CA . ALA C 1 176 ? 57.67690 95.30296 10.06926 1.000 11.20085 176 ALA O CA 1
ATOM 12471 C C . ALA C 1 176 ? 57.51759 93.80877 9.85003 1.000 10.79028 176 ALA O C 1
ATOM 12472 O O . ALA C 1 176 ? 58.50067 93.13100 9.53808 1.000 11.81934 176 ALA O O 1
ATOM 12479 N N . SER C 1 177 ? 56.30285 93.27657 10.01913 1.000 10.10073 177 SER O N 1
ATOM 12480 C CA . SER C 1 177 ? 56.08087 91.84023 10.08735 1.000 9.71383 177 SER O CA 1
ATOM 12481 C C . SER C 1 177 ? 55.37963 91.27088 8.86578 1.000 9.93491 177 SER O C 1
ATOM 12482 O O . SER C 1 177 ? 55.27645 90.05259 8.76620 1.000 10.11125 177 SER O O 1
ATOM 12490 N N . TYR C 1 178 ? 54.91659 92.10141 7.92924 1.000 10.44024 178 TYR O N 1
ATOM 12491 C CA . TYR C 1 178 ? 54.24563 91.56922 6.74435 1.000 10.66921 178 TYR O CA 1
ATOM 12492 C C . TYR C 1 178 ? 55.17517 90.70230 5.90543 1.000 9.89280 178 TYR O C 1
ATOM 12493 O O . TYR C 1 178 ? 54.70914 89.66878 5.39621 1.000 10.21390 178 TYR O O 1
ATOM 12511 N N . PRO C 1 179 ? 56.47791 90.99265 5.77707 1.000 10.57710 179 PRO O N 1
ATOM 12512 C CA . PRO C 1 179 ? 57.32946 90.04681 5.02518 1.000 11.21401 179 PRO O CA 1
ATOM 12513 C C . PRO C 1 179 ? 57.32732 88.64648 5.62439 1.000 10.90344 179 PRO O C 1
ATOM 12514 O O . PRO C 1 179 ? 57.23115 87.65731 4.89710 1.000 11.11137 179 PRO O O 1
ATOM 12525 N N . PHE C 1 180 ? 57.41061 88.54394 6.94473 1.000 10.34812 180 PHE O N 1
ATOM 12526 C CA . PHE C 1 180 ? 57.27251 87.26311 7.63326 1.000 10.09282 180 PHE O CA 1
ATOM 12527 C C . PHE C 1 180 ? 55.91548 86.62767 7.34935 1.000 9.84806 180 PHE O C 1
ATOM 12528 O O . PHE C 1 180 ? 55.83432 85.43208 7.04223 1.000 10.70342 180 PHE O O 1
ATOM 12545 N N . LEU C 1 181 ? 54.83270 87.39958 7.48599 1.000 10.26390 181 LEU O N 1
ATOM 12546 C CA . LEU C 1 181 ? 53.49859 86.85627 7.25143 1.000 10.22968 181 LEU O CA 1
ATOM 12547 C C . LEU C 1 181 ? 53.39768 86.22348 5.87601 1.000 10.47709 181 LEU O C 1
ATOM 12548 O O . LEU C 1 181 ? 52.81921 85.14342 5.71550 1.000 11.54826 181 LEU O O 1
ATOM 12564 N N . LYS C 1 182 ? 53.95881 86.88916 4.87150 1.000 11.17191 182 LYS O N 1
ATOM 12565 C CA . LYS C 1 182 ? 53.90356 86.39057 3.50319 1.000 12.57996 182 LYS O CA 1
ATOM 12566 C C . LYS C 1 182 ? 54.69564 85.10467 3.30091 1.000 12.83262 182 LYS O C 1
ATOM 12567 O O . LYS C 1 182 ? 54.41742 84.35606 2.35832 1.000 15.08025 182 LYS O O 1
ATOM 12586 N N A GLU C 1 183 ? 55.70521 84.85776 4.12137 0.416 12.20097 183 GLU O N 1
ATOM 12587 N N B GLU C 1 183 ? 55.73820 84.89088 4.11726 0.584 12.40626 183 GLU O N 1
ATOM 12588 C CA A GLU C 1 183 ? 56.57309 83.70369 3.94756 0.416 12.51679 183 GLU O CA 1
ATOM 12589 C CA B GLU C 1 183 ? 56.60701 83.71954 4.00751 0.584 13.32742 183 GLU O CA 1
ATOM 12590 C C A GLU C 1 183 ? 56.06644 82.45404 4.65075 0.416 11.40877 183 GLU O C 1
ATOM 12591 C C B GLU C 1 183 ? 55.91847 82.45272 4.50604 0.584 12.11411 183 GLU O C 1
ATOM 12592 O O A GLU C 1 183 ? 56.62615 81.37646 4.43923 0.416 10.96924 183 GLU O O 1
ATOM 12593 O O B GLU C 1 183 ? 56.20979 81.35526 4.02608 0.584 12.50363 183 GLU O O 1
ATOM 12616 N N . ILE C 1 184 ? 55.05612 82.58419 5.51744 1.000 10.66658 184 ILE O N 1
ATOM 12617 C CA . ILE C 1 184 ? 54.47676 81.42467 6.18424 1.000 10.22179 184 ILE O CA 1
ATOM 12618 C C . ILE C 1 184 ? 53.61100 80.64549 5.21166 1.000 10.77712 184 ILE O C 1
ATOM 12619 O O . ILE C 1 184 ? 52.90283 81.21925 4.38309 1.000 11.00346 184 ILE O O 1
ATOM 12636 N N . ASP C 1 185 ? 53.66497 79.32549 5.29877 1.000 10.48498 185 ASP O N 1
ATOM 12637 C CA . ASP C 1 185 ? 52.85192 78.46385 4.44344 1.000 10.92713 185 ASP O CA 1
ATOM 12638 C C . ASP C 1 185 ? 51.49078 78.27100 5.10492 1.000 10.39812 185 ASP O C 1
ATOM 12639 O O . ASP C 1 185 ? 51.29401 77.39023 5.94052 1.000 10.28495 185 ASP O O 1
ATOM 12648 N N . TRP C 1 186 ? 50.53226 79.12184 4.73265 1.000 10.72711 186 TRP O N 1
ATOM 12649 C CA . TRP C 1 186 ? 49.20717 79.11538 5.34780 1.000 10.46918 186 TRP O CA 1
ATOM 12650 C C . TRP C 1 186 ? 48.39151 77.89809 4.95013 1.000 10.67974 186 TRP O C 1
ATOM 12651 O O . TRP C 1 186 ? 47.37343 77.61596 5.59184 1.000 11.58511 186 TRP O O 1
ATOM 12672 N N . LEU C 1 187 ? 48.82287 77.17335 3.92349 1.000 10.75343 187 LEU O N 1
ATOM 12673 C CA . LEU C 1 187 ? 48.09121 76.03583 3.39451 1.000 11.62195 187 LEU O CA 1
ATOM 12674 C C . LEU C 1 187 ? 48.66413 74.71453 3.89005 1.000 11.36666 187 LEU O C 1
ATOM 12675 O O . LEU C 1 187 ? 48.25244 73.65804 3.42682 1.000 12.66681 187 LEU O O 1
ATOM 12691 N N . SER C 1 188 ? 49.57790 74.74857 4.84335 1.000 11.30349 188 SER O N 1
ATOM 12692 C CA . SER C 1 188 ? 50.21301 73.54569 5.34127 1.000 11.13505 188 SER O CA 1
ATOM 12693 C C . SER C 1 188 ? 49.30693 72.78185 6.30327 1.000 11.21664 188 SER O C 1
ATOM 12694 O O . SER C 1 188 ? 48.46102 73.34997 6.99255 1.000 11.67986 188 SER O O 1
ATOM 12702 N N . ASP C 1 189 ? 49.56721 71.48282 6.40765 1.000 11.20086 189 ASP O N 1
ATOM 12703 C CA . ASP C 1 189 ? 48.93557 70.62403 7.40091 1.000 12.38783 189 ASP O CA 1
ATOM 12704 C C . ASP C 1 189 ? 49.67473 70.60621 8.73966 1.000 11.59563 189 ASP O C 1
ATOM 12705 O O . ASP C 1 189 ? 49.22469 69.92470 9.67529 1.000 12.14043 189 ASP O O 1
ATOM 12714 N N . VAL C 1 190 ? 50.77662 71.35971 8.86626 1.000 10.25601 190 VAL O N 1
ATOM 12715 C CA . VAL C 1 190 ? 51.61693 71.26140 10.06110 1.000 10.31917 190 VAL O CA 1
ATOM 12716 C C . VAL C 1 190 ? 50.87470 71.72268 11.30467 1.000 10.32443 190 VAL O C 1
ATOM 12717 O O . VAL C 1 190 ? 51.16207 71.25619 12.41430 1.000 10.44024 190 VAL O O 1
ATOM 12730 N N . TYR C 1 191 ? 49.91325 72.64065 11.14671 1.000 9.84806 191 TYR O N 1
ATOM 12731 C CA . TYR C 1 191 ? 49.24600 73.24507 12.29572 1.000 10.14809 191 TYR O CA 1
ATOM 12732 C C . TYR C 1 191 ? 48.33192 72.25070 12.98162 1.000 10.60341 191 TYR O C 1
ATOM 12733 O O . TYR C 1 191 ? 47.88158 72.50757 14.09904 1.000 11.85355 191 TYR O O 1
ATOM 12751 N N . MET C 1 192 ? 48.04169 71.13468 12.31757 1.000 10.27180 192 MET O N 1
ATOM 12752 C CA . MET C 1 192 ? 47.27206 70.03735 12.87271 1.000 11.04820 192 MET O CA 1
ATOM 12753 C C . MET C 1 192 ? 48.14100 68.86327 13.31029 1.000 11.61142 192 MET O C 1
ATOM 12754 O O . MET C 1 192 ? 47.60391 67.80200 13.60090 1.000 13.81168 192 MET O O 1
ATOM 12768 N N . LYS C 1 193 ? 49.46386 69.03431 13.39676 1.000 10.64553 193 LYS O N 1
ATOM 12769 C CA . LYS C 1 193 ? 50.28129 68.00272 13.99351 1.000 11.53773 193 LYS O CA 1
ATOM 12770 C C . LYS C 1 193 ? 50.25573 68.18131 15.50514 1.000 10.72185 193 LYS O C 1
ATOM 12771 O O . LYS C 1 193 ? 50.28928 69.31105 16.00549 1.000 11.63774 193 LYS O O 1
ATOM 12790 N N . PRO C 1 194 ? 50.15387 67.09053 16.24537 1.000 10.24022 194 PRO O N 1
ATOM 12791 C CA . PRO C 1 194 ? 49.91984 67.20663 17.68206 1.000 11.03767 194 PRO O CA 1
ATOM 12792 C C . PRO C 1 194 ? 51.12919 67.68677 18.46342 1.000 10.81660 194 PRO O C 1
ATOM 12793 O O . PRO C 1 194 ? 52.27600 67.66690 18.01077 1.000 11.82724 194 PRO O O 1
ATOM 12804 N N . LEU C 1 195 ? 50.82445 68.13978 19.66524 1.000 10.45603 195 LEU O N 1
ATOM 12805 C CA . LEU C 1 195 ? 51.82685 68.64507 20.59124 1.000 10.15862 195 LEU O CA 1
ATOM 12806 C C . LEU C 1 195 ? 52.54204 67.47921 21.26304 1.000 10.63762 195 LEU O C 1
ATOM 12807 O O . LEU C 1 195 ? 51.90736 66.70136 21.97307 1.000 11.16400 195 LEU O O 1
ATOM 12823 N N . PRO C 1 196 ? 53.83888 67.31583 21.07135 1.000 11.01399 196 PRO O N 1
ATOM 12824 C CA . PRO C 1 196 ? 54.49441 66.11618 21.60682 1.000 12.03779 196 PRO O CA 1
ATOM 12825 C C . PRO C 1 196 ? 54.37196 66.02683 23.11480 1.000 11.86673 196 PRO O C 1
ATOM 12826 O O . PRO C 1 196 ? 54.61131 67.00097 23.82604 1.000 12.83525 196 PRO O O 1
ATOM 12837 N N . GLY C 1 197 ? 54.01255 64.84231 23.59314 1.000 12.56417 197 GLY O N 1
ATOM 12838 C CA . GLY C 1 197 ? 53.99375 64.58433 25.00245 1.000 13.24582 197 GLY O CA 1
ATOM 12839 C C . GLY C 1 197 ? 52.82475 65.17642 25.75644 1.000 12.80104 197 GLY O C 1
ATOM 12840 O O . GLY C 1 197 ? 52.81504 65.09246 26.98540 1.000 14.91444 197 GLY O O 1
ATOM 12844 N N . VAL C 1 198 ? 51.80687 65.71338 25.08401 1.000 11.41930 198 VAL O N 1
ATOM 12845 C CA . VAL C 1 198 ? 50.71569 66.42726 25.75109 1.000 10.66921 198 VAL O CA 1
ATOM 12846 C C . VAL C 1 198 ? 49.41320 65.66752 25.54613 1.000 10.87186 198 VAL O C 1
ATOM 12847 O O . VAL C 1 198 ? 48.99796 65.42710 24.40567 1.000 11.77723 198 VAL O O 1
ATOM 12860 N N . SER C 1 199 ? 48.77082 65.28676 26.64175 1.000 10.56656 199 SER O N 1
ATOM 12861 C CA . SER C 1 199 ? 47.50344 64.58802 26.49626 1.000 10.59815 199 SER O CA 1
ATOM 12862 C C . SER C 1 199 ? 46.37379 65.55922 26.14009 1.000 10.50866 199 SER O C 1
ATOM 12863 O O . SER C 1 199 ? 46.47883 66.77076 26.32394 1.000 10.76922 199 SER O O 1
ATOM 12871 N N . ALA C 1 200 ? 45.26257 65.00660 25.65065 1.000 10.11388 200 ALA O N 1
ATOM 12872 C CA . ALA C 1 200 ? 44.09466 65.83554 25.37160 1.000 10.25863 200 ALA O CA 1
ATOM 12873 C C . ALA C 1 200 ? 43.64779 66.59522 26.61209 1.000 10.44023 200 ALA O C 1
ATOM 12874 O O . ALA C 1 200 ? 43.28946 67.77074 26.52720 1.000 10.77712 200 ALA O O 1
ATOM 12881 N N . GLN C 1 201 ? 43.66873 65.94978 27.77557 1.000 10.30338 201 GLN O N 1
ATOM 12882 C CA . GLN C 1 201 ? 43.25226 66.64636 28.98709 1.000 10.92187 201 GLN O CA 1
ATOM 12883 C C . GLN C 1 201 ? 44.21757 67.77767 29.34760 1.000 11.17453 201 GLN O C 1
ATOM 12884 O O . GLN C 1 201 ? 43.78923 68.81350 29.86106 1.000 11.90094 201 GLN O O 1
ATOM 12898 N N . GLN C 1 202 ? 45.52194 67.60600 29.10697 1.000 11.25875 202 GLN O N 1
ATOM 12899 C CA . GLN C 1 202 ? 46.45834 68.70252 29.34189 1.000 11.22191 202 GLN O CA 1
ATOM 12900 C C . GLN C 1 202 ? 46.24355 69.84031 28.35277 1.000 10.53499 202 GLN O C 1
ATOM 12901 O O . GLN C 1 202 ? 46.27813 71.00769 28.73606 1.000 11.20348 202 GLN O O 1
ATOM 12915 N N A SER C 1 203 ? 46.01149 69.52172 27.07947 0.841 10.05598 203 SER O N 1
ATOM 12916 N N B SER C 1 203 ? 45.98721 69.52876 27.08249 0.159 10.39549 203 SER O N 1
ATOM 12917 C CA A SER C 1 203 ? 45.69616 70.56587 26.11443 0.841 10.11915 203 SER O CA 1
ATOM 12918 C CA B SER C 1 203 ? 45.73221 70.60160 26.12504 0.159 10.34285 203 SER O CA 1
ATOM 12919 C C A SER C 1 203 ? 44.43602 71.29782 26.51093 0.841 10.62972 203 SER O C 1
ATOM 12920 C C B SER C 1 203 ? 44.38197 71.27022 26.36338 0.159 10.56393 203 SER O C 1
ATOM 12921 O O A SER C 1 203 ? 44.37887 72.52804 26.43003 0.841 9.92176 203 SER O O 1
ATOM 12922 O O B SER C 1 203 ? 44.20278 72.43553 25.99572 0.159 10.32969 203 SER O O 1
ATOM 12937 N N . LEU C 1 204 ? 43.42093 70.55415 26.95663 1.000 10.95608 204 LEU O N 1
ATOM 12938 C CA . LEU C 1 204 ? 42.15643 71.17385 27.34637 1.000 11.10610 204 LEU O CA 1
ATOM 12939 C C . LEU C 1 204 ? 42.34595 72.19333 28.46228 1.000 11.35350 204 LEU O C 1
ATOM 12940 O O . LEU C 1 204 ? 41.67189 73.23242 28.48715 1.000 10.90608 204 LEU O O 1
ATOM 12957 N N . LYS C 1 205 ? 43.21904 71.89613 29.41723 1.000 12.48785 205 LYS O N 1
ATOM 12958 C CA . LYS C 1 205 ? 43.46603 72.85206 30.48757 1.000 13.99856 205 LYS O CA 1
ATOM 12959 C C . LYS C 1 205 ? 44.11844 74.13566 29.97205 1.000 14.14068 205 LYS O C 1
ATOM 12960 O O . LYS C 1 205 ? 43.89177 75.20565 30.54751 1.000 15.53295 205 LYS O O 1
ATOM 12979 N N . ALA C 1 206 ? 44.90349 74.06354 28.88636 1.000 13.69062 206 ALA O N 1
ATOM 12980 C CA . ALA C 1 206 ? 45.45825 75.27986 28.28026 1.000 14.13541 206 ALA O CA 1
ATOM 12981 C C . ALA C 1 206 ? 44.38993 76.04631 27.49961 1.000 12.86421 206 ALA O C 1
ATOM 12982 O O . ALA C 1 206 ? 44.27726 77.27625 27.60368 1.000 14.42492 206 ALA O O 1
ATOM 12989 N N . ILE C 1 207 ? 43.58682 75.32945 26.72051 1.000 11.80093 207 ILE O N 1
ATOM 12990 C CA . ILE C 1 207 ? 42.47610 75.95081 26.00399 1.000 12.08254 207 ILE O CA 1
ATOM 12991 C C . ILE C 1 207 ? 41.55210 76.65528 26.98735 1.000 11.15611 207 ILE O C 1
ATOM 12992 O O . ILE C 1 207 ? 41.03066 77.73935 26.70695 1.000 11.52194 207 ILE O O 1
ATOM 13008 N N . ASP C 1 208 ? 41.34840 76.05517 28.15978 1.000 10.16915 208 ASP O N 1
ATOM 13009 C CA . ASP C 1 208 ? 40.50688 76.66444 29.18268 1.000 10.68763 208 ASP O CA 1
ATOM 13010 C C . ASP C 1 208 ? 40.91940 78.10203 29.48013 1.000 10.08756 208 ASP O C 1
ATOM 13011 O O . ASP C 1 208 ? 40.06444 78.97357 29.66057 1.000 10.29548 208 ASP O O 1
ATOM 13020 N N . LYS C 1 209 ? 42.22178 78.37962 29.53719 1.000 9.62962 209 LYS O N 1
ATOM 13021 C CA . LYS C 1 209 ? 42.64363 79.74259 29.84204 1.000 9.54539 209 LYS O CA 1
ATOM 13022 C C . LYS C 1 209 ? 42.22981 80.71954 28.74430 1.000 9.59277 209 LYS O C 1
ATOM 13023 O O . LYS C 1 209 ? 41.94512 81.88380 29.03843 1.000 9.65593 209 LYS O O 1
ATOM 13042 N N . MET C 1 210 ? 42.23117 80.28264 27.48062 1.000 9.98229 210 MET O N 1
ATOM 13043 C CA . MET C 1 210 ? 41.76612 81.14449 26.39777 1.000 10.00860 210 MET O CA 1
ATOM 13044 C C . MET C 1 210 ? 40.26039 81.32382 26.44111 1.000 9.47433 210 MET O C 1
ATOM 13045 O O . MET C 1 210 ? 39.76237 82.42128 26.16677 1.000 10.49550 210 MET O O 1
ATOM 13059 N N . ILE C 1 211 ? 39.51834 80.27009 26.78651 1.000 9.93491 211 ILE O N 1
ATOM 13060 C CA . ILE C 1 211 ? 38.07011 80.40251 26.95739 1.000 10.34022 211 ILE O CA 1
ATOM 13061 C C . ILE C 1 211 ? 37.74429 81.40934 28.06385 1.000 10.93239 211 ILE O C 1
ATOM 13062 O O . ILE C 1 211 ? 36.88062 82.28697 27.90557 1.000 11.20348 211 ILE O O 1
ATOM 13078 N N . VAL C 1 212 ? 38.44742 81.30249 29.19484 1.000 10.62973 212 VAL O N 1
ATOM 13079 C CA . VAL C 1 212 ? 38.29701 82.25516 30.29769 1.000 11.00609 212 VAL O CA 1
ATOM 13080 C C . VAL C 1 212 ? 38.59518 83.67399 29.82158 1.000 10.44550 212 VAL O C 1
ATOM 13081 O O . VAL C 1 212 ? 37.86437 84.62813 30.12998 1.000 11.21401 212 VAL O O 1
ATOM 13094 N N . MET C 1 213 ? 39.68510 83.83184 29.06886 1.000 10.25337 213 MET O N 1
ATOM 13095 C CA . MET C 1 213 ? 40.02762 85.14566 28.54160 1.000 10.32443 213 MET O CA 1
ATOM 13096 C C . MET C 1 213 ? 38.92612 85.69148 27.63847 1.000 10.69026 213 MET O C 1
ATOM 13097 O O . MET C 1 213 ? 38.57363 86.87407 27.72874 1.000 11.55352 213 MET O O 1
ATOM 13111 N N . GLY C 1 214 ? 38.38536 84.85567 26.74966 1.000 10.74291 214 GLY O N 1
ATOM 13112 C CA . GLY C 1 214 ? 37.29166 85.30008 25.90185 1.000 11.37719 214 GLY O CA 1
ATOM 13113 C C . GLY C 1 214 ? 36.08031 85.73463 26.69375 1.000 12.17465 214 GLY O C 1
ATOM 13114 O O . GLY C 1 214 ? 35.43310 86.72361 26.34832 1.000 13.01422 214 GLY O O 1
ATOM 13118 N N . ALA C 1 215 ? 35.77219 85.01344 27.77749 1.000 12.54048 215 ALA O N 1
ATOM 13119 C CA . ALA C 1 215 ? 34.65048 85.39915 28.62769 1.000 13.16161 215 ALA O CA 1
ATOM 13120 C C . ALA C 1 215 ? 34.87910 86.74622 29.31266 1.000 13.38269 215 ALA O C 1
ATOM 13121 O O . ALA C 1 215 ? 33.92947 87.47151 29.59471 1.000 15.15395 215 ALA O O 1
ATOM 13128 N N A GLN C 1 216 ? 36.12193 87.09904 29.58884 0.531 13.55113 216 GLN O N 1
ATOM 13129 N N B GLN C 1 216 ? 36.12212 87.10427 29.58309 0.469 13.72484 216 GLN O N 1
ATOM 13130 C CA A GLN C 1 216 ? 36.38124 88.37778 30.23009 0.531 14.43807 216 GLN O CA 1
ATOM 13131 C CA B GLN C 1 216 ? 36.37922 88.36753 30.25091 0.469 14.68547 216 GLN O CA 1
ATOM 13132 C C A GLN C 1 216 ? 36.43320 89.52767 29.24499 0.531 14.34333 216 GLN O C 1
ATOM 13133 C C B GLN C 1 216 ? 36.56402 89.53067 29.28587 0.469 14.32754 216 GLN O C 1
ATOM 13134 O O A GLN C 1 216 ? 36.12558 90.66426 29.61507 0.531 15.42767 216 GLN O O 1
ATOM 13135 O O B GLN C 1 216 ? 36.47239 90.68715 29.71153 0.469 15.00130 216 GLN O O 1
ATOM 13162 N N . ALA C 1 217 ? 36.83724 89.26037 28.01321 1.000 14.10383 217 ALA O N 1
ATOM 13163 C CA . ALA C 1 217 ? 37.13546 90.32148 27.08186 1.000 13.39323 217 ALA O CA 1
ATOM 13164 C C . ALA C 1 217 ? 35.90616 91.15451 26.77364 1.000 13.97224 217 ALA O C 1
ATOM 13165 O O . ALA C 1 217 ? 34.76698 90.72152 26.89549 1.000 15.93036 217 ALA O O 1
ATOM 13173 N N . ASP C 1 218 ? 36.16780 92.36201 26.31586 1.000 12.95896 218 ASP O N 1
ATOM 13174 C CA A ASP C 1 218 ? 35.08895 93.25019 25.93678 0.668 13.28794 218 ASP O CA 1
ATOM 13175 C CA B ASP C 1 218 ? 35.10736 93.27940 25.91913 0.332 13.34321 218 ASP O CA 1
ATOM 13176 C C . ASP C 1 218 ? 34.38323 92.74270 24.68744 1.000 13.11424 218 ASP O C 1
ATOM 13177 O O . ASP C 1 218 ? 35.00484 92.47929 23.65762 1.000 12.51154 218 ASP O O 1
ATOM 13194 N N . GLY C 1 219 ? 33.06439 92.62387 24.78177 1.000 14.76969 219 GLY O N 1
ATOM 13195 C CA . GLY C 1 219 ? 32.29532 92.04056 23.69341 1.000 14.71443 219 GLY O CA 1
ATOM 13196 C C . GLY C 1 219 ? 32.35317 92.83622 22.40105 1.000 14.07225 219 GLY O C 1
ATOM 13197 O O . GLY C 1 219 ? 32.34874 92.26044 21.31001 1.000 13.85117 219 GLY O O 1
ATOM 13201 N N . ASN C 1 220 ? 32.35259 94.16919 22.49859 1.000 14.81970 220 ASN O N 1
ATOM 13202 C CA . ASN C 1 220 ? 32.46780 94.99117 21.29388 1.000 14.95130 220 ASN O CA 1
ATOM 13203 C C . ASN C 1 220 ? 33.84339 94.82226 20.65015 1.000 14.21700 220 ASN O C 1
ATOM 13204 O O . ASN C 1 220 ? 33.96881 94.75036 19.41960 1.000 14.16700 220 ASN O O 1
ATOM 13215 N N . ALA C 1 221 ? 34.89220 94.77482 21.46717 1.000 13.78274 221 ALA O N 1
ATOM 13216 C CA . ALA C 1 221 ? 36.22769 94.57163 20.91878 1.000 13.44586 221 ALA O CA 1
ATOM 13217 C C . ALA C 1 221 ? 36.34042 93.21780 20.23166 1.000 12.54312 221 ALA O C 1
ATOM 13218 O O . ALA C 1 221 ? 36.94843 93.10574 19.15597 1.000 12.11149 221 ALA O O 1
ATOM 13225 N N A LEU C 1 222 ? 35.77436 92.16561 20.84588 0.539 12.22202 222 LEU O N 1
ATOM 13226 N N B LEU C 1 222 ? 35.72445 92.19495 20.81036 0.461 12.54311 222 LEU O N 1
ATOM 13227 C CA A LEU C 1 222 ? 35.76790 90.84916 20.20897 0.539 12.01937 222 LEU O CA 1
ATOM 13228 C CA B LEU C 1 222 ? 35.78064 90.87707 20.20319 0.461 12.71945 222 LEU O CA 1
ATOM 13229 C C A LEU C 1 222 ? 35.03843 90.91620 18.87183 0.539 10.75343 222 LEU O C 1
ATOM 13230 C C B LEU C 1 222 ? 34.99034 90.83556 18.90413 0.461 11.71144 222 LEU O C 1
ATOM 13231 O O A LEU C 1 222 ? 35.54758 90.45904 17.83934 0.539 10.41655 222 LEU O O 1
ATOM 13232 O O B LEU C 1 222 ? 35.39966 90.18059 17.93860 0.461 12.07727 222 LEU O O 1
ATOM 13263 N N . LYS C 1 223 ? 33.83837 91.50385 18.88100 1.000 11.17190 223 LYS O N 1
ATOM 13264 C CA A LYS C 1 223 ? 33.03991 91.61773 17.66558 0.649 11.54299 223 LYS O CA 1
ATOM 13265 C CA B LYS C 1 223 ? 33.04337 91.61336 17.66537 0.351 11.52720 223 LYS O CA 1
ATOM 13266 C C . LYS C 1 223 ? 33.82917 92.31507 16.56620 1.000 11.14295 223 LYS O C 1
ATOM 13267 O O . LYS C 1 223 ? 33.86112 91.85244 15.42272 1.000 11.43509 223 LYS O O 1
ATOM 13304 N N . ALA C 1 224 ? 34.48211 93.43472 16.90237 1.000 11.23769 224 ALA O N 1
ATOM 13305 C CA . ALA C 1 224 ? 35.26656 94.16871 15.91522 1.000 11.49825 224 ALA O CA 1
ATOM 13306 C C . ALA C 1 224 ? 36.42077 93.31952 15.40183 1.000 11.03767 224 ALA O C 1
ATOM 13307 O O . ALA C 1 224 ? 36.76289 93.37122 14.21353 1.000 11.19822 224 ALA O O 1
ATOM 13314 N N . ALA C 1 225 ? 37.03676 92.52562 16.28250 1.000 10.61657 225 ALA O N 1
ATOM 13315 C CA . ALA C 1 225 ? 38.14607 91.68110 15.84663 1.000 10.55604 225 ALA O CA 1
ATOM 13316 C C . ALA C 1 225 ? 37.65936 90.58348 14.91050 1.000 10.28495 225 ALA O C 1
ATOM 13317 O O . ALA C 1 225 ? 38.32168 90.26921 13.91705 1.000 10.27180 225 ALA O O 1
ATOM 13324 N N . ALA C 1 226 ? 36.47235 90.03460 15.16785 1.000 10.45339 226 ALA O N 1
ATOM 13325 C CA . ALA C 1 226 ? 35.90325 89.06117 14.23607 1.000 10.59551 226 ALA O CA 1
ATOM 13326 C C . ALA C 1 226 ? 35.63713 89.71153 12.87823 1.000 10.62710 226 ALA O C 1
ATOM 13327 O O . ALA C 1 226 ? 35.99357 89.16414 11.82724 1.000 10.99556 226 ALA O O 1
ATOM 13334 N N . GLU C 1 227 ? 35.04228 90.90629 12.88521 1.000 10.71659 227 GLU O N 1
ATOM 13335 C CA . GLU C 1 227 ? 34.77674 91.61618 11.63561 1.000 11.26665 227 GLU O CA 1
ATOM 13336 C C . GLU C 1 227 ? 36.05552 91.87986 10.85273 1.000 10.88765 227 GLU O C 1
ATOM 13337 O O . GLU C 1 227 ? 36.08350 91.72338 9.62857 1.000 11.29560 227 GLU O O 1
ATOM 13349 N N . ALA C 1 228 ? 37.13859 92.22929 11.54190 1.000 10.80344 228 ALA O N 1
ATOM 13350 C CA . ALA C 1 228 ? 38.40684 92.46308 10.85740 1.000 10.46655 228 ALA O CA 1
ATOM 13351 C C . ALA C 1 228 ? 38.92784 91.19480 10.18182 1.000 9.90070 228 ALA O C 1
ATOM 13352 O O . ALA C 1 228 ? 39.51999 91.25887 9.10456 1.000 10.32443 228 ALA O O 1
ATOM 13359 N N . HIS C 1 229 ? 38.73987 90.03323 10.80682 1.000 9.47170 229 HIS O N 1
ATOM 13360 C CA . HIS C 1 229 ? 39.16233 88.78032 10.18069 1.000 9.79016 229 HIS O CA 1
ATOM 13361 C C . HIS C 1 229 ? 38.29551 88.43799 8.97504 1.000 9.92175 229 HIS O C 1
ATOM 13362 O O . HIS C 1 229 ? 38.81100 87.95201 7.96598 1.000 10.40338 229 HIS O O 1
ATOM 13376 N N . HIS C 1 230 ? 36.98758 88.70886 9.04271 1.000 10.31128 230 HIS O N 1
ATOM 13377 C CA . HIS C 1 230 ? 36.13069 88.50832 7.87626 1.000 10.80081 230 HIS O CA 1
ATOM 13378 C C . HIS C 1 230 ? 36.60804 89.35421 6.69901 1.000 10.82186 230 HIS O C 1
ATOM 13379 O O . HIS C 1 230 ? 36.74063 88.85902 5.57301 1.000 11.15085 230 HIS O O 1
ATOM 13393 N N . LYS C 1 231 ? 36.91722 90.62923 6.94816 1.000 11.20085 231 LYS O N 1
ATOM 13394 C CA . LYS C 1 231 ? 37.42731 91.46239 5.86945 1.000 11.97726 231 LYS O CA 1
ATOM 13395 C C . LYS C 1 231 ? 38.74829 90.92328 5.34420 1.000 10.88239 231 LYS O C 1
ATOM 13396 O O . LYS C 1 231 ? 38.98439 90.91386 4.13719 1.000 11.32718 231 LYS O O 1
ATOM 13415 N N . ALA C 1 232 ? 39.62756 90.47928 6.24091 1.000 10.09283 232 ALA O N 1
ATOM 13416 C CA . ALA C 1 232 ? 40.93384 89.97597 5.82760 1.000 10.06914 232 ALA O CA 1
ATOM 13417 C C . ALA C 1 232 ? 40.82366 88.73677 4.95729 1.000 10.02439 232 ALA O C 1
ATOM 13418 O O . ALA C 1 232 ? 41.57604 88.59014 3.98860 1.000 10.15862 232 ALA O O 1
ATOM 13426 N N . ILE C 1 233 ? 39.88206 87.84685 5.26393 1.000 9.76384 233 ILE O N 1
ATOM 13427 C CA . ILE C 1 233 ? 39.66903 86.68359 4.40883 1.000 10.05334 233 ILE O CA 1
ATOM 13428 C C . ILE C 1 233 ? 39.29546 87.12571 2.99523 1.000 10.32706 233 ILE O C 1
ATOM 13429 O O . ILE C 1 233 ? 39.66944 86.48557 2.01113 1.000 10.75606 233 ILE O O 1
ATOM 13445 N N . GLY C 1 234 ? 38.54989 88.22377 2.87115 1.000 10.98241 234 GLY O N 1
ATOM 13446 C CA . GLY C 1 234 ? 38.13423 88.68261 1.55532 1.000 11.26138 234 GLY O CA 1
ATOM 13447 C C . GLY C 1 234 ? 39.27708 89.05546 0.62598 1.000 11.47720 234 GLY O C 1
ATOM 13448 O O . GLY C 1 234 ? 39.14399 88.93628 -0.59221 1.000 12.53258 234 GLY O O 1
ATOM 13452 N N . SER C 1 235 ? 40.41325 89.49123 1.16952 1.000 10.80870 235 SER O N 1
ATOM 13453 C CA . SER C 1 235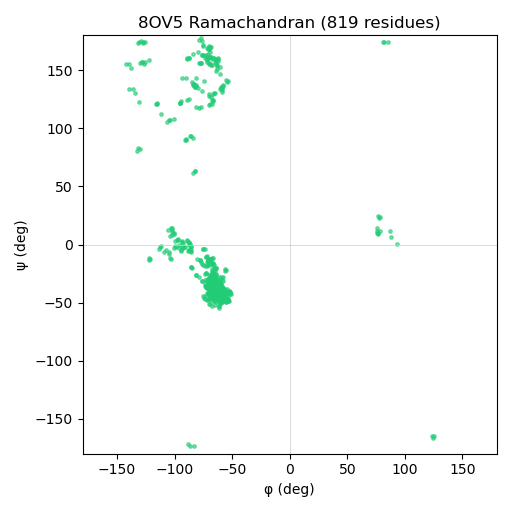 ? 41.48722 90.02226 0.34511 1.000 11.01925 235 SER O CA 1
ATOM 13454 C C . SER C 1 235 ? 42.63048 89.03512 0.13302 1.000 10.68764 235 SER O C 1
ATOM 13455 O O . SER C 1 235 ? 43.63890 89.40726 -0.46931 1.000 11.52983 235 SER O O 1
ATOM 13463 N N . ILE C 1 236 ? 42.47915 87.77214 0.54478 1.000 10.72185 236 ILE O N 1
ATOM 13464 C CA . ILE C 1 236 ? 43.58198 86.83053 0.39960 1.000 10.99030 236 ILE O CA 1
ATOM 13465 C C . ILE C 1 236 ? 43.99236 86.64409 -1.04834 1.000 11.66933 236 ILE O C 1
ATOM 13466 O O . ILE C 1 236 ? 43.16771 86.70746 -1.97297 1.000 11.87198 236 ILE O O 1
ATOM 13482 N N . ASP C 1 237 ? 45.29245 86.41820 -1.23681 1.000 12.36415 237 ASP O N 1
ATOM 13483 C CA . ASP C 1 237 ? 45.82514 86.01780 -2.52854 1.000 13.67483 237 ASP O CA 1
ATOM 13484 C C . ASP C 1 237 ? 45.67736 84.50771 -2.70063 1.000 14.41966 237 ASP O C 1
ATOM 13485 O O . ASP C 1 237 ? 45.07428 83.80573 -1.88247 1.000 14.32491 237 ASP O O 1
ATOM 13494 N N . ALA C 1 238 ? 46.24968 84.00061 -3.79227 1.000 16.13301 238 ALA O N 1
ATOM 13495 C CA . ALA C 1 238 ? 46.12182 82.59572 -4.13966 1.000 17.13314 238 ALA O CA 1
ATOM 13496 C C . ALA C 1 238 ? 46.79703 81.68156 -3.13357 1.000 17.87270 238 ALA O C 1
ATOM 13497 O O . ALA C 1 238 ? 46.47317 80.49004 -3.10795 1.000 19.14127 238 ALA O O 1
ATOM 13504 N N . THR C 1 239 ? 47.74064 82.19460 -2.33399 1.000 16.50938 239 THR O N 1
ATOM 13505 C CA . THR C 1 239 ? 48.40576 81.41312 -1.29438 1.000 17.03312 239 THR O CA 1
ATOM 13506 C C . THR C 1 239 ? 47.78759 81.62041 0.08357 1.000 14.64337 239 THR O C 1
ATOM 13507 O O . THR C 1 239 ? 48.28946 81.07004 1.06630 1.000 15.29607 239 THR O O 1
ATOM 13518 N N . GLY C 1 240 ? 46.69632 82.37209 0.17430 1.000 12.67999 240 GLY O N 1
ATOM 13519 C CA . GLY C 1 240 ? 46.01418 82.57465 1.42400 1.000 11.98252 240 GLY O CA 1
ATOM 13520 C C . GLY C 1 240 ? 46.42847 83.79668 2.20098 1.000 11.87198 240 GLY O C 1
ATOM 13521 O O . GLY C 1 240 ? 45.91273 83.99327 3.29629 1.000 12.98527 240 GLY O O 1
ATOM 13525 N N . VAL C 1 241 ? 47.35705 84.60546 1.70142 1.000 11.74565 241 VAL O N 1
ATOM 13526 C CA . VAL C 1 241 ? 47.88108 85.73608 2.46497 1.000 11.37193 241 VAL O CA 1
ATOM 13527 C C . VAL C 1 241 ? 46.99393 86.94649 2.22161 1.000 10.52182 241 VAL O C 1
ATOM 13528 O O . VAL C 1 241 ? 46.82763 87.37510 1.08055 1.000 10.99030 241 VAL O O 1
ATOM 13541 N N . THR C 1 242 ? 46.48674 87.53681 3.30017 1.000 10.00597 242 THR O N 1
ATOM 13542 C CA . THR C 1 242 ? 45.66562 88.73980 3.25858 1.000 10.18230 242 THR O CA 1
ATOM 13543 C C . THR C 1 242 ? 46.51078 89.95359 2.87756 1.000 10.02966 242 THR O C 1
ATOM 13544 O O . THR C 1 242 ? 47.73735 89.91299 2.89145 1.000 10.19548 242 THR O O 1
ATOM 13555 N N . SER C 1 243 ? 45.83629 91.05711 2.56757 1.000 9.49013 243 SER O N 1
ATOM 13556 C CA . SER C 1 243 ? 46.53616 92.28603 2.22267 1.000 9.47696 243 SER O CA 1
ATOM 13557 C C . SER C 1 243 ? 47.19291 92.90245 3.45919 1.000 9.31905 243 SER O C 1
ATOM 13558 O O . SER C 1 243 ? 46.78272 92.68222 4.59491 1.000 10.00071 243 SER O O 1
ATOM 13566 N N . ALA C 1 244 ? 48.17824 93.76022 3.21148 1.000 10.10862 244 ALA O N 1
ATOM 13567 C CA . ALA C 1 244 ? 48.86757 94.43826 4.30550 1.000 11.27717 244 ALA O CA 1
ATOM 13568 C C . ALA C 1 244 ? 47.91681 95.32498 5.09834 1.000 10.20600 244 ALA O C 1
ATOM 13569 O O . ALA C 1 244 ? 47.99541 95.38038 6.32893 1.000 10.95345 244 ALA O O 1
ATOM 13576 N N . ALA C 1 245 ? 46.99089 95.99996 4.42030 1.000 10.35075 245 ALA O N 1
ATOM 13577 C CA . ALA C 1 245 ? 46.06916 96.87176 5.13408 1.000 10.74816 245 ALA O CA 1
ATOM 13578 C C . ALA C 1 245 ? 45.13364 96.06126 6.02503 1.000 9.94017 245 ALA O C 1
ATOM 13579 O O . ALA C 1 245 ? 44.83375 96.45362 7.15904 1.000 10.17178 245 ALA O O 1
ATOM 13586 N N . ASP C 1 246 ? 44.62435 94.93776 5.51966 1.000 10.07703 246 ASP O N 1
ATOM 13587 C CA . ASP C 1 246 ? 43.71527 94.13396 6.33581 1.000 9.92702 246 ASP O CA 1
ATOM 13588 C C . ASP C 1 246 ? 44.45251 93.45825 7.48085 1.000 9.96122 246 ASP O C 1
ATOM 13589 O O . ASP C 1 246 ? 43.89815 93.31301 8.57437 1.000 10.01124 246 ASP O O 1
ATOM 13598 N N . TYR C 1 247 ? 45.70901 93.07397 7.25016 1.000 9.94807 247 TYR O N 1
ATOM 13599 C CA . TYR C 1 247 ? 46.56479 92.56960 8.32050 1.000 10.17441 247 TYR O CA 1
ATOM 13600 C C . TYR C 1 247 ? 46.72364 93.59717 9.43713 1.000 10.06914 247 TYR O C 1
ATOM 13601 O O . TYR C 1 247 ? 46.59418 93.26430 10.62310 1.000 10.05071 247 TYR O O 1
ATOM 13619 N N . ALA C 1 248 ? 46.99629 94.85544 9.07910 1.000 10.52445 248 ALA O N 1
ATOM 13620 C CA . ALA C 1 248 ? 47.14979 95.88359 10.10099 1.000 10.96134 248 ALA O CA 1
ATOM 13621 C C . ALA C 1 248 ? 45.87514 96.04758 10.91511 1.000 10.33233 248 ALA O C 1
ATOM 13622 O O . ALA C 1 248 ? 45.93246 96.24403 12.13593 1.000 11.02451 248 ALA O O 1
ATOM 13629 N N . ALA C 1 249 ? 44.71658 95.99093 10.25263 1.000 10.42707 249 ALA O N 1
ATOM 13630 C CA . ALA C 1 249 ? 43.45422 96.12241 10.96810 1.000 10.40339 249 ALA O CA 1
ATOM 13631 C C . ALA C 1 249 ? 43.22598 94.95411 11.92691 1.000 10.25337 249 ALA O C 1
ATOM 13632 O O . ALA C 1 249 ? 42.67689 95.14651 13.01543 1.000 10.35865 249 ALA O O 1
ATOM 13639 N N . VAL C 1 250 ? 43.62546 93.73667 11.54147 1.000 9.71646 250 VAL O N 1
ATOM 13640 C CA . VAL C 1 250 ? 43.55548 92.59286 12.44924 1.000 9.61382 250 VAL O CA 1
ATOM 13641 C C . VAL C 1 250 ? 44.44943 92.82298 13.65886 1.000 10.01649 250 VAL O C 1
ATOM 13642 O O . VAL C 1 250 ? 44.03990 92.59816 14.80290 1.000 9.91649 250 VAL O O 1
ATOM 13655 N N . ASN C 1 251 ? 45.69105 93.26418 13.42967 1.000 9.79542 251 ASN O N 1
ATOM 13656 C CA . ASN C 1 251 ? 46.58878 93.46351 14.56212 1.000 10.30600 251 ASN O CA 1
ATOM 13657 C C . ASN C 1 251 ? 46.05573 94.51768 15.52313 1.000 9.80068 251 ASN O C 1
ATOM 13658 O O . ASN C 1 251 ? 46.14698 94.35254 16.74182 1.000 10.22968 251 ASN O O 1
ATOM 13669 N N . ALA C 1 252 ? 45.52670 95.62341 15.00129 1.000 9.63751 252 ALA O N 1
ATOM 13670 C CA . ALA C 1 252 ? 44.96769 96.64134 15.88116 1.000 10.29284 252 ALA O CA 1
ATOM 13671 C C . ALA C 1 252 ? 43.79361 96.08115 16.66234 1.000 10.22441 252 ALA O C 1
ATOM 13672 O O . ALA C 1 252 ? 43.67742 96.28789 17.87238 1.000 10.47708 252 ALA O O 1
ATOM 13679 N N . ALA C 1 253 ? 42.90260 95.37057 15.97684 1.000 10.17704 253 ALA O N 1
ATOM 13680 C CA . ALA C 1 253 ? 41.72912 94.82930 16.65025 1.000 10.34812 253 ALA O CA 1
ATOM 13681 C C . ALA C 1 253 ? 42.12110 93.83229 17.73258 1.000 9.92701 253 ALA O C 1
ATOM 13682 O O . ALA C 1 253 ? 41.53400 93.82700 18.81880 1.000 9.98229 253 ALA O O 1
ATOM 13689 N N . LEU C 1 254 ? 43.10131 92.97327 17.45464 1.000 9.70594 254 LEU O N 1
ATOM 13690 C CA . LEU C 1 254 ? 43.52870 92.01304 18.46445 1.000 9.56645 254 LEU O CA 1
ATOM 13691 C C . LEU C 1 254 ? 44.22240 92.70180 19.62707 1.000 10.01649 254 LEU O C 1
ATOM 13692 O O . LEU C 1 254 ? 44.00629 92.32823 20.77672 1.000 9.98228 254 LEU O O 1
ATOM 13708 N N . GLY C 1 255 ? 45.00955 93.73965 19.36338 1.000 10.16388 255 GLY O N 1
ATOM 13709 C CA . GLY C 1 255 ? 45.59312 94.49509 20.46158 1.000 10.42707 255 GLY O CA 1
ATOM 13710 C C . GLY C 1 255 ? 44.54458 95.07611 21.38882 1.000 10.04282 255 GLY O C 1
ATOM 13711 O O . GLY C 1 255 ? 44.70310 95.05511 22.61327 1.000 10.22968 255 GLY O O 1
ATOM 13715 N N . ARG C 1 256 ? 43.43490 95.55761 20.81908 1.000 10.41128 256 ARG O N 1
ATOM 13716 C CA . ARG C 1 256 ? 42.35756 96.08608 21.64973 1.000 10.70869 256 ARG O CA 1
ATOM 13717 C C . ARG C 1 256 ? 41.69554 94.98083 22.46953 1.000 10.61131 256 ARG O C 1
ATOM 13718 O O . ARG C 1 256 ? 41.31396 95.20799 23.62101 1.000 11.37981 256 ARG O O 1
ATOM 13739 N N . VAL C 1 257 ? 41.56399 93.77217 21.90975 1.000 10.18758 257 VAL O N 1
ATOM 13740 C CA . VAL C 1 257 ? 41.06090 92.64398 22.69717 1.000 10.45865 257 VAL O CA 1
ATOM 13741 C C . VAL C 1 257 ? 41.98442 92.35836 23.87821 1.000 9.92438 257 VAL O C 1
ATOM 13742 O O . VAL C 1 257 ? 41.53773 92.21478 25.02058 1.000 10.24021 257 VAL O O 1
ATOM 13755 N N . ILE C 1 258 ? 43.29080 92.28263 23.61750 1.000 10.04545 258 ILE O N 1
ATOM 13756 C CA . ILE C 1 258 ? 44.25962 92.00550 24.67721 1.000 10.17968 258 ILE O CA 1
ATOM 13757 C C . ILE C 1 258 ? 44.13519 93.04226 25.79018 1.000 9.90860 258 ILE O C 1
ATOM 13758 O O . ILE C 1 258 ? 44.18797 92.70989 26.97660 1.000 10.51393 258 ILE O O 1
ATOM 13774 N N . ALA C 1 259 ? 44.03438 94.32170 25.41828 1.000 10.50340 259 ALA O N 1
ATOM 13775 C CA . ALA C 1 259 ? 43.97139 95.39005 26.40739 1.000 11.23506 259 ALA O CA 1
ATOM 13776 C C . ALA C 1 259 ? 42.63143 95.46779 27.13775 1.000 10.90608 259 ALA O C 1
ATOM 13777 O O . ALA C 1 259 ? 42.50864 96.27311 28.06754 1.000 11.40614 259 ALA O O 1
ATOM 13784 N N . SER C 1 260 ? 41.65133 94.64040 26.76154 1.000 10.55867 260 SER O N 1
ATOM 13785 C CA . SER C 1 260 ? 40.33269 94.62289 27.38717 1.000 10.68763 260 SER O CA 1
ATOM 13786 C C . SER C 1 260 ? 40.22789 93.61264 28.51663 1.000 10.43760 260 SER O C 1
ATOM 13787 O O . SER C 1 260 ? 39.15764 93.47809 29.10910 1.000 11.10610 260 SER O O 1
ATOM 13795 N N . VAL C 1 261 ? 41.30875 92.90622 28.81752 1.000 9.93492 261 VAL O N 1
ATOM 13796 C CA . VAL C 1 261 ? 41.39138 92.04741 29.99616 1.000 10.55340 261 VAL O CA 1
ATOM 13797 C C . VAL C 1 261 ? 42.66506 92.43052 30.73579 1.000 10.45603 261 VAL O C 1
ATOM 13798 O O . VAL C 1 261 ? 43.58288 93.01325 30.14364 1.000 10.46655 261 VAL O O 1
ATOM 13811 N N . PRO C 1 262 ? 42.75010 92.14992 32.02996 1.000 10.58237 262 PRO O N 1
ATOM 13812 C CA . PRO C 1 262 ? 43.96938 92.49018 32.76591 1.000 10.78501 262 PRO O CA 1
ATOM 13813 C C . PRO C 1 262 ? 45.14842 91.61622 32.35646 1.000 9.90332 262 PRO O C 1
ATOM 13814 O O . PRO C 1 262 ? 45.01108 90.51301 31.81437 1.000 9.73226 262 PRO O O 1
ATOM 13825 N N . LYS C 1 263 ? 46.33384 92.13321 32.68428 1.000 9.72963 263 LYS O N 1
ATOM 13826 C CA A LYS C 1 263 ? 47.57348 91.42710 32.37558 0.468 9.93754 263 LYS O CA 1
ATOM 13827 C CA B LYS C 1 263 ? 47.57605 91.42962 32.38261 0.532 9.55065 263 LYS O CA 1
ATOM 13828 C C . LYS C 1 263 ? 47.54564 89.98025 32.85888 1.000 9.78226 263 LYS O C 1
ATOM 13829 O O . LYS C 1 263 ? 47.98131 89.07524 32.14297 1.000 10.42445 263 LYS O O 1
ATOM 13866 N N . SER C 1 264 ? 47.04756 89.73798 34.06947 1.000 10.51919 264 SER O N 1
ATOM 13867 C CA . SER C 1 264 ? 47.07931 88.38386 34.62446 1.000 11.14295 264 SER O CA 1
ATOM 13868 C C . SER C 1 264 ? 46.28166 87.38601 33.79395 1.000 9.90070 264 SER O C 1
ATOM 13869 O O . SER C 1 264 ? 46.66223 86.21124 33.69242 1.000 10.54814 264 SER O O 1
ATOM 13877 N N . THR C 1 265 ? 45.17574 87.82820 33.19994 1.000 9.69015 265 THR O N 1
ATOM 13878 C CA . THR C 1 265 ? 44.39193 86.94613 32.33714 1.000 10.41655 265 THR O CA 1
ATOM 13879 C C . THR C 1 265 ? 45.17301 86.53431 31.09879 1.000 9.92964 265 THR O C 1
ATOM 13880 O O . THR C 1 265 ? 45.13048 85.36938 30.67940 1.000 10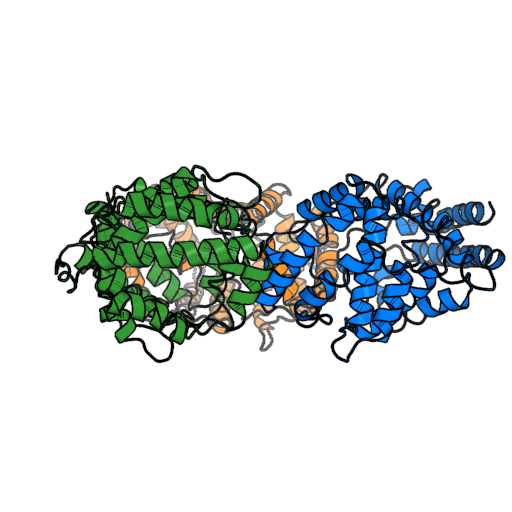.22442 265 THR O O 1
ATOM 13891 N N . VAL C 1 266 ? 45.92007 87.46957 30.51928 1.000 9.19798 266 VAL O N 1
ATOM 13892 C CA . VAL C 1 266 ? 46.72132 87.15217 29.34314 1.000 9.61645 266 VAL O CA 1
ATOM 13893 C C . VAL C 1 266 ? 47.90438 86.26506 29.71652 1.000 9.54012 266 VAL O C 1
ATOM 13894 O O . VAL C 1 266 ? 48.23950 85.31426 28.99619 1.000 9.50855 266 VAL O O 1
ATOM 13907 N N . MET C 1 267 ? 48.56931 86.57026 30.83529 1.000 9.55855 267 MET O N 1
ATOM 13908 C CA . MET C 1 267 ? 49.69770 85.74904 31.25491 1.000 10.28495 267 MET O CA 1
ATOM 13909 C C . MET C 1 267 ? 49.25724 84.33943 31.61634 1.000 10.15862 267 MET O C 1
ATOM 13910 O O . MET C 1 267 ? 50.03708 83.40014 31.44854 1.000 10.53762 267 MET O O 1
ATOM 13924 N N . ASP C 1 268 ? 48.03450 84.15900 32.12097 1.000 9.87965 268 ASP O N 1
ATOM 13925 C CA . ASP C 1 268 ? 47.56948 82.79711 32.35733 1.000 10.23758 268 ASP O CA 1
ATOM 13926 C C . ASP C 1 268 ? 47.51476 82.01017 31.05077 1.000 10.01913 268 ASP O C 1
ATOM 13927 O O . ASP C 1 268 ? 47.82407 80.81987 31.02416 1.000 10.24284 268 ASP O O 1
ATOM 13936 N N . VAL C 1 269 ? 47.08813 82.65056 29.95917 1.000 9.26378 269 VAL O N 1
ATOM 13937 C CA . VAL C 1 269 ? 47.12408 81.99911 28.65009 1.000 9.34273 269 VAL O CA 1
ATOM 13938 C C . VAL C 1 269 ? 48.54841 81.65522 28.26712 1.000 9.09797 269 VAL O C 1
ATOM 13939 O O . VAL C 1 269 ? 48.85036 80.51656 27.89948 1.000 9.75595 269 VAL O O 1
ATOM 13952 N N . TYR C 1 270 ? 49.43462 82.64584 28.31751 1.000 9.41379 270 TYR O N 1
ATOM 13953 C CA . TYR C 1 270 ? 50.80780 82.42432 27.89553 1.000 9.57171 270 TYR O CA 1
ATOM 13954 C C . TYR C 1 270 ? 51.45313 81.30304 28.69533 1.000 9.52960 270 TYR O C 1
ATOM 13955 O O . TYR C 1 270 ? 52.08996 80.41445 28.12690 1.000 9.41644 270 TYR O O 1
ATOM 13973 N N . ASN C 1 271 ? 51.32547 81.34188 30.01947 1.000 9.89017 271 ASN O N 1
ATOM 13974 C CA . ASN C 1 271 ? 51.98001 80.33322 30.84577 1.000 10.32706 271 ASN O CA 1
ATOM 13975 C C . ASN C 1 271 ? 51.41677 78.94097 30.57640 1.000 10.23231 271 ASN O C 1
ATOM 13976 O O . ASN C 1 271 ? 52.16033 77.95828 30.53911 1.000 11.04294 271 ASN O O 1
ATOM 13987 N N . ALA C 1 272 ? 50.11431 78.83357 30.35292 1.000 9.62172 272 ALA O N 1
ATOM 13988 C CA . ALA C 1 272 ? 49.54477 77.52807 30.06088 1.000 10.01124 272 ALA O CA 1
ATOM 13989 C C . ALA C 1 272 ? 50.02636 77.02431 28.70917 1.000 10.08230 272 ALA O C 1
ATOM 13990 O O . ALA C 1 272 ? 50.35520 75.84494 28.56261 1.000 10.60078 272 ALA O O 1
ATOM 13997 N N . MET C 1 273 ? 50.08486 77.90275 27.70964 1.000 9.46117 273 MET O N 1
ATOM 13998 C CA . MET C 1 273 ? 50.59348 77.50227 26.40312 1.000 9.47697 273 MET O CA 1
ATOM 13999 C C . MET C 1 273 ? 52.06850 77.12627 26.48061 1.000 9.75858 273 MET O C 1
ATOM 14000 O O . MET C 1 273 ? 52.50776 76.18537 25.81207 1.000 10.27442 273 MET O O 1
ATOM 14014 N N . ALA C 1 274 ? 52.85301 77.84128 27.29285 1.000 10.14810 274 ALA O N 1
ATOM 14015 C CA . ALA C 1 274 ? 54.26489 77.49321 27.42654 1.000 10.45866 274 ALA O CA 1
ATOM 14016 C C . ALA C 1 274 ? 54.41403 76.08910 27.98295 1.000 11.03503 274 ALA O C 1
ATOM 14017 O O . ALA C 1 274 ? 55.34361 75.36928 27.61068 1.000 12.20886 274 ALA O O 1
ATOM 14024 N N . GLY C 1 275 ? 53.48335 75.67081 28.83999 1.000 10.69027 275 GLY O N 1
ATOM 14025 C CA . GLY C 1 275 ? 53.53215 74.34430 29.41828 1.000 11.37719 275 GLY O CA 1
ATOM 14026 C C . GLY C 1 275 ? 53.19933 73.21389 28.45563 1.000 11.42720 275 GLY O C 1
ATOM 14027 O O . GLY C 1 275 ? 53.53117 72.06037 28.74128 1.000 13.77746 275 GLY O O 1
ATOM 14031 N N . VAL C 1 276 ? 52.56876 73.50927 27.31636 1.000 10.75343 276 VAL O N 1
ATOM 14032 C CA . VAL C 1 276 ? 52.19755 72.48448 26.34402 1.000 11.11663 276 VAL O CA 1
ATOM 14033 C C . VAL C 1 276 ? 52.93392 72.59357 25.03038 1.000 11.02188 276 VAL O C 1
ATOM 14034 O O . VAL C 1 276 ? 52.74392 71.72315 24.17482 1.000 12.61680 276 VAL O O 1
ATOM 14047 N N . THR C 1 277 ? 53.76898 73.60438 24.83156 1.000 9.92176 277 THR O N 1
ATOM 14048 C CA . THR C 1 277 ? 54.39585 73.83584 23.53127 1.000 9.97966 277 THR O CA 1
ATOM 14049 C C . THR C 1 277 ? 55.86642 73.40261 23.56263 1.000 9.77174 277 THR O C 1
ATOM 14050 O O . THR C 1 277 ? 56.72276 74.08399 24.13628 1.000 10.80870 277 THR O O 1
ATOM 14061 N N . ASP C 1 278 ? 56.15986 72.28644 22.90205 1.000 9.81911 278 ASP O N 1
ATOM 14062 C CA . ASP C 1 278 ? 57.52954 71.80343 22.78371 1.000 10.34812 278 ASP O CA 1
ATOM 14063 C C . ASP C 1 278 ? 58.39062 72.91255 22.20860 1.000 9.87964 278 ASP O C 1
ATOM 14064 O O . ASP C 1 278 ? 57.99457 73.59084 21.25968 1.000 10.25601 278 ASP O O 1
ATOM 14073 N N . THR C 1 279 ? 59.60743 73.04895 22.73075 1.000 11.01399 279 THR O N 1
ATOM 14074 C CA . THR C 1 279 ? 60.45856 74.13957 22.26152 1.000 12.94843 279 THR O CA 1
ATOM 14075 C C . THR C 1 279 ? 60.94888 73.94521 20.82998 1.000 12.51417 279 THR O C 1
ATOM 14076 O O . THR C 1 279 ? 61.45523 74.89892 20.22520 1.000 14.06961 279 THR O O 1
ATOM 14087 N N . SER C 1 280 ? 60.78726 72.76365 20.25820 1.000 11.52458 280 SER O N 1
ATOM 14088 C CA . SER C 1 280 ? 61.13275 72.60855 18.85842 1.000 12.58259 280 SER O CA 1
ATOM 14089 C C . SER C 1 280 ? 60.05372 73.10523 17.91100 1.000 11.06925 280 SER O C 1
ATOM 14090 O O . SER C 1 280 ? 60.33986 73.22633 16.71611 1.000 10.85607 280 SER O O 1
ATOM 14098 N N . ILE C 1 281 ? 58.84498 73.38503 18.39449 1.000 10.18231 281 ILE O N 1
ATOM 14099 C CA . ILE C 1 281 ? 57.78750 73.90265 17.52838 1.000 9.93491 281 ILE O CA 1
ATOM 14100 C C . ILE C 1 281 ? 58.13363 75.30667 17.03605 1.000 10.32969 281 ILE O C 1
ATOM 14101 O O . ILE C 1 281 ? 58.12369 75.53353 15.81626 1.000 9.82175 281 ILE O O 1
ATOM 14117 N N . PRO C 1 282 ? 58.46727 76.27269 17.90313 1.000 10.66921 282 PRO O N 1
ATOM 14118 C CA . PRO C 1 282 ? 58.90546 77.56794 17.35860 1.000 11.49299 282 PRO O CA 1
ATOM 14119 C C . PRO C 1 282 ? 60.09352 77.41210 16.41736 1.000 10.64289 282 PRO O C 1
ATOM 14120 O O . PRO C 1 282 ? 60.16987 78.10331 15.39665 1.000 10.76395 282 PRO O O 1
ATOM 14131 N N . LEU C 1 283 ? 61.05841 76.54523 16.75494 1.000 10.78765 283 LEU O N 1
ATOM 14132 C CA . LEU C 1 283 ? 62.22462 76.36729 15.89202 1.000 11.39560 283 LEU O CA 1
ATOM 14133 C C . LEU C 1 283 ? 61.79312 75.84584 14.53781 1.000 10.65342 283 LEU O C 1
ATOM 14134 O O . LEU C 1 283 ? 62.29266 76.29309 13.50286 1.000 11.11137 283 LEU O O 1
ATOM 14150 N N . ASN C 1 284 ? 60.89526 74.86331 14.52623 1.000 9.85069 284 ASN O N 1
ATOM 14151 C CA . ASN C 1 284 ? 60.44834 74.32879 13.24843 1.000 10.18757 284 ASN O CA 1
ATOM 14152 C C . ASN C 1 284 ? 59.78396 75.41197 12.41245 1.000 9.93754 284 ASN O C 1
ATOM 14153 O O . ASN C 1 284 ? 60.04088 75.52583 11.21218 1.000 10.82449 284 ASN O O 1
ATOM 14164 N N . MET C 1 285 ? 58.94207 76.23446 13.02974 1.000 9.75595 285 MET O N 1
ATOM 14165 C CA . MET C 1 285 ? 58.29678 77.31174 12.28411 1.000 9.68225 285 MET O CA 1
ATOM 14166 C C . MET C 1 285 ? 59.31704 78.33036 11.77999 1.000 9.58750 285 MET O C 1
ATOM 14167 O O . MET C 1 285 ? 59.28074 78.73933 10.61447 1.000 10.19283 285 MET O O 1
ATOM 14181 N N . PHE C 1 286 ? 60.23497 78.75374 12.65280 1.000 9.53486 286 PHE O N 1
ATOM 14182 C CA . PHE C 1 286 ? 61.27800 79.70178 12.26601 1.000 10.02176 286 PHE O CA 1
ATOM 14183 C C . PHE C 1 286 ? 62.10043 79.17443 11.10213 1.000 10.26653 286 PHE O C 1
ATOM 14184 O O . PHE C 1 286 ? 62.48798 79.93638 10.21441 1.000 11.03241 286 PHE O O 1
ATOM 14201 N N . SER C 1 287 ? 62.38392 77.87144 11.09117 1.000 10.68764 287 SER O N 1
ATOM 14202 C CA . SER C 1 287 ? 63.26848 77.30005 10.08099 1.000 12.26677 287 SER O CA 1
ATOM 14203 C C . SER C 1 287 ? 62.67437 77.32421 8.68512 1.000 12.70630 287 SER O C 1
ATOM 14204 O O . SER C 1 287 ? 63.40849 77.15002 7.71079 1.000 14.35122 287 SER O O 1
ATOM 14212 N N . LYS C 1 288 ? 61.37244 77.53762 8.56520 1.000 11.98253 288 LYS O N 1
ATOM 14213 C CA . LYS C 1 288 ? 60.69683 77.53047 7.27642 1.000 12.62207 288 LYS O CA 1
ATOM 14214 C C . LYS C 1 288 ? 60.57733 78.90268 6.64824 1.000 13.02738 288 LYS O C 1
ATOM 14215 O O . LYS C 1 288 ? 60.07470 79.01129 5.52694 1.000 13.94328 288 LYS O O 1
ATOM 14234 N N . VAL C 1 289 ? 61.04735 79.94623 7.31934 1.000 12.07465 289 VAL O N 1
ATOM 14235 C CA . VAL C 1 289 ? 60.93942 81.30363 6.80946 1.000 12.19834 289 VAL O CA 1
ATOM 14236 C C . VAL C 1 289 ? 62.31222 81.97156 6.81080 1.000 12.47995 289 VAL O C 1
ATOM 14237 O O . VAL C 1 289 ? 63.29870 81.42021 7.28898 1.000 13.04581 289 VAL O O 1
ATOM 14250 N N . ASN C 1 290 ? 62.36765 83.17003 6.24507 1.000 13.18003 290 ASN O N 1
ATOM 14251 C CA . ASN C 1 290 ? 63.60227 83.96783 6.26823 1.000 13.33532 290 ASN O CA 1
ATOM 14252 C C . ASN C 1 290 ? 63.91439 84.40031 7.69440 1.000 12.78261 290 ASN O C 1
ATOM 14253 O O . ASN C 1 290 ? 63.04916 84.97749 8.35875 1.000 12.75104 290 ASN O O 1
ATOM 14264 N N . PRO C 1 291 ? 65.10171 84.09489 8.21938 1.000 12.15887 291 PRO O N 1
ATOM 14265 C CA . PRO C 1 291 ? 65.35456 84.33748 9.64682 1.000 11.87988 291 PRO O CA 1
ATOM 14266 C C . PRO C 1 291 ? 65.44892 85.80612 9.99811 1.000 11.74828 291 PRO O C 1
ATOM 14267 O O . PRO C 1 291 ? 65.17844 86.18316 11.14997 1.000 12.69576 291 PRO O O 1
ATOM 14278 N N . LEU C 1 292 ? 65.82801 86.64370 9.02733 1.000 11.45352 292 LEU O N 1
ATOM 14279 C CA . LEU C 1 292 ? 65.84975 88.08231 9.25512 1.000 11.95620 292 LEU O CA 1
ATOM 14280 C C . LEU C 1 292 ? 64.43650 88.62697 9.35649 1.000 12.27730 292 LEU O C 1
ATOM 14281 O O . LEU C 1 292 ? 64.14250 89.44450 10.23425 1.000 12.87473 292 LEU O O 1
ATOM 14297 N N . ASP C 1 293 ? 63.53786 88.16010 8.48820 1.000 12.56154 293 ASP O N 1
ATOM 14298 C CA . ASP C 1 293 ? 62.16284 88.63967 8.54332 1.000 13.19582 293 ASP O CA 1
ATOM 14299 C C . ASP C 1 293 ? 61.46870 88.17628 9.81107 1.000 11.14559 293 ASP O C 1
ATOM 14300 O O . ASP C 1 293 ? 60.66925 88.92556 10.38048 1.000 11.12979 293 ASP O O 1
ATOM 14309 N N . ALA C 1 294 ? 61.79710 86.97796 10.29777 1.000 10.94555 294 ALA O N 1
ATOM 14310 C CA . ALA C 1 294 ? 61.21169 86.51645 11.55165 1.000 10.71921 294 ALA O CA 1
ATOM 14311 C C . ALA C 1 294 ? 61.71432 87.34529 12.72779 1.000 10.62447 294 ALA O C 1
ATOM 14312 O O . ALA C 1 294 ? 60.92991 87.72855 13.59524 1.000 10.60078 294 ALA O O 1
ATOM 14319 N N . ASN C 1 295 ? 63.02622 87.61416 12.79311 1.000 11.13769 295 ASN O N 1
ATOM 14320 C CA . ASN C 1 295 ? 63.52883 88.47172 13.86278 1.000 11.39824 295 ASN O CA 1
ATOM 14321 C C . ASN C 1 295 ? 62.99894 89.89664 13.74740 1.000 11.40087 295 ASN O C 1
ATOM 14322 O O . ASN C 1 295 ? 62.77768 90.55142 14.77244 1.000 11.99831 295 ASN O O 1
ATOM 14333 N N . ALA C 1 296 ? 62.78564 90.40413 12.52851 1.000 10.72185 296 ALA O N 1
ATOM 14334 C CA . ALA C 1 296 ? 62.19840 91.73871 12.40945 1.000 10.67184 296 ALA O CA 1
ATOM 14335 C C . ALA C 1 296 ? 60.78109 91.75484 12.96037 1.000 10.42970 296 ALA O C 1
ATOM 14336 O O . ALA C 1 296 ? 60.36540 92.70582 13.63536 1.000 10.79555 296 ALA O O 1
ATOM 14343 N N . ALA C 1 297 ? 60.02511 90.70081 12.67253 1.000 10.14283 297 ALA O N 1
ATOM 14344 C CA . ALA C 1 297 ? 58.66014 90.60769 13.16404 1.000 9.94018 297 ALA O CA 1
ATOM 14345 C C . ALA C 1 297 ? 58.63877 90.49187 14.67445 1.000 9.44275 297 ALA O C 1
ATOM 14346 O O . ALA C 1 297 ? 57.82086 91.13233 15.33849 1.000 9.68488 297 ALA O O 1
ATOM 14353 N N . ALA C 1 298 ? 59.51244 89.65683 15.23429 1.000 9.46907 298 ALA O N 1
ATOM 14354 C CA . ALA C 1 298 ? 59.52277 89.46229 16.67850 1.000 9.84279 298 ALA O CA 1
ATOM 14355 C C . ALA C 1 298 ? 59.92347 90.73660 17.41243 1.000 9.47170 298 ALA O C 1
ATOM 14356 O O . ALA C 1 298 ? 59.30503 91.10556 18.41866 1.000 10.07966 298 ALA O O 1
ATOM 14363 N N . LYS C 1 299 ? 60.97834 91.41098 16.94485 1.000 9.94807 299 LYS O N 1
ATOM 14364 C CA . LYS C 1 299 ? 61.37223 92.66357 17.58459 1.000 10.40602 299 LYS O CA 1
ATOM 14365 C C . LYS C 1 299 ? 60.21492 93.65132 17.54411 1.000 9.88490 299 LYS O C 1
ATOM 14366 O O . LYS C 1 299 ? 59.91192 94.31740 18.53416 1.000 10.05862 299 LYS O O 1
ATOM 14385 N N . ALA C 1 300 ? 59.52983 93.73083 16.41179 1.000 9.72963 300 ALA O N 1
ATOM 14386 C CA . ALA C 1 300 ? 58.37894 94.62072 16.30772 1.000 9.83490 300 ALA O CA 1
ATOM 14387 C C . ALA C 1 300 ? 57.24949 94.20225 17.25205 1.000 9.75858 300 ALA O C 1
ATOM 14388 O O . ALA C 1 300 ? 56.57687 95.05775 17.83420 1.000 9.91386 300 ALA O O 1
ATOM 14395 N N . PHE C 1 301 ? 57.01587 92.89539 17.41210 1.000 9.86648 301 PHE O N 1
ATOM 14396 C CA . PHE C 1 301 ? 56.00346 92.42819 18.35650 1.000 9.97702 301 PHE O CA 1
ATOM 14397 C C . PHE C 1 301 ? 56.32509 92.86365 19.78319 1.000 9.53749 301 PHE O C 1
ATOM 14398 O O . PHE C 1 301 ? 55.45240 93.35840 20.50650 1.000 9.94018 301 PHE O O 1
ATOM 14415 N N . TYR C 1 302 ? 57.57532 92.68344 20.21009 1.000 9.98228 302 TYR O N 1
ATOM 14416 C CA . TYR C 1 302 ? 57.91323 93.03913 21.58202 1.000 9.89017 302 TYR O CA 1
ATOM 14417 C C . TYR C 1 302 ? 57.84549 94.55000 21.80728 1.000 10.77185 302 TYR O C 1
ATOM 14418 O O . TYR C 1 302 ? 57.57013 94.98186 22.92780 1.000 12.09042 302 TYR O O 1
ATOM 14436 N N . THR C 1 303 ? 58.01893 95.36022 20.75909 1.000 10.22442 303 THR O N 1
ATOM 14437 C CA . THR C 1 303 ? 57.74849 96.79563 20.86032 1.000 11.10084 303 THR O CA 1
ATOM 14438 C C . THR C 1 303 ? 56.24775 97.07547 20.94492 1.000 10.50340 303 THR O C 1
ATOM 14439 O O . THR C 1 303 ? 55.79704 97.86187 21.79086 1.000 11.04820 303 THR O O 1
ATOM 14450 N N . PHE C 1 304 ? 55.46280 96.44889 20.05985 1.000 10.14810 304 PHE O N 1
ATOM 14451 C CA . PHE C 1 304 ? 54.01456 96.63554 20.04284 1.000 10.13493 304 PHE O CA 1
ATOM 14452 C C . PHE C 1 304 ? 53.39204 96.28316 21.37556 1.000 10.22178 304 PHE O C 1
ATOM 14453 O O . PHE C 1 304 ? 52.51399 97.00938 21.85637 1.000 10.66131 304 PHE O O 1
ATOM 14470 N N . LYS C 1 305 ? 53.82019 95.17431 21.99091 1.000 9.88754 305 LYS O N 1
ATOM 14471 C CA A LYS C 1 305 ? 53.14910 94.74071 23.20673 0.501 9.91912 305 LYS O CA 1
ATOM 14472 C CA B LYS C 1 305 ? 53.14607 94.74202 23.20540 0.499 9.92964 305 LYS O CA 1
ATOM 14473 C C . LYS C 1 305 ? 53.34086 95.74958 24.32575 1.000 10.25863 305 LYS O C 1
ATOM 14474 O O . LYS C 1 305 ? 52.54661 95.77318 25.25862 1.000 10.52972 305 LYS O O 1
ATOM 14511 N N . ASP C 1 306 ? 54.36604 96.60001 24.24549 1.000 10.51393 306 ASP O N 1
ATOM 14512 C CA . ASP C 1 306 ? 54.49763 97.62870 25.27380 1.000 10.79291 306 ASP O CA 1
ATOM 14513 C C . ASP C 1 306 ? 53.38517 98.67893 25.17091 1.000 9.95334 306 ASP O C 1
ATOM 14514 O O . ASP C 1 306 ? 52.96061 99.23532 26.19069 1.000 10.52972 306 ASP O O 1
ATOM 14523 N N . VAL C 1 307 ? 52.93425 98.98864 23.95018 1.000 10.02703 307 VAL O N 1
ATOM 14524 C CA . VAL C 1 307 ? 51.81885 99.91142 23.76601 1.000 10.40602 307 VAL O CA 1
ATOM 14525 C C . VAL C 1 307 ? 50.53446 99.26675 24.26193 1.000 10.18757 307 VAL O C 1
ATOM 14526 O O . VAL C 1 307 ? 49.75062 99.88936 24.98349 1.000 10.89555 307 VAL O O 1
ATOM 14539 N N . VAL C 1 308 ? 50.32772 97.99026 23.93422 1.000 10.22705 308 VAL O N 1
ATOM 14540 C CA . VAL C 1 308 ? 49.17118 97.26393 24.44737 1.000 9.79542 308 VAL O CA 1
ATOM 14541 C C . VAL C 1 308 ? 49.20420 97.21392 25.96511 1.000 9.67172 308 VAL O C 1
ATOM 14542 O O . VAL C 1 308 ? 48.18487 97.42594 26.62909 1.000 10.07178 308 VAL O O 1
ATOM 14555 N N . GLN C 1 309 ? 50.37900 96.94165 26.53305 1.000 9.83753 309 GLN O N 1
ATOM 14556 C CA . GLN C 1 309 ? 50.51079 96.84549 27.98073 1.000 9.54276 309 GLN O CA 1
ATOM 14557 C C . GLN C 1 309 ? 50.11451 98.14956 28.65995 1.000 9.90332 309 GLN O C 1
ATOM 14558 O O . GLN C 1 309 ? 49.44705 98.13979 29.70187 1.000 9.67173 309 GLN O O 1
ATOM 14572 N N . ALA C 1 310 ? 50.53973 99.28077 28.09881 1.000 9.82438 310 ALA O N 1
ATOM 14573 C CA . ALA C 1 310 ? 50.20619 100.56549 28.69330 1.000 10.29021 310 ALA O CA 1
ATOM 14574 C C . ALA C 1 310 ? 48.70477 100.80463 28.63729 1.000 10.03493 310 ALA O C 1
ATOM 14575 O O . ALA C 1 310 ? 48.11315 101.29510 29.60351 1.000 10.87712 310 ALA O O 1
ATOM 14582 N N . ALA C 1 311 ? 48.06672 100.46480 27.51278 1.000 10.12704 311 ALA O N 1
ATOM 14583 C CA . ALA C 1 311 ? 46.61905 100.65093 27.40842 1.000 10.26653 311 ALA O CA 1
ATOM 14584 C C . ALA C 1 311 ? 45.85814 99.72762 28.36605 1.000 10.10599 311 ALA O C 1
ATOM 14585 O O . ALA C 1 311 ? 44.80460 100.10408 28.90553 1.000 10.78501 311 ALA O O 1
ATOM 14592 N N . GLN C 1 312 ? 46.32810 98.48900 28.51081 1.000 9.90333 312 GLN O N 1
ATOM 14593 C CA . GLN C 1 312 ? 45.72640 97.49631 29.38497 1.000 9.75068 312 GLN O CA 1
ATOM 14594 C C . GLN C 1 312 ? 45.79164 97.91111 30.84298 1.000 10.44024 312 GLN O C 1
ATOM 14595 O O . GLN C 1 312 ? 46.84864 98.48477 31.27082 1.000 12.09831 312 GLN O O 1
#

Sequence (936 aa):
DEIGDAAKKLGDASYAFAKEEVDWNNGIFLQAPGKLQPLEALKAIDKMMIVMGAAADDPKLLKKKAAAEAHHKAIGSVVSGPNGVTSRADWDNNVNAALGRVIASVPENMVMDVYDSSVSSKITDPKVPAYMKSLVNGADAEKAYEGFLAFKDVVKKSQVTSAAGPATVPSGDKIGVAAQQQLSEASYPFLKEEIDWLSDVYMKPLPGVSAQQSSLKAIDKMIVMGAQQADDGNALLKKAAAEAHHKAIGSIDATGVTSAADYAAVNAALGRVIASVPKKSTVMDVYNAMAGVTDTSIPLNMFSKVNPLDANAAAKAFYTFKKDVVQAAQDEIGDAAKKLGDASYAFAKEEVDWNNGIFLQAPGKLQPLEALKAIDKMMIVMGAAADDPKLLKKKAAAEAHHKAIGSVVSGPNGVTSRADWDNNVNAALGRVIASVPENMVMDVYDSSVSSKITDPKVPAYMKSLVNGADAEKAYEGFLAFKDVVKKSQVTSAAGPATVPSGDKIGVAAQQQLSEASYPFLKEEIDWLSDVYMKPLPGVSAQQSSLKAIDKMIVMGAQQADDGNALLKKAAAEAHHKAIGSIDATGVTSAADYAAVNAALGRVIASVPKKSTVMDVYNAMAGVTDTSIPLNMFSKVNPLDANAAAKAFYTFKKDVVQAAQDEIGDAAKKLGDASYAFAKEEVDWNNGIFLQAPGKLQPLEALKAIDKMMIVMGAAADDPKLLKKKAAAEAHHKAIGSVVSGPNGVTSRADWDNNVNAALGRVIASVPENMVMDVYDSSVSSKITDPKVPAYMKSLVNGADAEKAYEGFLAFKDVVKKSQVTSAAGPATVPSGDKIGVAAQQQLSEASYPFLKEEIDWLSDVYMKPLPGVSAQQSSLKAIDKMIVMGAQQADDGNALLKKAAAEAHHKAIGSIDATGVTSAADYAAVNAALGRVIASVPKKSTVMDVYNAMAGVTDTSIPLNMFSKVNPLDANAAAKAFYTFKKDVVQAAQ